Protein AF-0000000077077592 (afdb_homodimer)

pLDDT: mean 77.03, std 21.44, range [25.0, 98.69]

Nearest PDB structures (foldseek):
  6u6y-assembly2_B  TM=9.079E-01  e=9.855E-27  Homo sapiens
  4zwg-assembly3_C  TM=8.420E-01  e=9.615E-28  Homo sapiens
  7a5y-assembly1_A  TM=8.298E-01  e=1.163E-27  Homo sapiens
  8d9j-assembly2_B  TM=8.855E-01  e=1.221E-25  Homo sapiens
  8gb1-assembly1_B  TM=7.678E-01  e=7.772E-27  Homo sapiens

Secondary structure (DSSP, 8-state):
---PPP------------EEEEEETTTEEEEEEHHHHHHHTSHHHHGGGGSBTTTTGGGTSTT---BHHHHHHHHHHHHHHHHHHHHHSPPSSTT-GGGS--HHHHHHHHHHHHHTTTT-BTTBHHHHHHHHHH---HHHHHHHSSHHHHHHHHHHHHIIIIIHHHHHTSTTTSTT-S-HHHHHHHHHHHHHHHHHHHTS-S-HHHHHHHHHHHHHTT-TT-GGGGGSSS-TTTS-SHHHHHHHHHHHHHHT------HHHHHHH-EEEE-TTSSEEEEEEGGGHHHHHHHHHHHHHHIIIIIT-HHHHHHHHHHHHHHHHHTTTEEETTEEGGGGGG-HHHHTT-STTHHHHHHEEEEEETTEEEEEEPPS-STTHHHHHHHHHHHTT-PPEEEEEEEETTTTEEEEEEE--SS---TTEEEE----SS--TTEEEEEEEESSSTT-EEEEEEE--SS---EEEETTEEEEEEE---SSTTS-HHHHSEEE-SS-TT--EEPPTT-/---PPP------------EEEEEETTTEEEEEEHHHHHHHTSHHHHGGGGSBTTTTGGGTSTT---BHHHHHHHHHHHHHHHHHHHHHSPPSSTT-GGGS--HHHHHHHHHHHHHTTTT-BTTBHHHHHHHHHH---HHHHHHHSSHHHHHHHHHHHHIIIIIHHHHHTSTTTSTT-S-HHHHHHHHHHHHHHHHHHHTS-S-HHHHHHHHHHHHGGG-TT-GGGGGSSS-TTTS-SHHHHHHHHHHHHHHT------HHHHHHH-EEEE-TTSSEEEEEEGGGHHHHHHHHHHHHHHIIIIIT-HHHHHHHHHHHHHHHHHTTTEEETTEEGGGGGG-HHHHTT-STTHHHHHHEEEEEETTEEEEEEPPS-STTHHHHHHHHHHHTT-PPEEEEEEEETTTTEEEEEEE---SS-GGGEEEE----SS--TTEEEEEEEESSSTT-EEEEEEE--SS---EEEETTEEEEEEE---SSTTS-HHHHSEEE-SS-TT--EEPPTT-

Solvent-accessible surface area (backbone atoms only — not comparable to full-atom values): 54324 Å² total; per-residue (Å²): 132,83,79,66,78,80,76,74,70,70,75,77,72,72,74,79,78,56,65,43,79,41,42,29,48,87,78,35,79,39,72,42,55,47,64,58,48,65,50,55,38,29,60,69,42,43,44,26,67,47,18,33,65,49,46,54,39,31,80,69,25,54,43,32,54,55,26,43,35,49,48,20,52,48,16,20,48,50,42,48,52,36,52,55,33,46,60,66,48,84,52,94,55,87,78,54,66,73,70,54,75,48,62,46,52,49,48,32,50,30,51,24,29,46,36,39,64,55,29,43,39,35,32,25,66,44,36,38,52,35,33,46,70,66,44,81,48,66,66,59,37,69,60,60,37,45,34,38,50,39,13,40,51,52,49,52,51,44,48,72,68,45,44,53,63,57,36,53,70,38,85,78,43,44,76,76,57,89,44,74,62,60,51,47,52,50,24,37,44,30,40,33,34,29,62,56,48,69,71,45,62,83,51,63,73,62,30,51,55,54,49,47,61,72,37,40,81,76,35,78,62,44,44,39,64,37,33,44,52,23,18,50,87,44,52,69,22,31,45,55,58,38,50,51,47,50,51,21,50,24,40,46,45,79,60,79,44,52,68,66,63,51,31,70,52,32,37,77,41,68,40,95,86,72,42,30,37,71,24,37,41,53,90,51,47,64,47,56,49,33,45,52,47,38,52,51,49,43,42,64,62,51,68,56,23,63,70,36,45,43,51,39,49,42,51,31,51,18,51,53,50,36,34,77,34,33,21,30,73,82,28,39,54,72,53,16,82,81,33,70,75,34,35,66,72,46,25,45,63,54,58,52,61,56,42,33,36,62,43,78,55,94,86,20,42,33,36,38,73,54,75,78,78,60,90,78,33,59,23,27,47,39,56,51,27,53,50,48,62,60,59,54,38,74,70,47,70,42,69,39,82,85,64,46,24,40,33,41,33,32,27,58,57,82,75,76,86,71,83,29,64,48,73,52,77,75,81,60,91,82,57,69,91,49,53,48,53,48,31,41,25,36,61,84,54,60,78,57,62,46,61,34,58,37,46,60,61,97,54,70,46,73,43,79,55,44,101,51,32,40,34,44,45,42,78,48,56,68,71,52,52,93,45,64,36,66,55,68,38,42,23,23,40,90,90,39,70,77,51,60,44,61,61,58,89,92,105,134,81,79,66,79,77,75,73,72,68,74,76,72,73,74,81,80,58,64,43,77,40,43,30,47,86,76,34,78,39,71,41,57,46,65,57,48,66,50,55,39,29,61,68,43,42,44,26,66,47,18,34,63,49,44,54,39,30,82,69,25,54,43,31,53,56,26,43,36,49,47,20,51,48,17,19,48,50,42,49,50,36,53,53,34,46,58,64,49,84,53,94,55,86,78,55,67,75,72,51,74,45,62,48,53,50,48,34,50,32,50,24,28,46,36,40,64,56,28,44,38,34,33,26,67,44,35,40,51,36,32,46,71,65,45,82,49,68,67,60,39,69,59,57,37,47,34,38,51,38,13,39,52,50,48,51,51,43,48,71,69,45,43,54,62,57,36,52,71,37,84,79,44,43,77,76,56,89,46,73,60,60,51,47,52,52,23,37,45,30,39,34,35,28,62,56,47,69,70,44,62,84,53,64,72,62,31,52,54,54,49,48,61,72,38,46,80,77,34,83,60,47,45,37,64,35,34,45,52,23,16,50,85,46,53,68,21,32,46,55,57,38,48,49,46,50,52,21,50,23,40,47,45,78,61,80,43,53,68,67,62,51,29,71,53,30,38,77,39,69,41,94,87,74,44,26,37,71,22,36,41,53,89,51,47,62,47,56,52,31,44,52,47,39,51,51,51,43,44,65,62,50,69,56,23,64,69,35,46,42,52,41,49,42,51,31,51,19,52,52,52,35,34,78,34,34,20,28,72,82,28,40,53,70,53,16,84,80,33,71,76,35,36,66,72,45,26,42,64,53,58,53,61,56,41,31,36,62,43,77,54,94,87,20,42,32,35,37,74,54,73,78,78,63,91,78,36,56,23,28,45,40,55,52,26,53,48,47,64,59,57,54,40,73,68,46,72,44,70,37,83,84,65,43,24,39,33,41,33,32,28,58,60,78,82,82,87,74,83,37,67,50,72,53,81,74,80,62,91,82,57,68,93,47,52,48,57,47,37,43,29,38,64,88,52,60,77,58,63,45,60,34,57,33,48,61,62,94,57,74,48,75,46,80,55,46,102,52,36,41,35,44,49,41,77,49,55,69,70,51,52,92,45,64,37,66,56,70,37,42,22,23,40,90,90,39,70,78,52,60,43,62,62,58,89,92,106

Structure (mmCIF, N/CA/C/O backbone):
data_AF-0000000077077592-model_v1
#
loop_
_entity.id
_entity.type
_entity.pdbx_description
1 polymer 'HD domain-containing protein'
#
loop_
_atom_site.group_PDB
_atom_site.id
_atom_site.type_symbol
_atom_site.label_atom_id
_atom_site.label_alt_id
_atom_site.label_comp_id
_atom_site.label_asym_id
_atom_site.label_entity_id
_atom_site.label_seq_id
_atom_site.pdbx_PDB_ins_code
_atom_site.Cartn_x
_atom_site.Cartn_y
_atom_site.Cartn_z
_atom_site.occupancy
_atom_site.B_iso_or_equiv
_atom_site.auth_seq_id
_atom_site.auth_comp_id
_atom_site.auth_asym_id
_atom_site.auth_atom_id
_atom_site.pdbx_PDB_model_num
ATOM 1 N N . MET A 1 1 ? 28.125 -18.297 -66.812 1 25 1 MET A N 1
ATOM 2 C CA . MET A 1 1 ? 27.375 -17.25 -66.125 1 25 1 MET A CA 1
ATOM 3 C C . MET A 1 1 ? 27.047 -17.672 -64.688 1 25 1 MET A C 1
ATOM 5 O O . MET A 1 1 ? 26.312 -18.641 -64.5 1 25 1 MET A O 1
ATOM 9 N N . ALA A 1 2 ? 27.984 -17.562 -63.781 1 30.05 2 ALA A N 1
ATOM 10 C CA . ALA A 1 2 ? 28.109 -18.016 -62.375 1 30.05 2 ALA A CA 1
ATOM 11 C C . ALA A 1 2 ? 27 -17.422 -61.531 1 30.05 2 ALA A C 1
ATOM 13 O O . ALA A 1 2 ? 26.906 -16.203 -61.375 1 30.05 2 ALA A O 1
ATOM 14 N N . THR A 1 3 ? 25.766 -17.984 -61.656 1 30.66 3 THR A N 1
ATOM 15 C CA . THR A 1 3 ? 24.594 -17.516 -60.938 1 30.66 3 THR A CA 1
ATOM 16 C C . THR A 1 3 ? 24.875 -17.391 -59.438 1 30.66 3 THR A C 1
ATOM 18 O O . THR A 1 3 ? 25.328 -18.344 -58.812 1 30.66 3 THR A O 1
ATOM 21 N N . GLY A 1 4 ? 25.375 -16.281 -59.031 1 34.03 4 GLY A N 1
ATOM 22 C CA . GLY A 1 4 ? 25.797 -15.977 -57.656 1 34.03 4 GLY A CA 1
ATOM 23 C C . GLY A 1 4 ? 24.781 -16.391 -56.625 1 34.03 4 GLY A C 1
ATOM 24 O O . GLY A 1 4 ? 23.625 -16.641 -56.938 1 34.03 4 GLY A O 1
ATOM 25 N N . PRO A 1 5 ? 25.297 -16.859 -55.531 1 35.16 5 PRO A N 1
ATOM 26 C CA . PRO A 1 5 ? 24.453 -17.5 -54.5 1 35.16 5 PRO A CA 1
ATOM 27 C C . PRO A 1 5 ? 23.297 -16.609 -54.062 1 35.16 5 PRO A C 1
ATOM 29 O O . PRO A 1 5 ? 23.391 -15.375 -54.156 1 35.16 5 PRO A O 1
ATOM 32 N N . PRO A 1 6 ? 22.016 -17.078 -54 1 31.19 6 PRO A N 1
ATOM 33 C CA . PRO A 1 6 ? 20.844 -16.281 -53.688 1 31.19 6 PRO A CA 1
ATOM 34 C C . PRO A 1 6 ? 21.031 -15.453 -52.406 1 31.19 6 PRO A C 1
ATOM 36 O O . PRO A 1 6 ? 21.781 -15.852 -51.5 1 31.19 6 PRO A O 1
ATOM 39 N N . VAL A 1 7 ? 20.953 -14.148 -52.469 1 33.53 7 VAL A N 1
ATOM 40 C CA . VAL A 1 7 ? 20.938 -13.164 -51.406 1 33.53 7 VAL A CA 1
ATOM 41 C C . VAL A 1 7 ? 20.016 -13.633 -50.281 1 33.53 7 VAL A C 1
ATOM 43 O O . VAL A 1 7 ? 18.828 -13.875 -50.5 1 33.53 7 VAL A O 1
ATOM 46 N N . ARG A 1 8 ? 20.594 -14.289 -49.375 1 31.58 8 ARG A N 1
ATOM 47 C CA . ARG A 1 8 ? 19.844 -14.703 -48.188 1 31.58 8 ARG A CA 1
ATOM 48 C C . ARG A 1 8 ? 18.906 -13.602 -47.719 1 31.58 8 ARG A C 1
ATOM 50 O O . ARG A 1 8 ? 19.312 -12.453 -47.562 1 31.58 8 ARG A O 1
ATOM 57 N N . SER A 1 9 ? 17.656 -13.672 -48.156 1 30.17 9 SER A N 1
ATOM 58 C CA . SER A 1 9 ? 16.641 -12.727 -47.688 1 30.17 9 SER A CA 1
ATOM 59 C C . SER A 1 9 ? 16.812 -12.375 -46.219 1 30.17 9 SER A C 1
ATOM 61 O O . SER A 1 9 ? 17.203 -13.227 -45.406 1 30.17 9 SER A O 1
ATOM 63 N N . GLU A 1 10 ? 17.156 -11.18 -45.938 1 32.88 10 GLU A N 1
ATOM 64 C CA . GLU A 1 10 ? 17.25 -10.625 -44.594 1 32.88 10 GLU A CA 1
ATOM 65 C C . GLU A 1 10 ? 16.156 -11.195 -43.688 1 32.88 10 GLU A C 1
ATOM 67 O O . GLU A 1 10 ? 15.008 -11.344 -44.125 1 32.88 10 GLU A O 1
ATOM 72 N N . PRO A 1 11 ? 16.469 -12.039 -42.781 1 33.06 11 PRO A N 1
ATOM 73 C CA . PRO A 1 11 ? 15.398 -12.547 -41.938 1 33.06 11 PRO A CA 1
ATOM 74 C C . PRO A 1 11 ? 14.328 -11.492 -41.625 1 33.06 11 PRO A C 1
ATOM 76 O O . PRO A 1 11 ? 14.641 -10.305 -41.531 1 33.06 11 PRO A O 1
ATOM 79 N N . GLU A 1 12 ? 13.227 -11.492 -42.25 1 35.28 12 GLU A N 1
ATOM 80 C CA . GLU A 1 12 ? 12.07 -10.656 -41.938 1 35.28 12 GLU A CA 1
ATOM 81 C C . GLU A 1 12 ? 12.055 -10.297 -40.438 1 35.28 12 GLU A C 1
ATOM 83 O O . GLU A 1 12 ? 12.047 -11.188 -39.594 1 35.28 12 GLU A O 1
ATOM 88 N N . LEU A 1 13 ? 12.68 -9.281 -40.031 1 36.53 13 LEU A N 1
ATOM 89 C CA . LEU A 1 13 ? 12.625 -8.742 -38.688 1 36.53 13 LEU A CA 1
ATOM 90 C C . LEU A 1 13 ? 11.219 -8.883 -38.094 1 36.53 13 LEU A C 1
ATOM 92 O O . LEU A 1 13 ? 10.234 -8.555 -38.75 1 36.53 13 LEU A O 1
ATOM 96 N N . ASP A 1 14 ? 10.914 -9.859 -37.25 1 41.19 14 ASP A N 1
ATOM 97 C CA . ASP A 1 14 ? 9.672 -10.008 -36.5 1 41.19 14 ASP A CA 1
ATOM 98 C C . ASP A 1 14 ? 9.062 -8.641 -36.188 1 41.19 14 ASP A C 1
ATOM 100 O O . ASP A 1 14 ? 9.789 -7.684 -35.906 1 41.19 14 ASP A O 1
ATOM 104 N N . PRO A 1 15 ? 7.906 -8.25 -36.656 1 46.38 15 PRO A N 1
ATOM 105 C CA . PRO A 1 15 ? 7.289 -6.973 -36.312 1 46.38 15 PRO A CA 1
ATOM 106 C C . PRO A 1 15 ? 7.5 -6.594 -34.844 1 46.38 15 PRO A C 1
ATOM 108 O O . PRO A 1 15 ? 7.641 -7.473 -34 1 46.38 15 PRO A O 1
ATOM 111 N N . PRO A 1 16 ? 7.895 -5.402 -34.625 1 47.44 16 PRO A N 1
ATOM 112 C CA . PRO A 1 16 ? 8.258 -4.938 -33.281 1 47.44 16 PRO A CA 1
ATOM 113 C C . PRO A 1 16 ? 7.184 -5.246 -32.25 1 47.44 16 PRO A C 1
ATOM 115 O O . PRO A 1 16 ? 6 -4.988 -32.5 1 47.44 16 PRO A O 1
ATOM 118 N N . VAL A 1 17 ? 7.363 -6.289 -31.469 1 57.09 17 VAL A N 1
ATOM 119 C CA . VAL A 1 17 ? 6.527 -6.602 -30.312 1 57.09 17 VAL A CA 1
ATOM 120 C C . VAL A 1 17 ? 6.258 -5.332 -29.516 1 57.09 17 VAL A C 1
ATOM 122 O O . VAL A 1 17 ? 7.18 -4.57 -29.219 1 57.09 17 VAL A O 1
ATOM 125 N N . GLU A 1 18 ? 5.012 -4.801 -29.578 1 78.88 18 GLU A N 1
ATOM 126 C CA . GLU A 1 18 ? 4.613 -3.627 -28.812 1 78.88 18 GLU A CA 1
ATOM 127 C C . GLU A 1 18 ? 4.605 -3.926 -27.312 1 78.88 18 GLU A C 1
ATOM 129 O O . GLU A 1 18 ? 4.23 -5.023 -26.906 1 78.88 18 GLU A O 1
ATOM 134 N N . PHE A 1 19 ? 5.359 -3.168 -26.562 1 84.5 19 PHE A N 1
ATOM 135 C CA . PHE A 1 19 ? 5.484 -3.346 -25.125 1 84.5 19 PHE A CA 1
ATOM 136 C C . PHE A 1 19 ? 4.746 -2.24 -24.375 1 84.5 19 PHE A C 1
ATOM 138 O O . PHE A 1 19 ? 4.539 -1.15 -24.922 1 84.5 19 PHE A O 1
ATOM 145 N N . GLY A 1 20 ? 4.137 -2.662 -23.281 1 89.81 20 GLY A N 1
ATOM 146 C CA . GLY A 1 20 ? 3.709 -1.705 -22.281 1 89.81 20 GLY A CA 1
ATOM 147 C C . GLY A 1 20 ? 4.684 -1.574 -21.125 1 89.81 20 GLY A C 1
ATOM 148 O O . GLY A 1 20 ? 5.332 -2.551 -20.734 1 89.81 20 GLY A O 1
ATOM 149 N N . THR A 1 21 ? 4.809 -0.329 -20.625 1 92.44 21 THR A N 1
ATOM 150 C CA . THR A 1 21 ? 5.766 -0.075 -19.562 1 92.44 21 THR A CA 1
ATOM 151 C C . THR A 1 21 ? 5.039 0.224 -18.25 1 92.44 21 THR A C 1
ATOM 153 O O . THR A 1 21 ? 4.035 0.937 -18.234 1 92.44 21 THR A O 1
ATOM 156 N N . ILE A 1 22 ? 5.477 -0.383 -17.172 1 94.44 22 ILE A N 1
ATOM 157 C CA . ILE A 1 22 ? 4.953 -0.163 -15.828 1 94.44 22 ILE A CA 1
ATOM 158 C C . ILE A 1 22 ? 6.094 0.218 -14.891 1 94.44 22 ILE A C 1
ATOM 160 O O . ILE A 1 22 ? 7.148 -0.425 -14.883 1 94.44 22 ILE A O 1
ATOM 164 N N . MET A 1 23 ? 5.879 1.279 -14.141 1 94.19 23 MET A N 1
ATOM 165 C CA . MET A 1 23 ? 6.852 1.63 -13.109 1 94.19 23 MET A CA 1
ATOM 166 C C . MET A 1 23 ? 6.598 0.84 -11.828 1 94.19 23 MET A C 1
ATOM 168 O O . MET A 1 23 ? 5.566 1.022 -11.172 1 94.19 23 MET A O 1
ATOM 172 N N . ASP A 1 24 ? 7.508 -0.028 -11.508 1 95.44 24 ASP A N 1
ATOM 173 C CA . ASP A 1 24 ? 7.43 -0.888 -10.336 1 95.44 24 ASP A CA 1
ATOM 174 C C . ASP A 1 24 ? 8.484 -0.497 -9.297 1 95.44 24 ASP A C 1
ATOM 176 O O . ASP A 1 24 ? 9.672 -0.454 -9.602 1 95.44 24 ASP A O 1
ATOM 180 N N . PRO A 1 25 ? 8.031 -0.258 -8.125 1 94.38 25 PRO A N 1
ATOM 181 C CA . PRO A 1 25 ? 8.977 0.232 -7.125 1 94.38 25 PRO A CA 1
ATOM 182 C C . PRO A 1 25 ? 10.023 -0.814 -6.738 1 94.38 25 PRO A C 1
ATOM 184 O O . PRO A 1 25 ? 11.062 -0.474 -6.168 1 94.38 25 PRO A O 1
ATOM 187 N N . VAL A 1 26 ? 9.828 -2.055 -6.973 1 96 26 VAL A N 1
ATOM 188 C CA . VAL A 1 26 ? 10.75 -3.117 -6.594 1 96 26 VAL A CA 1
ATOM 189 C C . VAL A 1 26 ? 11.703 -3.412 -7.754 1 96 26 VAL A C 1
ATOM 191 O O . VAL A 1 26 ? 12.914 -3.547 -7.555 1 96 26 VAL A O 1
ATOM 194 N N . HIS A 1 27 ? 11.164 -3.424 -8.992 1 96.31 27 HIS A N 1
ATOM 195 C CA . HIS A 1 27 ? 11.938 -3.898 -10.125 1 96.31 27 HIS A CA 1
ATOM 196 C C . HIS A 1 27 ? 12.266 -2.758 -11.086 1 96.31 27 HIS A C 1
ATOM 198 O O . HIS A 1 27 ? 12.961 -2.959 -12.086 1 96.31 27 HIS A O 1
ATOM 204 N N . GLY A 1 28 ? 11.781 -1.569 -10.797 1 93.56 28 GLY A N 1
ATOM 205 C CA . GLY A 1 28 ? 12.016 -0.447 -11.688 1 93.56 28 GLY A CA 1
ATOM 206 C C . GLY A 1 28 ? 11.062 -0.412 -12.867 1 93.56 28 GLY A C 1
ATOM 207 O O . GLY A 1 28 ? 9.906 -0.825 -12.75 1 93.56 28 GLY A O 1
ATOM 208 N N . SER A 1 29 ? 11.508 0.135 -13.938 1 92.44 29 SER A N 1
ATOM 209 C CA . SER A 1 29 ? 10.695 0.165 -15.148 1 92.44 29 SER A CA 1
ATOM 210 C C . SER A 1 29 ? 10.602 -1.216 -15.789 1 92.44 29 SER A C 1
ATOM 212 O O . SER A 1 29 ? 11.602 -1.752 -16.266 1 92.44 29 SER A O 1
ATOM 214 N N . ILE A 1 30 ? 9.398 -1.746 -15.805 1 95.25 30 ILE A N 1
ATOM 215 C CA . ILE A 1 30 ? 9.18 -3.082 -16.344 1 95.25 30 ILE A CA 1
ATOM 216 C C . ILE A 1 30 ? 8.484 -2.977 -17.703 1 95.25 30 ILE A C 1
ATOM 218 O O . ILE A 1 30 ? 7.566 -2.168 -17.875 1 95.25 30 ILE A O 1
ATOM 222 N N . GLN A 1 31 ? 8.977 -3.752 -18.594 1 94.12 31 GLN A N 1
ATOM 223 C CA . GLN A 1 31 ? 8.336 -3.861 -19.891 1 94.12 31 GLN A CA 1
ATOM 224 C C . GLN A 1 31 ? 7.699 -5.238 -20.078 1 94.12 31 GLN A C 1
ATOM 226 O O . GLN A 1 31 ? 8.344 -6.262 -19.844 1 94.12 31 GLN A O 1
ATOM 231 N N . LEU A 1 32 ? 6.449 -5.211 -20.406 1 94.5 32 LEU A N 1
ATOM 232 C CA . LEU A 1 32 ? 5.711 -6.438 -20.719 1 94.5 32 LEU A CA 1
ATOM 233 C C . LEU A 1 32 ? 5.129 -6.391 -22.125 1 94.5 32 LEU A C 1
ATOM 235 O O . LEU A 1 32 ? 4.773 -5.316 -22.609 1 94.5 32 LEU A O 1
ATOM 239 N N . ASP A 1 33 ? 5.047 -7.555 -22.719 1 89.88 33 ASP A N 1
ATOM 240 C CA . ASP A 1 33 ? 4.422 -7.633 -24.047 1 89.88 33 ASP A CA 1
ATOM 241 C C . ASP A 1 33 ? 2.961 -7.191 -23.984 1 89.88 33 ASP A C 1
ATOM 243 O O . ASP A 1 33 ? 2.256 -7.488 -23.016 1 89.88 33 ASP A O 1
ATOM 247 N N . LYS A 1 34 ? 2.486 -6.598 -25 1 87.44 34 LYS A N 1
ATOM 248 C CA . LYS A 1 34 ? 1.159 -5.992 -25.031 1 87.44 34 LYS A CA 1
ATOM 249 C C . LYS A 1 34 ? 0.068 -7.043 -24.859 1 87.44 34 LYS A C 1
ATOM 251 O O . LYS A 1 34 ? -1.009 -6.754 -24.344 1 87.44 34 LYS A O 1
ATOM 256 N N . TYR A 1 35 ? 0.37 -8.266 -25.375 1 85.44 35 TYR A N 1
ATOM 257 C CA . TYR A 1 35 ? -0.661 -9.297 -25.266 1 85.44 35 TYR A CA 1
ATOM 258 C C . TYR A 1 35 ? -0.948 -9.625 -23.797 1 85.44 35 TYR A C 1
ATOM 260 O O . TYR A 1 35 ? -2.057 -10.039 -23.453 1 85.44 35 TYR A O 1
ATOM 268 N N . LEU A 1 36 ? 0.008 -9.391 -22.922 1 93.06 36 LEU A N 1
ATOM 269 C CA . LEU A 1 36 ? -0.189 -9.656 -21.5 1 93.06 36 LEU A CA 1
ATOM 270 C C . LEU A 1 36 ? -1.178 -8.664 -20.906 1 93.06 36 LEU A C 1
ATOM 272 O O . LEU A 1 36 ? -1.851 -8.977 -19.906 1 93.06 36 LEU A O 1
ATOM 276 N N . PHE A 1 37 ? -1.336 -7.477 -21.5 1 91.62 37 PHE A N 1
ATOM 277 C CA . PHE A 1 37 ? -2.252 -6.457 -21 1 91.62 37 PHE A CA 1
ATOM 278 C C . PHE A 1 37 ? -3.699 -6.848 -21.266 1 91.62 37 PHE A C 1
ATOM 280 O O . PHE A 1 37 ? -4.621 -6.32 -20.641 1 91.62 37 PHE A O 1
ATOM 287 N N . LYS A 1 38 ? -3.867 -7.812 -22.172 1 88.81 38 LYS A N 1
ATOM 288 C CA . LYS A 1 38 ? -5.211 -8.336 -22.391 1 88.81 38 LYS A CA 1
ATOM 289 C C . LYS A 1 38 ? -5.707 -9.117 -21.188 1 88.81 38 LYS A C 1
ATOM 291 O O . LYS A 1 38 ? -6.918 -9.25 -20.969 1 88.81 38 LYS A O 1
ATOM 296 N N . ILE A 1 39 ? -4.77 -9.586 -20.422 1 92.88 39 ILE A N 1
ATOM 297 C CA . ILE A 1 39 ? -5.113 -10.281 -19.188 1 92.88 39 ILE A CA 1
ATOM 298 C C . ILE A 1 39 ? -5.172 -9.273 -18.031 1 92.88 39 ILE A C 1
ATOM 300 O O . ILE A 1 39 ? -6.129 -9.273 -17.25 1 92.88 39 ILE A O 1
ATOM 304 N N . ILE A 1 40 ? -4.211 -8.359 -17.969 1 94.94 40 ILE A N 1
ATOM 305 C CA . ILE A 1 40 ? -4.066 -7.395 -16.875 1 94.94 40 ILE A CA 1
ATOM 306 C C . ILE A 1 40 ? -5.293 -6.492 -16.812 1 94.94 40 ILE A C 1
ATOM 308 O O . ILE A 1 40 ? -5.742 -6.109 -15.734 1 94.94 40 ILE A O 1
ATOM 312 N N . ASP A 1 41 ? -5.895 -6.238 -17.953 1 90.88 41 ASP A N 1
ATOM 313 C CA . ASP A 1 41 ? -6.984 -5.273 -18.031 1 90.88 41 ASP A CA 1
ATOM 314 C C . ASP A 1 41 ? -8.336 -5.945 -17.797 1 90.88 41 ASP A C 1
ATOM 316 O O . ASP A 1 41 ? -9.375 -5.285 -17.812 1 90.88 41 ASP A O 1
ATOM 320 N N . ARG A 1 42 ? -8.367 -7.211 -17.531 1 91.31 42 ARG A N 1
ATOM 321 C CA . ARG A 1 42 ? -9.609 -7.914 -17.25 1 91.31 42 ARG A CA 1
ATOM 322 C C . ARG A 1 42 ? -10.023 -7.734 -15.797 1 91.31 42 ARG A C 1
ATOM 324 O O . ARG A 1 42 ? -9.172 -7.602 -14.914 1 91.31 42 ARG A O 1
ATOM 331 N N . PRO A 1 43 ? -11.305 -7.781 -15.531 1 89.12 43 PRO A N 1
ATOM 332 C CA . PRO A 1 43 ? -11.797 -7.586 -14.164 1 89.12 43 PRO A CA 1
ATOM 333 C C . PRO A 1 43 ? -11.266 -8.625 -13.188 1 89.12 43 PRO A C 1
ATOM 335 O O . PRO A 1 43 ? -11.039 -8.312 -12.016 1 89.12 43 PRO A O 1
ATOM 338 N N . GLU A 1 44 ? -11.07 -9.906 -13.719 1 92.12 44 GLU A N 1
ATOM 339 C CA . GLU A 1 44 ? -10.555 -10.961 -12.852 1 92.12 44 GLU A CA 1
ATOM 340 C C . GLU A 1 44 ? -9.188 -10.594 -12.281 1 92.12 44 GLU A C 1
ATOM 342 O O . GLU A 1 44 ? -8.922 -10.836 -11.102 1 92.12 44 GLU A O 1
ATOM 347 N N . PHE A 1 45 ? -8.391 -9.984 -13.148 1 95.69 45 PHE A N 1
ATOM 348 C CA . PHE A 1 45 ? -7.051 -9.602 -12.711 1 95.69 45 PHE A CA 1
ATOM 349 C C . PHE A 1 45 ? -7.09 -8.305 -11.914 1 95.69 45 PHE A C 1
ATOM 351 O O . PHE A 1 45 ? -6.402 -8.172 -10.898 1 95.69 45 PHE A O 1
ATOM 358 N N . GLN A 1 46 ? -7.895 -7.27 -12.336 1 95 46 GLN A N 1
ATOM 359 C CA . GLN A 1 46 ? -8 -5.973 -11.68 1 95 46 GLN A CA 1
ATOM 360 C C . GLN A 1 46 ? -8.477 -6.121 -10.234 1 95 46 GLN A C 1
ATOM 362 O O . GLN A 1 46 ? -8.125 -5.312 -9.375 1 95 46 GLN A O 1
ATOM 367 N N . ARG A 1 47 ? -9.18 -7.207 -9.969 1 95.12 47 ARG A N 1
ATOM 368 C CA . ARG A 1 47 ? -9.664 -7.512 -8.625 1 95.12 47 ARG A CA 1
ATOM 369 C C . ARG A 1 47 ? -8.5 -7.633 -7.645 1 95.12 47 ARG A C 1
ATOM 371 O O . ARG A 1 47 ? -8.648 -7.305 -6.465 1 95.12 47 ARG A O 1
ATOM 378 N N . LEU A 1 48 ? -7.359 -8.008 -8.125 1 97.38 48 LEU A N 1
ATOM 379 C CA . LEU A 1 48 ? -6.191 -8.242 -7.285 1 97.38 48 LEU A CA 1
ATOM 380 C C . LEU A 1 48 ? -5.711 -6.941 -6.652 1 97.38 48 LEU A C 1
ATOM 382 O O . LEU A 1 48 ? -4.961 -6.965 -5.672 1 97.38 48 LEU A O 1
ATOM 386 N N . ARG A 1 49 ? -6.16 -5.73 -7.152 1 96.56 49 ARG A N 1
ATOM 387 C CA . ARG A 1 49 ? -5.809 -4.438 -6.574 1 96.56 49 ARG A CA 1
ATOM 388 C C . ARG A 1 49 ? -6.391 -4.289 -5.172 1 96.56 49 ARG A C 1
ATOM 390 O O . ARG A 1 49 ? -5.895 -3.496 -4.367 1 96.56 49 ARG A O 1
ATOM 397 N N . LYS A 1 50 ? -7.398 -5.066 -4.918 1 96.44 50 LYS A N 1
ATOM 398 C CA . LYS A 1 50 ? -8.109 -4.93 -3.65 1 96.44 50 LYS A CA 1
ATOM 399 C C . LYS A 1 50 ? -7.855 -6.129 -2.742 1 96.44 50 LYS A C 1
ATOM 401 O O . LYS A 1 50 ? -8.602 -6.359 -1.786 1 96.44 50 LYS A O 1
ATOM 406 N N . ILE A 1 51 ? -6.891 -6.902 -3.102 1 97.44 51 ILE A N 1
ATOM 407 C CA . ILE A 1 51 ? -6.469 -8.016 -2.262 1 97.44 51 ILE A CA 1
ATOM 408 C C . ILE A 1 51 ? -5.031 -7.801 -1.8 1 97.44 51 ILE A C 1
ATOM 410 O O . ILE A 1 51 ? -4.094 -7.902 -2.596 1 97.44 51 ILE A O 1
ATOM 414 N N . LYS A 1 52 ? -4.926 -7.492 -0.533 1 96.69 52 LYS A N 1
ATOM 415 C CA . LYS A 1 52 ? -3.598 -7.258 0.023 1 96.69 52 LYS A CA 1
ATOM 416 C C . LYS A 1 52 ? -2.799 -8.555 0.103 1 96.69 52 LYS A C 1
ATOM 418 O O . LYS A 1 52 ? -3.348 -9.609 0.433 1 96.69 52 LYS A O 1
ATOM 423 N N . GLN A 1 53 ? -1.509 -8.391 -0.138 1 95.31 53 GLN A N 1
ATOM 424 C CA . GLN A 1 53 ? -0.619 -9.547 -0.088 1 95.31 53 GLN A CA 1
ATOM 425 C C . GLN A 1 53 ? -0.49 -10.078 1.336 1 95.31 53 GLN A C 1
ATOM 427 O O . GLN A 1 53 ? -0.448 -11.297 1.549 1 95.31 53 GLN A O 1
ATOM 432 N N . PHE A 1 54 ? -0.581 -9.172 2.355 1 91 54 PHE A N 1
ATOM 433 C CA . PHE A 1 54 ? -0.256 -9.477 3.744 1 91 54 PHE A CA 1
ATOM 434 C C . PHE A 1 54 ? -1.523 -9.68 4.566 1 91 54 PHE A C 1
ATOM 436 O O . PHE A 1 54 ? -1.461 -9.828 5.789 1 91 54 PHE A O 1
ATOM 443 N N . ALA A 1 55 ? -2.615 -9.734 4.012 1 91.81 55 ALA A N 1
ATOM 444 C CA . ALA A 1 55 ? -3.871 -9.797 4.754 1 91.81 55 ALA A CA 1
ATOM 445 C C . ALA A 1 55 ? -3.898 -8.773 5.883 1 91.81 55 ALA A C 1
ATOM 447 O O . ALA A 1 55 ? -3.932 -7.566 5.633 1 91.81 55 ALA A O 1
ATOM 448 N N . GLY A 1 56 ? -3.695 -9.242 7.199 1 92.12 56 GLY A N 1
ATOM 449 C CA . GLY A 1 56 ? -3.861 -8.344 8.336 1 92.12 56 GLY A CA 1
ATOM 450 C C . GLY A 1 56 ? -2.547 -7.809 8.867 1 92.12 56 GLY A C 1
ATOM 451 O O . GLY A 1 56 ? -2.525 -7.059 9.844 1 92.12 56 GLY A O 1
ATOM 452 N N . VAL A 1 57 ? -1.415 -8.016 8.188 1 92.44 57 VAL A N 1
ATOM 453 C CA . VAL A 1 57 ? -0.085 -7.633 8.648 1 92.44 57 VAL A CA 1
ATOM 454 C C . VAL A 1 57 ? 0 -6.113 8.781 1 92.44 57 VAL A C 1
ATOM 456 O O . VAL A 1 57 ? 0.69 -5.598 9.664 1 92.44 57 VAL A O 1
ATOM 459 N N . TYR A 1 58 ? -0.761 -5.344 7.969 1 93.81 58 TYR A N 1
ATOM 460 C CA . TYR A 1 58 ? -0.665 -3.891 7.918 1 93.81 58 TYR A CA 1
ATOM 461 C C . TYR A 1 58 ? -1.192 -3.266 9.203 1 93.81 58 TYR A C 1
ATOM 463 O O . TYR A 1 58 ? -0.95 -2.086 9.477 1 93.81 58 TYR A O 1
ATOM 471 N N . TYR A 1 59 ? -1.882 -4.02 10.055 1 93.38 59 TYR A N 1
ATOM 472 C CA . TYR A 1 59 ? -2.336 -3.512 11.344 1 93.38 59 TYR A CA 1
ATOM 473 C C . TYR A 1 59 ? -1.17 -3.375 12.32 1 93.38 59 TYR A C 1
ATOM 475 O O . TYR A 1 59 ? -1.267 -2.656 13.32 1 93.38 59 TYR A O 1
ATOM 483 N N . VAL A 1 60 ? -0.093 -4.105 12.07 1 92.44 60 VAL A N 1
ATOM 484 C CA . VAL A 1 60 ? 1.098 -4.066 12.914 1 92.44 60 VAL A CA 1
ATOM 485 C C . VAL A 1 60 ? 2.229 -3.352 12.172 1 92.44 60 VAL A C 1
ATOM 487 O O . VAL A 1 60 ? 2.967 -2.564 12.773 1 92.44 60 VAL A O 1
ATOM 490 N N . TYR A 1 61 ? 2.377 -3.67 10.938 1 95.38 61 TYR A N 1
ATOM 491 C CA . TYR A 1 61 ? 3.318 -3.02 10.031 1 95.38 61 TYR A CA 1
ATOM 492 C C . TYR A 1 61 ? 2.588 -2.146 9.016 1 95.38 61 TYR A C 1
ATOM 494 O O . TYR A 1 61 ? 2.277 -2.594 7.914 1 95.38 61 TYR A O 1
ATOM 502 N N . PRO A 1 62 ? 2.436 -0.912 9.281 1 95 62 PRO A N 1
ATOM 503 C CA . PRO A 1 62 ? 1.541 -0.06 8.492 1 95 62 PRO A CA 1
ATOM 504 C C . PRO A 1 62 ? 1.954 0.032 7.023 1 95 62 PRO A C 1
ATOM 506 O O . PRO A 1 62 ? 1.108 0.258 6.152 1 95 62 PRO A O 1
ATOM 509 N N . GLY A 1 63 ? 3.184 -0.212 6.73 1 94.94 63 GLY A N 1
ATOM 510 C CA . GLY A 1 63 ? 3.656 -0.093 5.359 1 94.94 63 GLY A CA 1
ATOM 511 C C . GLY A 1 63 ? 3.389 -1.332 4.527 1 94.94 63 GLY A C 1
ATOM 512 O O . GLY A 1 63 ? 3.582 -1.321 3.311 1 94.94 63 GLY A O 1
ATOM 513 N N . GLY A 1 64 ? 2.986 -2.426 5.125 1 95.56 64 GLY A N 1
ATOM 514 C CA . GLY A 1 64 ? 2.729 -3.672 4.422 1 95.56 64 GLY A CA 1
ATOM 515 C C . GLY A 1 64 ? 1.387 -3.691 3.715 1 95.56 64 GLY A C 1
ATOM 516 O O . GLY A 1 64 ? 0.554 -4.562 3.977 1 95.56 64 GLY A O 1
ATOM 517 N N . VAL A 1 65 ? 1.155 -2.746 2.738 1 96.31 65 VAL A N 1
ATOM 518 C CA . VAL A 1 65 ? -0.18 -2.555 2.182 1 96.31 65 VAL A CA 1
ATOM 519 C C . VAL A 1 65 ? -0.186 -2.949 0.706 1 96.31 65 VAL A C 1
ATOM 521 O O . VAL A 1 65 ? -1.2 -2.797 0.021 1 96.31 65 VAL A O 1
ATOM 524 N N . HIS A 1 66 ? 0.953 -3.465 0.174 1 96.81 66 HIS A N 1
ATOM 525 C CA . HIS A 1 66 ? 1.005 -3.834 -1.236 1 96.81 66 HIS A CA 1
ATOM 526 C C . HIS A 1 66 ? 0.014 -4.949 -1.551 1 96.81 66 HIS A C 1
ATOM 528 O O . HIS A 1 66 ? -0.413 -5.68 -0.653 1 96.81 66 HIS A O 1
ATOM 534 N N . THR A 1 67 ? -0.359 -5.082 -2.824 1 97.62 67 THR A N 1
ATOM 535 C CA . THR A 1 67 ? -1.442 -5.973 -3.223 1 97.62 67 THR A CA 1
ATOM 536 C C . THR A 1 67 ? -0.922 -7.09 -4.125 1 97.62 67 THR A C 1
ATOM 538 O O . THR A 1 67 ? 0.236 -7.062 -4.543 1 97.62 67 THR A O 1
ATOM 541 N N . ARG A 1 68 ? -1.77 -8.016 -4.371 1 97.75 68 ARG A N 1
ATOM 542 C CA . ARG A 1 68 ? -1.407 -9.141 -5.227 1 97.75 68 ARG A CA 1
ATOM 543 C C . ARG A 1 68 ? -1.352 -8.719 -6.691 1 97.75 68 ARG A C 1
ATOM 545 O O . ARG A 1 68 ? -0.791 -9.43 -7.527 1 97.75 68 ARG A O 1
ATOM 552 N N . PHE A 1 69 ? -1.917 -7.535 -7.031 1 97.94 69 PHE A N 1
ATOM 553 C CA . PHE A 1 69 ? -1.804 -7.008 -8.383 1 97.94 69 PHE A CA 1
ATOM 554 C C . PHE A 1 69 ? -0.35 -6.707 -8.727 1 97.94 69 PHE A C 1
ATOM 556 O O . PHE A 1 69 ? 0.18 -7.23 -9.711 1 97.94 69 PHE A O 1
ATOM 563 N N . GLU A 1 70 ? 0.311 -5.875 -7.891 1 96.75 70 GLU A N 1
ATOM 564 C CA . GLU A 1 70 ? 1.71 -5.527 -8.125 1 96.75 70 GLU A CA 1
ATOM 565 C C . GLU A 1 70 ? 2.602 -6.766 -8.055 1 96.75 70 GLU A C 1
ATOM 567 O O . GLU A 1 70 ? 3.541 -6.898 -8.844 1 96.75 70 GLU A O 1
ATOM 572 N N . HIS A 1 71 ? 2.268 -7.617 -7.141 1 98.12 71 HIS A N 1
ATOM 573 C CA . HIS A 1 71 ? 3.037 -8.844 -6.984 1 98.12 71 HIS A CA 1
ATOM 574 C C . HIS A 1 71 ? 2.996 -9.688 -8.258 1 98.12 71 HIS A C 1
ATOM 576 O O . HIS A 1 71 ? 4.039 -10.109 -8.758 1 98.12 71 HIS A O 1
ATOM 582 N N . SER A 1 72 ? 1.815 -9.891 -8.781 1 98.5 72 SER A N 1
ATOM 583 C CA . SER A 1 72 ? 1.646 -10.727 -9.961 1 98.5 72 SER A CA 1
ATOM 584 C C . SER A 1 72 ? 2.363 -10.133 -11.172 1 98.5 72 SER A C 1
ATOM 586 O O . SER A 1 72 ? 2.967 -10.867 -11.961 1 98.5 72 SER A O 1
ATOM 588 N N . ILE A 1 73 ? 2.332 -8.852 -11.289 1 98.25 73 ILE A N 1
ATOM 589 C CA . ILE A 1 73 ? 3.027 -8.172 -12.375 1 98.25 73 ILE A CA 1
ATOM 590 C C . ILE A 1 73 ? 4.531 -8.383 -12.234 1 98.25 73 ILE A C 1
ATOM 592 O O . ILE A 1 73 ? 5.219 -8.68 -13.219 1 98.25 73 ILE A O 1
ATOM 596 N N . GLY A 1 74 ? 5.004 -8.195 -11.023 1 98.38 74 GLY A N 1
ATOM 597 C CA . GLY A 1 74 ? 6.418 -8.414 -10.773 1 98.38 74 GLY A CA 1
ATOM 598 C C . GLY A 1 74 ? 6.863 -9.828 -11.086 1 98.38 74 GLY A C 1
ATOM 599 O O . GLY A 1 74 ? 7.918 -10.039 -11.695 1 98.38 74 GLY A O 1
ATOM 600 N N . VAL A 1 75 ? 6.062 -10.805 -10.719 1 98.69 75 VAL A N 1
ATOM 601 C CA . VAL A 1 75 ? 6.383 -12.211 -10.969 1 98.69 75 VAL A CA 1
ATOM 602 C C . VAL A 1 75 ? 6.453 -12.453 -12.477 1 98.69 75 VAL A C 1
ATOM 604 O O . VAL A 1 75 ? 7.367 -13.133 -12.953 1 98.69 75 VAL A O 1
ATOM 607 N N . CYS A 1 76 ? 5.512 -11.945 -13.188 1 98.44 76 CYS A N 1
ATOM 608 C CA . CYS A 1 76 ? 5.48 -12.094 -14.641 1 98.44 76 CYS A CA 1
ATOM 609 C C . CYS A 1 76 ? 6.742 -11.523 -15.273 1 98.44 76 CYS A C 1
ATOM 611 O O . CYS A 1 76 ? 7.324 -12.133 -16.172 1 98.44 76 CYS A O 1
ATOM 613 N N . TYR A 1 77 ? 7.133 -10.414 -14.812 1 98.25 77 TYR A N 1
ATOM 614 C CA . TYR A 1 77 ? 8.32 -9.75 -15.336 1 98.25 77 TYR A CA 1
ATOM 615 C C . TYR A 1 77 ? 9.57 -10.594 -15.117 1 98.25 77 TYR A C 1
ATOM 617 O O . TYR A 1 77 ? 10.32 -10.859 -16.047 1 98.25 77 TYR A O 1
ATOM 625 N N . ILE A 1 78 ? 9.773 -11.047 -13.875 1 98.5 78 ILE A N 1
ATOM 626 C CA . ILE A 1 78 ? 10.953 -11.844 -13.539 1 98.5 78 ILE A CA 1
ATOM 627 C C . ILE A 1 78 ? 10.93 -13.156 -14.312 1 98.5 78 ILE A C 1
ATOM 629 O O . ILE A 1 78 ? 11.969 -13.641 -14.766 1 98.5 78 ILE A O 1
ATOM 633 N N . ALA A 1 79 ? 9.758 -13.734 -14.445 1 98.56 79 ALA A N 1
ATOM 634 C CA . ALA A 1 79 ? 9.625 -14.977 -15.203 1 98.56 79 ALA A CA 1
ATOM 635 C C . ALA A 1 79 ? 10.094 -14.789 -16.641 1 98.56 79 ALA A C 1
ATOM 637 O O . ALA A 1 79 ? 10.836 -15.625 -17.172 1 98.56 79 ALA A O 1
ATOM 638 N N . GLY A 1 80 ? 9.664 -13.711 -17.25 1 96.88 80 GLY A N 1
ATOM 639 C CA . GLY A 1 80 ? 10.109 -13.414 -18.609 1 96.88 80 GLY A CA 1
ATOM 640 C C . GLY A 1 80 ? 11.609 -13.25 -18.719 1 96.88 80 GLY A C 1
ATOM 641 O O . GLY A 1 80 ? 12.234 -13.789 -19.641 1 96.88 80 GLY A O 1
ATOM 642 N N . LYS A 1 81 ? 12.172 -12.562 -17.797 1 97 81 LYS A N 1
ATOM 643 C CA . LYS A 1 81 ? 13.617 -12.336 -17.797 1 97 81 LYS A CA 1
ATOM 644 C C . LYS A 1 81 ? 14.375 -13.648 -17.594 1 97 81 LYS A C 1
ATOM 646 O O . LYS A 1 81 ? 15.414 -13.867 -18.219 1 97 81 LYS A O 1
ATOM 651 N N . LEU A 1 82 ? 13.891 -14.477 -16.719 1 97.56 82 LEU A N 1
ATOM 652 C CA . LEU A 1 82 ? 14.523 -15.766 -16.484 1 97.56 82 LEU A CA 1
ATOM 653 C C . LEU A 1 82 ? 14.492 -16.625 -17.734 1 97.56 82 LEU A C 1
ATOM 655 O O . LEU A 1 82 ? 15.508 -17.219 -18.109 1 97.56 82 LEU A O 1
ATOM 659 N N . VAL A 1 83 ? 13.375 -16.688 -18.406 1 96.38 83 VAL A N 1
ATOM 660 C CA . VAL A 1 83 ? 13.227 -17.469 -19.625 1 96.38 83 VAL A CA 1
ATOM 661 C C . VAL A 1 83 ? 14.195 -16.969 -20.688 1 96.38 83 VAL A C 1
ATOM 663 O O . VAL A 1 83 ? 14.875 -17.75 -21.344 1 96.38 83 VAL A O 1
ATOM 666 N N . ASP A 1 84 ? 14.234 -15.648 -20.859 1 94.5 84 ASP A N 1
ATOM 667 C CA . ASP A 1 84 ? 15.156 -15.055 -21.828 1 94.5 84 ASP A CA 1
ATOM 668 C C . ASP A 1 84 ? 16.594 -15.445 -21.531 1 94.5 84 ASP A C 1
ATOM 670 O O . ASP A 1 84 ? 17.344 -15.82 -22.438 1 94.5 84 ASP A O 1
ATOM 674 N N . ALA A 1 85 ? 16.953 -15.391 -20.297 1 94.38 85 ALA A N 1
ATOM 675 C CA . ALA A 1 85 ? 18.312 -15.719 -19.875 1 94.38 85 ALA A CA 1
ATOM 676 C C . ALA A 1 85 ? 18.625 -17.203 -20.109 1 94.38 85 ALA A C 1
ATOM 678 O O . ALA A 1 85 ? 19.703 -17.547 -20.578 1 94.38 85 ALA A O 1
ATOM 679 N N . LEU A 1 86 ? 17.719 -18.062 -19.781 1 93.69 86 LEU A N 1
ATOM 680 C CA . LEU A 1 86 ? 17.891 -19.5 -19.969 1 93.69 86 LEU A CA 1
ATOM 681 C C . LEU A 1 86 ? 18.078 -19.828 -21.453 1 93.69 86 LEU A C 1
ATOM 683 O O . LEU A 1 86 ? 18.844 -20.734 -21.797 1 93.69 86 LEU A O 1
ATOM 687 N N . ASN A 1 87 ? 17.406 -19.125 -22.297 1 91.5 87 ASN A N 1
ATOM 688 C CA . ASN A 1 87 ? 17.5 -19.344 -23.734 1 91.5 87 ASN A CA 1
ATOM 689 C C . ASN A 1 87 ? 18.781 -18.781 -24.312 1 91.5 87 ASN A C 1
ATOM 691 O O . ASN A 1 87 ? 19.203 -19.188 -25.391 1 91.5 87 ASN A O 1
ATOM 695 N N . GLU A 1 88 ? 19.328 -17.859 -23.672 1 87.25 88 GLU A N 1
ATOM 696 C CA . GLU A 1 88 ? 20.562 -17.234 -24.156 1 87.25 88 GLU A CA 1
ATOM 697 C C . GLU A 1 88 ? 21.781 -18.094 -23.812 1 87.25 88 GLU A C 1
ATOM 699 O O . GLU A 1 88 ? 22.828 -17.969 -24.453 1 87.25 88 GLU A O 1
ATOM 704 N N . HIS A 1 89 ? 21.797 -18.859 -22.781 1 78.62 89 HIS A N 1
ATOM 705 C CA . HIS A 1 89 ? 22.938 -19.656 -22.359 1 78.62 89 HIS A CA 1
ATOM 706 C C . HIS A 1 89 ? 23.172 -20.828 -23.312 1 78.62 89 HIS A C 1
ATOM 708 O O . HIS A 1 89 ? 22.219 -21.453 -23.781 1 78.62 89 HIS A O 1
ATOM 714 N N . PRO A 1 90 ? 24.594 -20.812 -23.75 1 62.25 90 PRO A N 1
ATOM 715 C CA . PRO A 1 90 ? 24.953 -21.922 -24.641 1 62.25 90 PRO A CA 1
ATOM 716 C C . PRO A 1 90 ? 24.656 -23.281 -24.031 1 62.25 90 PRO A C 1
ATOM 718 O O . PRO A 1 90 ? 24.828 -23.484 -22.828 1 62.25 90 PRO A O 1
ATOM 721 N N . ARG A 1 91 ? 23.906 -23.984 -24.578 1 58.03 91 ARG A N 1
ATOM 722 C CA . ARG A 1 91 ? 23.578 -25.312 -24.078 1 58.03 91 ARG A CA 1
ATOM 723 C C . ARG A 1 91 ? 24.672 -26.312 -24.422 1 58.03 91 ARG A C 1
ATOM 725 O O . ARG A 1 91 ? 25.453 -26.094 -25.359 1 58.03 91 ARG A O 1
ATOM 732 N N . PRO A 1 92 ? 25 -27.188 -23.453 1 53.81 92 PRO A N 1
ATOM 733 C CA . PRO A 1 92 ? 26.078 -28.125 -23.75 1 53.81 92 PRO A CA 1
ATOM 734 C C . PRO A 1 92 ? 26.047 -28.641 -25.172 1 53.81 92 PRO A C 1
ATOM 736 O O . PRO A 1 92 ? 27.094 -28.859 -25.797 1 53.81 92 PRO A O 1
ATOM 739 N N . THR A 1 93 ? 24.875 -29.156 -25.766 1 49.91 93 THR A N 1
ATOM 740 C CA . THR A 1 93 ? 24.953 -29.641 -27.125 1 49.91 93 THR A CA 1
ATOM 741 C C . THR A 1 93 ? 24.094 -28.781 -28.062 1 49.91 93 THR A C 1
ATOM 743 O O . THR A 1 93 ? 22.938 -28.516 -27.766 1 49.91 93 THR A O 1
ATOM 746 N N . LYS A 1 94 ? 24.766 -27.812 -28.734 1 48.59 94 LYS A N 1
ATOM 747 C CA . LYS A 1 94 ? 24.203 -26.922 -29.734 1 48.59 94 LYS A CA 1
ATOM 748 C C . LYS A 1 94 ? 22.938 -27.516 -30.359 1 48.59 94 LYS A C 1
ATOM 750 O O . LYS A 1 94 ? 22.109 -26.781 -30.891 1 48.59 94 LYS A O 1
ATOM 755 N N . THR A 1 95 ? 22.906 -28.766 -30.5 1 46.66 95 THR A N 1
ATOM 756 C CA . THR A 1 95 ? 21.938 -29.453 -31.344 1 46.66 95 THR A CA 1
ATOM 757 C C . THR A 1 95 ? 20.672 -29.766 -30.578 1 46.66 95 THR A C 1
ATOM 759 O O . THR A 1 95 ? 19.688 -30.234 -31.156 1 46.66 95 THR A O 1
ATOM 762 N N . ASP A 1 96 ? 20.75 -29.594 -29.25 1 55.84 96 ASP A N 1
ATOM 763 C CA . ASP A 1 96 ? 19.578 -30.109 -28.562 1 55.84 96 ASP A CA 1
ATOM 764 C C . ASP A 1 96 ? 18.516 -29.031 -28.406 1 55.84 96 ASP A C 1
ATOM 766 O O . ASP A 1 96 ? 18.453 -28.359 -27.375 1 55.84 96 ASP A O 1
ATOM 770 N N . LYS A 1 97 ? 17.906 -28.719 -29.438 1 57.16 97 LYS A N 1
ATOM 771 C CA . LYS A 1 97 ? 16.812 -27.75 -29.562 1 57.16 97 LYS A CA 1
ATOM 772 C C . LYS A 1 97 ? 15.703 -28.047 -28.562 1 57.16 97 LYS A C 1
ATOM 774 O O . LYS A 1 97 ? 14.867 -27.188 -28.281 1 57.16 97 LYS A O 1
ATOM 779 N N . ARG A 1 98 ? 15.852 -29.25 -27.938 1 56.66 98 ARG A N 1
ATOM 780 C CA . ARG A 1 98 ? 14.773 -29.734 -27.078 1 56.66 98 ARG A CA 1
ATOM 781 C C . ARG A 1 98 ? 14.734 -28.969 -25.766 1 56.66 98 ARG A C 1
ATOM 783 O O . ARG A 1 98 ? 13.703 -28.922 -25.094 1 56.66 98 ARG A O 1
ATOM 790 N N . LEU A 1 99 ? 15.859 -28.219 -25.516 1 65.25 99 LEU A N 1
ATOM 791 C CA . LEU A 1 99 ? 15.906 -27.578 -24.219 1 65.25 99 LEU A CA 1
ATOM 792 C C . LEU A 1 99 ? 15.547 -26.094 -24.328 1 65.25 99 LEU A C 1
ATOM 794 O O . LEU A 1 99 ? 15.43 -25.406 -23.328 1 65.25 99 LEU A O 1
ATOM 798 N N . TRP A 1 100 ? 15.219 -25.719 -25.578 1 80.44 100 TRP A N 1
ATOM 799 C CA . TRP A 1 100 ? 14.812 -24.328 -25.734 1 80.44 100 TRP A CA 1
ATOM 800 C C . TRP A 1 100 ? 13.352 -24.141 -25.328 1 80.44 100 TRP A C 1
ATOM 802 O O . TRP A 1 100 ? 12.508 -24.984 -25.578 1 80.44 100 TRP A O 1
ATOM 812 N N . ILE A 1 101 ? 13.234 -23.078 -24.609 1 90.38 101 ILE A N 1
ATOM 813 C CA . ILE A 1 101 ? 11.867 -22.672 -24.297 1 90.38 101 ILE A CA 1
ATOM 814 C C . ILE A 1 101 ? 11.266 -21.938 -25.484 1 90.38 101 ILE A C 1
ATOM 816 O O . ILE A 1 101 ? 11.758 -20.875 -25.891 1 90.38 101 ILE A O 1
ATOM 820 N N . THR A 1 102 ? 10.281 -22.531 -26.078 1 86.69 102 THR A N 1
ATOM 821 C CA . THR A 1 102 ? 9.641 -21.938 -27.25 1 86.69 102 THR A CA 1
ATOM 822 C C . THR A 1 102 ? 8.898 -20.656 -26.875 1 86.69 102 THR A C 1
ATOM 824 O O . THR A 1 102 ? 8.664 -20.391 -25.703 1 86.69 102 THR A O 1
ATOM 827 N N . LYS A 1 103 ? 8.594 -19.859 -27.875 1 85.12 103 LYS A N 1
ATOM 828 C CA . LYS A 1 103 ? 7.824 -18.641 -27.656 1 85.12 103 LYS A CA 1
ATOM 829 C C . LYS A 1 103 ? 6.484 -18.953 -26.984 1 85.12 103 LYS A C 1
ATOM 831 O O . LYS A 1 103 ? 6.035 -18.203 -26.109 1 85.12 103 LYS A O 1
ATOM 836 N N . GLU A 1 104 ? 5.879 -20.031 -27.391 1 84.56 104 GLU A N 1
ATOM 837 C CA . GLU A 1 104 ? 4.598 -20.453 -26.828 1 84.56 104 GLU A CA 1
ATOM 838 C C . GLU A 1 104 ? 4.742 -20.828 -25.359 1 84.56 104 GLU A C 1
ATOM 840 O O . GLU A 1 104 ? 3.893 -20.469 -24.531 1 84.56 104 GLU A O 1
ATOM 845 N N . GLU A 1 105 ? 5.797 -21.5 -25.125 1 89.75 105 GLU A N 1
ATOM 846 C CA . GLU A 1 105 ? 6.047 -21.891 -23.734 1 89.75 105 GLU A CA 1
ATOM 847 C C . GLU A 1 105 ? 6.309 -20.656 -22.859 1 89.75 105 GLU A C 1
ATOM 849 O O . GLU A 1 105 ? 5.855 -20.594 -21.719 1 89.75 105 GLU A O 1
ATOM 854 N N . LYS A 1 106 ? 7.051 -19.734 -23.422 1 92.5 106 LYS A N 1
ATOM 855 C CA . LYS A 1 106 ? 7.305 -18.484 -22.703 1 92.5 106 LYS A CA 1
ATOM 856 C C . LYS A 1 106 ? 6 -17.766 -22.375 1 92.5 106 LYS A C 1
ATOM 858 O O . LYS A 1 106 ? 5.812 -17.266 -21.266 1 92.5 106 LYS A O 1
ATOM 863 N N . ILE A 1 107 ? 5.145 -17.734 -23.328 1 89.88 107 ILE A N 1
ATOM 864 C CA . ILE A 1 107 ? 3.844 -17.094 -23.141 1 89.88 107 ILE A CA 1
ATOM 865 C C . ILE A 1 107 ? 3.072 -17.812 -22.031 1 89.88 107 ILE A C 1
ATOM 867 O O . ILE A 1 107 ? 2.506 -17.172 -21.156 1 89.88 107 ILE A O 1
ATOM 871 N N . CYS A 1 108 ? 3.102 -19.125 -22.047 1 91.88 108 CYS A N 1
ATOM 872 C CA . CYS A 1 108 ? 2.41 -19.906 -21.031 1 91.88 108 CYS A CA 1
ATOM 873 C C . CYS A 1 108 ? 2.992 -19.641 -19.656 1 91.88 108 CYS A C 1
ATOM 875 O O . CYS A 1 108 ? 2.252 -19.516 -18.672 1 91.88 108 CYS A O 1
ATOM 877 N N . ILE A 1 109 ? 4.289 -19.547 -19.594 1 96.19 109 ILE A N 1
ATOM 878 C CA . ILE A 1 109 ? 4.969 -1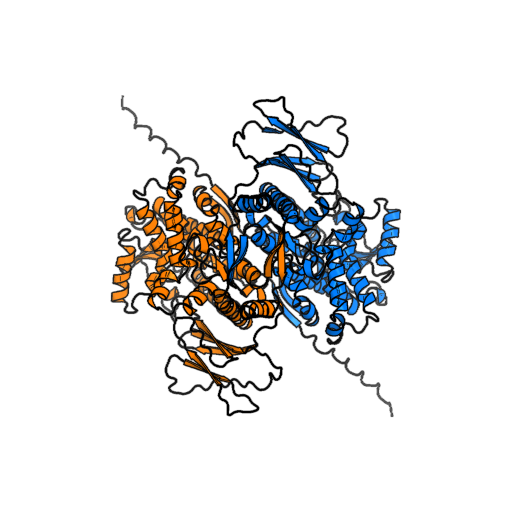9.281 -18.328 1 96.19 109 ILE A CA 1
ATOM 879 C C . ILE A 1 109 ? 4.574 -17.891 -17.797 1 96.19 109 ILE A C 1
ATOM 881 O O . ILE A 1 109 ? 4.266 -17.734 -16.625 1 96.19 109 ILE A O 1
ATOM 885 N N . GLN A 1 110 ? 4.512 -16.922 -18.625 1 95.94 110 GLN A N 1
ATOM 886 C CA . GLN A 1 110 ? 4.172 -15.562 -18.219 1 95.94 110 GLN A CA 1
ATOM 887 C C . GLN A 1 110 ? 2.705 -15.453 -17.828 1 95.94 110 GLN A C 1
ATOM 889 O O . GLN A 1 110 ? 2.361 -14.742 -16.875 1 95.94 110 GLN A O 1
ATOM 894 N N . ILE A 1 111 ? 1.853 -16.172 -18.516 1 94.44 111 ILE A N 1
ATOM 895 C CA . ILE A 1 111 ? 0.445 -16.203 -18.141 1 94.44 111 ILE A CA 1
ATOM 896 C C . ILE A 1 111 ? 0.298 -16.859 -16.766 1 94.44 111 ILE A C 1
ATOM 898 O O . ILE A 1 111 ? -0.424 -16.344 -15.906 1 94.44 111 ILE A O 1
ATOM 902 N N . ALA A 1 112 ? 1.011 -17.938 -16.562 1 97.06 112 ALA A N 1
ATOM 903 C CA . ALA A 1 112 ? 0.983 -18.609 -15.258 1 97.06 112 ALA A CA 1
ATOM 904 C C . ALA A 1 112 ? 1.485 -17.688 -14.156 1 97.06 112 ALA A C 1
ATOM 906 O O . ALA A 1 112 ? 0.899 -17.625 -13.07 1 97.06 112 ALA A O 1
ATOM 907 N N . ALA A 1 113 ? 2.547 -16.984 -14.469 1 98.38 113 ALA A N 1
ATOM 908 C CA . ALA A 1 113 ? 3.129 -16.062 -13.5 1 98.38 113 ALA A CA 1
ATOM 909 C C . ALA A 1 113 ? 2.16 -14.922 -13.18 1 98.38 113 ALA A C 1
ATOM 911 O O . ALA A 1 113 ? 2.021 -14.531 -12.016 1 98.38 113 ALA A O 1
ATOM 912 N N . LEU A 1 114 ? 1.479 -14.422 -14.133 1 97.25 114 LEU A N 1
ATOM 913 C CA . LEU A 1 114 ? 0.531 -13.32 -13.977 1 97.25 114 LEU A CA 1
ATOM 914 C C . LEU A 1 114 ? -0.689 -13.758 -13.18 1 97.25 114 LEU A C 1
ATOM 916 O O . LEU A 1 114 ? -1.217 -12.992 -12.367 1 97.25 114 LEU A O 1
ATOM 920 N N . CYS A 1 115 ? -1.094 -15.023 -13.352 1 97.06 115 CYS A N 1
ATOM 921 C CA . CYS A 1 115 ? -2.426 -15.398 -12.883 1 97.06 115 CYS A CA 1
ATOM 922 C C . CYS A 1 115 ? -2.344 -16.391 -11.734 1 97.06 115 CYS A C 1
ATOM 924 O O . CYS A 1 115 ? -3.369 -16.844 -11.227 1 97.06 115 CYS A O 1
ATOM 926 N N . HIS A 1 116 ? -1.166 -16.766 -11.312 1 97.62 116 HIS A N 1
ATOM 927 C CA . HIS A 1 116 ? -1.027 -17.812 -10.305 1 97.62 116 HIS A CA 1
ATOM 928 C C . HIS A 1 116 ? -1.765 -17.422 -9.023 1 97.62 116 HIS A C 1
ATOM 930 O O . HIS A 1 116 ? -2.188 -18.297 -8.266 1 97.62 116 HIS A O 1
ATOM 936 N N . ASP A 1 117 ? -1.994 -16.125 -8.781 1 96.88 117 ASP A N 1
ATOM 937 C CA . ASP A 1 117 ? -2.586 -15.633 -7.543 1 96.88 117 ASP A CA 1
ATOM 938 C C . ASP A 1 117 ? -4.02 -15.156 -7.766 1 96.88 117 ASP A C 1
ATOM 940 O O . ASP A 1 117 ? -4.66 -14.648 -6.844 1 96.88 117 ASP A O 1
ATOM 944 N N . ILE A 1 118 ? -4.574 -15.273 -8.953 1 96.81 118 ILE A N 1
ATOM 945 C CA . ILE A 1 118 ? -5.875 -14.711 -9.297 1 96.81 118 ILE A CA 1
ATOM 946 C C . ILE A 1 118 ? -6.973 -15.438 -8.531 1 96.81 118 ILE A C 1
ATOM 948 O O . ILE A 1 118 ? -8.086 -14.93 -8.391 1 96.81 118 ILE A O 1
ATOM 952 N N . GLY A 1 119 ? -6.695 -16.625 -7.965 1 95.75 119 GLY A N 1
ATOM 953 C CA . GLY A 1 119 ? -7.664 -17.438 -7.254 1 95.75 119 GLY A CA 1
ATOM 954 C C . GLY A 1 119 ? -7.734 -17.125 -5.773 1 95.75 119 GLY A C 1
ATOM 955 O O . GLY A 1 119 ? -8.508 -17.75 -5.039 1 95.75 119 GLY A O 1
ATOM 956 N N . HIS A 1 120 ? -6.984 -16.156 -5.305 1 95.62 120 HIS A N 1
ATOM 957 C CA . HIS A 1 120 ? -7.086 -15.75 -3.908 1 95.62 120 HIS A CA 1
ATOM 958 C C . HIS A 1 120 ? -8.414 -15.047 -3.635 1 95.62 120 HIS A C 1
ATOM 960 O O . HIS A 1 120 ? -8.867 -14.242 -4.445 1 95.62 120 HIS A O 1
ATOM 966 N N . GLY A 1 121 ? -9.055 -15.414 -2.525 1 94.44 121 GLY A N 1
ATOM 967 C CA . GLY A 1 121 ? -10.227 -14.703 -2.049 1 94.44 121 GLY A CA 1
ATOM 968 C C . GLY A 1 121 ? -9.883 -13.539 -1.133 1 94.44 121 GLY A C 1
ATOM 969 O O . GLY A 1 121 ? -8.766 -13.023 -1.17 1 94.44 121 GLY A O 1
ATOM 970 N N . SER A 1 122 ? -10.898 -13.102 -0.372 1 95.5 122 SER A N 1
ATOM 971 C CA . SER A 1 122 ? -10.703 -11.992 0.556 1 95.5 122 SER A CA 1
ATOM 972 C C . SER A 1 122 ? -9.609 -12.305 1.567 1 95.5 122 SER A C 1
ATOM 974 O O . SER A 1 122 ? -9.562 -13.398 2.131 1 95.5 122 SER A O 1
ATOM 976 N N . PHE A 1 123 ? -8.711 -11.391 1.754 1 95.25 123 PHE A N 1
ATOM 977 C CA . PHE A 1 123 ? -7.621 -11.453 2.721 1 95.25 123 PHE A CA 1
ATOM 978 C C . PHE A 1 123 ? -6.676 -12.609 2.393 1 95.25 123 PHE A C 1
ATOM 980 O O . PHE A 1 123 ? -6.113 -13.234 3.293 1 95.25 123 PHE A O 1
ATOM 987 N N . SER A 1 124 ? -6.578 -12.93 1.12 1 93.31 124 SER A N 1
ATOM 988 C CA . SER A 1 124 ? -5.582 -13.852 0.589 1 93.31 124 SER A CA 1
ATOM 989 C C . SER A 1 124 ? -5.711 -15.234 1.226 1 93.31 124 SER A C 1
ATOM 991 O O . SER A 1 124 ? -6.773 -15.859 1.156 1 93.31 124 SER A O 1
ATOM 993 N N . HIS A 1 125 ? -4.711 -15.695 1.949 1 88 125 HIS A N 1
ATOM 994 C CA . HIS A 1 125 ? -4.676 -17.062 2.459 1 88 125 HIS A CA 1
ATOM 995 C C . HIS A 1 125 ? -5.707 -17.266 3.566 1 88 125 HIS A C 1
ATOM 997 O O . HIS A 1 125 ? -6.148 -18.391 3.809 1 88 125 HIS A O 1
ATOM 1003 N N . LEU A 1 126 ? -6.145 -16.234 4.191 1 88.75 126 LEU A N 1
ATOM 1004 C CA . LEU A 1 126 ? -7.133 -16.375 5.254 1 88.75 126 LEU A CA 1
ATOM 1005 C C . LEU A 1 126 ? -8.438 -16.953 4.711 1 88.75 126 LEU A C 1
ATOM 1007 O O . LEU A 1 126 ? -9.133 -17.688 5.41 1 88.75 126 LEU A O 1
ATOM 1011 N N . TYR A 1 127 ? -8.766 -16.547 3.514 1 92.31 127 TYR A N 1
ATOM 1012 C CA . TYR A 1 127 ? -9.953 -17.109 2.881 1 92.31 127 TYR A CA 1
ATOM 1013 C C . TYR A 1 127 ? -9.82 -18.625 2.711 1 92.31 127 TYR A C 1
ATOM 1015 O O . TYR A 1 127 ? -10.773 -19.359 2.965 1 92.31 127 TYR A O 1
ATOM 1023 N N . ASP A 1 128 ? -8.609 -19.078 2.254 1 86.75 128 ASP A N 1
ATOM 1024 C CA . ASP A 1 128 ? -8.359 -20.5 2.072 1 86.75 128 ASP A CA 1
ATOM 1025 C C . ASP A 1 128 ? -8.516 -21.266 3.389 1 86.75 128 ASP A C 1
ATOM 1027 O O . ASP A 1 128 ? -9.125 -22.328 3.426 1 86.75 128 ASP A O 1
ATOM 1031 N N . PHE A 1 129 ? -8.039 -20.656 4.41 1 83.19 129 PHE A N 1
ATOM 1032 C CA . PHE A 1 129 ? -8.125 -21.281 5.727 1 83.19 129 PHE A CA 1
ATOM 1033 C C . PHE A 1 129 ? -9.57 -21.344 6.207 1 83.19 129 PHE A C 1
ATOM 1035 O O . PHE A 1 129 ? -10 -22.328 6.805 1 83.19 129 PHE A O 1
ATOM 1042 N N . ALA A 1 130 ? -10.289 -20.266 5.953 1 86.5 130 ALA A N 1
ATOM 1043 C CA . ALA A 1 130 ? -11.688 -20.219 6.359 1 86.5 130 ALA A CA 1
ATOM 1044 C C . ALA A 1 130 ? -12.516 -21.266 5.629 1 86.5 130 ALA A C 1
ATOM 1046 O O . ALA A 1 130 ? -13.391 -21.891 6.219 1 86.5 130 ALA A O 1
ATOM 1047 N N . VAL A 1 131 ? -12.234 -21.422 4.328 1 87.19 131 VAL A N 1
ATOM 1048 C CA . VAL A 1 131 ? -12.922 -22.438 3.525 1 87.19 131 VAL A CA 1
ATOM 1049 C C . VAL A 1 131 ? -12.617 -23.828 4.07 1 87.19 131 VAL A C 1
ATOM 1051 O O . VAL A 1 131 ? -13.508 -24.672 4.18 1 87.19 131 VAL A O 1
ATOM 1054 N N . GLU A 1 132 ? -11.398 -24.031 4.379 1 78.5 132 GLU A N 1
ATOM 1055 C CA . GLU A 1 132 ? -10.984 -25.328 4.914 1 78.5 132 GLU A CA 1
ATOM 1056 C C . GLU A 1 132 ? -11.656 -25.609 6.25 1 78.5 132 GLU A C 1
ATOM 1058 O O . GLU A 1 132 ? -11.992 -26.766 6.547 1 78.5 132 GLU A O 1
ATOM 1063 N N . GLU A 1 133 ? -11.781 -24.594 7.066 1 73.81 133 GLU A N 1
ATOM 1064 C CA . GLU A 1 133 ? -12.422 -24.75 8.367 1 73.81 133 GLU A CA 1
ATOM 1065 C C . GLU A 1 133 ? -13.891 -25.141 8.219 1 73.81 133 GLU A C 1
ATOM 1067 O O . GLU A 1 133 ? -14.43 -25.875 9.047 1 73.81 133 GLU A O 1
ATOM 1072 N N . LYS A 1 134 ? -14.484 -24.672 7.238 1 77.31 134 LYS A N 1
ATOM 1073 C CA . LYS A 1 134 ? -15.906 -24.922 7.016 1 77.31 134 LYS A CA 1
ATOM 1074 C C . LYS A 1 134 ? -16.141 -26.266 6.324 1 77.31 134 LYS A C 1
ATOM 1076 O O . LYS A 1 134 ? -17.156 -26.922 6.551 1 77.31 134 LYS A O 1
ATOM 1081 N N . LEU A 1 135 ? -15.242 -26.609 5.5 1 67.44 135 LEU A N 1
ATOM 1082 C CA . LEU A 1 135 ? -15.43 -27.828 4.711 1 67.44 135 LEU A CA 1
ATOM 1083 C C . LEU A 1 135 ? -15.219 -29.078 5.566 1 67.44 135 LEU A C 1
ATOM 1085 O O . LEU A 1 135 ? -14.266 -29.141 6.352 1 67.44 135 LEU A O 1
ATOM 1089 N N . SER A 1 136 ? -16.281 -29.75 5.809 1 57.84 136 SER A N 1
ATOM 1090 C CA . SER A 1 136 ? -16.25 -30.984 6.574 1 57.84 136 SER A CA 1
ATOM 1091 C C . SER A 1 136 ? -15.609 -32.125 5.773 1 57.84 136 SER A C 1
ATOM 1093 O O . SER A 1 136 ? -15.023 -33.031 6.348 1 57.84 136 SER A O 1
ATOM 1095 N N . ASP A 1 137 ? -15.773 -32.062 4.535 1 57.41 137 ASP A N 1
ATOM 1096 C CA . ASP A 1 137 ? -15.336 -33.125 3.656 1 57.41 137 ASP A CA 1
ATOM 1097 C C . ASP A 1 137 ? -13.875 -32.969 3.266 1 57.41 137 ASP A C 1
ATOM 1099 O O . ASP A 1 137 ? -13.5 -31.969 2.635 1 57.41 137 ASP A O 1
ATOM 1103 N N . ASP A 1 138 ? -13.117 -33.812 3.621 1 55.81 138 ASP A N 1
ATOM 1104 C CA . ASP A 1 138 ? -11.672 -33.812 3.414 1 55.81 138 ASP A CA 1
ATOM 1105 C C . ASP A 1 138 ? -11.328 -33.75 1.928 1 55.81 138 ASP A C 1
ATOM 1107 O O . ASP A 1 138 ? -10.352 -33.125 1.537 1 55.81 138 ASP A O 1
ATOM 1111 N N . GLU A 1 139 ? -12.117 -34.406 1.193 1 52.06 139 GLU A N 1
ATOM 1112 C CA . GLU A 1 139 ? -11.852 -34.438 -0.242 1 52.06 139 GLU A CA 1
ATOM 1113 C C . GLU A 1 139 ? -12 -33.062 -0.878 1 52.06 139 GLU A C 1
ATOM 1115 O O . GLU A 1 139 ? -11.18 -32.688 -1.71 1 52.06 139 GLU A O 1
ATOM 1120 N N . LYS A 1 140 ? -13.062 -32.469 -0.555 1 57.62 140 LYS A N 1
ATOM 1121 C CA . LYS A 1 140 ? -13.305 -31.125 -1.112 1 57.62 140 LYS A CA 1
ATOM 1122 C C . LYS A 1 140 ? -12.266 -30.125 -0.622 1 57.62 140 LYS A C 1
ATOM 1124 O O . LYS A 1 140 ? -11.883 -29.203 -1.354 1 57.62 140 LYS A O 1
ATOM 1129 N N . LYS A 1 141 ? -11.82 -30.375 0.541 1 59.81 141 LYS A N 1
ATOM 1130 C CA . LYS A 1 141 ? -10.773 -29.531 1.125 1 59.81 141 LYS A CA 1
ATOM 1131 C C . LYS A 1 141 ? -9.508 -29.562 0.272 1 59.81 141 LYS A C 1
ATOM 1133 O O . LYS A 1 141 ? -8.875 -28.516 0.065 1 59.81 141 LYS A O 1
ATOM 1138 N N . ASN A 1 142 ? -9.234 -30.672 -0.257 1 58.09 142 ASN A N 1
ATOM 1139 C CA . ASN A 1 142 ? -7.969 -30.859 -0.962 1 58.09 142 ASN A CA 1
ATOM 1140 C C . ASN A 1 142 ? -8.047 -30.359 -2.398 1 58.09 142 ASN A C 1
ATOM 1142 O O . ASN A 1 142 ? -7.027 -29.984 -2.982 1 58.09 142 ASN A O 1
ATOM 1146 N N . GLU A 1 143 ? -9.18 -30.375 -2.986 1 58.78 143 GLU A N 1
ATOM 1147 C CA . GLU A 1 143 ? -9.227 -30.109 -4.422 1 58.78 143 GLU A CA 1
ATOM 1148 C C . GLU A 1 143 ? -9.406 -28.625 -4.695 1 58.78 143 GLU A C 1
ATOM 1150 O O . GLU A 1 143 ? -8.781 -28.078 -5.609 1 58.78 143 GLU A O 1
ATOM 1155 N N . LEU A 1 144 ? -10.266 -27.984 -4.02 1 61.38 144 LEU A N 1
ATOM 1156 C CA . LEU A 1 144 ? -10.57 -26.656 -4.516 1 61.38 144 LEU A CA 1
ATOM 1157 C C . LEU A 1 144 ? -10.312 -25.609 -3.439 1 61.38 144 LEU A C 1
ATOM 1159 O O . LEU A 1 144 ? -10.445 -24.406 -3.691 1 61.38 144 LEU A O 1
ATOM 1163 N N . SER A 1 145 ? -9.672 -26 -2.504 1 65.88 145 SER A N 1
ATOM 1164 C CA . SER A 1 145 ? -9.484 -25.031 -1.438 1 65.88 145 SER A CA 1
ATOM 1165 C C . SER A 1 145 ? -8.242 -24.172 -1.679 1 65.88 145 SER A C 1
ATOM 1167 O O . SER A 1 145 ? -8.273 -22.953 -1.509 1 65.88 145 SER A O 1
ATOM 1169 N N . PRO A 1 146 ? -7.344 -24.797 -2.334 1 81.5 146 PRO A N 1
ATOM 1170 C CA . PRO A 1 146 ? -6.16 -23.953 -2.516 1 81.5 146 PRO A CA 1
ATOM 1171 C C . PRO A 1 146 ? -6.316 -22.969 -3.668 1 81.5 146 PRO A C 1
ATOM 1173 O O . PRO A 1 146 ? -6.906 -23.297 -4.699 1 81.5 146 PRO A O 1
ATOM 1176 N N . HIS A 1 147 ? -5.844 -21.719 -3.504 1 90.19 147 HIS A N 1
ATOM 1177 C CA . HIS A 1 147 ? -6.016 -20.641 -4.48 1 90.19 147 HIS A CA 1
ATOM 1178 C C . HIS A 1 147 ? -5.391 -21.016 -5.82 1 90.19 147 HIS A C 1
ATOM 1180 O O . HIS A 1 147 ? -5.832 -20.531 -6.867 1 90.19 147 HIS A O 1
ATOM 1186 N N . GLU A 1 148 ? -4.363 -21.953 -5.828 1 91.44 148 GLU A N 1
ATOM 1187 C CA . GLU A 1 148 ? -3.705 -22.359 -7.07 1 91.44 148 GLU A CA 1
ATOM 1188 C C . GLU A 1 148 ? -4.684 -23.047 -8.016 1 91.44 148 GLU A C 1
ATOM 1190 O O . GLU A 1 148 ? -4.699 -22.766 -9.219 1 91.44 148 GLU A O 1
ATOM 1195 N N . TYR A 1 149 ? -5.492 -23.922 -7.484 1 90.56 149 TYR A N 1
ATOM 1196 C CA . TYR A 1 149 ? -6.473 -24.625 -8.305 1 90.56 149 TYR A CA 1
ATOM 1197 C C . TYR A 1 149 ? -7.582 -23.688 -8.758 1 90.56 149 TYR A C 1
ATOM 1199 O O . TYR A 1 149 ? -8.047 -23.781 -9.898 1 90.56 149 TYR A O 1
ATOM 1207 N N . ARG A 1 150 ? -7.996 -22.812 -7.902 1 92.44 150 ARG A N 1
ATOM 1208 C CA . ARG A 1 150 ? -8.977 -21.812 -8.289 1 92.44 150 ARG A CA 1
ATOM 1209 C C . ARG A 1 150 ? -8.438 -20.906 -9.398 1 92.44 150 ARG A C 1
ATOM 1211 O O . ARG A 1 150 ? -9.164 -20.547 -10.32 1 92.44 150 ARG A O 1
ATOM 1218 N N . SER A 1 151 ? -7.168 -20.531 -9.242 1 94.81 151 SER A N 1
ATOM 1219 C CA . SER A 1 151 ? -6.531 -19.719 -10.273 1 94.81 151 SER A CA 1
ATOM 1220 C C . SER A 1 151 ? -6.594 -20.406 -11.633 1 94.81 151 SER A C 1
ATOM 1222 O O . SER A 1 151 ? -6.93 -19.781 -12.641 1 94.81 151 SER A O 1
ATOM 1224 N N . ALA A 1 152 ? -6.285 -21.719 -11.633 1 91.94 152 ALA A N 1
ATOM 1225 C CA . ALA A 1 152 ? -6.324 -22.484 -12.875 1 91.94 152 ALA A CA 1
ATOM 1226 C C . ALA A 1 152 ? -7.727 -22.484 -13.477 1 91.94 152 ALA A C 1
ATOM 1228 O O . ALA A 1 152 ? -7.891 -22.359 -14.695 1 91.94 152 ALA A O 1
ATOM 1229 N N . GLU A 1 153 ? -8.703 -22.578 -12.656 1 89.88 153 GLU A N 1
ATOM 1230 C CA . GLU A 1 153 ? -10.078 -22.594 -13.141 1 89.88 153 GLU A CA 1
ATOM 1231 C C . GLU A 1 153 ? -10.477 -21.25 -13.727 1 89.88 153 GLU A C 1
ATOM 1233 O O . GLU A 1 153 ? -11.188 -21.172 -14.727 1 89.88 153 GLU A O 1
ATOM 1238 N N . ILE A 1 154 ? -10.086 -20.203 -13.102 1 92.44 154 ILE A N 1
ATOM 1239 C CA . ILE A 1 154 ? -10.391 -18.859 -13.586 1 92.44 154 ILE A CA 1
ATOM 1240 C C . ILE A 1 154 ? -9.727 -18.641 -14.945 1 92.44 154 ILE A C 1
ATOM 1242 O O . ILE A 1 154 ? -10.352 -18.109 -15.859 1 92.44 154 ILE A O 1
ATOM 1246 N N . ILE A 1 155 ? -8.516 -19.078 -15.086 1 91.44 155 ILE A N 1
ATOM 1247 C CA . ILE A 1 155 ? -7.801 -18.922 -16.344 1 91.44 155 ILE A CA 1
ATOM 1248 C C . ILE A 1 155 ? -8.516 -19.719 -17.438 1 91.44 155 ILE A C 1
ATOM 1250 O O . ILE A 1 155 ? -8.633 -19.25 -18.578 1 91.44 155 ILE A O 1
ATOM 1254 N N . LYS A 1 156 ? -8.945 -20.922 -17.094 1 89 156 LYS A N 1
ATOM 1255 C CA . LYS A 1 156 ? -9.688 -21.75 -18.047 1 89 156 LYS A CA 1
ATOM 1256 C C . LYS A 1 156 ? -10.914 -21 -18.562 1 89 156 LYS A C 1
ATOM 1258 O O . LYS A 1 156 ? -11.172 -21 -19.781 1 89 156 LYS A O 1
ATOM 1263 N N . ASN A 1 157 ? -11.555 -20.375 -17.672 1 87.44 157 ASN A N 1
ATOM 1264 C CA . ASN A 1 157 ? -12.734 -19.609 -18.047 1 87.44 157 ASN A CA 1
ATOM 1265 C C . ASN A 1 157 ? -12.375 -18.422 -18.938 1 87.44 157 ASN A C 1
ATOM 1267 O O . ASN A 1 157 ? -13.094 -18.094 -19.891 1 87.44 157 ASN A O 1
ATOM 1271 N N . MET A 1 158 ? -11.32 -17.781 -18.609 1 85.19 158 MET A N 1
ATOM 1272 C CA . MET A 1 158 ? -10.867 -16.656 -19.406 1 85.19 158 MET A CA 1
ATOM 1273 C C . MET A 1 158 ? -10.469 -17.094 -20.812 1 85.19 158 MET A C 1
ATOM 1275 O O . MET A 1 158 ? -10.766 -16.422 -21.797 1 85.19 158 MET A O 1
ATOM 1279 N N . MET A 1 159 ? -9.789 -18.188 -20.859 1 80.56 159 MET A N 1
ATOM 1280 C CA . MET A 1 159 ? -9.328 -18.719 -22.141 1 80.56 159 MET A CA 1
ATOM 1281 C C . MET A 1 159 ? -10.5 -19.172 -23 1 80.56 159 MET A C 1
ATOM 1283 O O . MET A 1 159 ? -10.477 -19.016 -24.234 1 80.56 159 MET A O 1
ATOM 1287 N N . ASN A 1 160 ? -11.523 -19.609 -22.328 1 78.31 160 ASN A N 1
ATOM 1288 C CA . ASN A 1 160 ? -12.734 -20.016 -23.031 1 78.31 160 ASN A CA 1
ATOM 1289 C C . ASN A 1 160 ? -13.539 -18.812 -23.516 1 78.31 160 ASN A C 1
ATOM 1291 O O . ASN A 1 160 ? -14.305 -18.906 -24.484 1 78.31 160 ASN A O 1
ATOM 1295 N N . SER A 1 161 ? -13.406 -17.641 -22.797 1 74.88 161 SER A N 1
ATOM 1296 C CA . SER A 1 161 ? -14.164 -16.422 -23.094 1 74.88 161 SER A CA 1
ATOM 1297 C C . SER A 1 161 ? -13.422 -15.539 -24.078 1 74.88 161 SER A C 1
ATOM 1299 O O . SER A 1 161 ? -13.477 -14.312 -23.984 1 74.88 161 SER A O 1
ATOM 1301 N N . ASN A 1 162 ? -12.594 -15.922 -24.812 1 78.38 162 ASN A N 1
ATOM 1302 C CA . ASN A 1 162 ? -12.062 -15.195 -25.953 1 78.38 162 ASN A CA 1
ATOM 1303 C C . ASN A 1 162 ? -10.617 -14.758 -25.719 1 78.38 162 ASN A C 1
ATOM 1305 O O . ASN A 1 162 ? -10.047 -14.016 -26.516 1 78.38 162 ASN A O 1
ATOM 1309 N N . LEU A 1 163 ? -10.086 -15.125 -24.609 1 79.5 163 LEU A N 1
ATOM 1310 C CA . LEU A 1 163 ? -8.719 -14.688 -24.344 1 79.5 163 LEU A CA 1
ATOM 1311 C C . LEU A 1 163 ? -7.766 -15.195 -25.422 1 79.5 163 LEU A C 1
ATOM 1313 O O . LEU A 1 163 ? -6.941 -14.43 -25.938 1 79.5 163 LEU A O 1
ATOM 1317 N N . ILE A 1 164 ? -7.906 -16.375 -25.797 1 74.94 164 ILE A N 1
ATOM 1318 C CA . ILE A 1 164 ? -7.008 -16.969 -26.781 1 74.94 164 ILE A CA 1
ATOM 1319 C C . ILE A 1 164 ? -7.176 -16.266 -28.125 1 74.94 164 ILE A C 1
ATOM 1321 O O . ILE A 1 164 ? -6.191 -16 -28.828 1 74.94 164 ILE A O 1
ATOM 1325 N N . LYS A 1 165 ? -8.422 -15.945 -28.391 1 75.81 165 LYS A N 1
ATOM 1326 C CA . LYS A 1 165 ? -8.688 -15.211 -29.625 1 75.81 165 LYS A CA 1
ATOM 1327 C C . LYS A 1 165 ? -8 -13.852 -29.609 1 75.81 165 LYS A C 1
ATOM 1329 O O . LYS A 1 165 ? -7.449 -13.414 -30.625 1 75.81 165 LYS A O 1
ATOM 1334 N N . GLU A 1 166 ? -8.062 -13.289 -28.516 1 79.19 166 GLU A N 1
ATOM 1335 C CA . GLU A 1 166 ? -7.43 -11.977 -28.375 1 79.19 166 GLU A CA 1
ATOM 1336 C C . GLU A 1 166 ? -5.91 -12.086 -28.438 1 79.19 166 GLU A C 1
ATOM 1338 O O . GLU A 1 166 ? -5.25 -11.227 -29.047 1 79.19 166 GLU A O 1
ATOM 1343 N N . LEU A 1 167 ? -5.363 -13.117 -27.875 1 77.06 167 LEU A N 1
ATOM 1344 C CA . LEU A 1 167 ? -3.918 -13.305 -27.859 1 77.06 167 LEU A CA 1
ATOM 1345 C C . LEU A 1 167 ? -3.398 -13.641 -29.266 1 77.06 167 LEU A C 1
ATOM 1347 O O . LEU A 1 167 ? -2.295 -13.234 -29.625 1 77.06 167 LEU A O 1
ATOM 1351 N N . ARG A 1 168 ? -4.16 -14.281 -30.062 1 75.62 168 ARG A N 1
ATOM 1352 C CA . ARG A 1 168 ? -3.779 -14.688 -31.422 1 75.62 168 ARG A CA 1
ATOM 1353 C C . ARG A 1 168 ? -3.646 -13.477 -32.344 1 75.62 168 ARG A C 1
ATOM 1355 O O . ARG A 1 168 ? -2.98 -13.547 -33.375 1 75.62 168 ARG A O 1
ATOM 1362 N N . LYS A 1 169 ? -4.324 -12.422 -31.891 1 74.06 169 LYS A N 1
ATOM 1363 C CA . LYS A 1 169 ? -4.25 -11.203 -32.688 1 74.06 169 LYS A CA 1
ATOM 1364 C C . LYS A 1 169 ? -2.844 -10.617 -32.656 1 74.06 169 LYS A C 1
ATOM 1366 O O . LYS A 1 169 ? -2.484 -9.805 -33.531 1 74.06 169 LYS A O 1
ATOM 1371 N N . PHE A 1 170 ? -2.219 -11.062 -31.688 1 72.5 170 PHE A N 1
ATOM 1372 C CA . PHE A 1 170 ? -0.865 -10.539 -31.562 1 72.5 170 PHE A CA 1
ATOM 1373 C C . PHE A 1 170 ? 0.137 -11.453 -32.25 1 72.5 170 PHE A C 1
ATOM 1375 O O . PHE A 1 170 ? 0.109 -12.664 -32.062 1 72.5 170 PHE A O 1
ATOM 1382 N N . LYS A 1 171 ? 0.838 -11.008 -33.219 1 57.81 171 LYS A N 1
ATOM 1383 C CA . LYS A 1 171 ? 1.809 -11.789 -34 1 57.81 171 LYS A CA 1
ATOM 1384 C C . LYS A 1 171 ? 2.846 -12.43 -33.062 1 57.81 171 LYS A C 1
ATOM 1386 O O . LYS A 1 171 ? 3.41 -11.766 -32.219 1 57.81 171 LYS A O 1
ATOM 1391 N N . GLY A 1 172 ? 3.1 -13.711 -33.344 1 56.22 172 GLY A N 1
ATOM 1392 C CA . GLY A 1 172 ? 4.152 -14.398 -32.625 1 56.22 172 GLY A CA 1
ATOM 1393 C C . GLY A 1 172 ? 3.699 -14.93 -31.266 1 56.22 172 GLY A C 1
ATOM 1394 O O . GLY A 1 172 ? 4.43 -15.664 -30.594 1 56.22 172 GLY A O 1
ATOM 1395 N N . SER A 1 173 ? 2.539 -14.492 -30.906 1 56.69 173 SER A N 1
ATOM 1396 C CA . SER A 1 173 ? 2.176 -14.906 -29.547 1 56.69 173 SER A CA 1
ATOM 1397 C C . SER A 1 173 ? 1.724 -16.359 -29.531 1 56.69 173 SER A C 1
ATOM 1399 O O . SER A 1 173 ? 2.17 -17.141 -28.672 1 56.69 173 SER A O 1
ATOM 1401 N N . VAL A 1 174 ? 0.705 -16.797 -30.234 1 57 174 VAL A N 1
ATOM 1402 C CA . VAL A 1 174 ? 0.094 -18.109 -30 1 57 174 VAL A CA 1
ATOM 1403 C C . VAL A 1 174 ? 0.104 -18.922 -31.297 1 57 174 VAL A C 1
ATOM 1405 O O . VAL A 1 174 ? -0.663 -19.875 -31.453 1 57 174 VAL A O 1
ATOM 1408 N N . GLU A 1 175 ? 1 -18.719 -32.188 1 53.53 175 GLU A N 1
ATOM 1409 C CA . GLU A 1 175 ? 0.885 -19.438 -33.438 1 53.53 175 GLU A CA 1
ATOM 1410 C C . GLU A 1 175 ? 1.104 -20.938 -33.25 1 53.53 175 GLU A C 1
ATOM 1412 O O . GLU A 1 175 ? 0.519 -21.75 -33.969 1 53.53 175 GLU A O 1
ATOM 1417 N N . ALA A 1 176 ? 1.954 -21.25 -32.312 1 49.94 176 ALA A N 1
ATOM 1418 C CA . ALA A 1 176 ? 2.389 -22.641 -32.312 1 49.94 176 ALA A CA 1
ATOM 1419 C C . ALA A 1 176 ? 1.417 -23.531 -31.531 1 49.94 176 ALA A C 1
ATOM 1421 O O . ALA A 1 176 ? 1.576 -24.75 -31.5 1 49.94 176 ALA A O 1
ATOM 1422 N N . PHE A 1 177 ? 0.705 -22.938 -30.656 1 54.28 177 PHE A N 1
ATOM 1423 C CA . PHE A 1 177 ? -0.126 -23.891 -29.953 1 54.28 177 PHE A CA 1
ATOM 1424 C C . PHE A 1 177 ? -1.318 -24.328 -30.797 1 54.28 177 PHE A C 1
ATOM 1426 O O . PHE A 1 177 ? -2.023 -23.469 -31.344 1 54.28 177 PHE A O 1
ATOM 1433 N N . THR A 1 178 ? -1.31 -25.578 -31.109 1 55.38 178 THR A N 1
ATOM 1434 C CA . THR A 1 178 ? -2.273 -26.234 -31.984 1 55.38 178 THR A CA 1
ATOM 1435 C C . THR A 1 178 ? -3.678 -26.172 -31.391 1 55.38 178 THR A C 1
ATOM 1437 O O . THR A 1 178 ? -4.668 -26.156 -32.125 1 55.38 178 THR A O 1
ATOM 1440 N N . SER A 1 179 ? -3.74 -26.25 -30.031 1 67 179 SER A N 1
ATOM 1441 C CA . SER A 1 179 ? -5.066 -26.234 -29.422 1 67 179 SER A CA 1
ATOM 1442 C C . SER A 1 179 ? -5.074 -25.422 -28.141 1 67 179 SER A C 1
ATOM 1444 O O . SER A 1 179 ? -4.051 -25.312 -27.453 1 67 179 SER A O 1
ATOM 1446 N N . ASP A 1 180 ? -6.156 -24.781 -27.859 1 74 180 ASP A N 1
ATOM 1447 C CA . ASP A 1 180 ? -6.422 -24.016 -26.656 1 74 180 ASP A CA 1
ATOM 1448 C C . ASP A 1 180 ? -6.266 -24.891 -25.406 1 74 180 ASP A C 1
ATOM 1450 O O . ASP A 1 180 ? -5.793 -24.422 -24.375 1 74 180 ASP A O 1
ATOM 1454 N N . GLU A 1 181 ? -6.449 -26.094 -25.609 1 80.25 181 GLU A N 1
ATOM 1455 C CA . GLU A 1 181 ? -6.426 -27.016 -24.484 1 80.25 181 GLU A CA 1
ATOM 1456 C C . GLU A 1 181 ? -4.992 -27.297 -24.031 1 80.25 181 GLU A C 1
ATOM 1458 O O . GLU A 1 181 ? -4.734 -27.438 -22.828 1 80.25 181 GLU A O 1
ATOM 1463 N N . GLU A 1 182 ? -4.172 -27.422 -24.969 1 79.44 182 GLU A N 1
ATOM 1464 C CA . GLU A 1 182 ? -2.777 -27.672 -24.625 1 79.44 182 GLU A CA 1
ATOM 1465 C C . GLU A 1 182 ? -2.172 -26.5 -23.875 1 79.44 182 GLU A C 1
ATOM 1467 O O . GLU A 1 182 ? -1.409 -26.688 -22.922 1 79.44 182 GLU A O 1
ATOM 1472 N N . TYR A 1 183 ? -2.549 -25.328 -24.25 1 79 183 TYR A N 1
ATOM 1473 C CA . TYR A 1 183 ? -2.111 -24.109 -23.562 1 79 183 TYR A CA 1
ATOM 1474 C C . TYR A 1 183 ? -2.566 -24.125 -22.109 1 79 183 TYR A C 1
ATOM 1476 O O . TYR A 1 183 ? -1.766 -23.891 -21.203 1 79 183 TYR A O 1
ATOM 1484 N N . PHE A 1 184 ? -3.723 -24.469 -22.062 1 87.56 184 PHE A N 1
ATOM 1485 C CA . PHE A 1 184 ? -4.305 -24.438 -20.719 1 87.56 184 PHE A CA 1
ATOM 1486 C C . PHE A 1 184 ? -3.662 -25.484 -19.828 1 87.56 184 PHE A C 1
ATOM 1488 O O . PHE A 1 184 ? -3.385 -25.219 -18.656 1 87.56 184 PHE A O 1
ATOM 1495 N N . LYS A 1 185 ? -3.457 -26.641 -20.375 1 90.06 185 LYS A N 1
ATOM 1496 C CA . LYS A 1 185 ? -2.867 -27.719 -19.594 1 90.06 185 LYS A CA 1
ATOM 1497 C C . LYS A 1 185 ? -1.483 -27.328 -19.078 1 90.06 185 LYS A C 1
ATOM 1499 O O . LYS A 1 185 ? -1.141 -27.625 -17.938 1 90.06 185 LYS A O 1
ATOM 1504 N N . LEU A 1 186 ? -0.729 -26.719 -19.922 1 91.31 186 LEU A N 1
ATOM 1505 C CA . LEU A 1 186 ? 0.612 -26.312 -19.516 1 91.31 186 LEU A CA 1
ATOM 1506 C C . LEU A 1 186 ? 0.554 -25.219 -18.453 1 91.31 186 LEU A C 1
ATOM 1508 O O . LEU A 1 186 ? 1.233 -25.312 -17.438 1 91.31 186 LEU A O 1
ATOM 1512 N N . VAL A 1 187 ? -0.267 -24.203 -18.672 1 93.44 187 VAL A N 1
ATOM 1513 C CA . VAL A 1 187 ? -0.406 -23.094 -17.719 1 93.44 187 VAL A CA 1
ATOM 1514 C C . VAL A 1 187 ? -0.867 -23.625 -16.359 1 93.44 187 VAL A C 1
ATOM 1516 O O . VAL A 1 187 ? -0.295 -23.281 -15.328 1 93.44 187 VAL A O 1
ATOM 1519 N N . LYS A 1 188 ? -1.861 -24.516 -16.406 1 94.25 188 LYS A N 1
ATOM 1520 C CA . LYS A 1 188 ? -2.389 -25.109 -15.188 1 94.25 188 LYS A CA 1
ATOM 1521 C C . LYS A 1 188 ? -1.305 -25.875 -14.438 1 94.25 188 LYS A C 1
ATOM 1523 O O . LYS A 1 188 ? -1.168 -25.734 -13.219 1 94.25 188 LYS A O 1
ATOM 1528 N N . ARG A 1 189 ? -0.537 -26.641 -15.133 1 94.56 189 ARG A N 1
ATOM 1529 C CA . ARG A 1 189 ? 0.507 -27.438 -14.508 1 94.56 189 ARG A CA 1
ATOM 1530 C C . ARG A 1 189 ? 1.569 -26.562 -13.867 1 94.56 189 ARG A C 1
ATOM 1532 O O . ARG A 1 189 ? 2.031 -26.828 -12.758 1 94.56 189 ARG A O 1
ATOM 1539 N N . ILE A 1 190 ? 1.943 -25.516 -14.539 1 96.12 190 ILE A N 1
ATOM 1540 C CA . ILE A 1 190 ? 2.957 -24.594 -14.023 1 96.12 190 ILE A CA 1
ATOM 1541 C C . ILE A 1 190 ? 2.482 -24 -12.703 1 96.12 190 ILE A C 1
ATOM 1543 O O . ILE A 1 190 ? 3.264 -23.859 -11.758 1 96.12 190 ILE A O 1
ATOM 1547 N N . ILE A 1 191 ? 1.195 -23.672 -12.562 1 96.19 191 ILE A N 1
ATOM 1548 C CA . ILE A 1 191 ? 0.639 -22.984 -11.398 1 96.19 191 ILE A CA 1
ATOM 1549 C C . ILE A 1 191 ? 0.484 -23.984 -10.242 1 96.19 191 ILE A C 1
ATOM 1551 O O . ILE A 1 191 ? 0.76 -23.641 -9.086 1 96.19 191 ILE A O 1
ATOM 1555 N N . THR A 1 192 ? 0.116 -25.25 -10.555 1 94.06 192 THR A N 1
ATOM 1556 C CA . THR A 1 192 ? -0.31 -26.172 -9.516 1 94.06 192 THR A CA 1
ATOM 1557 C C . THR A 1 192 ? 0.826 -27.125 -9.133 1 94.06 192 THR A C 1
ATOM 1559 O O . THR A 1 192 ? 0.707 -27.891 -8.18 1 94.06 192 THR A O 1
ATOM 1562 N N . PHE A 1 193 ? 1.942 -27.031 -9.836 1 93.81 193 PHE A N 1
ATOM 1563 C CA . PHE A 1 193 ? 2.979 -28.047 -9.727 1 93.81 193 PHE A CA 1
ATOM 1564 C C . PHE A 1 193 ? 3.461 -28.188 -8.289 1 93.81 193 PHE A C 1
ATOM 1566 O O . PHE A 1 193 ? 3.576 -29.297 -7.77 1 93.81 193 PHE A O 1
ATOM 1573 N N . ASP A 1 194 ? 3.77 -27.094 -7.637 1 90.62 194 ASP A N 1
ATOM 1574 C CA . ASP A 1 194 ? 4.266 -27.125 -6.266 1 90.62 194 ASP A CA 1
ATOM 1575 C C . ASP A 1 194 ? 3.262 -27.812 -5.34 1 90.62 194 ASP A C 1
ATOM 1577 O O . ASP A 1 194 ? 3.641 -28.656 -4.523 1 90.62 194 ASP A O 1
ATOM 1581 N N . LYS A 1 195 ? 2.023 -27.469 -5.504 1 88.38 195 LYS A N 1
ATOM 1582 C CA . LYS A 1 195 ? 0.979 -28.062 -4.676 1 88.38 195 LYS A CA 1
ATOM 1583 C C . LYS A 1 195 ? 0.816 -29.547 -4.98 1 88.38 195 LYS A C 1
ATOM 1585 O O . LYS A 1 195 ? 0.616 -30.359 -4.07 1 88.38 195 LYS A O 1
ATOM 1590 N N . ASP A 1 196 ? 0.885 -29.906 -6.211 1 89.81 196 ASP A N 1
ATOM 1591 C CA . ASP A 1 196 ? 0.769 -31.297 -6.621 1 89.81 196 ASP A CA 1
ATOM 1592 C C . ASP A 1 196 ? 1.932 -32.125 -6.082 1 89.81 196 ASP A C 1
ATOM 1594 O O . ASP A 1 196 ? 1.747 -33.281 -5.688 1 89.81 196 ASP A O 1
ATOM 1598 N N . CYS A 1 197 ? 3.074 -31.562 -6.094 1 88.88 197 CYS A N 1
ATOM 1599 C CA . CYS A 1 197 ? 4.25 -32.25 -5.582 1 88.88 197 CYS A CA 1
ATOM 1600 C C . CYS A 1 197 ? 4.129 -32.5 -4.086 1 88.88 197 CYS A C 1
ATOM 1602 O O . CYS A 1 197 ? 4.586 -33.531 -3.58 1 88.88 197 CYS A O 1
ATOM 1604 N N . LYS A 1 198 ? 3.553 -31.562 -3.41 1 83.06 198 LYS A N 1
ATOM 1605 C CA . LYS A 1 198 ? 3.418 -31.672 -1.96 1 83.06 198 LYS A CA 1
ATOM 1606 C C . LYS A 1 198 ? 2.463 -32.781 -1.577 1 83.06 198 LYS A C 1
ATOM 1608 O O . LYS A 1 198 ? 2.535 -33.312 -0.467 1 83.06 198 LYS A O 1
ATOM 1613 N N . LYS A 1 199 ? 1.634 -33.188 -2.486 1 82.31 199 LYS A N 1
ATOM 1614 C CA . LYS A 1 199 ? 0.666 -34.25 -2.234 1 82.31 199 LYS A CA 1
ATOM 1615 C C . LYS A 1 199 ? 1.27 -35.625 -2.525 1 82.31 199 LYS A C 1
ATOM 1617 O O . LYS A 1 199 ? 0.66 -36.656 -2.225 1 82.31 199 LYS A O 1
ATOM 1622 N N . LEU A 1 200 ? 2.424 -35.625 -3.062 1 87 200 LEU A N 1
ATOM 1623 C CA . LEU A 1 200 ? 3.037 -36.875 -3.473 1 87 200 LEU A CA 1
ATOM 1624 C C . LEU A 1 200 ? 3.611 -37.625 -2.27 1 87 200 LEU A C 1
ATOM 1626 O O . LEU A 1 200 ? 3.891 -37.031 -1.234 1 87 200 LEU A O 1
ATOM 1630 N N . PRO A 1 201 ? 3.789 -38.844 -2.416 1 81 201 PRO A N 1
ATOM 1631 C CA . PRO A 1 201 ? 4.344 -39.656 -1.322 1 81 201 PRO A CA 1
ATOM 1632 C C . PRO A 1 201 ? 5.754 -39.219 -0.932 1 81 201 PRO A C 1
ATOM 1634 O O . PRO A 1 201 ? 6.488 -38.688 -1.758 1 81 201 PRO A O 1
ATOM 1637 N N . LYS A 1 202 ? 6.086 -39.594 0.289 1 78.06 202 LYS A N 1
ATOM 1638 C CA . LYS A 1 202 ? 7.391 -39.219 0.825 1 78.06 202 LYS A CA 1
ATOM 1639 C C . LYS A 1 202 ? 8.484 -40.156 0.312 1 78.06 202 LYS A C 1
ATOM 1641 O O . LYS A 1 202 ? 9.648 -39.75 0.199 1 78.06 202 LYS A O 1
ATOM 1646 N N . ALA A 1 203 ? 8.102 -41.312 -0.083 1 78.62 203 ALA A N 1
ATOM 1647 C CA . ALA A 1 203 ? 9.094 -42.25 -0.609 1 78.62 203 ALA A CA 1
ATOM 1648 C C . ALA A 1 203 ? 9.734 -41.719 -1.882 1 78.62 203 ALA A C 1
ATOM 1650 O O . ALA A 1 203 ? 9.047 -41.438 -2.865 1 78.62 203 ALA A O 1
ATOM 1651 N N . ILE A 1 204 ? 11.008 -41.688 -1.919 1 80.44 204 ILE A N 1
ATOM 1652 C CA . ILE A 1 204 ? 11.781 -41 -2.945 1 80.44 204 ILE A CA 1
ATOM 1653 C C . ILE A 1 204 ? 11.516 -41.625 -4.309 1 80.44 204 ILE A C 1
ATOM 1655 O O . ILE A 1 204 ? 11.266 -40.938 -5.289 1 80.44 204 ILE A O 1
ATOM 1659 N N . SER A 1 205 ? 11.641 -42.969 -4.383 1 84.12 205 SER A N 1
ATOM 1660 C CA . SER A 1 205 ? 11.484 -43.656 -5.664 1 84.12 205 SER A CA 1
ATOM 1661 C C . SER A 1 205 ? 10.094 -43.438 -6.246 1 84.12 205 SER A C 1
ATOM 1663 O O . SER A 1 205 ? 9.953 -43.125 -7.43 1 84.12 205 SER A O 1
ATOM 1665 N N . LYS A 1 206 ? 9.078 -43.562 -5.445 1 89.25 206 LYS A N 1
ATOM 1666 C CA . LYS A 1 206 ? 7.703 -43.375 -5.902 1 89.25 206 LYS A CA 1
ATOM 1667 C C . LYS A 1 206 ? 7.434 -41.938 -6.266 1 89.25 206 LYS A C 1
ATOM 1669 O O . LYS A 1 206 ? 6.711 -41.656 -7.223 1 89.25 206 LYS A O 1
ATOM 1674 N N . ARG A 1 207 ? 7.973 -41.094 -5.543 1 89.81 207 ARG A N 1
ATOM 1675 C CA . ARG A 1 207 ? 7.82 -39.656 -5.797 1 89.81 207 ARG A CA 1
ATOM 1676 C C . ARG A 1 207 ? 8.391 -39.281 -7.156 1 89.81 207 ARG A C 1
ATOM 1678 O O . ARG A 1 207 ? 7.758 -38.562 -7.918 1 89.81 207 ARG A O 1
ATOM 1685 N N . LYS A 1 208 ? 9.531 -39.812 -7.477 1 88.19 208 LYS A N 1
ATOM 1686 C CA . LYS A 1 208 ? 10.18 -39.531 -8.75 1 88.19 208 LYS A CA 1
ATOM 1687 C C . LYS A 1 208 ? 9.32 -40 -9.922 1 88.19 208 LYS A C 1
ATOM 1689 O O . LYS A 1 208 ? 9.195 -39.312 -10.93 1 88.19 208 LYS A O 1
ATOM 1694 N N . GLU A 1 209 ? 8.805 -41.156 -9.75 1 90.31 209 GLU A N 1
ATOM 1695 C CA . GLU A 1 209 ? 7.961 -41.719 -10.797 1 90.31 209 GLU A CA 1
ATOM 1696 C C . GLU A 1 209 ? 6.703 -40.875 -11.008 1 90.31 209 GLU A C 1
ATOM 1698 O O . GLU A 1 209 ? 6.293 -40.625 -12.148 1 90.31 209 GLU A O 1
ATOM 1703 N N . GLU A 1 210 ? 6.113 -40.469 -9.922 1 91.94 210 GLU A N 1
ATOM 1704 C CA . GLU A 1 210 ? 4.898 -39.656 -10.008 1 91.94 210 GLU A CA 1
ATOM 1705 C C . GLU A 1 210 ? 5.184 -38.281 -10.617 1 91.94 210 GLU A C 1
ATOM 1707 O O . GLU A 1 210 ? 4.375 -37.781 -11.391 1 91.94 210 GLU A O 1
ATOM 1712 N N . ILE A 1 211 ? 6.293 -37.719 -10.289 1 91.56 211 ILE A N 1
ATOM 1713 C CA . ILE A 1 211 ? 6.668 -36.406 -10.852 1 91.56 211 ILE A CA 1
ATOM 1714 C C . ILE A 1 211 ? 6.895 -36.562 -12.352 1 91.56 211 ILE A C 1
ATOM 1716 O O . ILE A 1 211 ? 6.496 -35.688 -13.133 1 91.56 211 ILE A O 1
ATOM 1720 N N . ARG A 1 212 ? 7.512 -37.656 -12.727 1 90.31 212 ARG A N 1
ATOM 1721 C CA . ARG A 1 212 ? 7.754 -37.906 -14.148 1 90.31 212 ARG A CA 1
ATOM 1722 C C . ARG A 1 212 ? 6.445 -37.938 -14.93 1 90.31 212 ARG A C 1
ATOM 1724 O O . ARG A 1 212 ? 6.363 -37.406 -16.031 1 90.31 212 ARG A O 1
ATOM 1731 N N . LYS A 1 213 ? 5.461 -38.438 -14.289 1 88.69 213 LYS A N 1
ATOM 1732 C CA . LYS A 1 213 ? 4.148 -38.5 -14.93 1 88.69 213 LYS A CA 1
ATOM 1733 C C . LYS A 1 213 ? 3.557 -37.094 -15.094 1 88.69 213 LYS A C 1
ATOM 1735 O O . LYS A 1 213 ? 2.879 -36.812 -16.078 1 88.69 213 LYS A O 1
ATOM 1740 N N . LEU A 1 214 ? 3.818 -36.25 -14.148 1 88.25 214 LEU A N 1
ATOM 1741 C CA . LEU A 1 214 ? 3.275 -34.906 -14.156 1 88.25 214 LEU A CA 1
ATOM 1742 C C . LEU A 1 214 ? 3.961 -34.031 -15.211 1 88.25 214 LEU A C 1
ATOM 1744 O O . LEU A 1 214 ? 3.348 -33.125 -15.773 1 88.25 214 LEU A O 1
ATOM 1748 N N . VAL A 1 215 ? 5.215 -34.312 -15.516 1 87 215 VAL A N 1
ATOM 1749 C CA . VAL A 1 215 ? 6.008 -33.438 -16.359 1 87 215 VAL A CA 1
ATOM 1750 C C . VAL A 1 215 ? 6.078 -33.969 -17.781 1 87 215 VAL A C 1
ATOM 1752 O O . VAL A 1 215 ? 6.105 -33.219 -18.75 1 87 215 VAL A O 1
ATOM 1755 N N . ASP A 1 216 ? 6.035 -35.281 -18.016 1 79.06 216 ASP A N 1
ATOM 1756 C CA . ASP A 1 216 ? 6.309 -35.938 -19.281 1 79.06 216 ASP A CA 1
ATOM 1757 C C . ASP A 1 216 ? 5.191 -35.656 -20.297 1 79.06 216 ASP A C 1
ATOM 1759 O O . ASP A 1 216 ? 5.395 -35.781 -21.5 1 79.06 216 ASP A O 1
ATOM 1763 N N . VAL A 1 217 ? 4.094 -35.219 -19.766 1 76.31 217 VAL A N 1
ATOM 1764 C CA . VAL A 1 217 ? 2.969 -34.938 -20.641 1 76.31 217 VAL A CA 1
ATOM 1765 C C . VAL A 1 217 ? 3.322 -33.781 -21.578 1 76.31 217 VAL A C 1
ATOM 1767 O O . VAL A 1 217 ? 2.779 -33.688 -22.688 1 76.31 217 VAL A O 1
ATOM 1770 N N . PHE A 1 218 ? 4.359 -33.062 -21.203 1 76.94 218 PHE A N 1
ATOM 1771 C CA . PHE A 1 218 ? 4.707 -31.875 -21.984 1 76.94 218 PHE A CA 1
ATOM 1772 C C . PHE A 1 218 ? 6.051 -32.062 -22.672 1 76.94 218 PHE A C 1
ATOM 1774 O O . PHE A 1 218 ? 6.543 -31.156 -23.344 1 76.94 218 PHE A O 1
ATOM 1781 N N . GLY A 1 219 ? 6.582 -33.188 -22.531 1 74.5 219 GLY A N 1
ATOM 1782 C CA . GLY A 1 219 ? 7.871 -33.5 -23.109 1 74.5 219 GLY A CA 1
ATOM 1783 C C . GLY A 1 219 ? 8.891 -33.969 -22.094 1 74.5 219 GLY A C 1
ATOM 1784 O O . GLY A 1 219 ? 9.023 -33.375 -21.031 1 74.5 219 GLY A O 1
ATOM 1785 N N . GLU A 1 220 ? 9.539 -35.031 -22.344 1 67.69 220 GLU A N 1
ATOM 1786 C CA . GLU A 1 220 ? 10.414 -35.75 -21.422 1 67.69 220 GLU A CA 1
ATOM 1787 C C . GLU A 1 220 ? 11.523 -34.812 -20.906 1 67.69 220 GLU A C 1
ATOM 1789 O O . GLU A 1 220 ? 11.938 -34.938 -19.75 1 67.69 220 GLU A O 1
ATOM 1794 N N . GLU A 1 221 ? 11.82 -33.844 -21.625 1 80.44 221 GLU A N 1
ATOM 1795 C CA . GLU A 1 221 ? 12.992 -33.062 -21.25 1 80.44 221 GLU A CA 1
ATOM 1796 C C . GLU A 1 221 ? 12.602 -31.609 -20.922 1 80.44 221 GLU A C 1
ATOM 1798 O O . GLU A 1 221 ? 13.414 -30.703 -21.047 1 80.44 221 GLU A O 1
ATOM 1803 N N . LYS A 1 222 ? 11.43 -31.516 -20.344 1 88.75 222 LYS A N 1
ATOM 1804 C CA . LYS A 1 222 ? 11.031 -30.125 -20.109 1 88.75 222 LYS A CA 1
ATOM 1805 C C . LYS A 1 222 ? 10.641 -29.906 -18.656 1 88.75 222 LYS A C 1
ATOM 1807 O O . LYS A 1 222 ? 9.805 -29.047 -18.359 1 88.75 222 LYS A O 1
ATOM 1812 N N . SER A 1 223 ? 11.211 -30.703 -17.766 1 92.12 223 SER A N 1
ATOM 1813 C CA . SER A 1 223 ? 10.867 -30.625 -16.359 1 92.12 223 SER A CA 1
ATOM 1814 C C . SER A 1 223 ? 11.227 -29.266 -15.781 1 92.12 223 SER A C 1
ATOM 1816 O O . SER A 1 223 ? 10.57 -28.781 -14.852 1 92.12 223 SER A O 1
ATOM 1818 N N . TYR A 1 224 ? 12.227 -28.547 -16.359 1 93.25 224 TYR A N 1
ATOM 1819 C CA . TYR A 1 224 ? 12.711 -27.266 -15.852 1 93.25 224 TYR A CA 1
ATOM 1820 C C . TYR A 1 224 ? 11.641 -26.188 -15.984 1 93.25 224 TYR A C 1
ATOM 1822 O O . TYR A 1 224 ? 11.68 -25.172 -15.281 1 93.25 224 TYR A O 1
ATOM 1830 N N . LEU A 1 225 ? 10.648 -26.391 -16.859 1 95 225 LEU A N 1
ATOM 1831 C CA . LEU A 1 225 ? 9.586 -25.406 -17.047 1 95 225 LEU A CA 1
ATOM 1832 C C . LEU A 1 225 ? 8.781 -25.219 -15.773 1 95 225 LEU A C 1
ATOM 1834 O O . LEU A 1 225 ? 8.305 -24.125 -15.492 1 95 225 LEU A O 1
ATOM 1838 N N . PHE A 1 226 ? 8.695 -26.281 -14.984 1 96 226 PHE A N 1
ATOM 1839 C CA . PHE A 1 226 ? 7.828 -26.297 -13.812 1 96 226 PHE A CA 1
ATOM 1840 C C . PHE A 1 226 ? 8.578 -25.797 -12.578 1 96 226 PHE A C 1
ATOM 1842 O O . PHE A 1 226 ? 8.023 -25.797 -11.477 1 96 226 PHE A O 1
ATOM 1849 N N . GLU A 1 227 ? 9.789 -25.344 -12.789 1 96.19 227 GLU A N 1
ATOM 1850 C CA . GLU A 1 227 ? 10.586 -24.766 -11.703 1 96.19 227 GLU A CA 1
ATOM 1851 C C . GLU A 1 227 ? 10.555 -23.25 -11.734 1 96.19 227 GLU A C 1
ATOM 1853 O O . GLU A 1 227 ? 11.039 -22.594 -10.805 1 96.19 227 GLU A O 1
ATOM 1858 N N . ILE A 1 228 ? 9.93 -22.688 -12.711 1 98 228 ILE A N 1
ATOM 1859 C CA . ILE A 1 228 ? 10.086 -21.266 -12.961 1 98 228 ILE A CA 1
ATOM 1860 C C . ILE A 1 228 ? 9.125 -20.484 -12.078 1 98 228 ILE A C 1
ATOM 1862 O O . ILE A 1 228 ? 9.539 -19.578 -11.336 1 98 228 ILE A O 1
ATOM 1866 N N . VAL A 1 229 ? 7.828 -20.844 -11.984 1 98.38 229 VAL A N 1
ATOM 1867 C CA . VAL A 1 229 ? 6.824 -20.047 -11.289 1 98.38 229 VAL A CA 1
ATOM 1868 C C . VAL A 1 229 ? 6.523 -20.672 -9.93 1 98.38 229 VAL A C 1
ATOM 1870 O O . VAL A 1 229 ? 6.473 -19.969 -8.914 1 98.38 229 VAL A O 1
ATOM 1873 N N . ALA A 1 230 ? 6.289 -21.953 -9.891 1 96.44 230 ALA A N 1
ATOM 1874 C CA . ALA A 1 230 ? 5.992 -22.703 -8.68 1 96.44 230 ALA A CA 1
ATOM 1875 C C . ALA A 1 230 ? 6.832 -23.984 -8.609 1 96.44 230 ALA A C 1
ATOM 1877 O O . ALA A 1 230 ? 6.363 -25.062 -8.977 1 96.44 230 ALA A O 1
ATOM 1878 N N . ASN A 1 231 ? 7.98 -23.844 -8.055 1 95.44 231 ASN A N 1
ATOM 1879 C CA . ASN A 1 231 ? 8.961 -24.922 -8.062 1 95.44 231 ASN A CA 1
ATOM 1880 C C . ASN A 1 231 ? 8.672 -25.953 -6.98 1 95.44 231 ASN A C 1
ATOM 1882 O O . ASN A 1 231 ? 8.914 -25.703 -5.797 1 95.44 231 ASN A O 1
ATOM 1886 N N . GLY A 1 232 ? 8.219 -27.109 -7.441 1 90.56 232 GLY A N 1
ATOM 1887 C CA . GLY A 1 232 ? 7.891 -28.188 -6.512 1 90.56 232 GLY A CA 1
ATOM 1888 C C . GLY A 1 232 ? 9.094 -29.016 -6.102 1 90.56 232 GLY A C 1
ATOM 1889 O O . GLY A 1 232 ? 8.992 -29.859 -5.215 1 90.56 232 GLY A O 1
ATOM 1890 N N . PHE A 1 233 ? 10.273 -28.75 -6.719 1 89.31 233 PHE A N 1
ATOM 1891 C CA . PHE A 1 233 ? 11.484 -29.516 -6.422 1 89.31 233 PHE A CA 1
ATOM 1892 C C . PHE A 1 233 ? 12.242 -28.875 -5.262 1 89.31 233 PHE A C 1
ATOM 1894 O O . PHE A 1 233 ? 12.625 -29.562 -4.312 1 89.31 233 PHE A O 1
ATOM 1901 N N . THR A 1 234 ? 12.484 -27.516 -5.312 1 89.25 234 THR A N 1
ATOM 1902 C CA . THR A 1 234 ? 13.367 -26.875 -4.348 1 89.25 234 THR A CA 1
ATOM 1903 C C . THR A 1 234 ? 12.672 -25.672 -3.703 1 89.25 234 THR A C 1
ATOM 1905 O O . THR A 1 234 ? 13.133 -25.156 -2.68 1 89.25 234 THR A O 1
ATOM 1908 N N . GLY A 1 235 ? 11.633 -25.172 -4.316 1 90.56 235 GLY A N 1
ATOM 1909 C CA . GLY A 1 235 ? 10.977 -23.969 -3.814 1 90.56 235 GLY A CA 1
ATOM 1910 C C . GLY A 1 235 ? 11.617 -22.688 -4.297 1 90.56 235 GLY A C 1
ATOM 1911 O O . GLY A 1 235 ? 11.148 -21.594 -3.977 1 90.56 235 GLY A O 1
ATOM 1912 N N . ILE A 1 236 ? 12.695 -22.75 -5.094 1 94.19 236 ILE A N 1
ATOM 1913 C CA . ILE A 1 236 ? 13.344 -21.578 -5.652 1 94.19 236 ILE A CA 1
ATOM 1914 C C . ILE A 1 236 ? 12.672 -21.188 -6.965 1 94.19 236 ILE A C 1
ATOM 1916 O O . ILE A 1 236 ? 12.914 -21.812 -8 1 94.19 236 ILE A O 1
ATOM 1920 N N . ASP A 1 237 ? 11.883 -20.234 -6.895 1 96.88 237 ASP A N 1
ATOM 1921 C CA . ASP A 1 237 ? 11.117 -19.828 -8.07 1 96.88 237 ASP A CA 1
ATOM 1922 C C . ASP A 1 237 ? 10.875 -18.312 -8.07 1 96.88 237 ASP A C 1
ATOM 1924 O O . ASP A 1 237 ? 11.211 -17.625 -7.102 1 96.88 237 ASP A O 1
ATOM 1928 N N . VAL A 1 238 ? 10.336 -17.781 -9.141 1 98.44 238 VAL A N 1
ATOM 1929 C CA . VAL A 1 238 ? 10.234 -16.344 -9.336 1 98.44 238 VAL A CA 1
ATOM 1930 C C . VAL A 1 238 ? 9.133 -15.773 -8.438 1 98.44 238 VAL A C 1
ATOM 1932 O O . VAL A 1 238 ? 9.164 -14.594 -8.094 1 98.44 238 VAL A O 1
ATOM 1935 N N . ASP A 1 239 ? 8.117 -16.578 -8.062 1 97.75 239 ASP A N 1
ATOM 1936 C CA . ASP A 1 239 ? 7.109 -16.141 -7.102 1 97.75 239 ASP A CA 1
ATOM 1937 C C . ASP A 1 239 ? 7.754 -15.695 -5.789 1 97.75 239 ASP A C 1
ATOM 1939 O O . ASP A 1 239 ? 7.555 -14.562 -5.344 1 97.75 239 ASP A O 1
ATOM 1943 N N . LYS A 1 240 ? 8.586 -16.531 -5.289 1 96.44 240 LYS A N 1
ATOM 1944 C CA . LYS A 1 240 ? 9.242 -16.25 -4.02 1 96.44 240 LYS A CA 1
ATOM 1945 C C . LYS A 1 240 ? 10.258 -15.125 -4.16 1 96.44 240 LYS A C 1
ATOM 1947 O O . LYS A 1 240 ? 10.43 -14.32 -3.24 1 96.44 240 LYS A O 1
ATOM 1952 N N . MET A 1 241 ? 10.906 -15.086 -5.285 1 97.62 241 MET A N 1
ATOM 1953 C CA . MET A 1 241 ? 11.867 -14.016 -5.508 1 97.62 241 MET A CA 1
ATOM 1954 C C . MET A 1 241 ? 11.188 -12.648 -5.438 1 97.62 241 MET A C 1
ATOM 1956 O O . MET A 1 241 ? 11.727 -11.719 -4.844 1 97.62 241 MET A O 1
ATOM 1960 N N . ASP A 1 242 ? 10.016 -12.602 -5.945 1 98.06 242 ASP A N 1
ATOM 1961 C CA . ASP A 1 242 ? 9.32 -11.32 -5.965 1 98.06 242 ASP A CA 1
ATOM 1962 C C . ASP A 1 242 ? 8.727 -11 -4.598 1 98.06 242 ASP A C 1
ATOM 1964 O O . ASP A 1 242 ? 8.93 -9.906 -4.066 1 98.06 242 ASP A O 1
ATOM 1968 N N . TYR A 1 243 ? 7.906 -11.906 -3.99 1 96 243 TYR A N 1
ATOM 1969 C CA . TYR A 1 243 ? 7.148 -11.492 -2.816 1 96 243 TYR A CA 1
ATOM 1970 C C . TYR A 1 243 ? 8.062 -11.305 -1.613 1 96 243 TYR A C 1
ATOM 1972 O O . TYR A 1 243 ? 7.77 -10.5 -0.72 1 96 243 TYR A O 1
ATOM 1980 N N . PHE A 1 244 ? 9.234 -12.016 -1.625 1 96.5 244 PHE A N 1
ATOM 1981 C CA . PHE A 1 244 ? 10.172 -11.711 -0.547 1 96.5 244 PHE A CA 1
ATOM 1982 C C . PHE A 1 244 ? 10.703 -10.289 -0.668 1 96.5 244 PHE A C 1
ATOM 1984 O O . PHE A 1 244 ? 10.828 -9.586 0.333 1 96.5 244 PHE A O 1
ATOM 1991 N N . ALA A 1 245 ? 11.047 -9.906 -1.872 1 97.31 245 ALA A N 1
ATOM 1992 C CA . ALA A 1 245 ? 11.539 -8.555 -2.098 1 97.31 245 ALA A CA 1
ATOM 1993 C C . ALA A 1 245 ? 10.469 -7.516 -1.77 1 97.31 245 ALA A C 1
ATOM 1995 O O . ALA A 1 245 ? 10.75 -6.52 -1.101 1 97.31 245 ALA A O 1
ATOM 1996 N N . ARG A 1 246 ? 9.258 -7.777 -2.209 1 97.19 246 ARG A N 1
ATOM 1997 C CA . ARG A 1 246 ? 8.156 -6.84 -2.02 1 97.19 246 ARG A CA 1
ATOM 1998 C C . ARG A 1 246 ? 7.734 -6.781 -0.556 1 97.19 246 ARG A C 1
ATOM 2000 O O . ARG A 1 246 ? 7.477 -5.703 -0.022 1 97.19 246 ARG A O 1
ATOM 2007 N N . ASP A 1 247 ? 7.605 -7.938 0.067 1 96.81 247 ASP A N 1
ATOM 2008 C CA . ASP A 1 247 ? 7.246 -7.992 1.481 1 96.81 247 ASP A CA 1
ATOM 2009 C C . ASP A 1 247 ? 8.289 -7.277 2.34 1 96.81 247 ASP A C 1
ATOM 2011 O O . ASP A 1 247 ? 7.938 -6.477 3.211 1 96.81 247 ASP A O 1
ATOM 2015 N N . ALA A 1 248 ? 9.562 -7.605 2.09 1 97.06 248 ALA A N 1
ATOM 2016 C CA . ALA A 1 248 ? 10.633 -6.969 2.846 1 97.06 248 ALA A CA 1
ATOM 2017 C C . ALA A 1 248 ? 10.594 -5.449 2.686 1 97.06 248 ALA A C 1
ATOM 2019 O O . ALA A 1 248 ? 10.703 -4.711 3.668 1 97.06 248 ALA A O 1
ATOM 2020 N N . ARG A 1 249 ? 10.406 -5.031 1.52 1 95.75 249 ARG A N 1
ATOM 2021 C CA . ARG A 1 249 ? 10.32 -3.6 1.242 1 95.75 249 ARG A CA 1
ATOM 2022 C C . ARG A 1 249 ? 9.133 -2.975 1.97 1 95.75 249 ARG A C 1
ATOM 2024 O O . ARG A 1 249 ? 9.242 -1.878 2.523 1 95.75 249 ARG A O 1
ATOM 2031 N N . GLY A 1 250 ? 8.023 -3.598 1.953 1 95.19 250 GLY A N 1
ATOM 2032 C CA . GLY A 1 250 ? 6.809 -3.076 2.553 1 95.19 250 GLY A CA 1
ATOM 2033 C C . GLY A 1 250 ? 6.91 -2.9 4.055 1 95.19 250 GLY A C 1
ATOM 2034 O O . GLY A 1 250 ? 6.285 -2.006 4.625 1 95.19 250 GLY A O 1
ATOM 2035 N N . VAL A 1 251 ? 7.703 -3.719 4.707 1 95.25 251 VAL A N 1
ATOM 2036 C CA . VAL A 1 251 ? 7.754 -3.67 6.164 1 95.25 251 VAL A CA 1
ATOM 2037 C C . VAL A 1 251 ? 9.086 -3.074 6.613 1 95.25 251 VAL A C 1
ATOM 2039 O O . VAL A 1 251 ? 9.375 -3.01 7.812 1 95.25 251 VAL A O 1
ATOM 2042 N N . GLY A 1 252 ? 9.938 -2.705 5.734 1 93.25 252 GLY A N 1
ATOM 2043 C CA . GLY A 1 252 ? 11.188 -2.029 6.055 1 93.25 252 GLY A CA 1
ATOM 2044 C C . GLY A 1 252 ? 12.289 -2.982 6.465 1 93.25 252 GLY A C 1
ATOM 2045 O O . GLY A 1 252 ? 13.094 -2.668 7.348 1 93.25 252 GLY A O 1
ATOM 2046 N N . LEU A 1 253 ? 12.32 -4.18 5.957 1 94.31 253 LEU A N 1
ATOM 2047 C CA . LEU A 1 253 ? 13.375 -5.156 6.195 1 94.31 253 LEU A CA 1
ATOM 2048 C C . LEU A 1 253 ? 14.305 -5.258 4.992 1 94.31 253 LEU A C 1
ATOM 2050 O O . LEU A 1 253 ? 13.914 -4.926 3.871 1 94.31 253 LEU A O 1
ATOM 2054 N N . PRO A 1 254 ? 15.445 -5.656 5.234 1 93.31 254 PRO A N 1
ATOM 2055 C CA . PRO A 1 254 ? 16.375 -5.789 4.117 1 93.31 254 PRO A CA 1
ATOM 2056 C C . PRO A 1 254 ? 16.125 -7.035 3.275 1 93.31 254 PRO A C 1
ATOM 2058 O O . PRO A 1 254 ? 15.57 -8.016 3.777 1 93.31 254 PRO A O 1
ATOM 2061 N N . ASN A 1 255 ? 16.375 -6.961 2.035 1 94.88 255 ASN A N 1
ATOM 2062 C CA . ASN A 1 255 ? 16.422 -8.055 1.073 1 94.88 255 ASN A CA 1
ATOM 2063 C C . ASN A 1 255 ? 17.719 -8.031 0.264 1 94.88 255 ASN A C 1
ATOM 2065 O O . ASN A 1 255 ? 17.891 -7.18 -0.604 1 94.88 255 ASN A O 1
ATOM 2069 N N . ASN A 1 256 ? 18.547 -8.992 0.57 1 94.25 256 ASN A N 1
ATOM 2070 C CA . ASN A 1 256 ? 19.859 -8.969 -0.055 1 94.25 256 ASN A CA 1
ATOM 2071 C C . ASN A 1 256 ? 19.938 -9.922 -1.242 1 94.25 256 ASN A C 1
ATOM 2073 O O . ASN A 1 256 ? 20.969 -10 -1.919 1 94.25 256 ASN A O 1
ATOM 2077 N N . PHE A 1 257 ? 18.938 -10.688 -1.487 1 96.69 257 PHE A N 1
ATOM 2078 C CA . PHE A 1 257 ? 18.922 -11.578 -2.645 1 96.69 257 PHE A CA 1
ATOM 2079 C C . PHE A 1 257 ? 18.781 -10.781 -3.938 1 96.69 257 PHE A C 1
ATOM 2081 O O . PHE A 1 257 ? 17.938 -9.898 -4.051 1 96.69 257 PHE A O 1
ATOM 2088 N N . ASP A 1 258 ? 19.594 -11.055 -4.887 1 96.25 258 ASP A N 1
ATOM 2089 C CA . ASP A 1 258 ? 19.562 -10.414 -6.195 1 96.25 258 ASP A CA 1
ATOM 2090 C C . ASP A 1 258 ? 19.094 -11.391 -7.273 1 96.25 258 ASP A C 1
ATOM 2092 O O . ASP A 1 258 ? 19.891 -12.156 -7.82 1 96.25 258 ASP A O 1
ATOM 2096 N N . TRP A 1 259 ? 17.844 -11.258 -7.691 1 95.69 259 TRP A N 1
ATOM 2097 C CA . TRP A 1 259 ? 17.297 -12.188 -8.672 1 95.69 259 TRP A CA 1
ATOM 2098 C C . TRP A 1 259 ? 17.906 -11.961 -10.047 1 95.69 259 TRP A C 1
ATOM 2100 O O . TRP A 1 259 ? 17.922 -12.867 -10.883 1 95.69 259 TRP A O 1
ATOM 2110 N N . ARG A 1 260 ? 18.469 -10.812 -10.391 1 94.81 260 ARG A N 1
ATOM 2111 C CA . ARG A 1 260 ? 19.109 -10.555 -11.672 1 94.81 260 ARG A CA 1
ATOM 2112 C C . ARG A 1 260 ? 20.375 -11.391 -11.836 1 94.81 260 ARG A C 1
ATOM 2114 O O . ARG A 1 260 ? 20.625 -11.969 -12.898 1 94.81 260 ARG A O 1
ATOM 2121 N N . TRP A 1 261 ? 21.078 -11.367 -10.727 1 94.69 261 TRP A N 1
ATOM 2122 C CA . TRP A 1 261 ? 22.281 -12.18 -10.727 1 94.69 261 TRP A CA 1
ATOM 2123 C C . TRP A 1 261 ? 21.953 -13.656 -10.898 1 94.69 261 TRP A C 1
ATOM 2125 O O . TRP A 1 261 ? 22.625 -14.367 -11.656 1 94.69 261 TRP A O 1
ATOM 2135 N N . TYR A 1 262 ? 20.984 -14.156 -10.227 1 95.81 262 TYR A N 1
ATOM 2136 C CA . TYR A 1 262 ? 20.516 -15.531 -10.344 1 95.81 262 TYR A CA 1
ATOM 2137 C C . TYR A 1 262 ? 20.156 -15.859 -11.789 1 95.81 262 TYR A C 1
ATOM 2139 O O . TYR A 1 262 ? 20.562 -16.891 -12.32 1 95.81 262 TYR A O 1
ATOM 2147 N N . THR A 1 263 ? 19.438 -14.969 -12.445 1 94.56 263 THR A N 1
ATOM 2148 C CA . THR A 1 263 ? 18.938 -15.203 -13.797 1 94.56 263 THR A CA 1
ATOM 2149 C C . THR A 1 263 ? 20.078 -15.219 -14.805 1 94.56 263 THR A C 1
ATOM 2151 O O . THR A 1 263 ? 20.047 -15.961 -15.789 1 94.56 263 THR A O 1
ATOM 2154 N N . GLN A 1 264 ? 21.062 -14.5 -14.547 1 92.06 264 GLN A N 1
ATOM 2155 C CA . GLN A 1 264 ? 22.172 -14.383 -15.484 1 92.06 264 GLN A CA 1
ATOM 2156 C C . GLN A 1 264 ? 23.016 -15.656 -15.508 1 92.06 264 GLN A C 1
ATOM 2158 O O . GLN A 1 264 ? 23.641 -15.977 -16.516 1 92.06 264 GLN A O 1
ATOM 2163 N N . THR A 1 265 ? 23.047 -16.344 -14.445 1 91.56 265 THR A N 1
ATOM 2164 C CA . THR A 1 265 ? 23.969 -17.469 -14.352 1 91.56 265 THR A CA 1
ATOM 2165 C C . THR A 1 265 ? 23.203 -18.797 -14.383 1 91.56 265 THR A C 1
ATOM 2167 O O . THR A 1 265 ? 23.812 -19.859 -14.484 1 91.56 265 THR A O 1
ATOM 2170 N N . ALA A 1 266 ? 21.906 -18.766 -14.336 1 93.44 266 ALA A N 1
ATOM 2171 C CA . ALA A 1 266 ? 21.078 -19.969 -14.336 1 93.44 266 ALA A CA 1
ATOM 2172 C C . ALA A 1 266 ? 21.219 -20.734 -15.656 1 93.44 266 ALA A C 1
ATOM 2174 O O . ALA A 1 266 ? 21.266 -20.125 -16.719 1 93.44 266 ALA A O 1
ATOM 2175 N N . LYS A 1 267 ? 21.328 -22.109 -15.555 1 91.94 267 LYS A N 1
ATOM 2176 C CA . LYS A 1 267 ? 21.422 -22.984 -16.719 1 91.94 267 LYS A CA 1
ATOM 2177 C C . LYS A 1 267 ? 20.531 -24.219 -16.578 1 91.94 267 LYS A C 1
ATOM 2179 O O . LYS A 1 267 ? 20.281 -24.672 -15.453 1 91.94 267 LYS A O 1
ATOM 2184 N N . ILE A 1 268 ? 20.094 -24.688 -17.719 1 92.88 268 ILE A N 1
ATOM 2185 C CA . ILE A 1 268 ? 19.344 -25.953 -17.719 1 92.88 268 ILE A CA 1
ATOM 2186 C C . ILE A 1 268 ? 20.312 -27.109 -17.938 1 92.88 268 ILE A C 1
ATOM 2188 O O . ILE A 1 268 ? 21.047 -27.141 -18.922 1 92.88 268 ILE A O 1
ATOM 2192 N N . LEU A 1 269 ? 20.297 -28.016 -17.031 1 91.44 269 LEU A N 1
ATOM 2193 C CA . LEU A 1 269 ? 21.172 -29.172 -17.156 1 91.44 269 LEU A CA 1
ATOM 2194 C C . LEU A 1 269 ? 20.406 -30.453 -16.859 1 91.44 269 LEU A C 1
ATOM 2196 O O . LEU A 1 269 ? 19.438 -30.453 -16.094 1 91.44 269 LEU A O 1
ATOM 2200 N N . GLU A 1 270 ? 20.859 -31.484 -17.484 1 90.88 270 GLU A N 1
ATOM 2201 C CA . GLU A 1 270 ? 20.375 -32.812 -17.094 1 90.88 270 GLU A CA 1
ATOM 2202 C C . GLU A 1 270 ? 21.047 -33.281 -15.812 1 90.88 270 GLU A C 1
ATOM 2204 O O . GLU A 1 270 ? 22.281 -33.25 -15.703 1 90.88 270 GLU A O 1
ATOM 2209 N N . CYS A 1 271 ? 20.234 -33.688 -14.906 1 91.75 271 CYS A N 1
ATOM 2210 C CA . CYS A 1 271 ? 20.781 -34.031 -13.602 1 91.75 271 CYS A CA 1
ATOM 2211 C C . CYS A 1 271 ? 20.625 -35.531 -13.305 1 91.75 271 CYS A C 1
ATOM 2213 O O . CYS A 1 271 ? 20.031 -36.25 -14.094 1 91.75 271 CYS A O 1
ATOM 2215 N N . ASP A 1 272 ? 21.203 -35.969 -12.18 1 89.69 272 ASP A N 1
ATOM 2216 C CA . ASP A 1 272 ? 21.328 -37.406 -11.883 1 89.69 272 ASP A CA 1
ATOM 2217 C C . ASP A 1 272 ? 19.969 -38 -11.477 1 89.69 272 ASP A C 1
ATOM 2219 O O . ASP A 1 272 ? 19.797 -39.219 -11.477 1 89.69 272 ASP A O 1
ATOM 2223 N N . ASP A 1 273 ? 19.031 -37.188 -11.203 1 88.5 273 ASP A N 1
ATOM 2224 C CA . ASP A 1 273 ? 17.719 -37.688 -10.859 1 88.5 273 ASP A CA 1
ATOM 2225 C C . ASP A 1 273 ? 16.891 -37.969 -12.109 1 88.5 273 ASP A C 1
ATOM 2227 O O . ASP A 1 273 ? 15.758 -38.438 -12.016 1 88.5 273 ASP A O 1
ATOM 2231 N N . GLY A 1 274 ? 17.438 -37.625 -13.25 1 87.5 274 GLY A N 1
ATOM 2232 C CA . GLY A 1 274 ? 16.781 -37.969 -14.516 1 87.5 274 GLY A CA 1
ATOM 2233 C C . GLY A 1 274 ? 15.977 -36.812 -15.078 1 87.5 274 GLY A C 1
ATOM 2234 O O . GLY A 1 274 ? 15.414 -36.906 -16.172 1 87.5 274 GLY A O 1
ATOM 2235 N N . PHE A 1 275 ? 15.945 -35.75 -14.359 1 91.25 275 PHE A N 1
ATOM 2236 C CA . PHE A 1 275 ? 15.219 -34.562 -14.82 1 91.25 275 PHE A CA 1
ATOM 2237 C C . PHE A 1 275 ? 16.188 -33.469 -15.297 1 91.25 275 PHE A C 1
ATOM 2239 O O . PHE A 1 275 ? 17.391 -33.562 -15.023 1 91.25 275 PHE A O 1
ATOM 2246 N N . HIS A 1 276 ? 15.68 -32.594 -16.094 1 91.94 276 HIS A N 1
ATOM 2247 C CA . HIS A 1 276 ? 16.391 -31.344 -16.375 1 91.94 276 HIS A CA 1
ATOM 2248 C C . HIS A 1 276 ? 15.992 -30.266 -15.367 1 91.94 276 HIS A C 1
ATOM 2250 O O . HIS A 1 276 ? 14.805 -30.047 -15.117 1 91.94 276 HIS A O 1
ATOM 2256 N N . HIS A 1 277 ? 17 -29.688 -14.766 1 93.94 277 HIS A N 1
ATOM 2257 C CA . HIS A 1 277 ? 16.75 -28.672 -13.75 1 93.94 277 HIS A CA 1
ATOM 2258 C C . HIS A 1 277 ? 17.422 -27.344 -14.125 1 93.94 277 HIS A C 1
ATOM 2260 O O . HIS A 1 277 ? 18.359 -27.328 -14.93 1 93.94 277 HIS A O 1
ATOM 2266 N N . ILE A 1 278 ? 16.844 -26.281 -13.609 1 95.12 278 ILE A N 1
ATOM 2267 C CA . ILE A 1 278 ? 17.562 -25 -13.594 1 95.12 278 ILE A CA 1
ATOM 2268 C C . ILE A 1 278 ? 18.641 -25.031 -12.523 1 95.12 278 ILE A C 1
ATOM 2270 O O . ILE A 1 278 ? 18.344 -25.172 -11.336 1 95.12 278 ILE A O 1
ATOM 2274 N N . CYS A 1 279 ? 19.859 -24.938 -12.898 1 95.19 279 CYS A N 1
ATOM 2275 C CA . CYS A 1 279 ? 21.016 -25.031 -12.008 1 95.19 279 CYS A CA 1
ATOM 2276 C C . CYS A 1 279 ? 21.703 -23.672 -11.859 1 95.19 279 CYS A C 1
ATOM 2278 O O . CYS A 1 279 ? 21.578 -22.812 -12.734 1 95.19 279 CYS A O 1
ATOM 2280 N N . SER A 1 280 ? 22.328 -23.484 -10.711 1 94.62 280 SER A N 1
ATOM 2281 C CA . SER A 1 280 ? 23.047 -22.25 -10.445 1 94.62 280 SER A CA 1
ATOM 2282 C C . SER A 1 280 ? 24.547 -22.484 -10.406 1 94.62 280 SER A C 1
ATOM 2284 O O . SER A 1 280 ? 25 -23.625 -10.219 1 94.62 280 SER A O 1
ATOM 2286 N N . ARG A 1 281 ? 25.25 -21.453 -10.648 1 93.31 281 ARG A N 1
ATOM 2287 C CA . ARG A 1 281 ? 26.703 -21.531 -10.5 1 93.31 281 ARG A CA 1
ATOM 2288 C C . ARG A 1 281 ? 27.094 -21.688 -9.039 1 93.31 281 ARG A C 1
ATOM 2290 O O . ARG A 1 281 ? 26.531 -21.031 -8.164 1 93.31 281 ARG A O 1
ATOM 2297 N N . GLU A 1 282 ? 28.062 -22.531 -8.836 1 92.56 282 GLU A N 1
ATOM 2298 C CA . GLU A 1 282 ? 28.5 -22.828 -7.469 1 92.56 282 GLU A CA 1
ATOM 2299 C C . GLU A 1 282 ? 28.938 -21.547 -6.754 1 92.56 282 GLU A C 1
ATOM 2301 O O . GLU A 1 282 ? 28.641 -21.359 -5.57 1 92.56 282 GLU A O 1
ATOM 2306 N N . LYS A 1 283 ? 29.562 -20.672 -7.375 1 91.44 283 LYS A N 1
ATOM 2307 C CA . LYS A 1 283 ? 30.094 -19.438 -6.793 1 91.44 283 LYS A CA 1
ATOM 2308 C C . LYS A 1 283 ? 28.953 -18.516 -6.344 1 91.44 283 LYS A C 1
ATOM 2310 O O . LYS A 1 283 ? 29.172 -17.594 -5.559 1 91.44 283 LYS A O 1
ATOM 2315 N N . ASP A 1 284 ? 27.781 -18.75 -6.883 1 91.69 284 ASP A N 1
ATOM 2316 C CA . ASP A 1 284 ? 26.656 -17.875 -6.594 1 91.69 284 ASP A CA 1
ATOM 2317 C C . ASP A 1 284 ? 25.75 -18.469 -5.508 1 91.69 284 ASP A C 1
ATOM 2319 O O . ASP A 1 284 ? 24.625 -18 -5.297 1 91.69 284 ASP A O 1
ATOM 2323 N N . ALA A 1 285 ? 26.234 -19.469 -4.84 1 92.12 285 ALA A N 1
ATOM 2324 C CA . ALA A 1 285 ? 25.469 -20.141 -3.789 1 92.12 285 ALA A CA 1
ATOM 2325 C C . ALA A 1 285 ? 25.078 -19.156 -2.686 1 92.12 285 ALA A C 1
ATOM 2327 O O . ALA A 1 285 ? 24 -19.266 -2.1 1 92.12 285 ALA A O 1
ATOM 2328 N N . LEU A 1 286 ? 25.953 -18.234 -2.408 1 91.94 286 LEU A N 1
ATOM 2329 C CA . LEU A 1 286 ? 25.703 -17.266 -1.355 1 91.94 286 LEU A CA 1
ATOM 2330 C C . LEU A 1 286 ? 24.453 -16.453 -1.667 1 91.94 286 LEU A C 1
ATOM 2332 O O . LEU A 1 286 ? 23.688 -16.094 -0.762 1 91.94 286 LEU A O 1
ATOM 2336 N N . ASN A 1 287 ? 24.266 -16.094 -2.855 1 95.19 287 ASN A N 1
ATOM 2337 C CA . ASN A 1 287 ? 23.078 -15.359 -3.271 1 95.19 287 ASN A CA 1
ATOM 2338 C C . ASN A 1 287 ? 21.812 -16.141 -2.971 1 95.19 287 ASN A C 1
ATOM 2340 O O . ASN A 1 287 ? 20.812 -15.555 -2.529 1 95.19 287 ASN A O 1
ATOM 2344 N N . LEU A 1 288 ? 21.828 -17.406 -3.197 1 93.75 288 LEU A N 1
ATOM 2345 C CA . LEU A 1 288 ? 20.672 -18.234 -2.904 1 93.75 288 LEU A CA 1
ATOM 2346 C C . LEU A 1 288 ? 20.453 -18.344 -1.399 1 93.75 288 LEU A C 1
ATOM 2348 O O . LEU A 1 288 ? 19.297 -18.359 -0.94 1 93.75 288 LEU A O 1
ATOM 2352 N N . TYR A 1 289 ? 21.547 -18.422 -0.662 1 91.56 289 TYR A N 1
ATOM 2353 C CA . TYR A 1 289 ? 21.406 -18.406 0.791 1 91.56 289 TYR A CA 1
ATOM 2354 C C . TYR A 1 289 ? 20.719 -17.141 1.273 1 91.56 289 TYR A C 1
ATOM 2356 O O . TYR A 1 289 ? 19.953 -17.172 2.238 1 91.56 289 TYR A O 1
ATOM 2364 N N . GLU A 1 290 ? 20.984 -16.047 0.624 1 94.12 290 GLU A N 1
ATOM 2365 C CA . GLU A 1 290 ? 20.344 -14.781 0.986 1 94.12 290 GLU A CA 1
ATOM 2366 C C . GLU A 1 290 ? 18.844 -14.844 0.776 1 94.12 290 GLU A C 1
ATOM 2368 O O . GLU A 1 290 ? 18.078 -14.227 1.521 1 94.12 290 GLU A O 1
ATOM 2373 N N . LEU A 1 291 ? 18.438 -15.539 -0.26 1 94.25 291 LEU A N 1
ATOM 2374 C CA . LEU A 1 291 ? 17 -15.734 -0.482 1 94.25 291 LEU A CA 1
ATOM 2375 C C . LEU A 1 291 ? 16.359 -16.406 0.722 1 94.25 291 LEU A C 1
ATOM 2377 O O . LEU A 1 291 ? 15.32 -15.953 1.211 1 94.25 291 LEU A O 1
ATOM 2381 N N . PHE A 1 292 ? 16.938 -17.391 1.169 1 88.62 292 PHE A N 1
ATOM 2382 C CA . PHE A 1 292 ? 16.391 -18.156 2.283 1 88.62 292 PHE A CA 1
ATOM 2383 C C . PHE A 1 292 ? 16.547 -17.391 3.592 1 88.62 292 PHE A C 1
ATOM 2385 O O . PHE A 1 292 ? 15.695 -17.5 4.484 1 88.62 292 PHE A O 1
ATOM 2392 N N . HIS A 1 293 ? 17.578 -16.656 3.664 1 89.38 293 HIS A N 1
ATOM 2393 C CA . HIS A 1 293 ? 17.734 -15.781 4.824 1 89.38 293 HIS A CA 1
ATOM 2394 C C . HIS A 1 293 ? 16.594 -14.766 4.906 1 89.38 293 HIS A C 1
ATOM 2396 O O . HIS A 1 293 ? 16.047 -14.539 5.98 1 89.38 293 HIS A O 1
ATOM 2402 N N . THR A 1 294 ? 16.312 -14.164 3.795 1 93.88 294 THR A N 1
ATOM 2403 C CA . THR A 1 294 ? 15.195 -13.219 3.746 1 93.88 294 THR A CA 1
ATOM 2404 C C . THR A 1 294 ? 13.891 -13.898 4.137 1 93.88 294 THR A C 1
ATOM 2406 O O . THR A 1 294 ? 13.086 -13.328 4.875 1 93.88 294 THR A O 1
ATOM 2409 N N . ARG A 1 295 ? 13.688 -15.055 3.627 1 90.19 295 ARG A N 1
ATOM 2410 C CA . ARG A 1 295 ? 12.508 -15.828 3.992 1 90.19 295 ARG A CA 1
ATOM 2411 C C . ARG A 1 295 ? 12.422 -16.016 5.504 1 90.19 295 ARG A C 1
ATOM 2413 O O . ARG A 1 295 ? 11.375 -15.805 6.109 1 90.19 295 ARG A O 1
ATOM 2420 N N . ASN A 1 296 ? 13.492 -16.422 6.07 1 84 296 ASN A N 1
ATOM 2421 C CA . ASN A 1 296 ? 13.539 -16.688 7.504 1 84 296 ASN A CA 1
ATOM 2422 C C . ASN A 1 296 ? 13.289 -15.406 8.305 1 84 296 ASN A C 1
ATOM 2424 O O . ASN A 1 296 ? 12.586 -15.438 9.32 1 84 296 ASN A O 1
ATOM 2428 N N . LEU A 1 297 ? 13.875 -14.383 7.836 1 88.38 297 LEU A N 1
ATOM 2429 C CA . LEU A 1 297 ? 13.703 -13.094 8.5 1 88.38 297 LEU A CA 1
ATOM 2430 C C . LEU A 1 297 ? 12.242 -12.664 8.477 1 88.38 297 LEU A C 1
ATOM 2432 O O . LEU A 1 297 ? 11.688 -12.258 9.5 1 88.38 297 LEU A O 1
ATOM 2436 N N . LEU A 1 298 ? 11.617 -12.75 7.375 1 91.5 298 LEU A N 1
ATOM 2437 C CA . LEU A 1 298 ? 10.219 -12.375 7.223 1 91.5 298 LEU A CA 1
ATOM 2438 C C . LEU A 1 298 ? 9.32 -13.273 8.07 1 91.5 298 LEU A C 1
ATOM 2440 O O . LEU A 1 298 ? 8.391 -12.789 8.727 1 91.5 298 LEU A O 1
ATOM 2444 N N . HIS A 1 299 ? 9.578 -14.5 8.094 1 83.56 299 HIS A N 1
ATOM 2445 C CA . HIS A 1 299 ? 8.766 -15.438 8.859 1 83.56 299 HIS A CA 1
ATOM 2446 C C . HIS A 1 299 ? 8.867 -15.172 10.352 1 83.56 299 HIS A C 1
ATOM 2448 O O . HIS A 1 299 ? 7.844 -15.102 11.047 1 83.56 299 HIS A O 1
ATOM 2454 N N . ARG A 1 300 ? 10.031 -14.906 10.82 1 77.62 300 ARG A N 1
ATOM 2455 C CA . ARG A 1 300 ? 10.266 -14.758 12.25 1 77.62 300 ARG A CA 1
ATOM 2456 C C . ARG A 1 300 ? 9.805 -13.391 12.742 1 77.62 300 ARG A C 1
ATOM 2458 O O . ARG A 1 300 ? 9.305 -13.266 13.867 1 77.62 300 ARG A O 1
ATOM 2465 N N . THR A 1 301 ? 9.945 -12.453 11.914 1 85.75 301 THR A N 1
ATOM 2466 C CA . THR A 1 301 ? 9.742 -11.086 12.383 1 85.75 301 THR A CA 1
ATOM 2467 C C . THR A 1 301 ? 8.344 -10.602 12.023 1 85.75 301 THR A C 1
ATOM 2469 O O . THR A 1 301 ? 7.746 -9.812 12.766 1 85.75 301 THR A O 1
ATOM 2472 N N . VAL A 1 302 ? 7.82 -11.086 10.906 1 91 302 VAL A N 1
ATOM 2473 C CA . VAL A 1 302 ? 6.609 -10.453 10.398 1 91 302 VAL A CA 1
ATOM 2474 C C . VAL A 1 302 ? 5.457 -11.453 10.406 1 91 302 VAL A C 1
ATOM 2476 O O . VAL A 1 302 ? 4.477 -11.273 11.133 1 91 302 VAL A O 1
ATOM 2479 N N . TYR A 1 303 ? 5.645 -12.523 9.672 1 84.31 303 TYR A N 1
ATOM 2480 C CA . TYR A 1 303 ? 4.535 -13.445 9.445 1 84.31 303 TYR A CA 1
ATOM 2481 C C . TYR A 1 303 ? 4.062 -14.062 10.758 1 84.31 303 TYR A C 1
ATOM 2483 O O . TYR A 1 303 ? 2.863 -14.266 10.953 1 84.31 303 TYR A O 1
ATOM 2491 N N . TRP A 1 304 ? 5.016 -14.219 11.711 1 75.44 304 TRP A N 1
ATOM 2492 C CA . TRP A 1 304 ? 4.676 -14.906 12.953 1 75.44 304 TRP A CA 1
ATOM 2493 C C . TRP A 1 304 ? 4.699 -13.945 14.133 1 75.44 304 TRP A C 1
ATOM 2495 O O . TRP A 1 304 ? 4.734 -14.375 15.289 1 75.44 304 TRP A O 1
ATOM 2505 N N . HIS A 1 305 ? 4.836 -12.742 13.797 1 82.94 305 HIS A N 1
ATOM 2506 C CA . HIS A 1 305 ? 4.699 -11.781 14.883 1 82.94 305 HIS A CA 1
ATOM 2507 C C . HIS A 1 305 ? 3.441 -12.039 15.703 1 82.94 305 HIS A C 1
ATOM 2509 O O . HIS A 1 305 ? 2.369 -12.273 15.141 1 82.94 305 HIS A O 1
ATOM 2515 N N . LYS A 1 306 ? 3.529 -12.055 16.953 1 77.88 306 LYS A N 1
ATOM 2516 C CA . LYS A 1 306 ? 2.457 -12.453 17.844 1 77.88 306 LYS A CA 1
ATOM 2517 C C . LYS A 1 306 ? 1.182 -11.664 17.578 1 77.88 306 LYS A C 1
ATOM 2519 O O . LYS A 1 306 ? 0.092 -12.234 17.516 1 77.88 306 LYS A O 1
ATOM 2524 N N . THR A 1 307 ? 1.291 -10.344 17.5 1 84.94 307 THR A N 1
ATOM 2525 C CA . THR A 1 307 ? 0.122 -9.492 17.297 1 84.94 307 THR A CA 1
ATOM 2526 C C . THR A 1 307 ? -0.499 -9.742 15.93 1 84.94 307 THR A C 1
ATOM 2528 O O . THR A 1 307 ? -1.722 -9.703 15.781 1 84.94 307 THR A O 1
ATOM 2531 N N . VAL A 1 308 ? 0.304 -10.031 14.922 1 87.69 308 VAL A N 1
ATOM 2532 C CA . VAL A 1 308 ? -0.18 -10.352 13.578 1 87.69 308 VAL A CA 1
ATOM 2533 C C . VAL A 1 308 ? -0.982 -11.648 13.617 1 87.69 308 VAL A C 1
ATOM 2535 O O . VAL A 1 308 ? -2.068 -11.727 13.039 1 87.69 308 VAL A O 1
ATOM 2538 N N . ALA A 1 309 ? -0.424 -12.602 14.281 1 81.75 309 ALA A N 1
ATOM 2539 C CA . ALA A 1 309 ? -1.09 -13.898 14.383 1 81.75 309 ALA A CA 1
ATOM 2540 C C . ALA A 1 309 ? -2.469 -13.758 15.023 1 81.75 309 ALA A C 1
ATOM 2542 O O . ALA A 1 309 ? -3.439 -14.359 14.555 1 81.75 309 ALA A O 1
ATOM 2543 N N . VAL A 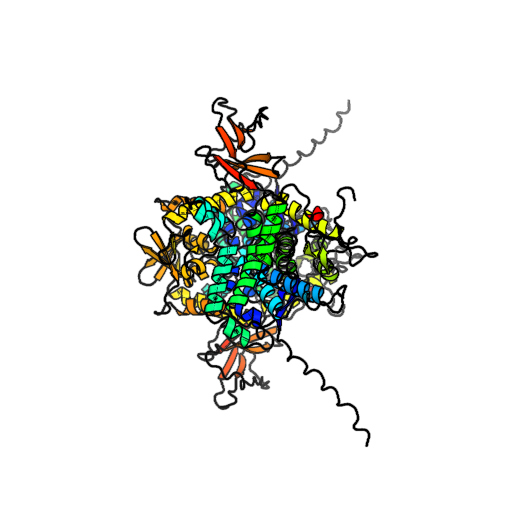1 310 ? -2.561 -12.938 16.031 1 82.56 310 VAL A N 1
ATOM 2544 C CA . VAL A 1 310 ? -3.818 -12.734 16.734 1 82.56 310 VAL A CA 1
ATOM 2545 C C . VAL A 1 310 ? -4.82 -12.039 15.82 1 82.56 310 VAL A C 1
ATOM 2547 O O . VAL A 1 310 ? -5.977 -12.453 15.719 1 82.56 310 VAL A O 1
ATOM 2550 N N . ILE A 1 311 ? -4.41 -10.992 15.195 1 89.31 311 ILE A N 1
ATOM 2551 C CA . ILE A 1 311 ? -5.285 -10.219 14.32 1 89.31 311 ILE A CA 1
ATOM 2552 C C . ILE A 1 311 ? -5.797 -11.109 13.188 1 89.31 311 ILE A C 1
ATOM 2554 O O . ILE A 1 311 ? -6.988 -11.109 12.883 1 89.31 311 ILE A O 1
ATOM 2558 N N . GLN A 1 312 ? -4.922 -11.891 12.625 1 88.19 312 GLN A N 1
ATOM 2559 C CA . GLN A 1 312 ? -5.312 -12.742 11.508 1 88.19 312 GLN A CA 1
ATOM 2560 C C . GLN A 1 312 ? -6.266 -13.844 11.961 1 88.19 312 GLN A C 1
ATOM 2562 O O . GLN A 1 312 ? -7.164 -14.234 11.211 1 88.19 312 GLN A O 1
ATOM 2567 N N . GLU A 1 313 ? -6.02 -14.328 13.141 1 84.19 313 GLU A N 1
ATOM 2568 C CA . GLU A 1 313 ? -6.969 -15.297 13.688 1 84.19 313 GLU A CA 1
ATOM 2569 C C . GLU A 1 313 ? -8.352 -14.672 13.875 1 84.19 313 GLU A C 1
ATOM 2571 O O . GLU A 1 313 ? -9.367 -15.297 13.562 1 84.19 313 GLU A O 1
ATOM 2576 N N . MET A 1 314 ? -8.383 -13.508 14.461 1 87 314 MET A N 1
ATOM 2577 C CA . MET A 1 314 ? -9.641 -12.797 14.641 1 87 314 MET A CA 1
ATOM 2578 C C . MET A 1 314 ? -10.32 -12.547 13.297 1 87 314 MET A C 1
ATOM 2580 O O . MET A 1 314 ? -11.539 -12.68 13.172 1 87 314 MET A O 1
ATOM 2584 N N . MET A 1 315 ? -9.555 -12.195 12.258 1 92 315 MET A N 1
ATOM 2585 C CA . MET A 1 315 ? -10.086 -11.977 10.922 1 92 315 MET A CA 1
ATOM 2586 C C . MET A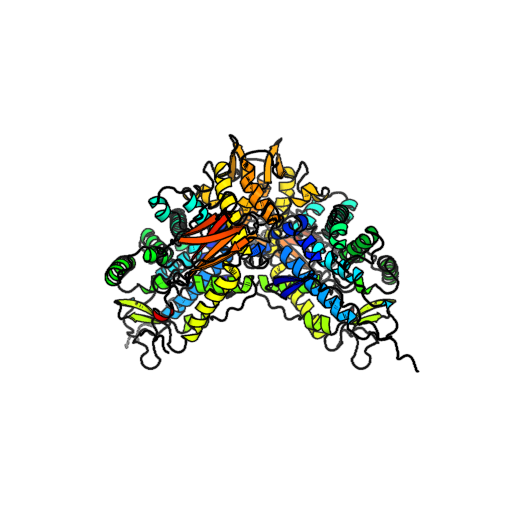 1 315 ? -10.648 -13.273 10.336 1 92 315 MET A C 1
ATOM 2588 O O . MET A 1 315 ? -11.695 -13.266 9.688 1 92 315 MET A O 1
ATOM 2592 N N . LEU A 1 316 ? -9.883 -14.336 10.539 1 88.38 316 LEU A N 1
ATOM 2593 C CA . LEU A 1 316 ? -10.336 -15.641 10.078 1 88.38 316 LEU A CA 1
ATOM 2594 C C . LEU A 1 316 ? -11.688 -16 10.695 1 88.38 316 LEU A C 1
ATOM 2596 O O . LEU A 1 316 ? -12.602 -16.422 9.984 1 88.38 316 LEU A O 1
ATOM 2600 N N . LEU A 1 317 ? -11.82 -15.805 11.984 1 85.62 317 LEU A N 1
ATOM 2601 C CA . LEU A 1 317 ? -13.07 -16.109 12.68 1 85.62 317 LEU A CA 1
ATOM 2602 C C . LEU A 1 317 ? -14.188 -15.195 12.195 1 85.62 317 LEU A C 1
ATOM 2604 O O . LEU A 1 317 ? -15.344 -15.617 12.109 1 85.62 317 LEU A O 1
ATOM 2608 N N . ALA A 1 318 ? -13.844 -13.945 11.898 1 91.06 318 ALA A N 1
ATOM 2609 C CA . ALA A 1 318 ? -14.828 -13.023 11.359 1 91.06 318 ALA A CA 1
ATOM 2610 C C . ALA A 1 318 ? -15.398 -13.531 10.031 1 91.06 318 ALA A C 1
ATOM 2612 O O . ALA A 1 318 ? -16.609 -13.461 9.797 1 91.06 318 ALA A O 1
ATOM 2613 N N . LEU A 1 319 ? -14.547 -14.078 9.172 1 92.31 319 LEU A N 1
ATOM 2614 C CA . LEU A 1 319 ? -14.984 -14.609 7.887 1 92.31 319 LEU A CA 1
ATOM 2615 C C . LEU A 1 319 ? -15.898 -15.82 8.078 1 92.31 319 LEU A C 1
ATOM 2617 O O . LEU A 1 319 ? -16.922 -15.938 7.406 1 92.31 319 LEU A O 1
ATOM 2621 N N . VAL A 1 320 ? -15.5 -16.672 8.992 1 89.31 320 VAL A N 1
ATOM 2622 C CA . VAL A 1 320 ? -16.281 -17.859 9.258 1 89.31 320 VAL A CA 1
ATOM 2623 C C . VAL A 1 320 ? -17.672 -17.469 9.773 1 89.31 320 VAL A C 1
ATOM 2625 O O . VAL A 1 320 ? -18.688 -18 9.32 1 89.31 320 VAL A O 1
ATOM 2628 N N . GLU A 1 321 ? -17.703 -16.531 10.719 1 89.25 321 GLU A N 1
ATOM 2629 C CA . GLU A 1 321 ? -18.969 -16.062 11.273 1 89.25 321 GLU A CA 1
ATOM 2630 C C . GLU A 1 321 ? -19.797 -15.344 10.219 1 89.25 321 GLU A C 1
ATOM 2632 O O . GLU A 1 321 ? -21.031 -15.477 10.195 1 89.25 321 GLU A O 1
ATOM 2637 N N . ALA A 1 322 ? -19.156 -14.609 9.328 1 91.69 322 ALA A N 1
ATOM 2638 C CA . ALA A 1 322 ? -19.859 -13.852 8.297 1 91.69 322 ALA A CA 1
ATOM 2639 C C . ALA A 1 322 ? -20.516 -14.789 7.281 1 91.69 322 ALA A C 1
ATOM 2641 O O . ALA A 1 322 ? -21.516 -14.43 6.66 1 91.69 322 ALA A O 1
ATOM 2642 N N . ASN A 1 323 ? -19.906 -15.977 7.102 1 92.12 323 ASN A N 1
ATOM 2643 C CA . ASN A 1 323 ? -20.438 -16.969 6.164 1 92.12 323 ASN A CA 1
ATOM 2644 C C . ASN A 1 323 ? -21.891 -17.312 6.48 1 92.12 323 ASN A C 1
ATOM 2646 O O . ASN A 1 323 ? -22.641 -17.734 5.598 1 92.12 323 ASN A O 1
ATOM 2650 N N . LYS A 1 324 ? -22.328 -17.094 7.719 1 88.62 324 LYS A N 1
ATOM 2651 C CA . LYS A 1 324 ? -23.656 -17.469 8.172 1 88.62 324 LYS A CA 1
ATOM 2652 C C . LYS A 1 324 ? -24.703 -16.5 7.629 1 88.62 324 LYS A C 1
ATOM 2654 O O . LYS A 1 324 ? -25.891 -16.844 7.52 1 88.62 324 LYS A O 1
ATOM 2659 N N . TYR A 1 325 ? -24.312 -15.273 7.238 1 88.38 325 TYR A N 1
ATOM 2660 C CA . TYR A 1 325 ? -25.359 -14.305 6.918 1 88.38 325 TYR A CA 1
ATOM 2661 C C . TYR A 1 325 ? -24.984 -13.492 5.68 1 88.38 325 TYR A C 1
ATOM 2663 O O . TYR A 1 325 ? -25.797 -12.703 5.191 1 88.38 325 TYR A O 1
ATOM 2671 N N . ILE A 1 326 ? -23.797 -13.586 5.156 1 91.12 326 ILE A N 1
ATOM 2672 C CA . ILE A 1 326 ? -23.422 -12.867 3.943 1 91.12 326 ILE A CA 1
ATOM 2673 C C . ILE A 1 326 ? -23.438 -13.82 2.75 1 91.12 326 ILE A C 1
ATOM 2675 O O . ILE A 1 326 ? -22.844 -14.906 2.805 1 91.12 326 ILE A O 1
ATOM 2679 N N . GLN A 1 327 ? -24.062 -13.414 1.792 1 92.62 327 GLN A N 1
ATOM 2680 C CA . GLN A 1 327 ? -24.109 -14.156 0.538 1 92.62 327 GLN A CA 1
ATOM 2681 C C . GLN A 1 327 ? -23.734 -13.266 -0.644 1 92.62 327 GLN A C 1
ATOM 2683 O O . GLN A 1 327 ? -23.984 -12.062 -0.626 1 92.62 327 GLN A O 1
ATOM 2688 N N . VAL A 1 328 ? -23.062 -13.859 -1.578 1 93.38 328 VAL A N 1
ATOM 2689 C CA . VAL A 1 328 ? -22.719 -13.188 -2.826 1 93.38 328 VAL A CA 1
ATOM 2690 C C . VAL A 1 328 ? -23.438 -13.867 -3.992 1 93.38 328 VAL A C 1
ATOM 2692 O O . VAL A 1 328 ? -23.172 -15.031 -4.297 1 93.38 328 VAL A O 1
ATOM 2695 N N . ASN A 1 329 ? -24.266 -13.203 -4.668 1 91.94 329 ASN A N 1
ATOM 2696 C CA . ASN A 1 329 ? -25.109 -13.766 -5.723 1 91.94 329 ASN A CA 1
ATOM 2697 C C . ASN A 1 329 ? -25.844 -15.016 -5.246 1 91.94 329 ASN A C 1
ATOM 2699 O O . ASN A 1 329 ? -25.875 -16.031 -5.957 1 91.94 329 ASN A O 1
ATOM 2703 N N . GLY A 1 330 ? -26.234 -14.961 -4.047 1 89.94 330 GLY A N 1
ATOM 2704 C CA . GLY A 1 330 ? -27.047 -16.047 -3.498 1 89.94 330 GLY A CA 1
ATOM 2705 C C . GLY A 1 330 ? -26.203 -17.156 -2.902 1 89.94 330 GLY A C 1
ATOM 2706 O O . GLY A 1 330 ? -26.75 -18.125 -2.354 1 89.94 330 GLY A O 1
ATOM 2707 N N . ARG A 1 331 ? -24.922 -17.047 -2.902 1 92.56 331 ARG A N 1
ATOM 2708 C CA . ARG A 1 331 ? -24.031 -18.078 -2.375 1 92.56 331 ARG A CA 1
ATOM 2709 C C . ARG A 1 331 ? -23.344 -17.609 -1.097 1 92.56 331 ARG A C 1
ATOM 2711 O O . ARG A 1 331 ? -22.844 -16.484 -1.031 1 92.56 331 ARG A O 1
ATOM 2718 N N . PRO A 1 332 ? -23.281 -18.578 -0.175 1 93.12 332 PRO A N 1
ATOM 2719 C CA . PRO A 1 332 ? -22.562 -18.188 1.037 1 93.12 332 PRO A CA 1
ATOM 2720 C C . PRO A 1 332 ? -21.109 -17.781 0.755 1 93.12 332 PRO A C 1
ATOM 2722 O O . PRO A 1 332 ? -20.469 -18.344 -0.14 1 93.12 332 PRO A O 1
ATOM 2725 N N . LEU A 1 333 ? -20.656 -16.891 1.571 1 93.31 333 LEU A N 1
ATOM 2726 C CA . LEU A 1 333 ? -19.359 -16.25 1.406 1 93.31 333 LEU A CA 1
ATOM 2727 C C . LEU A 1 333 ? -18.266 -17.297 1.162 1 93.31 333 LEU A C 1
ATOM 2729 O O . LEU A 1 333 ? -17.469 -17.141 0.24 1 93.31 333 LEU A O 1
ATOM 2733 N N . LEU A 1 334 ? -18.188 -18.391 1.914 1 92 334 LEU A N 1
ATOM 2734 C CA . LEU A 1 334 ? -17.109 -19.359 1.875 1 92 334 LEU A CA 1
ATOM 2735 C C . LEU A 1 334 ? -17.391 -20.469 0.861 1 92 334 LEU A C 1
ATOM 2737 O O . LEU A 1 334 ? -16.641 -21.438 0.757 1 92 334 LEU A O 1
ATOM 2741 N N . GLU A 1 335 ? -18.438 -20.281 0.046 1 91.38 335 GLU A N 1
ATOM 2742 C CA . GLU A 1 335 ? -18.75 -21.203 -1.047 1 91.38 335 GLU A CA 1
ATOM 2743 C C . GLU A 1 335 ? -18.688 -20.484 -2.395 1 91.38 335 GLU A C 1
ATOM 2745 O O . GLU A 1 335 ? -18.906 -21.109 -3.439 1 91.38 335 GLU A O 1
ATOM 2750 N N . CYS A 1 336 ? -18.344 -19.25 -2.336 1 91.88 336 CYS A N 1
ATOM 2751 C CA . CYS A 1 336 ? -18.328 -18.438 -3.545 1 91.88 336 CYS A CA 1
ATOM 2752 C C . CYS A 1 336 ? -17.281 -18.953 -4.535 1 91.88 336 CYS A C 1
ATOM 2754 O O . CYS A 1 336 ? -17.391 -18.688 -5.734 1 91.88 336 CYS A O 1
ATOM 2756 N N . TRP A 1 337 ? -16.281 -19.641 -4.07 1 87.12 337 TRP A N 1
ATOM 2757 C CA . TRP A 1 337 ? -15.211 -20.125 -4.941 1 87.12 337 TRP A CA 1
ATOM 2758 C C . TRP A 1 337 ? -15.766 -21.125 -5.957 1 87.12 337 TRP A C 1
ATOM 2760 O O . TRP A 1 337 ? -15.133 -21.375 -6.984 1 87.12 337 TRP A O 1
ATOM 2770 N N . GLU A 1 338 ? -16.922 -21.609 -5.777 1 84.69 338 GLU A N 1
ATOM 2771 C CA . GLU A 1 338 ? -17.547 -22.594 -6.664 1 84.69 338 GLU A CA 1
ATOM 2772 C C . GLU A 1 338 ? -18.172 -21.922 -7.887 1 84.69 338 GLU A C 1
ATOM 2774 O O . GLU A 1 338 ? -18.531 -22.594 -8.852 1 84.69 338 GLU A O 1
ATOM 2779 N N . ASP A 1 339 ? -18.297 -20.656 -7.75 1 88.75 339 ASP A N 1
ATOM 2780 C CA . ASP A 1 339 ? -18.953 -19.891 -8.805 1 88.75 339 ASP A CA 1
ATOM 2781 C C . ASP A 1 339 ? -18.109 -18.703 -9.227 1 88.75 339 ASP A C 1
ATOM 2783 O O . ASP A 1 339 ? -17.812 -17.812 -8.414 1 88.75 339 ASP A O 1
ATOM 2787 N N . LYS A 1 340 ? -17.891 -18.656 -10.492 1 86.25 340 LYS A N 1
ATOM 2788 C CA . LYS A 1 340 ? -17 -17.641 -11.031 1 86.25 340 LYS A CA 1
ATOM 2789 C C . LYS A 1 340 ? -17.547 -16.234 -10.781 1 86.25 340 LYS A C 1
ATOM 2791 O O . LYS A 1 340 ? -16.812 -15.336 -10.375 1 86.25 340 LYS A O 1
ATOM 2796 N N . GLU A 1 341 ? -18.797 -16.031 -10.984 1 88.38 341 GLU A N 1
ATOM 2797 C CA . GLU A 1 341 ? -19.406 -14.719 -10.867 1 88.38 341 GLU A CA 1
ATOM 2798 C C . GLU A 1 341 ? -19.375 -14.227 -9.422 1 88.38 341 GLU A C 1
ATOM 2800 O O . GLU A 1 341 ? -19.094 -13.055 -9.164 1 88.38 341 GLU A O 1
ATOM 2805 N N . SER A 1 342 ? -19.672 -15.164 -8.523 1 92.75 342 SER A N 1
ATOM 2806 C CA . SER A 1 342 ? -19.656 -14.805 -7.109 1 92.75 342 SER A CA 1
ATOM 2807 C C . SER A 1 342 ? -18.234 -14.547 -6.629 1 92.75 342 SER A C 1
ATOM 2809 O O . SER A 1 342 ? -17.984 -13.609 -5.863 1 92.75 342 SER A O 1
ATOM 2811 N N . PHE A 1 343 ? -17.312 -15.336 -7.117 1 92.69 343 PHE A N 1
ATOM 2812 C CA . PHE A 1 343 ? -15.922 -15.25 -6.656 1 92.69 343 PHE A CA 1
ATOM 2813 C C . PHE A 1 343 ? -15.281 -13.945 -7.117 1 92.69 343 PHE A C 1
ATOM 2815 O O . PHE A 1 343 ? -14.453 -13.367 -6.41 1 92.69 343 PHE A O 1
ATOM 2822 N N . GLN A 1 344 ? -15.68 -13.43 -8.219 1 90.06 344 GLN A N 1
ATOM 2823 C CA . GLN A 1 344 ? -15.117 -12.211 -8.797 1 90.06 344 GLN A CA 1
ATOM 2824 C C . GLN A 1 344 ? -15.453 -11 -7.941 1 90.06 344 GLN A C 1
ATOM 2826 O O . GLN A 1 344 ? -14.797 -9.961 -8.047 1 90.06 344 GLN A O 1
ATOM 2831 N N . LEU A 1 345 ? -16.406 -11.148 -7.055 1 91.88 345 LEU A N 1
ATOM 2832 C CA . LEU A 1 345 ? -16.828 -10.023 -6.227 1 91.88 345 LEU A CA 1
ATOM 2833 C C . LEU A 1 345 ? -16.141 -10.062 -4.863 1 91.88 345 LEU A C 1
ATOM 2835 O O . LEU A 1 345 ? -16.312 -9.148 -4.051 1 91.88 345 LEU A O 1
ATOM 2839 N N . LEU A 1 346 ? -15.305 -11.117 -4.715 1 93.88 346 LEU A N 1
ATOM 2840 C CA . LEU A 1 346 ? -14.664 -11.273 -3.414 1 93.88 346 LEU A CA 1
ATOM 2841 C C . LEU A 1 346 ? -13.312 -10.555 -3.381 1 93.88 346 LEU A C 1
ATOM 2843 O O . LEU A 1 346 ? -12.414 -10.883 -4.156 1 93.88 346 LEU A O 1
ATOM 2847 N N . ASP A 1 347 ? -13.195 -9.602 -2.576 1 95.69 347 ASP A N 1
ATOM 2848 C CA . ASP A 1 347 ? -11.953 -8.914 -2.246 1 95.69 347 ASP A CA 1
ATOM 2849 C C . ASP A 1 347 ? -11.969 -8.406 -0.806 1 95.69 347 ASP A C 1
ATOM 2851 O O . ASP A 1 347 ? -12.859 -8.766 -0.027 1 95.69 347 ASP A O 1
ATOM 2855 N N . ASP A 1 348 ? -11.031 -7.66 -0.384 1 96.56 348 ASP A N 1
ATOM 2856 C CA . ASP A 1 348 ? -10.859 -7.301 1.021 1 96.56 348 ASP A CA 1
ATOM 2857 C C . ASP A 1 348 ? -11.953 -6.332 1.476 1 96.56 348 ASP A C 1
ATOM 2859 O O . ASP A 1 348 ? -12.125 -6.105 2.676 1 96.56 348 ASP A O 1
ATOM 2863 N N . THR A 1 349 ? -12.711 -5.801 0.541 1 94.31 349 THR A N 1
ATOM 2864 C CA . THR A 1 349 ? -13.758 -4.855 0.904 1 94.31 349 THR A CA 1
ATOM 2865 C C . THR A 1 349 ? -14.914 -5.566 1.611 1 94.31 349 THR A C 1
ATOM 2867 O O . THR A 1 349 ? -15.797 -4.918 2.166 1 94.31 349 THR A O 1
ATOM 2870 N N . ILE A 1 350 ? -14.883 -6.914 1.636 1 93.69 350 ILE A N 1
ATOM 2871 C CA . ILE A 1 350 ? -15.875 -7.691 2.363 1 93.69 350 ILE A CA 1
ATOM 2872 C C . ILE A 1 350 ? -15.922 -7.242 3.82 1 93.69 350 ILE A C 1
ATOM 2874 O O . ILE A 1 350 ? -16.969 -7.273 4.457 1 93.69 350 ILE A O 1
ATOM 2878 N N . GLU A 1 351 ? -14.797 -6.824 4.344 1 93.88 351 GLU A N 1
ATOM 2879 C CA . GLU A 1 351 ? -14.727 -6.285 5.699 1 93.88 351 GLU A CA 1
ATOM 2880 C C . GLU A 1 351 ? -15.766 -5.184 5.906 1 93.88 351 GLU A C 1
ATOM 2882 O O . GLU A 1 351 ? -16.469 -5.168 6.922 1 93.88 351 GLU A O 1
ATOM 2887 N N . ASP A 1 352 ? -15.852 -4.301 4.961 1 92.5 352 ASP A N 1
ATOM 2888 C CA . ASP A 1 352 ? -16.734 -3.143 5.102 1 92.5 352 ASP A CA 1
ATOM 2889 C C . ASP A 1 352 ? -18.188 -3.541 4.949 1 92.5 352 ASP A C 1
ATOM 2891 O O . ASP A 1 352 ? -19.078 -2.943 5.57 1 92.5 352 ASP A O 1
ATOM 2895 N N . PHE A 1 353 ? -18.453 -4.566 4.195 1 90.5 353 PHE A N 1
ATOM 2896 C CA . PHE A 1 353 ? -19.812 -5.07 4.07 1 90.5 353 PHE A CA 1
ATOM 2897 C C . PHE A 1 353 ? -20.25 -5.801 5.336 1 90.5 353 PHE A C 1
ATOM 2899 O O . PHE A 1 353 ? -21.438 -5.898 5.633 1 90.5 353 PHE A O 1
ATOM 2906 N N . ILE A 1 354 ? -19.281 -6.305 6.023 1 89.75 354 ILE A N 1
ATOM 2907 C CA . ILE A 1 354 ? -19.547 -6.957 7.297 1 89.75 354 ILE A CA 1
ATOM 2908 C C . ILE A 1 354 ? -19.781 -5.902 8.375 1 89.75 354 ILE A C 1
ATOM 2910 O O . ILE A 1 354 ? -20.688 -6.039 9.195 1 89.75 354 ILE A O 1
ATOM 2914 N N . VAL A 1 355 ? -19.031 -4.844 8.328 1 89.38 355 VAL A N 1
ATOM 2915 C CA . VAL A 1 355 ? -19.031 -3.861 9.406 1 89.38 355 VAL A CA 1
ATOM 2916 C C . VAL A 1 355 ? -20.141 -2.84 9.18 1 89.38 355 VAL A C 1
ATOM 2918 O O . VAL A 1 355 ? -20.766 -2.373 10.133 1 89.38 355 VAL A O 1
ATOM 2921 N N . LYS A 1 356 ? -20.391 -2.504 7.895 1 86.06 356 LYS A N 1
ATOM 2922 C CA . LYS A 1 356 ? -21.375 -1.479 7.559 1 86.06 356 LYS A CA 1
ATOM 2923 C C . LYS A 1 356 ? -22.672 -2.107 7.043 1 86.06 356 LYS A C 1
ATOM 2925 O O . LYS A 1 356 ? -22.641 -3.184 6.441 1 86.06 356 LYS A O 1
ATOM 2930 N N . LYS A 1 357 ? -23.734 -1.498 7.336 1 79.19 357 LYS A N 1
ATOM 2931 C CA . LYS A 1 357 ? -25.031 -1.938 6.82 1 79.19 357 LYS A CA 1
ATOM 2932 C C . LYS A 1 357 ? -25.5 -1.04 5.684 1 79.19 357 LYS A C 1
ATOM 2934 O O . LYS A 1 357 ? -25.25 0.166 5.691 1 79.19 357 LYS A O 1
ATOM 2939 N N . THR A 1 358 ? -26.031 -1.662 4.734 1 81.75 358 THR A N 1
ATOM 2940 C CA . THR A 1 358 ? -26.641 -0.91 3.639 1 81.75 358 THR A CA 1
ATOM 2941 C C . THR A 1 358 ? -28.125 -1.224 3.514 1 81.75 358 THR A C 1
ATOM 2943 O O . THR A 1 358 ? -28.531 -2.371 3.686 1 81.75 358 THR A O 1
ATOM 2946 N N . GLU A 1 359 ? -28.875 -0.182 3.428 1 81.06 359 GLU A N 1
ATOM 2947 C CA . GLU A 1 359 ? -30.312 -0.31 3.223 1 81.06 359 GLU A CA 1
ATOM 2948 C C . GLU A 1 359 ? -30.797 0.571 2.07 1 81.06 359 GLU A C 1
ATOM 2950 O O . GLU A 1 359 ? -30.219 1.63 1.813 1 81.06 359 GLU A O 1
ATOM 2955 N N . ASN A 1 360 ? -31.672 0.026 1.348 1 80 360 ASN A N 1
ATOM 2956 C CA . ASN A 1 360 ? -32.312 0.846 0.318 1 80 360 ASN A CA 1
ATOM 2957 C C . ASN A 1 360 ? -33.562 1.527 0.839 1 80 360 ASN A C 1
ATOM 2959 O O . ASN A 1 360 ? -34.5 0.857 1.281 1 80 360 ASN A O 1
ATOM 2963 N N . ARG A 1 361 ? -33.5 2.811 0.891 1 78.56 361 ARG A N 1
ATOM 2964 C CA . ARG A 1 361 ? -34.656 3.605 1.316 1 78.56 361 ARG A CA 1
ATOM 2965 C C . ARG A 1 361 ? -35 4.652 0.27 1 78.56 361 ARG A C 1
ATOM 2967 O O . ARG A 1 361 ? -34.25 5.594 0.041 1 78.56 361 ARG A O 1
ATOM 2974 N N . ASP A 1 362 ? -36.156 4.555 -0.349 1 78.56 362 ASP A N 1
ATOM 2975 C CA . ASP A 1 362 ? -36.656 5.516 -1.313 1 78.56 362 ASP A CA 1
ATOM 2976 C C . ASP A 1 362 ? -35.719 5.691 -2.488 1 78.56 362 ASP A C 1
ATOM 2978 O O . ASP A 1 362 ? -35.406 6.82 -2.883 1 78.56 362 ASP A O 1
ATOM 2982 N N . GLY A 1 363 ? -35.156 4.562 -2.93 1 74.75 363 GLY A N 1
ATOM 2983 C CA . GLY A 1 363 ? -34.312 4.602 -4.105 1 74.75 363 GLY A CA 1
ATOM 2984 C C . GLY A 1 363 ? -32.875 5.055 -3.801 1 74.75 363 GLY A C 1
ATOM 2985 O O . GLY A 1 363 ? -32.062 5.207 -4.711 1 74.75 363 GLY A O 1
ATOM 2986 N N . LYS A 1 364 ? -32.656 5.215 -2.471 1 84 364 LYS A N 1
ATOM 2987 C CA . LYS A 1 364 ? -31.328 5.648 -2.066 1 84 364 LYS A CA 1
ATOM 2988 C C . LYS A 1 364 ? -30.641 4.586 -1.212 1 84 364 LYS A C 1
ATOM 2990 O O . LYS A 1 364 ? -31.297 3.9 -0.419 1 84 364 LYS A O 1
ATOM 2995 N N . ILE A 1 365 ? -29.406 4.465 -1.459 1 84.75 365 ILE A N 1
ATOM 2996 C CA . ILE A 1 365 ? -28.594 3.541 -0.661 1 84.75 365 ILE A CA 1
ATOM 2997 C C . ILE A 1 365 ? -28.156 4.223 0.633 1 84.75 365 ILE A C 1
ATOM 2999 O O . ILE A 1 365 ? -27.484 5.254 0.601 1 84.75 365 ILE A O 1
ATOM 3003 N N . GLN A 1 366 ? -28.594 3.693 1.693 1 85.94 366 GLN A N 1
ATOM 3004 C CA . GLN A 1 366 ? -28.219 4.199 3.01 1 85.94 366 GLN A CA 1
ATOM 3005 C C . GLN A 1 366 ? -27.109 3.355 3.631 1 85.94 366 GLN A C 1
ATOM 3007 O O . GLN A 1 366 ? -27.266 2.146 3.818 1 85.94 366 GLN A O 1
ATOM 3012 N N . ILE A 1 367 ? -26.016 3.971 3.879 1 86.81 367 ILE A N 1
ATOM 3013 C CA . ILE A 1 367 ? -24.906 3.303 4.551 1 86.81 367 ILE A CA 1
ATOM 3014 C C . ILE A 1 367 ? -24.875 3.715 6.02 1 86.81 367 ILE A C 1
ATOM 3016 O O . ILE A 1 367 ? -25.031 4.895 6.344 1 86.81 367 ILE A O 1
ATOM 3020 N N . ALA A 1 368 ? -24.828 2.867 6.926 1 83.75 368 ALA A N 1
ATOM 3021 C CA . ALA A 1 368 ? -24.734 3.109 8.359 1 83.75 368 ALA A CA 1
ATOM 3022 C C . ALA A 1 368 ? -23.906 2.023 9.047 1 83.75 368 ALA A C 1
ATOM 3024 O O . ALA A 1 368 ? -23.562 1.019 8.422 1 83.75 368 ALA A O 1
ATOM 3025 N N . MET A 1 369 ? -23.5 2.383 10.227 1 78.44 369 MET A N 1
ATOM 3026 C CA . MET A 1 369 ? -22.828 1.341 11 1 78.44 369 MET A CA 1
ATOM 3027 C C . MET A 1 369 ? -23.828 0.288 11.469 1 78.44 369 MET A C 1
ATOM 3029 O O . MET A 1 369 ? -24.953 0.618 11.852 1 78.44 369 MET A O 1
ATOM 3033 N N . HIS A 1 370 ? -23.516 -0.974 11.375 1 64.69 370 HIS A N 1
ATOM 3034 C CA . HIS A 1 370 ? -24.375 -2.033 11.867 1 64.69 370 HIS A CA 1
ATOM 3035 C C . HIS A 1 370 ? -24.609 -1.908 13.367 1 64.69 370 HIS A C 1
ATOM 3037 O O . HIS A 1 370 ? -23.672 -1.609 14.117 1 64.69 370 HIS A O 1
ATOM 3043 N N . ALA A 1 371 ? -25.953 -1.905 13.758 1 57.59 371 ALA A N 1
ATOM 3044 C CA . ALA A 1 371 ? -26.266 -1.94 15.18 1 57.59 371 ALA A CA 1
ATOM 3045 C C . ALA A 1 371 ? -25.812 -3.254 15.812 1 57.59 371 ALA A C 1
ATOM 3047 O O . ALA A 1 371 ? -25.703 -4.273 15.133 1 57.59 371 ALA A O 1
ATOM 3048 N N . VAL A 1 372 ? -25.219 -3.279 17.062 1 52.53 372 VAL A N 1
ATOM 3049 C CA . VAL A 1 372 ? -24.766 -4.434 17.844 1 52.53 372 VAL A CA 1
ATOM 3050 C C . VAL A 1 372 ? -25.938 -5.379 18.094 1 52.53 372 VAL A C 1
ATOM 3052 O O . VAL A 1 372 ? -25.844 -6.277 18.938 1 52.53 372 VAL A O 1
ATOM 3055 N N . ASP A 1 373 ? -27.031 -5.293 17.547 1 52.53 373 ASP A N 1
ATOM 3056 C CA . ASP A 1 373 ? -28.125 -5.992 18.219 1 52.53 373 ASP A CA 1
ATOM 3057 C C . ASP A 1 373 ? -27.984 -7.504 18.062 1 52.53 373 ASP A C 1
ATOM 3059 O O . ASP A 1 373 ? -28.328 -8.266 18.969 1 52.53 373 ASP A O 1
ATOM 3063 N N . GLY A 1 374 ? -28.094 -8.219 16.75 1 49.06 374 GLY A N 1
ATOM 3064 C CA . GLY A 1 374 ? -28.453 -9.617 16.547 1 49.06 374 GLY A CA 1
ATOM 3065 C C . GLY A 1 374 ? -27.25 -10.5 16.266 1 49.06 374 GLY A C 1
ATOM 3066 O O . GLY A 1 374 ? -26.109 -10.07 16.422 1 49.06 374 GLY A O 1
ATOM 3067 N N . ALA A 1 375 ? -27.516 -11.852 15.805 1 47.91 375 ALA A N 1
ATOM 3068 C CA . ALA A 1 375 ? -26.656 -12.961 15.406 1 47.91 375 ALA A CA 1
ATOM 3069 C C . ALA A 1 375 ? -25.5 -12.477 14.547 1 47.91 375 ALA A C 1
ATOM 3071 O O . ALA A 1 375 ? -24.406 -13.055 14.594 1 47.91 375 ALA A O 1
ATOM 3072 N N . ASN A 1 376 ? -25.625 -11.531 13.594 1 54.69 376 ASN A N 1
ATOM 3073 C CA . ASN A 1 376 ? -24.703 -10.969 12.617 1 54.69 376 ASN A CA 1
ATOM 3074 C C . ASN A 1 376 ? -23.562 -10.211 13.297 1 54.69 376 ASN A C 1
ATOM 3076 O O . ASN A 1 376 ? -22.609 -9.773 12.633 1 54.69 376 ASN A O 1
ATOM 3080 N N . ASP A 1 377 ? -23.391 -10.32 14.648 1 68.56 377 ASP A N 1
ATOM 3081 C CA . ASP A 1 377 ? -22.703 -9.367 15.516 1 68.56 377 ASP A CA 1
ATOM 3082 C C . ASP A 1 377 ? -21.297 -9.836 15.836 1 68.56 377 ASP A C 1
ATOM 3084 O O . ASP A 1 377 ? -20.391 -9.016 16.016 1 68.56 377 ASP A O 1
ATOM 3088 N N . THR A 1 378 ? -21.219 -11.148 15.484 1 81.62 378 THR A N 1
ATOM 3089 C CA . THR A 1 378 ? -19.922 -11.617 15.984 1 81.62 378 THR A CA 1
ATOM 3090 C C . THR A 1 378 ? -18.812 -11.25 15.016 1 81.62 378 THR A C 1
ATOM 3092 O O . THR A 1 378 ? -17.734 -10.797 15.43 1 81.62 378 THR A O 1
ATOM 3095 N N . ALA A 1 379 ? -19.125 -11.43 13.641 1 89 379 ALA A N 1
ATOM 3096 C CA . ALA A 1 379 ? -18.125 -11.086 12.633 1 89 379 ALA A CA 1
ATOM 3097 C C . ALA A 1 379 ? -17.766 -9.602 12.695 1 89 379 ALA A C 1
ATOM 3099 O O . ALA A 1 379 ? -16.594 -9.242 12.68 1 89 379 ALA A O 1
ATOM 3100 N N . ARG A 1 380 ? -18.75 -8.836 12.836 1 89.81 380 ARG A N 1
ATOM 3101 C CA . ARG A 1 380 ? -18.578 -7.391 12.945 1 89.81 380 ARG A CA 1
ATOM 3102 C C . ARG A 1 380 ? -17.75 -7.035 14.188 1 89.81 380 ARG A C 1
ATOM 3104 O O . ARG A 1 380 ? -16.875 -6.18 14.125 1 89.81 380 ARG A O 1
ATOM 3111 N N . ASP A 1 381 ? -18.062 -7.719 15.242 1 88.12 381 ASP A N 1
ATOM 3112 C CA . ASP A 1 381 ? -17.375 -7.441 16.5 1 88.12 381 ASP A CA 1
ATOM 3113 C C . ASP A 1 381 ? -15.883 -7.699 16.391 1 88.12 381 ASP A C 1
ATOM 3115 O O . ASP A 1 381 ? -15.078 -6.941 16.938 1 88.12 381 ASP A O 1
ATOM 3119 N N . TYR A 1 382 ? -15.531 -8.766 15.688 1 89.06 382 TYR A N 1
ATOM 3120 C CA . TYR A 1 382 ? -14.117 -9.062 15.5 1 89.06 382 TYR A CA 1
ATOM 3121 C C . TYR A 1 382 ? -13.414 -7.926 14.773 1 89.06 382 TYR A C 1
ATOM 3123 O O . TYR A 1 382 ? -12.359 -7.457 15.211 1 89.06 382 TYR A O 1
ATOM 3131 N N . PHE A 1 383 ? -13.992 -7.387 13.703 1 91.25 383 PHE A N 1
ATOM 3132 C CA . PHE A 1 383 ? -13.352 -6.34 12.906 1 91.25 383 PHE A CA 1
ATOM 3133 C C . PHE A 1 383 ? -13.344 -5.016 13.664 1 91.25 383 PHE A C 1
ATOM 3135 O O . PHE A 1 383 ? -12.375 -4.258 13.586 1 91.25 383 PHE A O 1
ATOM 3142 N N . LEU A 1 384 ? -14.383 -4.746 14.422 1 89.25 384 LEU A N 1
ATOM 3143 C CA . LEU A 1 384 ? -14.422 -3.521 15.211 1 89.25 384 LEU A CA 1
ATOM 3144 C C . LEU A 1 384 ? -13.375 -3.551 16.312 1 89.25 384 LEU A C 1
ATOM 3146 O O . LEU A 1 384 ? -12.727 -2.539 16.594 1 89.25 384 LEU A O 1
ATOM 3150 N N . LYS A 1 385 ? -13.25 -4.719 16.922 1 87.56 385 LYS A N 1
ATOM 3151 C CA . LYS A 1 385 ? -12.227 -4.867 17.953 1 87.56 385 LYS A CA 1
ATOM 3152 C C . LYS A 1 385 ? -10.828 -4.648 17.391 1 87.56 385 LYS A C 1
ATOM 3154 O O . LYS A 1 385 ? -9.984 -4.004 18.016 1 87.56 385 LYS A O 1
ATOM 3159 N N . ILE A 1 386 ? -10.594 -5.176 16.219 1 90.06 386 ILE A N 1
ATOM 3160 C CA . ILE A 1 386 ? -9.305 -4.98 15.57 1 90.06 386 ILE A CA 1
ATOM 3161 C C . ILE A 1 386 ? -9.086 -3.492 15.305 1 90.06 386 ILE A C 1
ATOM 3163 O O . ILE A 1 386 ? -8.016 -2.957 15.602 1 90.06 386 ILE A O 1
ATOM 3167 N N . LYS A 1 387 ? -10.07 -2.775 14.836 1 87.94 387 LYS A N 1
ATOM 3168 C CA . LYS A 1 387 ? -9.984 -1.362 14.477 1 87.94 387 LYS A CA 1
ATOM 3169 C C . LYS A 1 387 ? -9.766 -0.496 15.711 1 87.94 387 LYS A C 1
ATOM 3171 O O . LYS A 1 387 ? -9.125 0.554 15.633 1 87.94 387 LYS A O 1
ATOM 3176 N N . GLU A 1 388 ? -10.242 -0.986 16.797 1 86.62 388 GLU A N 1
ATOM 3177 C CA . GLU A 1 388 ? -10.109 -0.229 18.031 1 86.62 388 GLU A CA 1
ATOM 3178 C C . GLU A 1 388 ? -8.922 -0.717 18.859 1 86.62 388 GLU A C 1
ATOM 3180 O O . GLU A 1 388 ? -8.742 -0.312 20 1 86.62 388 GLU A O 1
ATOM 3185 N N . ARG A 1 389 ? -8.258 -1.631 18.312 1 87.19 389 ARG A N 1
ATOM 3186 C CA . ARG A 1 389 ? -7.055 -2.189 18.922 1 87.19 389 ARG A CA 1
ATOM 3187 C C . ARG A 1 389 ? -7.383 -2.916 20.219 1 87.19 389 ARG A C 1
ATOM 3189 O O . ARG A 1 389 ? -6.605 -2.875 21.172 1 87.19 389 ARG A O 1
ATOM 3196 N N . LYS A 1 390 ? -8.57 -3.402 20.281 1 84.12 390 LYS A N 1
ATOM 3197 C CA . LYS A 1 390 ? -8.961 -4.309 21.344 1 84.12 390 LYS A CA 1
ATOM 3198 C C . LYS A 1 390 ? -8.75 -5.766 20.938 1 84.12 390 LYS A C 1
ATOM 3200 O O . LYS A 1 390 ? -9.711 -6.543 20.906 1 84.12 390 LYS A O 1
ATOM 3205 N N . ILE A 1 391 ? -7.504 -6.062 20.75 1 83.31 391 ILE A N 1
ATOM 3206 C CA . ILE A 1 391 ? -7.141 -7.367 20.203 1 83.31 391 ILE A CA 1
ATOM 3207 C C . ILE A 1 391 ? -6.906 -8.359 21.344 1 83.31 391 ILE A C 1
ATOM 3209 O O . ILE A 1 391 ? -6.621 -7.957 22.484 1 83.31 391 ILE A O 1
ATOM 3213 N N . TRP A 1 392 ? -7.027 -9.602 20.953 1 77.44 392 TRP A N 1
ATOM 3214 C CA . TRP A 1 392 ? -6.789 -10.656 21.938 1 77.44 392 TRP A CA 1
ATOM 3215 C C . TRP A 1 392 ? -5.352 -10.617 22.438 1 77.44 392 TRP A C 1
ATOM 3217 O O . TRP A 1 392 ? -4.461 -10.102 21.766 1 77.44 392 TRP A O 1
ATOM 3227 N N . LYS A 1 393 ? -5.172 -11.031 23.625 1 73.25 393 LYS A N 1
ATOM 3228 C CA . LYS A 1 393 ? -3.842 -11.031 24.219 1 73.25 393 LYS A CA 1
ATOM 3229 C C . LYS A 1 393 ? -3.074 -12.297 23.859 1 73.25 393 LYS A C 1
ATOM 3231 O O . LYS A 1 393 ? -3.641 -13.398 23.859 1 73.25 393 LYS A O 1
ATOM 3236 N N . PHE A 1 394 ? -1.866 -12.039 23.5 1 70.69 394 PHE A N 1
ATOM 3237 C CA . PHE A 1 394 ? -0.962 -13.156 23.25 1 70.69 394 PHE A CA 1
ATOM 3238 C C . PHE A 1 394 ? -0.562 -13.828 24.562 1 70.69 394 PHE A C 1
ATOM 3240 O O . PHE A 1 394 ? -0.115 -13.164 25.5 1 70.69 394 PHE A O 1
ATOM 3247 N N . VAL A 1 395 ? -0.709 -15.031 24.625 1 66.25 395 VAL A N 1
ATOM 3248 C CA . VAL A 1 395 ? -0.458 -15.742 25.875 1 66.25 395 VAL A CA 1
ATOM 3249 C C . VAL A 1 395 ? 0.9 -16.438 25.812 1 66.25 395 VAL A C 1
ATOM 3251 O O . VAL A 1 395 ? 1.637 -16.469 26.812 1 66.25 395 VAL A O 1
ATOM 3254 N N . GLY A 1 396 ? 1.232 -17.016 24.719 1 63.25 396 GLY A N 1
ATOM 3255 C CA . GLY A 1 396 ? 2.508 -17.703 24.609 1 63.25 396 GLY A CA 1
ATOM 3256 C C . GLY A 1 396 ? 2.717 -18.359 23.25 1 63.25 396 GLY A C 1
ATOM 3257 O O . GLY A 1 396 ? 1.808 -18.391 22.422 1 63.25 396 GLY A O 1
ATOM 3258 N N . ARG A 1 397 ? 3.984 -18.562 23.016 1 63.91 397 ARG A N 1
ATOM 3259 C CA . ARG A 1 397 ? 4.34 -19.266 21.781 1 63.91 397 ARG A CA 1
ATOM 3260 C C . ARG A 1 397 ? 5.203 -20.484 22.078 1 63.91 397 ARG A C 1
ATOM 3262 O O . ARG A 1 397 ? 5.926 -20.516 23.078 1 63.91 397 ARG A O 1
ATOM 3269 N N . GLN A 1 398 ? 4.91 -21.469 21.453 1 57.75 398 GLN A N 1
ATOM 3270 C CA . GLN A 1 398 ? 5.746 -22.656 21.562 1 57.75 398 GLN A CA 1
ATOM 3271 C C . GLN A 1 398 ? 6.258 -23.094 20.188 1 57.75 398 GLN A C 1
ATOM 3273 O O . GLN A 1 398 ? 5.512 -23.078 19.219 1 57.75 398 GLN A O 1
ATOM 3278 N N . GLN A 1 399 ? 7.527 -23.125 20.156 1 57.69 399 GLN A N 1
ATOM 3279 C CA . GLN A 1 399 ? 8.148 -23.609 18.922 1 57.69 399 GLN A CA 1
ATOM 3280 C C . GLN A 1 399 ? 8.461 -25.109 19.031 1 57.69 399 GLN A C 1
ATOM 3282 O O . GLN A 1 399 ? 8.969 -25.578 20.047 1 57.69 399 GLN A O 1
ATOM 3287 N N . ASN A 1 400 ? 7.773 -25.875 18.172 1 51.28 400 ASN A N 1
ATOM 3288 C CA . ASN A 1 400 ? 8.164 -27.281 18.094 1 51.28 400 ASN A CA 1
ATOM 3289 C C . ASN A 1 400 ? 9.492 -27.453 17.359 1 51.28 400 ASN A C 1
ATOM 3291 O O . ASN A 1 400 ? 9.594 -27.125 16.172 1 51.28 400 ASN A O 1
ATOM 3295 N N . PRO A 1 401 ? 10.57 -27.688 18.156 1 49.59 401 PRO A N 1
ATOM 3296 C CA . PRO A 1 401 ? 11.891 -27.797 17.531 1 49.59 401 PRO A CA 1
ATOM 3297 C C . PRO A 1 401 ? 11.914 -28.781 16.359 1 49.59 401 PRO A C 1
ATOM 3299 O O . PRO A 1 401 ? 12.727 -28.641 15.445 1 49.59 401 PRO A O 1
ATOM 3302 N N . LYS A 1 402 ? 11.086 -29.734 16.531 1 47.09 402 LYS A N 1
ATOM 3303 C CA . LYS A 1 402 ? 11.18 -30.812 15.531 1 47.09 402 LYS A CA 1
ATOM 3304 C C . LYS A 1 402 ? 10.492 -30.406 14.234 1 47.09 402 LYS A C 1
ATOM 3306 O O . LYS A 1 402 ? 10.906 -30.828 13.148 1 47.09 402 LYS A O 1
ATOM 3311 N N . GLU A 1 403 ? 9.367 -29.719 14.492 1 46.72 403 GLU A N 1
ATOM 3312 C CA . GLU A 1 403 ? 8.594 -29.469 13.273 1 46.72 403 GLU A CA 1
ATOM 3313 C C . GLU A 1 403 ? 8.594 -28 12.906 1 46.72 403 GLU A C 1
ATOM 3315 O O . GLU A 1 403 ? 8.148 -27.609 11.82 1 46.72 403 GLU A O 1
ATOM 3320 N N . GLU A 1 404 ? 9.555 -27.328 13.391 1 45.94 404 GLU A N 1
ATOM 3321 C CA . GLU A 1 404 ? 9.703 -25.906 13.125 1 45.94 404 GLU A CA 1
ATOM 3322 C C . GLU A 1 404 ? 8.359 -25.188 13.18 1 45.94 404 GLU A C 1
ATOM 3324 O O . GLU A 1 404 ? 8.078 -24.312 12.359 1 45.94 404 GLU A O 1
ATOM 3329 N N . ASP A 1 405 ? 7.438 -25.828 13.969 1 49.59 405 ASP A N 1
ATOM 3330 C CA . ASP A 1 405 ? 6.113 -25.219 14.109 1 49.59 405 ASP A CA 1
ATOM 3331 C C . ASP A 1 405 ? 6.047 -24.312 15.328 1 49.59 405 ASP A C 1
ATOM 3333 O O . ASP A 1 405 ? 6.711 -24.562 16.344 1 49.59 405 ASP A O 1
ATOM 3337 N N . ILE A 1 406 ? 5.621 -23.109 15.125 1 51 406 ILE A N 1
ATOM 3338 C CA . ILE A 1 406 ? 5.395 -22.203 16.25 1 51 406 ILE A CA 1
ATOM 3339 C C . ILE A 1 406 ? 3.898 -22.109 16.547 1 51 406 ILE A C 1
ATOM 3341 O O . ILE A 1 406 ? 3.094 -21.938 15.617 1 51 406 ILE A O 1
ATOM 3345 N N . ALA A 1 407 ? 3.531 -22.656 17.703 1 52.16 407 ALA A N 1
ATOM 3346 C CA . ALA A 1 407 ? 2.156 -22.469 18.156 1 52.16 407 ALA A CA 1
ATOM 3347 C C . ALA A 1 407 ? 2.037 -21.203 19 1 52.16 407 ALA A C 1
ATOM 3349 O O . ALA A 1 407 ? 2.893 -20.922 19.844 1 52.16 407 ALA A O 1
ATOM 3350 N N . ILE A 1 408 ? 1.196 -20.219 18.516 1 54.44 408 ILE A N 1
ATOM 3351 C CA . ILE A 1 408 ? 0.909 -19 19.281 1 54.44 408 ILE A CA 1
ATOM 3352 C C . ILE A 1 408 ? -0.456 -19.125 19.953 1 54.44 408 ILE A C 1
ATOM 3354 O O . ILE A 1 408 ? -1.433 -19.547 19.312 1 54.44 408 ILE A O 1
ATOM 3358 N N . CYS A 1 409 ? -0.469 -19.109 21.281 1 50.44 409 CYS A N 1
ATOM 3359 C CA . CYS A 1 409 ? -1.714 -19.109 22.047 1 50.44 409 CYS A CA 1
ATOM 3360 C C . CYS A 1 409 ? -2.197 -17.703 22.312 1 50.44 409 CYS A C 1
ATOM 3362 O O . CYS A 1 409 ? -1.406 -16.828 22.672 1 50.44 409 CYS A O 1
ATOM 3364 N N . VAL A 1 410 ? -3.367 -17.5 21.812 1 56.38 410 VAL A N 1
ATOM 3365 C CA . VAL A 1 410 ? -3.941 -16.172 22.016 1 56.38 410 VAL A CA 1
ATOM 3366 C C . VAL A 1 410 ? -5.191 -16.281 22.875 1 56.38 410 VAL A C 1
ATOM 3368 O O . VAL A 1 410 ? -5.898 -17.281 22.844 1 56.38 410 VAL A O 1
ATOM 3371 N N . ALA A 1 411 ? -5.324 -15.398 24.047 1 49.72 411 ALA A N 1
ATOM 3372 C CA . ALA A 1 411 ? -6.492 -15.367 24.922 1 49.72 411 ALA A CA 1
ATOM 3373 C C . ALA A 1 411 ? -7.332 -14.117 24.672 1 49.72 411 ALA A C 1
ATOM 3375 O O . ALA A 1 411 ? -6.793 -13.039 24.406 1 49.72 411 ALA A O 1
ATOM 3376 N N . ASP A 1 412 ? -8.555 -14.203 24.25 1 50.62 412 ASP A N 1
ATOM 3377 C CA . ASP A 1 412 ? -9.516 -13.102 24.281 1 50.62 412 ASP A CA 1
ATOM 3378 C C . ASP A 1 412 ? -9.602 -12.484 25.672 1 50.62 412 ASP A C 1
ATOM 3380 O O . ASP A 1 412 ? -10.008 -13.148 26.625 1 50.62 412 ASP A O 1
ATOM 3384 N N . GLN A 1 413 ? -8.57 -11.641 26.188 1 42.97 413 GLN A N 1
ATOM 3385 C CA . GLN A 1 413 ? -8.68 -11.148 27.562 1 42.97 413 GLN A CA 1
ATOM 3386 C C . GLN A 1 413 ? -9.898 -10.242 27.719 1 42.97 413 GLN A C 1
ATOM 3388 O O . GLN A 1 413 ? -9.891 -9.094 27.281 1 42.97 413 GLN A O 1
ATOM 3393 N N . GLN A 1 414 ? -11.07 -10.633 27.516 1 40.25 414 GLN A N 1
ATOM 3394 C CA . GLN A 1 414 ? -11.859 -9.602 28.188 1 40.25 414 GLN A CA 1
ATOM 3395 C C . GLN A 1 414 ? -11.078 -8.969 29.328 1 40.25 414 GLN A C 1
ATOM 3397 O O . GLN A 1 414 ? -11.078 -7.746 29.484 1 40.25 414 GLN A O 1
ATOM 3402 N N . ASN A 1 415 ? -11.188 -9.547 30.703 1 35.06 415 ASN A N 1
ATOM 3403 C CA . ASN A 1 415 ? -10.789 -9.094 32.031 1 35.06 415 ASN A CA 1
ATOM 3404 C C . ASN A 1 415 ? -9.281 -9.227 32.219 1 35.06 415 ASN A C 1
ATOM 3406 O O . ASN A 1 415 ? -8.711 -10.297 32 1 35.06 415 ASN A O 1
ATOM 3410 N N . PRO A 1 416 ? -8.438 -8.086 32.438 1 35.75 416 PRO A N 1
ATOM 3411 C CA . PRO A 1 416 ? -7.051 -7.762 32.781 1 35.75 416 PRO A CA 1
ATOM 3412 C C . PRO A 1 416 ? -6.383 -8.844 33.625 1 35.75 416 PRO A C 1
ATOM 3414 O O . PRO A 1 416 ? -5.227 -8.695 34.031 1 35.75 416 PRO A O 1
ATOM 3417 N N . LYS A 1 417 ? -6.93 -9.648 34.531 1 34.28 417 LYS A N 1
ATOM 3418 C CA . LYS A 1 417 ? -6 -10.094 35.562 1 34.28 417 LYS A CA 1
ATOM 3419 C C . LYS A 1 417 ? -4.883 -10.945 34.969 1 34.28 417 LYS A C 1
ATOM 3421 O O . LYS A 1 417 ? -5.07 -12.141 34.719 1 34.28 417 LYS A O 1
ATOM 3426 N N . GLU A 1 418 ? -4.074 -10.555 34.062 1 36.94 418 GLU A N 1
ATOM 3427 C CA . GLU A 1 418 ? -2.891 -10.852 33.281 1 36.94 418 GLU A CA 1
ATOM 3428 C C . GLU A 1 418 ? -1.869 -11.656 34.062 1 36.94 418 GLU A C 1
ATOM 3430 O O . GLU A 1 418 ? -0.888 -12.148 33.5 1 36.94 418 GLU A O 1
ATOM 3435 N N . LYS A 1 419 ? -1.605 -11.406 35.344 1 35.5 419 LYS A N 1
ATOM 3436 C CA . LYS A 1 419 ? -0.467 -11.82 36.156 1 35.5 419 LYS A CA 1
ATOM 3437 C C . LYS A 1 419 ? -0.28 -13.336 36.125 1 35.5 419 LYS A C 1
ATOM 3439 O O . LYS A 1 419 ? 0.806 -13.836 36.406 1 35.5 419 LYS A O 1
ATOM 3444 N N . ASP A 1 420 ? -1.308 -14.125 36.156 1 32.75 420 ASP A N 1
ATOM 3445 C CA . ASP A 1 420 ? -1.089 -15.453 36.719 1 32.75 420 ASP A CA 1
ATOM 3446 C C . ASP A 1 420 ? -0.983 -16.516 35.625 1 32.75 420 ASP A C 1
ATOM 3448 O O . ASP A 1 420 ? -1.394 -17.656 35.812 1 32.75 420 ASP A O 1
ATOM 3452 N N . ILE A 1 421 ? -0.882 -16.109 34.344 1 36.91 421 ILE A N 1
ATOM 3453 C CA . ILE A 1 421 ? -0.832 -17.25 33.438 1 36.91 421 ILE A CA 1
ATOM 3454 C C . ILE A 1 421 ? 0.606 -17.75 33.312 1 36.91 421 ILE A C 1
ATOM 3456 O O . ILE A 1 421 ? 1.508 -16.984 32.969 1 36.91 421 ILE A O 1
ATOM 3460 N N . ALA A 1 422 ? 1.027 -18.703 34.156 1 36.31 422 ALA A N 1
ATOM 3461 C CA . ALA A 1 422 ? 2.318 -19.359 34 1 36.31 422 ALA A CA 1
ATOM 3462 C C . ALA A 1 422 ? 2.266 -20.422 32.906 1 36.31 422 ALA A C 1
ATOM 3464 O O . ALA A 1 422 ? 1.325 -21.203 32.844 1 36.31 422 ALA A O 1
ATOM 3465 N N . ILE A 1 423 ? 2.869 -20.172 31.844 1 36.88 423 ILE A N 1
ATOM 3466 C CA . ILE A 1 423 ? 2.996 -21.109 30.734 1 36.88 423 ILE A CA 1
ATOM 3467 C C . ILE A 1 423 ? 4.047 -22.156 31.062 1 36.88 423 ILE A C 1
ATOM 3469 O O . ILE A 1 423 ? 5.203 -21.828 31.344 1 36.88 423 ILE A O 1
ATOM 3473 N N . HIS A 1 424 ? 3.607 -23.312 31.703 1 34.94 424 HIS A N 1
ATOM 3474 C CA . HIS A 1 424 ? 4.594 -24.359 31.891 1 34.94 424 HIS A CA 1
ATOM 3475 C C . HIS A 1 424 ? 4.641 -25.297 30.688 1 34.94 424 HIS A C 1
ATOM 3477 O O . HIS A 1 424 ? 3.602 -25.781 30.234 1 34.94 424 HIS A O 1
ATOM 3483 N N . VAL A 1 425 ? 5.684 -25.219 30.047 1 34.22 425 VAL A N 1
ATOM 3484 C CA . VAL A 1 425 ? 6.016 -26.141 28.953 1 34.22 425 VAL A CA 1
ATOM 3485 C C . VAL A 1 425 ? 6.449 -27.484 29.531 1 34.22 425 VAL A C 1
ATOM 3487 O O . VAL A 1 425 ? 7.391 -27.562 30.328 1 34.22 425 VAL A O 1
ATOM 3490 N N . THR A 1 426 ? 5.582 -28.422 30 1 33 426 THR A N 1
ATOM 3491 C CA . THR A 1 426 ? 6.09 -29.688 30.5 1 33 426 THR A CA 1
ATOM 3492 C C . THR A 1 426 ? 6.473 -30.609 29.344 1 33 426 THR A C 1
ATOM 3494 O O . THR A 1 426 ? 5.723 -30.734 28.359 1 33 426 THR A O 1
ATOM 3497 N N . ASP A 1 427 ? 7.758 -30.781 29.141 1 33.41 427 ASP A N 1
ATOM 3498 C CA . ASP A 1 427 ? 8.352 -31.859 28.359 1 33.41 427 ASP A CA 1
ATOM 3499 C C . ASP A 1 427 ? 7.844 -33.219 28.828 1 33.41 427 ASP A C 1
ATOM 3501 O O . ASP A 1 427 ? 8.312 -33.75 29.828 1 33.41 427 ASP A O 1
ATOM 3505 N N . GLN A 1 428 ? 6.547 -33.594 28.938 1 33.16 428 GLN A N 1
ATOM 3506 C CA . GLN A 1 428 ? 6.438 -35 29.344 1 33.16 428 GLN A CA 1
ATOM 3507 C C . GLN A 1 428 ? 7.227 -35.906 28.406 1 33.16 428 GLN A C 1
ATOM 3509 O O . GLN A 1 428 ? 7.438 -35.562 27.234 1 33.16 428 GLN A O 1
ATOM 3514 N N . GLN A 1 429 ? 7.93 -37 29.062 1 33.16 429 GLN A N 1
ATOM 3515 C CA . GLN A 1 429 ? 8.805 -38 28.469 1 33.16 429 GLN A CA 1
ATOM 3516 C C . GLN A 1 429 ? 8.305 -38.406 27.094 1 33.16 429 GLN A C 1
ATOM 3518 O O . GLN A 1 429 ? 9.102 -38.625 26.172 1 33.16 429 GLN A O 1
ATOM 3523 N N . ASN A 1 430 ? 7.207 -39.344 27.078 1 29.59 430 ASN A N 1
ATOM 3524 C CA . ASN A 1 430 ? 6.637 -40 25.891 1 29.59 430 ASN A CA 1
ATOM 3525 C C . ASN A 1 430 ? 5.562 -39.125 25.25 1 29.59 430 ASN A C 1
ATOM 3527 O O . ASN A 1 430 ? 4.367 -39.375 25.406 1 29.59 430 ASN A O 1
ATOM 3531 N N . PRO A 1 431 ? 5.734 -37.812 25.156 1 33.78 431 PRO A N 1
ATOM 3532 C CA . PRO A 1 431 ? 4.672 -37.031 24.516 1 33.78 431 PRO A CA 1
ATOM 3533 C C . PRO A 1 431 ? 4.262 -37.594 23.156 1 33.78 431 PRO A C 1
ATOM 3535 O O . PRO A 1 431 ? 5.121 -37.969 22.359 1 33.78 431 PRO A O 1
ATOM 3538 N N . LYS A 1 432 ? 3.27 -38.375 23.062 1 34.91 432 LYS A N 1
ATOM 3539 C CA . LYS A 1 432 ? 2.908 -38.688 21.688 1 34.91 432 LYS A CA 1
ATOM 3540 C C . LYS A 1 432 ? 3.023 -37.438 20.797 1 34.91 432 LYS A C 1
ATOM 3542 O O . LYS A 1 432 ? 2.824 -36.312 21.266 1 34.91 432 LYS A O 1
ATOM 3547 N N . GLU A 1 433 ? 3.637 -37.562 19.516 1 35 433 GLU A N 1
ATOM 3548 C CA . GLU A 1 433 ? 4.379 -36.688 18.609 1 35 433 GLU A CA 1
ATOM 3549 C C . GLU A 1 433 ? 3.76 -35.312 18.531 1 35 433 GLU A C 1
ATOM 3551 O O . GLU A 1 433 ? 4.477 -34.281 18.469 1 35 433 GLU A O 1
ATOM 3556 N N . GLU A 1 434 ? 2.424 -35.156 18.188 1 37.5 434 GLU A N 1
ATOM 3557 C CA . GLU A 1 434 ? 1.719 -34.125 17.406 1 37.5 434 GLU A CA 1
ATOM 3558 C C . GLU A 1 434 ? 1.287 -32.969 18.297 1 37.5 434 GLU A C 1
ATOM 3560 O O . GLU A 1 434 ? 0.924 -31.906 17.797 1 37.5 434 GLU A O 1
ATOM 3565 N N . ASP A 1 435 ? 0.979 -33.125 19.609 1 38.41 435 ASP A N 1
ATOM 3566 C CA . ASP A 1 435 ? 0.135 -32.156 20.328 1 38.41 435 ASP A CA 1
ATOM 3567 C C . ASP A 1 435 ? 0.975 -31.234 21.188 1 38.41 435 ASP A C 1
ATOM 3569 O O . ASP A 1 435 ? 1.879 -31.688 21.906 1 38.41 435 ASP A O 1
ATOM 3573 N N . ILE A 1 436 ? 1.349 -30.047 20.75 1 40.62 436 ILE A N 1
ATOM 3574 C CA . ILE A 1 436 ? 1.934 -29.016 21.609 1 40.62 436 ILE A CA 1
ATOM 3575 C C . ILE A 1 436 ? 0.887 -28.516 22.609 1 40.62 436 ILE A C 1
ATOM 3577 O O . ILE A 1 436 ? -0.192 -28.078 22.203 1 40.62 436 ILE A O 1
ATOM 3581 N N . ALA A 1 437 ? 0.858 -29.078 23.891 1 40.56 437 ALA A N 1
ATOM 3582 C CA . ALA A 1 437 ? -0.092 -28.703 24.938 1 40.56 437 ALA A CA 1
ATOM 3583 C C . ALA A 1 437 ? 0.382 -27.469 25.703 1 40.56 437 ALA A C 1
ATOM 3585 O O . ALA A 1 437 ? 1.564 -27.344 26.031 1 40.56 437 ALA A O 1
ATOM 3586 N N . ILE A 1 438 ? -0.118 -26.297 25.422 1 43.44 438 ILE A N 1
ATOM 3587 C CA . ILE A 1 438 ? 0.165 -25.094 26.219 1 43.44 438 ILE A CA 1
ATOM 3588 C C . ILE A 1 438 ? -0.676 -25.109 27.484 1 43.44 438 ILE A C 1
ATOM 3590 O O . ILE A 1 438 ? -1.902 -25.234 27.438 1 43.44 438 ILE A O 1
ATOM 3594 N N . ARG A 1 439 ? -0.012 -25.422 28.672 1 43.28 439 ARG A N 1
ATOM 3595 C CA . ARG A 1 439 ? -0.645 -25.391 30 1 43.28 439 ARG A CA 1
ATOM 3596 C C . ARG A 1 439 ? -0.679 -23.969 30.547 1 43.28 439 ARG A C 1
ATOM 3598 O O . ARG A 1 439 ? 0.327 -23.266 30.516 1 43.28 439 ARG A O 1
ATOM 3605 N N . VAL A 1 440 ? -1.826 -23.391 30.453 1 42.28 440 VAL A N 1
ATOM 3606 C CA . VAL A 1 440 ? -2.023 -22.078 31.047 1 42.28 440 VAL A CA 1
ATOM 3607 C C . VAL A 1 440 ? -2.537 -22.234 32.469 1 42.28 440 VAL A C 1
ATOM 3609 O O . VAL A 1 440 ? -3.514 -22.938 32.719 1 42.28 440 VAL A O 1
ATOM 3612 N N . THR A 1 441 ? -1.649 -22.062 33.5 1 42.38 441 THR A N 1
ATOM 3613 C CA . THR A 1 441 ? -2.043 -22.172 34.906 1 42.38 441 THR A CA 1
ATOM 3614 C C . THR A 1 441 ? -2.412 -20.797 35.469 1 42.38 441 THR A C 1
ATOM 3616 O O . THR A 1 441 ? -1.773 -19.797 35.156 1 42.38 441 THR A O 1
ATOM 3619 N N . ASP A 1 442 ? -3.719 -20.734 35.812 1 41.78 442 ASP A N 1
ATOM 3620 C CA . ASP A 1 442 ? -4.125 -19.578 36.594 1 41.78 442 ASP A CA 1
ATOM 3621 C C . ASP A 1 442 ? -3.377 -19.516 37.938 1 41.78 442 ASP A C 1
ATOM 3623 O O . ASP A 1 442 ? -3.406 -20.484 38.688 1 41.78 442 ASP A O 1
ATOM 3627 N N . GLN A 1 443 ? -2.475 -18.656 37.969 1 41.69 443 GLN A N 1
ATOM 3628 C CA . GLN A 1 443 ? -1.702 -18.578 39.219 1 41.69 443 GLN A CA 1
ATOM 3629 C C . GLN A 1 443 ? -2.617 -18.516 40.438 1 41.69 443 GLN A C 1
ATOM 3631 O O . GLN A 1 443 ? -2.25 -18.984 41.5 1 41.69 443 GLN A O 1
ATOM 3636 N N . GLN A 1 444 ? -3.744 -17.953 40.312 1 43.34 444 GLN A N 1
ATOM 3637 C CA . GLN A 1 444 ? -4.582 -17.844 41.5 1 43.34 444 GLN A CA 1
ATOM 3638 C C . GLN A 1 444 ? -5.34 -19.156 41.75 1 43.34 444 GLN A C 1
ATOM 3640 O O . GLN A 1 444 ? -5.711 -19.453 42.875 1 43.34 444 GLN A O 1
ATOM 3645 N N . ASN A 1 445 ? -5.863 -19.891 40.781 1 37.38 445 ASN A N 1
ATOM 3646 C CA . ASN A 1 445 ? -6.453 -21.203 40.938 1 37.38 445 ASN A CA 1
ATOM 3647 C C . ASN A 1 445 ? -5.73 -22.25 40.094 1 37.38 445 ASN A C 1
ATOM 3649 O O . ASN A 1 445 ? -6.137 -22.531 38.969 1 37.38 445 ASN A O 1
ATOM 3653 N N . PRO A 1 446 ? -4.66 -22.719 40.5 1 41 446 PRO A N 1
ATOM 3654 C CA . PRO A 1 446 ? -3.74 -23.641 39.844 1 41 446 PRO A CA 1
ATOM 3655 C C . PRO A 1 446 ? -4.441 -24.875 39.281 1 41 446 PRO A C 1
ATOM 3657 O O . PRO A 1 446 ? -3.85 -25.625 38.5 1 41 446 PRO A O 1
ATOM 3660 N N . LYS A 1 447 ? -5.586 -25.219 39.875 1 42.69 447 LYS A N 1
ATOM 3661 C CA . LYS A 1 447 ? -6.16 -26.516 39.531 1 42.69 447 LYS A CA 1
ATOM 3662 C C . LYS A 1 447 ? -6.703 -26.516 38.125 1 42.69 447 LYS A C 1
ATOM 3664 O O . LYS A 1 447 ? -7.047 -27.578 37.562 1 42.69 447 LYS A O 1
ATOM 3669 N N . GLU A 1 448 ? -7.23 -25.469 37.688 1 35.53 448 GLU A N 1
ATOM 3670 C CA . GLU A 1 448 ? -7.867 -25.547 36.375 1 35.53 448 GLU A CA 1
ATOM 3671 C C . GLU A 1 448 ? -6.844 -25.375 35.25 1 35.53 448 GLU A C 1
ATOM 3673 O O . GLU A 1 448 ? -6.266 -24.297 35.094 1 35.53 448 GLU A O 1
ATOM 3678 N N . GLU A 1 449 ? -6.227 -26.5 35 1 34.69 449 GLU A N 1
ATOM 3679 C CA . GLU A 1 449 ? -5.234 -26.734 33.969 1 34.69 449 GLU A CA 1
ATOM 3680 C C . GLU A 1 449 ? -5.855 -26.594 32.562 1 34.69 449 GLU A C 1
ATOM 3682 O O . GLU A 1 449 ? -6.875 -27.234 32.281 1 34.69 449 GLU A O 1
ATOM 3687 N N . ILE A 1 450 ? -5.969 -25.438 32.062 1 34.75 450 ILE A N 1
ATOM 3688 C CA . ILE A 1 450 ? -6.461 -25.469 30.688 1 34.75 450 ILE A CA 1
ATOM 3689 C C . ILE A 1 450 ? -5.312 -25.812 29.734 1 34.75 450 ILE A C 1
ATOM 3691 O O . ILE A 1 450 ? -4.273 -25.141 29.75 1 34.75 450 ILE A O 1
ATOM 3695 N N . ILE A 1 451 ? -5.293 -27.078 29.359 1 32.91 451 ILE A N 1
ATOM 3696 C CA . ILE A 1 451 ? -4.348 -27.641 28.391 1 32.91 451 ILE A CA 1
ATOM 3697 C C . ILE A 1 451 ? -4.746 -27.234 26.984 1 32.91 451 ILE A C 1
ATOM 3699 O O . ILE A 1 451 ? -5.867 -27.5 26.547 1 32.91 451 ILE A O 1
ATOM 3703 N N . ALA A 1 452 ? -4.281 -26.109 26.547 1 35.81 452 ALA A N 1
ATOM 3704 C CA . ALA A 1 452 ? -4.5 -25.922 25.109 1 35.81 452 ALA A CA 1
ATOM 3705 C C . ALA A 1 452 ? -3.463 -26.688 24.297 1 35.81 452 ALA A C 1
ATOM 3707 O O . ALA A 1 452 ? -2.266 -26.625 24.594 1 35.81 452 ALA A O 1
ATOM 3708 N N . ILE A 1 453 ? -3.947 -27.875 23.719 1 32.34 453 ILE A N 1
ATOM 3709 C CA . ILE A 1 453 ? -3.125 -28.734 22.891 1 32.34 453 ILE A CA 1
ATOM 3710 C C . ILE A 1 453 ? -3.08 -28.203 21.469 1 32.34 453 ILE A C 1
ATOM 3712 O O . ILE A 1 453 ? -4.121 -27.969 20.844 1 32.34 453 ILE A O 1
ATOM 3716 N N . CYS A 1 454 ? -2.02 -27.5 21.125 1 33.62 454 CYS A N 1
ATOM 3717 C CA . CYS A 1 454 ? -1.823 -27.141 19.719 1 33.62 454 CYS A CA 1
ATOM 3718 C C . CYS A 1 454 ? -1.273 -28.328 18.922 1 33.62 454 CYS A C 1
ATOM 3720 O O . CYS A 1 454 ? -0.255 -28.906 19.297 1 33.62 454 CYS A O 1
ATOM 3722 N N . VAL A 1 455 ? -2.188 -29.078 18.328 1 30.11 455 VAL A N 1
ATOM 3723 C CA . VAL A 1 455 ? -1.811 -30.234 17.531 1 30.11 455 VAL A CA 1
ATOM 3724 C C . VAL A 1 455 ? -1.138 -29.781 16.234 1 30.11 455 VAL A C 1
ATOM 3726 O O . VAL A 1 455 ? -1.579 -28.828 15.602 1 30.11 455 VAL A O 1
ATOM 3729 N N . ALA A 1 456 ? 0.065 -30.234 16.016 1 30.17 456 ALA A N 1
ATOM 3730 C CA . ALA A 1 456 ? 1.04 -29.969 14.961 1 30.17 456 ALA A CA 1
ATOM 3731 C C . ALA A 1 456 ? 0.444 -30.234 13.578 1 30.17 456 ALA A C 1
ATOM 3733 O O . ALA A 1 456 ? 1.139 -30.125 12.562 1 30.17 456 ALA A O 1
ATOM 3734 N N . GLU A 1 457 ? -0.64 -30.875 13.281 1 28.67 457 GLU A N 1
ATOM 3735 C CA . GLU A 1 457 ? -0.656 -31.297 11.883 1 28.67 457 GLU A CA 1
ATOM 3736 C C . GLU A 1 457 ? -0.604 -30.094 10.945 1 28.67 457 GLU A C 1
ATOM 3738 O O . GLU A 1 457 ? -0.96 -28.984 11.336 1 28.67 457 GLU A O 1
ATOM 3743 N N . ASN A 1 458 ? -0.217 -30.359 9.578 1 33.22 458 ASN A N 1
ATOM 3744 C CA . ASN A 1 458 ? -0.139 -29.547 8.367 1 33.22 458 ASN A CA 1
ATOM 3745 C C . ASN A 1 458 ? -1.162 -28.422 8.383 1 33.22 458 ASN A C 1
ATOM 3747 O O . ASN A 1 458 ? -1.181 -27.578 7.477 1 33.22 458 ASN A O 1
ATOM 3751 N N . GLU A 1 459 ? -2.371 -28.703 8.68 1 33.47 459 GLU A N 1
ATOM 3752 C CA . GLU A 1 459 ? -3.605 -27.938 8.57 1 33.47 459 GLU A CA 1
ATOM 3753 C C . GLU A 1 459 ? -3.805 -27.016 9.773 1 33.47 459 GLU A C 1
ATOM 3755 O O . GLU A 1 459 ? -3.541 -27.422 10.914 1 33.47 459 GLU A O 1
ATOM 3760 N N . ILE A 1 460 ? -3.582 -25.656 9.516 1 35.62 460 ILE A N 1
ATOM 3761 C CA . ILE A 1 460 ? -4.027 -24.688 10.508 1 35.62 460 ILE A CA 1
ATOM 3762 C C . ILE A 1 460 ? -5.16 -25.281 11.336 1 35.62 460 ILE A C 1
ATOM 3764 O O . ILE A 1 460 ? -6.242 -25.562 10.82 1 35.62 460 ILE A O 1
ATOM 3768 N N . SER A 1 461 ? -4.805 -26.219 12.195 1 38.44 461 SER A N 1
ATOM 3769 C CA . SER A 1 461 ? -5.879 -26.719 13.047 1 38.44 461 SER A CA 1
ATOM 3770 C C . SER A 1 461 ? -6.211 -25.719 14.156 1 38.44 461 SER A C 1
ATOM 3772 O O . SER A 1 461 ? -5.32 -25.281 14.883 1 38.44 461 SER A O 1
ATOM 3774 N N . ARG A 1 462 ? -7.152 -24.938 13.906 1 43.91 462 ARG A N 1
ATOM 3775 C CA . ARG A 1 462 ? -7.742 -24 14.859 1 43.91 462 ARG A CA 1
ATOM 3776 C C . ARG A 1 462 ? -8.602 -24.734 15.883 1 43.91 462 ARG A C 1
ATOM 3778 O O . ARG A 1 462 ? -9.547 -25.438 15.516 1 43.91 462 ARG A O 1
ATOM 3785 N N . LYS A 1 463 ? -7.949 -25.234 17.031 1 42.66 463 LYS A N 1
ATOM 3786 C CA . LYS A 1 463 ? -8.812 -25.891 18 1 42.66 463 LYS A CA 1
ATOM 3787 C C . LYS A 1 463 ? -9.195 -24.953 19.125 1 42.66 463 LYS A C 1
ATOM 3789 O O . LYS A 1 463 ? -8.375 -24.156 19.578 1 42.66 463 LYS A O 1
ATOM 3794 N N . LYS A 1 464 ? -10.477 -24.797 19.203 1 44.47 464 LYS A N 1
ATOM 3795 C CA . LYS A 1 464 ? -11.016 -24.109 20.375 1 44.47 464 LYS A CA 1
ATOM 3796 C C . LYS A 1 464 ? -10.648 -24.844 21.656 1 44.47 464 LYS A C 1
ATOM 3798 O O . LYS A 1 464 ? -10.875 -26.047 21.781 1 44.47 464 LYS A O 1
ATOM 3803 N N . ILE A 1 465 ? -9.703 -24.469 22.438 1 43.84 465 ILE A N 1
ATOM 3804 C CA . ILE A 1 465 ? -9.305 -25.141 23.656 1 43.84 465 ILE A CA 1
ATOM 3805 C C . ILE A 1 465 ? -10.32 -24.828 24.766 1 43.84 465 ILE A C 1
ATOM 3807 O O . ILE A 1 465 ? -10.812 -25.75 25.438 1 43.84 465 ILE A O 1
ATOM 3811 N N . LYS A 1 466 ? -10.305 -23.625 25.266 1 43.28 466 LYS A N 1
ATOM 3812 C CA . LYS A 1 466 ? -11.352 -23.141 26.156 1 43.28 466 LYS A CA 1
ATOM 3813 C C . LYS A 1 466 ? -12.086 -21.953 25.547 1 43.28 466 LYS A C 1
ATOM 3815 O O . LYS A 1 466 ? -11.609 -21.359 24.562 1 43.28 466 LYS A O 1
ATOM 3820 N N . ASP A 1 467 ? -13.25 -21.797 26.062 1 47.62 467 ASP A N 1
ATOM 3821 C CA . ASP A 1 467 ? -14.18 -20.812 25.5 1 47.62 467 ASP A CA 1
ATOM 3822 C C . ASP A 1 467 ? -13.453 -19.516 25.156 1 47.62 467 ASP A C 1
ATOM 3824 O O . ASP A 1 467 ? -13.828 -18.828 24.203 1 47.62 467 ASP A O 1
ATOM 3828 N N . ASN A 1 468 ? -12.195 -19.312 25.938 1 56.59 468 ASN A N 1
ATOM 3829 C CA . ASN A 1 468 ? -11.586 -18 25.719 1 56.59 468 ASN A CA 1
ATOM 3830 C C . ASN A 1 468 ? -10.172 -18.125 25.156 1 56.59 468 ASN A C 1
ATOM 3832 O O . ASN A 1 468 ? -9.438 -17.141 25.094 1 56.59 468 ASN A O 1
ATOM 3836 N N . LEU A 1 469 ? -9.75 -19.406 24.938 1 59.34 469 LEU A N 1
ATOM 3837 C CA . LEU A 1 469 ? -8.391 -19.578 24.422 1 59.34 469 LEU A CA 1
ATOM 3838 C C . LEU A 1 469 ? -8.398 -20.25 23.062 1 59.34 469 LEU A C 1
ATOM 3840 O O . LEU A 1 469 ? -9.18 -21.188 22.828 1 59.34 469 LEU A O 1
ATOM 3844 N N . LYS A 1 470 ? -7.672 -19.656 22.203 1 64.69 470 LYS A N 1
ATOM 3845 C CA . LYS A 1 470 ? -7.531 -20.25 20.875 1 64.69 470 LYS A CA 1
ATOM 3846 C C . LYS A 1 470 ? -6.062 -20.469 20.531 1 64.69 470 LYS A C 1
ATOM 3848 O O . LYS A 1 470 ? -5.215 -19.625 20.828 1 64.69 470 LYS A O 1
ATOM 3853 N N . SER A 1 471 ? -5.734 -21.688 20.109 1 61.62 471 SER A N 1
ATOM 3854 C CA . SER A 1 471 ? -4.391 -21.984 19.641 1 61.62 471 SER A CA 1
ATOM 3855 C C . SER A 1 471 ? -4.297 -21.859 18.125 1 61.62 471 SER A C 1
ATOM 3857 O O . SER A 1 471 ? -5.188 -22.312 17.391 1 61.62 471 SER A O 1
ATOM 3859 N N . ILE A 1 472 ? -3.316 -21.031 17.734 1 62.44 472 ILE A N 1
ATOM 3860 C CA . ILE A 1 472 ? -3.055 -20.828 16.312 1 62.44 472 ILE A CA 1
ATOM 3861 C C . ILE A 1 472 ? -1.77 -21.547 15.914 1 62.44 472 ILE A C 1
ATOM 3863 O O . ILE A 1 472 ? -0.712 -21.312 16.5 1 62.44 472 ILE A O 1
ATOM 3867 N N . LYS A 1 473 ? -1.896 -22.531 15.016 1 55 473 LYS A N 1
ATOM 3868 C CA . LYS A 1 473 ? -0.717 -23.266 14.562 1 55 473 LYS A CA 1
ATOM 3869 C C . LYS A 1 473 ? -0.255 -22.781 13.195 1 55 473 LYS A C 1
ATOM 3871 O O . LYS A 1 473 ? -1.073 -22.562 12.297 1 55 473 LYS A O 1
ATOM 3876 N N . THR A 1 474 ? 0.895 -22.281 13.281 1 53.19 474 THR A N 1
ATOM 3877 C CA . THR A 1 474 ? 1.446 -21.891 11.984 1 53.19 474 THR A CA 1
ATOM 3878 C C . THR A 1 474 ? 2.705 -22.688 11.672 1 53.19 474 THR A C 1
ATOM 3880 O O . THR A 1 474 ? 3.453 -23.062 12.578 1 53.19 474 THR A O 1
ATOM 3883 N N . LYS A 1 475 ? 2.76 -23.375 10.5 1 47.78 475 LYS A N 1
ATOM 3884 C CA . LYS A 1 475 ? 3.947 -24.109 10.055 1 47.78 475 LYS A CA 1
ATOM 3885 C C . LYS A 1 475 ? 4.996 -23.156 9.492 1 47.78 475 LYS A C 1
ATOM 3887 O O . LYS A 1 475 ? 4.664 -22.188 8.805 1 47.78 475 LYS A O 1
ATOM 3892 N N . PHE A 1 476 ? 6.156 -23.219 10.141 1 45.16 476 PHE A N 1
ATOM 3893 C CA . PHE A 1 476 ? 7.312 -22.484 9.633 1 45.16 476 PHE A CA 1
ATOM 3894 C C . PHE A 1 476 ? 7.984 -23.266 8.508 1 45.16 476 PHE A C 1
ATOM 3896 O O . PHE A 1 476 ? 8.711 -24.234 8.766 1 45.16 476 PHE A O 1
ATOM 3903 N N . ASN A 1 477 ? 7.355 -23.641 7.551 1 43.28 477 ASN A N 1
ATOM 3904 C CA . ASN A 1 477 ? 8.07 -24.438 6.562 1 43.28 477 ASN A CA 1
ATOM 3905 C C . ASN A 1 477 ? 9.039 -23.578 5.75 1 43.28 477 ASN A C 1
ATOM 3907 O O . ASN A 1 477 ? 8.648 -22.562 5.184 1 43.28 477 ASN A O 1
ATOM 3911 N N . TYR A 1 478 ? 10.336 -23.719 6.117 1 42.94 478 TYR A N 1
ATOM 3912 C CA . TYR A 1 478 ? 11.32 -23.109 5.23 1 42.94 478 TYR A CA 1
ATOM 3913 C C . TYR A 1 478 ? 11.188 -23.656 3.811 1 42.94 478 TYR A C 1
ATOM 3915 O O . TYR A 1 478 ? 12.18 -23.766 3.088 1 42.94 478 TYR A O 1
ATOM 3923 N N . GLY A 1 479 ? 10.094 -23.891 3.322 1 43.5 479 GLY A N 1
ATOM 3924 C CA . GLY A 1 479 ? 9.852 -24.469 2.004 1 43.5 479 GLY A CA 1
ATOM 3925 C C . GLY A 1 479 ? 9.867 -25.984 1.993 1 43.5 479 GLY A C 1
ATOM 3926 O O . GLY A 1 479 ? 8.953 -26.609 1.458 1 43.5 479 GLY A O 1
ATOM 3927 N N . MET A 1 480 ? 11.055 -26.562 2.129 1 46.09 480 MET A N 1
ATOM 3928 C CA . MET A 1 480 ? 11.188 -28.016 2.068 1 46.09 480 MET A CA 1
ATOM 3929 C C . MET A 1 480 ? 11.25 -28.609 3.469 1 46.09 480 MET A C 1
ATOM 3931 O O . MET A 1 480 ? 12.055 -29.516 3.727 1 46.09 480 MET A O 1
ATOM 3935 N N . GLY A 1 481 ? 10.375 -28.141 4.32 1 48.25 481 GLY A N 1
ATOM 3936 C CA . GLY A 1 481 ? 10.359 -28.734 5.648 1 48.25 481 GLY A CA 1
ATOM 3937 C C . GLY A 1 481 ? 11.602 -28.422 6.461 1 48.25 481 GLY A C 1
ATOM 3938 O O . GLY A 1 481 ? 11.961 -27.25 6.613 1 48.25 481 GLY A O 1
ATOM 3939 N N . GLU A 1 482 ? 12.273 -29.469 7.059 1 49.5 482 GLU A N 1
ATOM 3940 C CA . GLU A 1 482 ? 13.453 -29.453 7.914 1 49.5 482 GLU A CA 1
ATOM 3941 C C . GLU A 1 482 ? 14.734 -29.297 7.086 1 49.5 482 GLU A C 1
ATOM 3943 O O . GLU A 1 482 ? 15.797 -29 7.629 1 49.5 482 GLU A O 1
ATOM 3948 N N . ASP A 1 483 ? 14.547 -29.438 5.812 1 57.25 483 ASP A N 1
ATOM 3949 C CA . ASP A 1 483 ? 15.766 -29.547 5.016 1 57.25 483 ASP A CA 1
ATOM 3950 C C . ASP A 1 483 ? 16.156 -28.203 4.402 1 57.25 483 ASP A C 1
ATOM 3952 O O . ASP A 1 483 ? 15.281 -27.359 4.156 1 57.25 483 ASP A O 1
ATOM 3956 N N . ASP A 1 484 ? 17.438 -27.922 4.457 1 64.62 484 ASP A N 1
ATOM 3957 C CA . ASP A 1 484 ? 18 -26.781 3.732 1 64.62 484 ASP A CA 1
ATOM 3958 C C . ASP A 1 484 ? 17.703 -26.891 2.238 1 64.62 484 ASP A C 1
ATOM 3960 O O . AS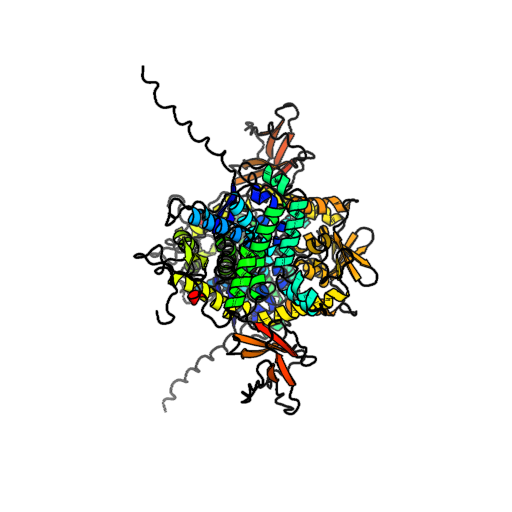P A 1 484 ? 18.188 -27.797 1.562 1 64.62 484 ASP A O 1
ATOM 3964 N N . PRO A 1 485 ? 16.859 -26.078 1.769 1 71.44 485 PRO A N 1
ATOM 3965 C CA . PRO A 1 485 ? 16.5 -26.172 0.353 1 71.44 485 PRO A CA 1
ATOM 3966 C C . PRO A 1 485 ? 17.719 -26.094 -0.572 1 71.44 485 PRO A C 1
ATOM 3968 O O . PRO A 1 485 ? 17.672 -26.625 -1.691 1 71.44 485 PRO A O 1
ATOM 3971 N N . ILE A 1 486 ? 18.734 -25.484 -0.136 1 81.5 486 ILE A N 1
ATOM 3972 C CA . ILE A 1 486 ? 19.922 -25.312 -0.981 1 81.5 486 ILE A CA 1
ATOM 3973 C C . ILE A 1 486 ? 20.578 -26.672 -1.221 1 81.5 486 ILE A C 1
ATOM 3975 O O . ILE A 1 486 ? 21.219 -26.875 -2.256 1 81.5 486 ILE A O 1
ATOM 3979 N N . GLN A 1 487 ? 20.312 -27.578 -0.33 1 81.25 487 GLN A N 1
ATOM 3980 C CA . GLN A 1 487 ? 20.922 -28.906 -0.465 1 81.25 487 GLN A CA 1
ATOM 3981 C C . GLN A 1 487 ? 20.281 -29.688 -1.612 1 81.25 487 GLN A C 1
ATOM 3983 O O . GLN A 1 487 ? 20.875 -30.625 -2.137 1 81.25 487 GLN A O 1
ATOM 3988 N N . PHE A 1 488 ? 19.141 -29.266 -1.985 1 85.25 488 PHE A N 1
ATOM 3989 C CA . PHE A 1 488 ? 18.422 -29.984 -3.043 1 85.25 488 PHE A CA 1
ATOM 3990 C C . PHE A 1 488 ? 18.594 -29.266 -4.379 1 85.25 488 PHE A C 1
ATOM 3992 O O . PHE A 1 488 ? 18.203 -29.797 -5.422 1 85.25 488 PHE A O 1
ATOM 3999 N N . HIS A 1 489 ? 19.141 -28.125 -4.289 1 92.69 489 HIS A N 1
ATOM 4000 C CA . HIS A 1 489 ? 19.359 -27.359 -5.512 1 92.69 489 HIS A CA 1
ATOM 4001 C C . HIS A 1 489 ? 20.641 -27.828 -6.223 1 92.69 489 HIS A C 1
ATOM 4003 O O . HIS A 1 489 ? 21.625 -28.156 -5.574 1 92.69 489 HIS A O 1
ATOM 4009 N N . TYR A 1 490 ? 20.625 -27.922 -7.594 1 94.5 490 TYR A N 1
ATOM 4010 C CA . TYR A 1 490 ? 21.781 -28.328 -8.375 1 94.5 490 TYR A CA 1
ATOM 4011 C C . TYR A 1 490 ? 22.641 -27.109 -8.734 1 94.5 490 TYR A C 1
ATOM 4013 O O . TYR A 1 490 ? 22.109 -26.047 -9.078 1 94.5 490 TYR A O 1
ATOM 4021 N N . PHE A 1 491 ? 23.922 -27.391 -8.617 1 95.06 491 PHE A N 1
ATOM 4022 C CA . PHE A 1 491 ? 24.922 -26.375 -8.977 1 95.06 491 PHE A CA 1
ATOM 4023 C C . PHE A 1 491 ? 25.844 -26.875 -10.078 1 95.06 491 PHE A C 1
ATOM 4025 O O . PHE A 1 491 ? 25.844 -28.078 -10.383 1 95.06 491 PHE A O 1
ATOM 4032 N N . TYR A 1 492 ? 26.484 -25.953 -10.742 1 92.62 492 TYR A N 1
ATOM 4033 C CA . TYR A 1 492 ? 27.547 -26.312 -11.68 1 92.62 492 TYR A CA 1
ATOM 4034 C C . TYR A 1 492 ? 28.797 -25.469 -11.422 1 92.62 492 TYR A C 1
ATOM 4036 O O . TYR A 1 492 ? 28.703 -24.359 -10.875 1 92.62 492 TYR A O 1
ATOM 4044 N N . GLY A 1 493 ? 29.938 -26.031 -11.766 1 91.06 493 GLY A N 1
ATOM 4045 C CA . GLY A 1 493 ? 31.203 -25.344 -11.555 1 91.06 493 GLY A CA 1
ATOM 4046 C C . GLY A 1 493 ? 31.766 -24.719 -12.82 1 91.06 493 GLY A C 1
ATOM 4047 O O . GLY A 1 493 ? 31.328 -25.047 -13.922 1 91.06 493 GLY A O 1
ATOM 4048 N N . LYS A 1 494 ? 32.688 -23.844 -12.539 1 86.94 494 LYS A N 1
ATOM 4049 C CA . LYS A 1 494 ? 33.344 -23.203 -13.664 1 86.94 494 LYS A CA 1
ATOM 4050 C C . LYS A 1 494 ? 34.125 -24.219 -14.492 1 86.94 494 LYS A C 1
ATOM 4052 O O . LYS A 1 494 ? 34.156 -24.125 -15.719 1 86.94 494 LYS A O 1
ATOM 4057 N N . MET A 1 495 ? 34.688 -25.188 -13.867 1 86.75 495 MET A N 1
ATOM 4058 C CA . MET A 1 495 ? 35.531 -26.188 -14.523 1 86.75 495 MET A CA 1
ATOM 4059 C C . MET A 1 495 ? 34.688 -27.234 -15.227 1 86.75 495 MET A C 1
ATOM 4061 O O . MET A 1 495 ? 35.094 -27.781 -16.25 1 86.75 495 MET A O 1
ATOM 4065 N N . TYR A 1 496 ? 33.562 -27.5 -14.672 1 84.94 496 TYR A N 1
ATOM 4066 C CA . TYR A 1 496 ? 32.656 -28.484 -15.242 1 84.94 496 TYR A CA 1
ATOM 4067 C C . TYR A 1 496 ? 31.25 -27.891 -15.414 1 84.94 496 TYR A C 1
ATOM 4069 O O . TYR A 1 496 ? 30.312 -28.297 -14.711 1 84.94 496 TYR A O 1
ATOM 4077 N N . PRO A 1 497 ? 31.125 -27.094 -16.391 1 85.25 497 PRO A N 1
ATOM 4078 C CA . PRO A 1 497 ? 29.891 -26.328 -16.531 1 85.25 497 PRO A CA 1
ATOM 4079 C C . PRO A 1 497 ? 28.703 -27.188 -16.953 1 85.25 497 PRO A C 1
ATOM 4081 O O . PRO A 1 497 ? 27.547 -26.734 -16.906 1 85.25 497 PRO A O 1
ATOM 4084 N N . THR A 1 498 ? 28.922 -28.469 -17.344 1 86.81 498 THR A N 1
ATOM 4085 C CA . THR A 1 498 ? 27.828 -29.312 -17.797 1 86.81 498 THR A CA 1
ATOM 4086 C C . THR A 1 498 ? 27.562 -30.453 -16.797 1 86.81 498 THR A C 1
ATOM 4088 O O . THR A 1 498 ? 26.75 -31.328 -17.062 1 86.81 498 THR A O 1
ATOM 4091 N N . HIS A 1 499 ? 28.297 -30.422 -15.711 1 89.25 499 HIS A N 1
ATOM 4092 C CA . HIS A 1 499 ? 28.141 -31.469 -14.719 1 89.25 499 HIS A CA 1
ATOM 4093 C C . HIS A 1 499 ? 27.484 -30.922 -13.445 1 89.25 499 HIS A C 1
ATOM 4095 O O . HIS A 1 499 ? 28.172 -30.359 -12.586 1 89.25 499 HIS A O 1
ATOM 4101 N N . PRO A 1 500 ? 26.219 -31.125 -13.305 1 93.69 500 PRO A N 1
ATOM 4102 C CA . PRO A 1 500 ? 25.531 -30.641 -12.109 1 93.69 500 PRO A CA 1
ATOM 4103 C C . PRO A 1 500 ? 25.859 -31.453 -10.859 1 93.69 500 PRO A C 1
ATOM 4105 O O . PRO A 1 500 ? 26.109 -32.656 -10.953 1 93.69 500 PRO A O 1
ATOM 4108 N N . PHE A 1 501 ? 25.906 -30.875 -9.711 1 92.25 501 PHE A N 1
ATOM 4109 C CA . PHE A 1 501 ? 26.141 -31.516 -8.422 1 92.25 501 PHE A CA 1
ATOM 4110 C C . PHE A 1 501 ? 25.438 -30.766 -7.297 1 92.25 501 PHE A C 1
ATOM 4112 O O . PHE A 1 501 ? 24.938 -29.672 -7.504 1 92.25 501 PHE A O 1
ATOM 4119 N N . HIS A 1 502 ? 25.297 -31.375 -6.145 1 91.94 502 HIS A N 1
ATOM 4120 C CA . HIS A 1 502 ? 24.781 -30.734 -4.938 1 91.94 502 HIS A CA 1
ATOM 4121 C C . HIS A 1 502 ? 25.922 -30.219 -4.062 1 91.94 502 HIS A C 1
ATOM 4123 O O . HIS A 1 502 ? 27.016 -30.781 -4.074 1 91.94 502 HIS A O 1
ATOM 4129 N N . LEU A 1 503 ? 25.609 -29.156 -3.42 1 86.12 503 LEU A N 1
ATOM 4130 C CA . LEU A 1 503 ? 26.609 -28.641 -2.486 1 86.12 503 LEU A CA 1
ATOM 4131 C C . LEU A 1 503 ? 26.625 -29.469 -1.206 1 86.12 503 LEU A C 1
ATOM 4133 O O . LEU A 1 503 ? 25.578 -29.922 -0.741 1 86.12 503 LEU A O 1
ATOM 4137 N N . ASP A 1 504 ? 27.75 -29.797 -0.666 1 74.06 504 ASP A N 1
ATOM 4138 C CA . ASP A 1 504 ? 27.875 -30.516 0.598 1 74.06 504 ASP A CA 1
ATOM 4139 C C . ASP A 1 504 ? 27.562 -29.609 1.783 1 74.06 504 ASP A C 1
ATOM 4141 O O . ASP A 1 504 ? 27.828 -28.406 1.734 1 74.06 504 ASP A O 1
ATOM 4145 N N . LYS A 1 505 ? 26.719 -30.031 2.74 1 62.53 505 LYS A N 1
ATOM 4146 C CA . LYS A 1 505 ? 26.328 -29.281 3.936 1 62.53 505 LYS A CA 1
ATOM 4147 C C . LYS A 1 505 ? 27.531 -28.609 4.574 1 62.53 505 LYS A C 1
ATOM 4149 O O . LYS A 1 505 ? 27.422 -27.516 5.137 1 62.53 505 LYS A O 1
ATOM 4154 N N . ASP A 1 506 ? 28.672 -29.297 4.582 1 52.59 506 ASP A N 1
ATOM 4155 C CA . ASP A 1 506 ? 29.859 -28.828 5.285 1 52.59 506 ASP A CA 1
ATOM 4156 C C . ASP A 1 506 ? 30.594 -27.75 4.469 1 52.59 506 ASP A C 1
ATOM 4158 O O . ASP A 1 506 ? 31.562 -27.156 4.949 1 52.59 506 ASP A O 1
ATOM 4162 N N . GLU A 1 507 ? 30.156 -27.344 3.32 1 46.66 507 GLU A N 1
ATOM 4163 C CA . GLU A 1 507 ? 30.828 -26.344 2.498 1 46.66 507 GLU A CA 1
ATOM 4164 C C . GLU A 1 507 ? 30.078 -25.016 2.518 1 46.66 507 GLU A C 1
ATOM 4166 O O . GLU A 1 507 ? 28.844 -25 2.525 1 46.66 507 GLU A O 1
ATOM 4171 N N . MET B 1 1 ? 32.406 23.781 62.094 1 26.91 1 MET B N 1
ATOM 4172 C CA . MET B 1 1 ? 31.891 22.578 61.438 1 26.91 1 MET B CA 1
ATOM 4173 C C . MET B 1 1 ? 31.078 22.953 60.219 1 26.91 1 MET B C 1
ATOM 4175 O O . MET B 1 1 ? 29.984 23.516 60.312 1 26.91 1 MET B O 1
ATOM 4179 N N . ALA B 1 2 ? 31.703 23.328 59.125 1 35.97 2 ALA B N 1
ATOM 4180 C CA . ALA B 1 2 ? 31.203 23.969 57.938 1 35.97 2 ALA B CA 1
ATOM 4181 C C . ALA B 1 2 ? 30.281 23.016 57.156 1 35.97 2 ALA B C 1
ATOM 4183 O O . ALA B 1 2 ? 30.656 21.875 56.875 1 35.97 2 ALA B O 1
ATOM 4184 N N . THR B 1 3 ? 28.953 23.078 57.469 1 33.41 3 THR B N 1
ATOM 4185 C CA . THR B 1 3 ? 27.859 22.281 56.938 1 33.41 3 THR B CA 1
ATOM 4186 C C . THR B 1 3 ? 27.953 22.203 55.406 1 33.41 3 THR B C 1
ATOM 4188 O O . THR B 1 3 ? 28.062 23.219 54.75 1 33.41 3 THR B O 1
ATOM 4191 N N . GLY B 1 4 ? 28.516 21.172 54.906 1 33.47 4 GLY B N 1
ATOM 4192 C CA . GLY B 1 4 ? 28.797 20.906 53.5 1 33.47 4 GLY B CA 1
ATOM 4193 C C . GLY B 1 4 ? 27.625 21.156 52.594 1 33.47 4 GLY B C 1
ATOM 4194 O O . GLY B 1 4 ? 26.484 21.25 53.031 1 33.47 4 GLY B O 1
ATOM 4195 N N . PRO B 1 5 ? 27.906 21.719 51.406 1 34 5 PRO B N 1
ATOM 4196 C CA . PRO B 1 5 ? 26.828 22.188 50.531 1 34 5 PRO B CA 1
ATOM 4197 C C . PRO B 1 5 ? 25.766 21.125 50.25 1 34 5 PRO B C 1
ATOM 4199 O O . PRO B 1 5 ? 26.062 19.922 50.344 1 34 5 PRO B O 1
ATOM 4202 N N . PRO B 1 6 ? 24.469 21.391 50.469 1 31.81 6 PRO B N 1
ATOM 4203 C CA . PRO B 1 6 ? 23.438 20.375 50.281 1 31.81 6 PRO B CA 1
ATOM 4204 C C . PRO B 1 6 ? 23.562 19.594 48.969 1 31.81 6 PRO B C 1
ATOM 4206 O O . PRO B 1 6 ? 24.062 20.141 48 1 31.81 6 PRO B O 1
ATOM 4209 N N . VAL B 1 7 ? 23.703 18.312 49.031 1 34.16 7 VAL B N 1
ATOM 4210 C CA . VAL B 1 7 ? 23.719 17.344 47.969 1 34.16 7 VAL B CA 1
ATOM 4211 C C . VAL B 1 7 ? 22.594 17.641 46.969 1 34.16 7 VAL B C 1
ATOM 4213 O O . VAL B 1 7 ? 21.422 17.656 47.375 1 34.16 7 VAL B O 1
ATOM 4216 N N . ARG B 1 8 ? 22.938 18.422 46.031 1 31.34 8 ARG B N 1
ATOM 4217 C CA . ARG B 1 8 ? 21.969 18.672 44.969 1 31.34 8 ARG B CA 1
ATOM 4218 C C . ARG B 1 8 ? 21.188 17.406 44.625 1 31.34 8 ARG B C 1
ATOM 4220 O O . ARG B 1 8 ? 21.781 16.344 44.406 1 31.34 8 ARG B O 1
ATOM 4227 N N . SER B 1 9 ? 20.016 17.234 45.219 1 30.67 9 SER B N 1
ATOM 4228 C CA . SER B 1 9 ? 19.156 16.109 44.906 1 30.67 9 SER B CA 1
ATOM 4229 C C . SER B 1 9 ? 19.203 15.781 43.406 1 30.67 9 SER B C 1
ATOM 4231 O O . SER B 1 9 ? 19.312 16.688 42.562 1 30.67 9 SER B O 1
ATOM 4233 N N . GLU B 1 10 ? 19.75 14.688 43.062 1 33.06 10 GLU B N 1
ATOM 4234 C CA . GLU B 1 10 ? 19.766 14.156 41.719 1 33.06 10 GLU B CA 1
ATOM 4235 C C . GLU B 1 10 ? 18.484 14.508 40.969 1 33.06 10 GLU B C 1
ATOM 4237 O O . GLU B 1 10 ? 17.391 14.422 41.531 1 33.06 10 GLU B O 1
ATOM 4242 N N . PRO B 1 11 ? 18.5 15.406 40.094 1 33.09 11 PRO B N 1
ATOM 4243 C CA . PRO B 1 11 ? 17.25 15.68 39.375 1 33.09 11 PRO B CA 1
ATOM 4244 C C . PRO B 1 11 ? 16.391 14.43 39.188 1 33.09 11 PRO B C 1
ATOM 4246 O O . PRO B 1 11 ? 16.906 13.328 39.031 1 33.09 11 PRO B O 1
ATOM 4249 N N . GLU B 1 12 ? 15.367 14.227 39.938 1 35.03 12 GLU B N 1
ATOM 4250 C CA . GLU B 1 12 ? 14.383 13.172 39.75 1 35.03 12 GLU B CA 1
ATOM 4251 C C . GLU B 1 12 ? 14.258 12.797 38.281 1 35.03 12 GLU B C 1
ATOM 4253 O O . GLU B 1 12 ? 13.953 13.648 37.438 1 35.03 12 GLU B O 1
ATOM 4258 N N . LEU B 1 13 ? 15.031 11.938 37.781 1 36.31 13 LEU B N 1
ATOM 4259 C CA . LEU B 1 13 ? 14.93 11.391 36.438 1 36.31 13 LEU B CA 1
ATOM 4260 C C . LEU B 1 13 ? 13.469 11.227 36.031 1 36.31 13 LEU B C 1
ATOM 4262 O O . LEU B 1 13 ? 12.656 10.703 36.812 1 36.31 13 LEU B O 1
ATOM 4266 N N . ASP B 1 14 ? 12.883 12.086 35.219 1 41.44 14 ASP B N 1
ATOM 4267 C CA . ASP B 1 14 ? 11.555 11.953 34.625 1 41.44 14 ASP B CA 1
ATOM 4268 C C . ASP B 1 14 ? 11.219 10.484 34.375 1 41.44 14 ASP B C 1
ATOM 4270 O O . ASP B 1 14 ? 12.094 9.695 34 1 41.44 14 ASP B O 1
ATOM 4274 N N . PRO B 1 15 ? 10.242 9.867 35 1 46.28 15 PRO B N 1
ATOM 4275 C CA . PRO B 1 15 ? 9.875 8.477 34.719 1 46.28 15 PRO B CA 1
ATOM 4276 C C . PRO B 1 15 ? 9.984 8.125 33.219 1 46.28 15 PRO B C 1
ATOM 4278 O O . PRO B 1 15 ? 9.828 8.992 32.375 1 46.28 15 PRO B O 1
ATOM 4281 N N . PRO B 1 16 ? 10.594 7.047 32.938 1 47.47 16 PRO B N 1
ATOM 4282 C CA . PRO B 1 16 ? 10.883 6.645 31.578 1 47.47 16 PRO B CA 1
ATOM 4283 C C . PRO B 1 16 ? 9.648 6.703 30.672 1 47.47 16 PRO B C 1
ATOM 4285 O O . PRO B 1 16 ? 8.586 6.203 31.047 1 47.47 16 PRO B O 1
ATOM 4288 N N . VAL B 1 17 ? 9.516 7.746 29.891 1 56.88 17 VAL B N 1
ATOM 4289 C CA . VAL B 1 17 ? 8.492 7.859 28.859 1 56.88 17 VAL B CA 1
ATOM 4290 C C . VAL B 1 17 ? 8.406 6.551 28.078 1 56.88 17 VAL B C 1
ATOM 4292 O O . VAL B 1 17 ? 9.422 6 27.656 1 56.88 17 VAL B O 1
ATOM 4295 N N . GLU B 1 18 ? 7.324 5.762 28.281 1 78.62 18 GLU B N 1
ATOM 4296 C CA . GLU B 1 18 ? 7.09 4.523 27.547 1 78.62 18 GLU B CA 1
ATOM 4297 C C . GLU B 1 18 ? 6.844 4.797 26.078 1 78.62 18 GLU B C 1
ATOM 4299 O O . GLU B 1 18 ? 6.199 5.781 25.719 1 78.62 18 GLU B O 1
ATOM 4304 N N . PHE B 1 19 ? 7.656 4.211 25.219 1 84.5 19 PHE B N 1
ATOM 4305 C CA . PHE B 1 19 ? 7.566 4.391 23.781 1 84.5 19 PHE B CA 1
ATOM 4306 C C . PHE B 1 19 ? 6.996 3.146 23.109 1 84.5 19 PHE B C 1
ATOM 4308 O O . PHE B 1 19 ? 7.09 2.045 23.656 1 84.5 19 PHE B O 1
ATOM 4315 N N . GLY B 1 20 ? 6.184 3.416 22.094 1 89.94 20 GLY B N 1
ATOM 4316 C CA . GLY B 1 20 ? 5.852 2.377 21.141 1 89.94 20 GLY B CA 1
ATOM 4317 C C . GLY B 1 20 ? 6.691 2.439 19.875 1 89.94 20 GLY B C 1
ATOM 4318 O O . GLY B 1 20 ? 7.078 3.523 19.438 1 89.94 20 GLY B O 1
ATOM 4319 N N . THR B 1 21 ? 7.008 1.234 19.359 1 92.56 21 THR B N 1
ATOM 4320 C CA . THR B 1 21 ? 7.859 1.174 18.172 1 92.56 21 THR B CA 1
ATOM 4321 C C . THR B 1 21 ? 7.062 0.715 16.953 1 92.56 21 THR B C 1
ATOM 4323 O O . THR B 1 21 ? 6.234 -0.193 17.047 1 92.56 21 THR B O 1
ATOM 4326 N N . ILE B 1 22 ? 7.238 1.384 15.852 1 94.56 22 ILE B N 1
ATOM 4327 C CA . ILE B 1 22 ? 6.617 1.045 14.57 1 94.56 22 ILE B CA 1
ATOM 4328 C C . ILE B 1 22 ? 7.695 0.898 13.5 1 94.56 22 ILE B C 1
ATOM 4330 O O . ILE B 1 22 ? 8.578 1.75 13.375 1 94.56 22 ILE B O 1
ATOM 4334 N N . MET B 1 23 ? 7.613 -0.181 12.766 1 94.31 23 MET B N 1
ATOM 4335 C CA . MET B 1 23 ? 8.516 -0.336 11.625 1 94.31 23 MET B CA 1
ATOM 4336 C C . MET B 1 23 ? 7.953 0.365 10.398 1 94.31 23 MET B C 1
ATOM 4338 O O . MET B 1 23 ? 6.918 -0.037 9.867 1 94.31 23 MET B O 1
ATOM 4342 N N . ASP B 1 24 ? 8.625 1.392 9.977 1 95.56 24 ASP B N 1
ATOM 4343 C CA . ASP B 1 24 ? 8.234 2.201 8.828 1 95.56 24 ASP B CA 1
ATOM 4344 C C . ASP B 1 24 ? 9.211 2.025 7.672 1 95.56 24 ASP B C 1
ATOM 4346 O O . ASP B 1 24 ? 10.414 2.24 7.832 1 95.56 24 ASP B O 1
ATOM 4350 N N . PRO B 1 25 ? 8.688 1.689 6.555 1 94.5 25 PRO B N 1
ATOM 4351 C CA . PRO B 1 25 ? 9.594 1.399 5.441 1 94.5 25 PRO B CA 1
ATOM 4352 C C . PRO B 1 25 ? 10.336 2.637 4.949 1 94.5 25 PRO B C 1
ATOM 4354 O O . PRO B 1 25 ? 11.352 2.518 4.262 1 94.5 25 PRO B O 1
ATOM 4357 N N . VAL B 1 26 ? 9.914 3.812 5.219 1 96.06 26 VAL B N 1
ATOM 4358 C CA . VAL B 1 26 ? 10.547 5.043 4.75 1 96.06 26 VAL B CA 1
ATOM 4359 C C . VAL B 1 26 ? 11.547 5.539 5.793 1 96.06 26 VAL B C 1
ATOM 4361 O O . VAL B 1 26 ? 12.664 5.926 5.449 1 96.06 26 VAL B O 1
ATOM 4364 N N . HIS B 1 27 ? 11.164 5.445 7.094 1 96.31 27 HIS B N 1
ATOM 4365 C CA . HIS B 1 27 ? 11.961 6.09 8.133 1 96.31 27 HIS B CA 1
ATOM 4366 C C . HIS B 1 27 ? 12.625 5.055 9.039 1 96.31 27 HIS B C 1
ATOM 4368 O O . HIS B 1 27 ? 13.375 5.406 9.945 1 96.31 27 HIS B O 1
ATOM 4374 N N . GLY B 1 28 ? 12.367 3.793 8.789 1 93.62 28 GLY B N 1
ATOM 4375 C CA . GLY B 1 28 ? 12.93 2.756 9.641 1 93.62 28 GLY B CA 1
ATOM 4376 C C . GLY B 1 28 ? 12.141 2.539 10.922 1 93.62 28 GLY B C 1
ATOM 4377 O O . GLY B 1 28 ? 10.922 2.697 10.938 1 93.62 28 GLY B O 1
ATOM 4378 N N . SER B 1 29 ? 12.812 2.113 11.93 1 92.56 29 SER B N 1
ATOM 4379 C CA . SER B 1 29 ? 12.164 1.927 13.227 1 92.56 29 SER B CA 1
ATOM 4380 C C . SER B 1 29 ? 11.859 3.266 13.891 1 92.56 29 SER B C 1
ATOM 4382 O O . SER B 1 29 ? 12.773 4 14.266 1 92.56 29 SER B O 1
ATOM 4384 N N . ILE B 1 30 ? 10.586 3.531 14.031 1 95.25 30 ILE B N 1
ATOM 4385 C CA . ILE B 1 30 ? 10.141 4.793 14.609 1 95.25 30 ILE B CA 1
ATOM 4386 C C . ILE B 1 30 ? 9.656 4.562 16.047 1 95.25 30 ILE B C 1
ATOM 4388 O O . ILE B 1 30 ? 8.961 3.58 16.312 1 95.25 30 ILE B O 1
ATOM 4392 N N . GLN B 1 31 ? 10.094 5.434 16.875 1 94.12 31 GLN B N 1
ATOM 4393 C CA . GLN B 1 31 ? 9.602 5.422 18.25 1 94.12 31 GLN B CA 1
ATOM 4394 C C . GLN B 1 31 ? 8.719 6.637 18.531 1 94.12 31 GLN B C 1
ATOM 4396 O O . GLN B 1 31 ? 9.102 7.77 18.234 1 94.12 31 GLN B O 1
ATOM 4401 N N . LEU B 1 32 ? 7.551 6.352 19 1 94.5 32 LEU B N 1
ATOM 4402 C CA . LEU B 1 32 ? 6.617 7.398 19.391 1 94.5 32 LEU B CA 1
ATOM 4403 C C . LEU B 1 32 ? 6.227 7.25 20.859 1 94.5 32 LEU B C 1
ATOM 4405 O O . LEU B 1 32 ? 6.172 6.133 21.391 1 94.5 32 LEU B O 1
ATOM 4409 N N . ASP B 1 33 ? 5.98 8.383 21.484 1 89.75 33 ASP B N 1
ATOM 4410 C CA . ASP B 1 33 ? 5.512 8.344 22.875 1 89.75 33 ASP B CA 1
ATOM 4411 C C . ASP B 1 33 ? 4.18 7.605 22.984 1 89.75 33 ASP B C 1
ATOM 4413 O O . ASP B 1 33 ? 3.318 7.738 22.109 1 89.75 33 ASP B O 1
ATOM 4417 N N . LYS B 1 34 ? 3.963 6.949 24.047 1 87.69 34 LYS B N 1
ATOM 4418 C CA . LYS B 1 34 ? 2.807 6.078 24.234 1 87.69 34 LYS B CA 1
ATOM 4419 C C . LYS B 1 34 ? 1.507 6.879 24.203 1 87.69 34 LYS B C 1
ATOM 4421 O O . LYS B 1 34 ? 0.463 6.359 23.797 1 87.69 34 LYS B O 1
ATOM 4426 N N . TYR B 1 35 ? 1.594 8.148 24.688 1 85.38 35 TYR B N 1
ATOM 4427 C CA . TYR B 1 35 ? 0.366 8.93 24.703 1 85.38 35 TYR B CA 1
ATOM 4428 C C . TYR B 1 35 ? -0.155 9.172 23.297 1 85.38 35 TYR B C 1
ATOM 4430 O O . TYR B 1 35 ? -1.359 9.344 23.078 1 85.38 35 TYR B O 1
ATOM 4438 N N . LEU B 1 36 ? 0.716 9.133 22.312 1 93.06 36 LEU B N 1
ATOM 4439 C CA . LEU B 1 36 ? 0.303 9.328 20.922 1 93.06 36 LEU B CA 1
ATOM 4440 C C . LEU B 1 36 ? -0.521 8.148 20.422 1 93.06 36 LEU B C 1
ATOM 4442 O O . LEU B 1 36 ? -1.355 8.297 19.531 1 93.06 36 LEU B O 1
ATOM 4446 N N . PHE B 1 37 ? -0.354 6.957 21.031 1 91.62 37 PHE B N 1
ATOM 4447 C CA . PHE B 1 37 ? -1.089 5.762 20.625 1 91.62 37 PHE B CA 1
ATOM 4448 C C . PHE B 1 37 ? -2.545 5.848 21.062 1 91.62 37 PHE B C 1
ATOM 4450 O O . PHE B 1 37 ? -3.402 5.133 20.547 1 91.62 37 PHE B O 1
ATOM 4457 N N . LYS B 1 38 ? -2.797 6.773 21.984 1 88.88 38 LYS B N 1
ATOM 4458 C CA . LYS B 1 38 ? -4.184 7.012 22.375 1 88.88 38 LYS B CA 1
ATOM 4459 C C . LYS B 1 38 ? -4.969 7.656 21.234 1 88.88 38 LYS B C 1
ATOM 4461 O O . LYS B 1 38 ? -6.191 7.527 21.172 1 88.88 38 LYS B O 1
ATOM 4466 N N . ILE B 1 39 ? -4.254 8.305 20.391 1 92.88 39 ILE B N 1
ATOM 4467 C CA . ILE B 1 39 ? -4.871 8.891 19.203 1 92.88 39 ILE B CA 1
ATOM 4468 C C . ILE B 1 39 ? -4.855 7.883 18.062 1 92.88 39 ILE B C 1
ATOM 4470 O O . ILE B 1 39 ? -5.875 7.676 17.391 1 92.88 39 ILE B O 1
ATOM 4474 N N . ILE B 1 40 ? -3.744 7.184 17.859 1 95 40 ILE B N 1
ATOM 4475 C CA . ILE B 1 40 ? -3.529 6.258 16.75 1 95 40 ILE B CA 1
ATOM 4476 C C . ILE B 1 40 ? -4.539 5.117 16.828 1 95 40 ILE B C 1
ATOM 4478 O O . ILE B 1 40 ? -5.02 4.633 15.805 1 95 40 ILE B O 1
ATOM 4482 N N . ASP B 1 41 ? -4.938 4.758 18.016 1 90.94 41 ASP B N 1
ATOM 4483 C CA . ASP B 1 41 ? -5.785 3.584 18.219 1 90.94 41 ASP B CA 1
ATOM 4484 C C . ASP B 1 41 ? -7.266 3.959 18.156 1 90.94 41 ASP B C 1
ATOM 4486 O O . ASP B 1 41 ? -8.133 3.094 18.266 1 90.94 41 ASP B O 1
ATOM 4490 N N . ARG B 1 42 ? -7.578 5.184 17.906 1 91.31 42 ARG B N 1
ATOM 4491 C CA . ARG B 1 42 ? -8.969 5.609 17.781 1 91.31 42 ARG B CA 1
ATOM 4492 C C . ARG B 1 42 ? -9.5 5.336 16.375 1 91.31 42 ARG B C 1
ATOM 4494 O O . ARG B 1 42 ? -8.742 5.367 15.398 1 91.31 42 ARG B O 1
ATOM 4501 N N . PRO B 1 43 ? -10.789 5.113 16.266 1 89.25 43 PRO B N 1
ATOM 4502 C CA . PRO B 1 43 ? -11.391 4.805 14.969 1 89.25 43 PRO B CA 1
ATOM 4503 C C . PRO B 1 43 ? -11.195 5.922 13.945 1 89.25 43 PRO B C 1
ATOM 4505 O O . PRO B 1 43 ? -11.047 5.652 12.75 1 89.25 43 PRO B O 1
ATOM 4508 N N . GLU B 1 44 ? -11.195 7.211 14.469 1 92.25 44 GLU B N 1
ATOM 4509 C CA . GLU B 1 44 ? -11.016 8.336 13.562 1 92.25 44 GLU B CA 1
ATOM 4510 C C . GLU B 1 44 ? -9.68 8.25 12.836 1 92.25 44 GLU B C 1
ATOM 4512 O O . GLU B 1 44 ? -9.602 8.523 11.633 1 92.25 44 GLU B O 1
ATOM 4517 N N . PHE B 1 45 ? -8.641 7.824 13.609 1 95.88 45 PHE B N 1
ATOM 4518 C CA . PHE B 1 45 ? -7.316 7.727 13.016 1 95.88 45 PHE B CA 1
ATOM 4519 C C . PHE B 1 45 ? -7.176 6.441 12.211 1 95.88 45 PHE B C 1
ATOM 4521 O O . PHE B 1 45 ? -6.594 6.441 11.125 1 95.88 45 PHE B O 1
ATOM 4528 N N . GLN B 1 46 ? -7.742 5.289 12.688 1 95.06 46 GLN B N 1
ATOM 4529 C CA . GLN B 1 46 ? -7.652 3.99 12.023 1 95.06 46 GLN B CA 1
ATOM 4530 C C . GLN B 1 46 ? -8.312 4.023 10.656 1 95.06 46 GLN B C 1
ATOM 4532 O O . GLN B 1 46 ? -7.914 3.289 9.75 1 95.06 46 GLN B O 1
ATOM 4537 N N . ARG B 1 47 ? -9.258 4.934 10.492 1 95.12 47 ARG B N 1
ATOM 4538 C CA . ARG B 1 47 ? -9.953 5.117 9.219 1 95.12 47 ARG B CA 1
ATOM 4539 C C . ARG B 1 47 ? -8.969 5.465 8.109 1 95.12 47 ARG B C 1
ATOM 4541 O O . ARG B 1 47 ? -9.172 5.094 6.949 1 95.12 47 ARG B O 1
ATOM 4548 N N . LEU B 1 48 ? -7.875 6.074 8.453 1 97.44 48 LEU B N 1
ATOM 4549 C CA . LEU B 1 48 ? -6.887 6.535 7.48 1 97.44 48 LEU B CA 1
ATOM 4550 C C . LEU B 1 48 ? -6.223 5.355 6.777 1 97.44 48 LEU B C 1
ATOM 4552 O O . LEU B 1 48 ? -5.613 5.52 5.719 1 97.44 48 LEU B O 1
ATOM 4556 N N . ARG B 1 49 ? -6.352 4.086 7.32 1 96.56 49 ARG B N 1
ATOM 4557 C CA . ARG B 1 49 ? -5.805 2.889 6.691 1 96.56 49 ARG B CA 1
ATOM 4558 C C . ARG B 1 49 ? -6.504 2.6 5.367 1 96.56 49 ARG B C 1
ATOM 4560 O O . ARG B 1 49 ? -5.949 1.917 4.504 1 96.56 49 ARG B O 1
ATOM 4567 N N . LYS B 1 50 ? -7.668 3.148 5.234 1 96.38 50 LYS B N 1
ATOM 4568 C CA . LYS B 1 50 ? -8.477 2.848 4.059 1 96.38 50 LYS B CA 1
ATOM 4569 C C . LYS B 1 50 ? -8.586 4.062 3.141 1 96.38 50 LYS B C 1
ATOM 4571 O O . LYS B 1 50 ? -9.469 4.121 2.283 1 96.38 50 LYS B O 1
ATOM 4576 N N . ILE B 1 51 ? -7.777 5.027 3.396 1 97.44 51 ILE B N 1
ATOM 4577 C CA . ILE B 1 51 ? -7.703 6.195 2.527 1 97.44 51 ILE B CA 1
ATOM 4578 C C . ILE B 1 51 ? -6.312 6.281 1.897 1 97.44 51 ILE B C 1
ATOM 4580 O O . ILE B 1 51 ? -5.332 6.586 2.58 1 97.44 51 ILE B O 1
ATOM 4584 N N . LYS B 1 52 ? -6.289 5.98 0.622 1 96.75 52 LYS B N 1
ATOM 4585 C CA . LYS B 1 52 ? -5.016 6.023 -0.091 1 96.75 52 LYS B CA 1
ATOM 4586 C C . LYS B 1 52 ? -4.52 7.457 -0.246 1 96.75 52 LYS B C 1
ATOM 4588 O O . LYS B 1 52 ? -5.312 8.367 -0.491 1 96.75 52 LYS B O 1
ATOM 4593 N N . GLN B 1 53 ? -3.211 7.578 -0.169 1 95.31 53 GLN B N 1
ATOM 4594 C CA . GLN B 1 53 ? -2.598 8.891 -0.304 1 95.31 53 GLN B CA 1
ATOM 4595 C C . GLN B 1 53 ? -2.744 9.43 -1.726 1 95.31 53 GLN B C 1
ATOM 4597 O O . GLN B 1 53 ? -2.984 10.617 -1.926 1 95.31 53 GLN B O 1
ATOM 4602 N N . PHE B 1 54 ? -2.754 8.492 -2.74 1 90.88 54 PHE B N 1
ATOM 4603 C CA . PHE B 1 54 ? -2.668 8.844 -4.152 1 90.88 54 PHE B CA 1
ATOM 4604 C C . PHE B 1 54 ? -4.039 8.773 -4.812 1 90.88 54 PHE B C 1
ATOM 4606 O O . PHE B 1 54 ? -4.156 8.922 -6.031 1 90.88 54 PHE B O 1
ATOM 4613 N N . ALA B 1 55 ? -5.043 8.602 -4.137 1 91.62 55 ALA B N 1
ATOM 4614 C CA . ALA B 1 55 ? -6.363 8.391 -4.723 1 91.62 55 ALA B CA 1
ATOM 4615 C C . ALA B 1 55 ? -6.309 7.375 -5.855 1 91.62 55 ALA B C 1
ATOM 4617 O O . ALA B 1 55 ? -6.055 6.191 -5.621 1 91.62 55 ALA B O 1
ATOM 4618 N N . GLY B 1 56 ? -6.367 7.863 -7.18 1 92 56 GLY B N 1
ATOM 4619 C CA . GLY B 1 56 ? -6.473 6.945 -8.305 1 92 56 GLY B CA 1
ATOM 4620 C C . GLY B 1 56 ? -5.145 6.68 -8.984 1 92 56 GLY B C 1
ATOM 4621 O O . GLY B 1 56 ? -5.082 5.938 -9.969 1 92 56 GLY B O 1
ATOM 4622 N N . VAL B 1 57 ? -4.012 7.133 -8.445 1 92.44 57 VAL B N 1
ATOM 4623 C CA . VAL B 1 57 ? -2.691 7.027 -9.062 1 92.44 57 VAL B CA 1
ATOM 4624 C C . VAL B 1 57 ? -2.307 5.559 -9.219 1 92.44 57 VAL B C 1
ATOM 4626 O O . VAL B 1 57 ? -1.63 5.184 -10.172 1 92.44 57 VAL B O 1
ATOM 4629 N N . TYR B 1 58 ? -2.793 4.656 -8.336 1 93.88 58 TYR B N 1
ATOM 4630 C CA . TYR B 1 58 ? -2.391 3.254 -8.312 1 93.88 58 TYR B CA 1
ATOM 4631 C C . TYR B 1 58 ? -2.918 2.516 -9.531 1 93.88 58 TYR B C 1
ATOM 4633 O O . TYR B 1 58 ? -2.467 1.409 -9.844 1 93.88 58 TYR B O 1
ATOM 4641 N N . TYR B 1 59 ? -3.838 3.102 -10.289 1 93.38 59 TYR B N 1
ATOM 4642 C CA . TYR B 1 59 ? -4.32 2.49 -11.523 1 93.38 59 TYR B CA 1
ATOM 4643 C C . TYR B 1 59 ? -3.27 2.586 -12.625 1 93.38 59 TYR B C 1
ATOM 4645 O O . TYR B 1 59 ? -3.328 1.85 -13.617 1 93.38 59 TYR B O 1
ATOM 4653 N N . VAL B 1 60 ? -2.352 3.539 -12.492 1 92.56 60 VAL B N 1
ATOM 4654 C CA . VAL B 1 60 ? -1.286 3.734 -13.469 1 92.56 60 VAL B CA 1
ATOM 4655 C C . VAL B 1 60 ? 0.047 3.281 -12.883 1 92.56 60 VAL B C 1
ATOM 4657 O O . VAL B 1 60 ? 0.858 2.66 -13.57 1 92.56 60 VAL B O 1
ATOM 4660 N N . TYR B 1 61 ? 0.265 3.623 -11.664 1 95.38 61 TYR B N 1
ATOM 4661 C CA . TYR B 1 61 ? 1.42 3.191 -10.891 1 95.38 61 TYR B CA 1
ATOM 4662 C C . TYR B 1 61 ? 1.01 2.197 -9.805 1 95.38 61 TYR B C 1
ATOM 4664 O O . TYR B 1 61 ? 0.725 2.588 -8.672 1 95.38 61 TYR B O 1
ATOM 4672 N N . PRO B 1 62 ? 1.095 0.959 -10.055 1 95 62 PRO B N 1
ATOM 4673 C CA . PRO B 1 62 ? 0.495 -0.051 -9.18 1 95 62 PRO B CA 1
ATOM 4674 C C . PRO B 1 62 ? 1.087 -0.039 -7.77 1 95 62 PRO B C 1
ATOM 4676 O O . PRO B 1 62 ? 0.416 -0.428 -6.809 1 95 62 PRO B O 1
ATOM 4679 N N . GLY B 1 63 ? 2.262 0.463 -7.621 1 94.94 63 GLY B N 1
ATOM 4680 C CA . GLY B 1 63 ? 2.906 0.461 -6.316 1 94.94 63 GLY B CA 1
ATOM 4681 C C . GLY B 1 63 ? 2.488 1.629 -5.441 1 94.94 63 GLY B C 1
ATOM 4682 O O . GLY B 1 63 ? 2.822 1.675 -4.258 1 94.94 63 GLY B O 1
ATOM 4683 N N . GLY B 1 64 ? 1.805 2.611 -5.98 1 95.56 64 GLY B N 1
ATOM 4684 C CA . GLY B 1 64 ? 1.376 3.785 -5.234 1 95.56 64 GLY B CA 1
ATOM 4685 C C . GLY B 1 64 ? 0.149 3.531 -4.379 1 95.56 64 GLY B C 1
ATOM 4686 O O . GLY B 1 64 ? -0.872 4.203 -4.531 1 95.56 64 GLY B O 1
ATOM 4687 N N . VAL B 1 65 ? 0.228 2.564 -3.393 1 96.31 65 VAL B N 1
ATOM 4688 C CA . VAL B 1 65 ? -0.964 2.105 -2.688 1 96.31 65 VAL B CA 1
ATOM 4689 C C . VAL B 1 65 ? -0.88 2.502 -1.216 1 96.31 65 VAL B C 1
ATOM 4691 O O . VAL B 1 65 ? -1.754 2.146 -0.42 1 96.31 65 VAL B O 1
ATOM 4694 N N . HIS B 1 66 ? 0.177 3.252 -0.812 1 96.81 66 HIS B N 1
ATOM 4695 C CA . HIS B 1 66 ? 0.311 3.639 0.588 1 96.81 66 HIS B CA 1
ATOM 4696 C C . HIS B 1 66 ? -0.847 4.527 1.027 1 96.81 66 HIS B C 1
ATOM 4698 O O . HIS B 1 66 ? -1.511 5.148 0.193 1 96.81 66 HIS B O 1
ATOM 4704 N N . THR B 1 67 ? -1.098 4.594 2.332 1 97.62 67 THR B N 1
ATOM 4705 C CA . THR B 1 67 ? -2.289 5.25 2.861 1 97.62 67 THR B CA 1
ATOM 4706 C C . THR B 1 67 ? -1.908 6.461 3.711 1 97.62 67 THR B C 1
ATOM 4708 O O . THR B 1 67 ? -0.729 6.68 3.992 1 97.62 67 THR B O 1
ATOM 4711 N N . ARG B 1 68 ? -2.904 7.191 4.07 1 97.75 68 ARG B N 1
ATOM 4712 C CA . ARG B 1 68 ? -2.684 8.375 4.895 1 97.75 68 ARG B CA 1
ATOM 4713 C C . ARG B 1 68 ? -2.369 7.992 6.336 1 97.75 68 ARG B C 1
ATOM 4715 O O . ARG B 1 68 ? -1.878 8.82 7.109 1 97.75 68 ARG B O 1
ATOM 4722 N N . PHE B 1 69 ? -2.604 6.719 6.727 1 98 69 PHE B N 1
ATOM 4723 C CA . PHE B 1 69 ? -2.227 6.242 8.055 1 98 69 PHE B CA 1
ATOM 4724 C C . PHE B 1 69 ? -0.711 6.262 8.227 1 98 69 PHE B C 1
ATOM 4726 O O . PHE B 1 69 ? -0.193 6.895 9.141 1 98 69 PHE B O 1
ATOM 4733 N N . GLU B 1 70 ? -0.003 5.578 7.293 1 96.75 70 GLU B N 1
ATOM 4734 C CA . GLU B 1 70 ? 1.455 5.535 7.359 1 96.75 70 GLU B CA 1
ATOM 4735 C C . GLU B 1 70 ? 2.055 6.93 7.203 1 96.75 70 GLU B C 1
ATOM 4737 O O . GLU B 1 70 ? 3.031 7.27 7.875 1 96.75 70 GLU B O 1
ATOM 4742 N N . HIS B 1 71 ? 1.443 7.684 6.348 1 98.19 71 HIS B N 1
ATOM 4743 C CA . HIS B 1 71 ? 1.911 9.047 6.117 1 98.19 71 HIS B CA 1
ATOM 4744 C C . HIS B 1 71 ? 1.847 9.875 7.395 1 98.19 71 HIS B C 1
ATOM 4746 O O . HIS B 1 71 ? 2.83 10.508 7.777 1 98.19 71 HIS B O 1
ATOM 4752 N N . SER B 1 72 ? 0.716 9.828 8.062 1 98.56 72 SER B N 1
ATOM 4753 C CA . SER B 1 72 ? 0.514 10.625 9.266 1 98.56 72 SER B CA 1
ATOM 4754 C C . SER B 1 72 ? 1.477 10.203 10.375 1 98.56 72 SER B C 1
ATOM 4756 O O . SER B 1 72 ? 2.002 11.055 11.094 1 98.56 72 SER B O 1
ATOM 4758 N N . ILE B 1 73 ? 1.732 8.953 10.477 1 98.25 73 ILE B N 1
ATOM 4759 C CA . ILE B 1 73 ? 2.678 8.445 11.461 1 98.25 73 ILE B CA 1
ATOM 4760 C C . ILE B 1 73 ? 4.078 8.969 11.148 1 98.25 73 ILE B C 1
ATOM 4762 O O . ILE B 1 73 ? 4.797 9.414 12.047 1 98.25 73 ILE B O 1
ATOM 4766 N N . GLY B 1 74 ? 4.43 8.867 9.883 1 98.38 74 GLY B N 1
ATOM 4767 C CA . GLY B 1 74 ? 5.73 9.375 9.477 1 98.38 74 GLY B CA 1
ATOM 4768 C C . GLY B 1 74 ? 5.906 10.859 9.75 1 98.38 74 GLY B C 1
ATOM 4769 O O . GLY B 1 74 ? 6.957 11.281 10.234 1 98.38 74 GLY B O 1
ATOM 4770 N N . VAL B 1 75 ? 4.879 11.633 9.5 1 98.69 75 VAL B N 1
ATOM 4771 C CA . VAL B 1 75 ? 4.926 13.078 9.734 1 98.69 75 VAL B CA 1
ATOM 4772 C C . VAL B 1 75 ? 5.121 13.352 11.219 1 98.69 75 VAL B C 1
ATOM 4774 O O . VAL B 1 75 ? 5.922 14.203 11.602 1 98.69 75 VAL B O 1
ATOM 4777 N N . CYS B 1 76 ? 4.402 12.672 12.031 1 98.5 76 CYS B N 1
ATOM 4778 C CA . CYS B 1 76 ? 4.512 12.82 13.477 1 98.5 76 CYS B CA 1
ATOM 4779 C C . CYS B 1 76 ? 5.93 12.531 13.945 1 98.5 76 CYS B C 1
ATOM 4781 O O . CYS B 1 76 ? 6.477 13.25 14.781 1 98.5 76 CYS B O 1
ATOM 4783 N N . TYR B 1 77 ? 6.465 11.523 13.43 1 98.25 77 TYR B N 1
ATOM 4784 C CA . TYR B 1 77 ? 7.816 11.117 13.797 1 98.25 77 TYR B CA 1
ATOM 4785 C C . TYR B 1 77 ? 8.828 12.203 13.445 1 98.25 77 TYR B C 1
ATOM 4787 O O . TYR B 1 77 ? 9.617 12.625 14.297 1 98.25 77 TYR B O 1
ATOM 4795 N N . ILE B 1 78 ? 8.797 12.688 12.203 1 98.5 78 ILE B N 1
ATOM 4796 C CA . ILE B 1 78 ? 9.742 13.703 11.742 1 98.5 78 ILE B CA 1
ATOM 4797 C C . ILE B 1 78 ? 9.539 14.992 12.531 1 98.5 78 ILE B C 1
ATOM 4799 O O . ILE B 1 78 ? 10.508 15.68 12.875 1 98.5 78 ILE B O 1
ATOM 4803 N N . ALA B 1 79 ? 8.297 15.312 12.805 1 98.5 79 ALA B N 1
ATOM 4804 C CA . ALA B 1 79 ? 8 16.5 13.594 1 98.5 79 ALA B CA 1
ATOM 4805 C C . ALA B 1 79 ? 8.664 16.438 14.969 1 98.5 79 ALA B C 1
ATOM 4807 O O . ALA B 1 79 ? 9.273 17.406 15.414 1 98.5 79 ALA B O 1
ATOM 4808 N N . GLY B 1 80 ? 8.539 15.297 15.602 1 96.81 80 GLY B N 1
ATOM 4809 C CA . GLY B 1 80 ? 9.195 15.109 16.891 1 96.81 80 GLY B CA 1
ATOM 4810 C C . GLY B 1 80 ? 10.703 15.266 16.828 1 96.81 80 GLY B C 1
ATOM 4811 O O . GLY B 1 80 ? 11.305 15.93 17.672 1 96.81 80 GLY B O 1
ATOM 4812 N N . LYS B 1 81 ? 11.273 14.703 15.828 1 96.94 81 LYS B N 1
ATOM 4813 C CA . LYS B 1 81 ? 12.727 14.789 15.656 1 96.94 81 LYS B CA 1
ATOM 4814 C C . LYS B 1 81 ? 13.164 16.219 15.383 1 96.94 81 LYS B C 1
ATOM 4816 O O . LYS B 1 81 ? 14.203 16.656 15.891 1 96.94 81 LYS B O 1
ATOM 4821 N N . LEU B 1 82 ? 12.414 16.922 14.578 1 97.5 82 LEU B N 1
ATOM 4822 C CA . LEU B 1 82 ? 12.734 18.312 14.289 1 97.5 82 LEU B CA 1
ATOM 4823 C C . LEU B 1 82 ? 12.672 19.172 15.547 1 97.5 82 LEU B C 1
ATOM 4825 O O . LEU B 1 82 ? 13.57 19.953 15.812 1 97.5 82 LEU B O 1
ATOM 4829 N N . VAL B 1 83 ? 11.656 19 16.344 1 96.31 83 VAL B N 1
ATOM 4830 C CA . VAL B 1 83 ? 11.492 19.75 17.594 1 96.31 83 VAL B CA 1
ATOM 4831 C C . VAL B 1 83 ? 12.664 19.469 18.516 1 96.31 83 VAL B C 1
ATOM 4833 O O . VAL B 1 83 ? 13.234 20.391 19.109 1 96.31 83 VAL B O 1
ATOM 4836 N N . ASP B 1 84 ? 12.992 18.188 18.672 1 94.44 84 ASP B N 1
ATOM 4837 C CA . ASP B 1 84 ? 14.125 17.812 19.516 1 94.44 84 ASP B CA 1
ATOM 4838 C C . ASP B 1 84 ? 15.406 18.484 19.047 1 94.44 84 ASP B C 1
ATOM 4840 O O . ASP B 1 84 ? 16.156 19.031 19.859 1 94.44 84 ASP B O 1
ATOM 4844 N N . ALA B 1 85 ? 15.625 18.5 17.781 1 94.38 85 ALA B N 1
ATOM 4845 C CA . ALA B 1 85 ? 16.828 19.094 17.219 1 94.38 85 ALA B CA 1
ATOM 4846 C C . ALA B 1 85 ? 16.844 20.609 17.438 1 94.38 85 ALA B C 1
ATOM 4848 O O . ALA B 1 85 ? 17.875 21.188 17.766 1 94.38 85 ALA B O 1
ATOM 4849 N N . LEU B 1 86 ? 15.75 21.266 17.219 1 93.69 86 LEU B N 1
ATOM 4850 C CA . LEU B 1 86 ? 15.641 22.703 17.406 1 93.69 86 LEU B CA 1
ATOM 4851 C C . LEU B 1 86 ? 15.93 23.078 18.859 1 93.69 86 LEU B C 1
ATOM 4853 O O . LEU B 1 86 ? 16.516 24.125 19.125 1 93.69 86 LEU B O 1
ATOM 4857 N N . ASN B 1 87 ? 15.531 22.266 19.766 1 91.38 87 ASN B N 1
ATOM 4858 C CA . ASN B 1 87 ? 15.734 22.516 21.188 1 91.38 87 ASN B CA 1
ATOM 4859 C C . ASN B 1 87 ? 17.172 22.234 21.594 1 91.38 87 ASN B C 1
ATOM 4861 O O . ASN B 1 87 ? 17.641 22.719 22.641 1 91.38 87 ASN B O 1
ATOM 4865 N N . GLU B 1 88 ? 17.812 21.438 20.891 1 87.06 88 GLU B N 1
ATOM 4866 C CA . GLU B 1 88 ? 19.203 21.094 21.219 1 87.06 88 GLU B CA 1
ATOM 4867 C C . GLU B 1 88 ? 20.172 22.188 20.734 1 87.06 88 GLU B C 1
ATOM 4869 O O . GLU B 1 88 ? 21.281 22.297 21.25 1 87.06 88 GLU B O 1
ATOM 4874 N N . HIS B 1 89 ? 19.891 22.922 19.734 1 78.5 89 HIS B N 1
ATOM 4875 C CA . HIS B 1 89 ? 20.797 23.938 19.203 1 78.5 89 HIS B CA 1
ATOM 4876 C C . HIS B 1 89 ? 20.875 25.141 20.125 1 78.5 89 HIS B C 1
ATOM 4878 O O . HIS B 1 89 ? 19.875 25.562 20.703 1 78.5 89 HIS B O 1
ATOM 4884 N N . PRO B 1 90 ? 22.328 25.422 20.406 1 61.91 90 PRO B N 1
ATOM 4885 C CA . PRO B 1 90 ? 22.547 26.594 21.281 1 61.91 90 PRO B CA 1
ATOM 4886 C C . PRO B 1 90 ? 21.891 27.859 20.734 1 61.91 90 PRO B C 1
ATOM 4888 O O . PRO B 1 90 ? 21.906 28.078 19.516 1 61.91 90 PRO B O 1
ATOM 4891 N N . ARG B 1 91 ? 21.062 28.391 21.344 1 57.69 91 ARG B N 1
ATOM 4892 C CA . ARG B 1 91 ? 20.406 29.625 20.906 1 57.69 91 ARG B CA 1
ATOM 4893 C C . ARG B 1 91 ? 21.328 30.828 21.125 1 57.69 91 ARG B C 1
ATOM 4895 O O . ARG B 1 91 ? 22.234 30.781 21.953 1 57.69 91 ARG B O 1
ATOM 4902 N N . PRO B 1 92 ? 21.375 31.734 20.125 1 53.47 92 PRO B N 1
ATOM 4903 C CA . PRO B 1 92 ? 22.281 32.875 20.297 1 53.47 92 PRO B CA 1
ATOM 4904 C C . PRO B 1 92 ? 22.312 33.375 21.734 1 53.47 92 PRO B C 1
ATOM 4906 O O . PRO B 1 92 ? 23.344 33.812 22.219 1 53.47 92 PRO B O 1
ATOM 4909 N N . THR B 1 93 ? 21.141 33.656 22.453 1 49.38 93 THR B N 1
ATOM 4910 C CA . THR B 1 93 ? 21.266 34.156 23.812 1 49.38 93 THR B CA 1
ATOM 4911 C C . THR B 1 93 ? 20.75 33.156 24.828 1 49.38 93 THR B C 1
ATOM 4913 O O . THR B 1 93 ? 19.641 32.656 24.688 1 49.38 93 THR B O 1
ATOM 4916 N N . LYS B 1 94 ? 21.656 32.344 25.359 1 48.56 94 LYS B N 1
ATOM 4917 C CA . LYS B 1 94 ? 21.422 31.375 26.422 1 48.56 94 LYS B CA 1
ATOM 4918 C C . LYS B 1 94 ? 20.156 31.688 27.203 1 48.56 94 LYS B C 1
ATOM 4920 O O . LYS B 1 94 ? 19.578 30.812 27.844 1 48.56 94 LYS B O 1
ATOM 4925 N N . THR B 1 95 ? 19.891 32.906 27.359 1 46.28 95 THR B N 1
ATOM 4926 C CA . THR B 1 95 ? 18.922 33.406 28.328 1 46.28 95 THR B CA 1
ATOM 4927 C C . THR B 1 95 ? 17.516 33.406 27.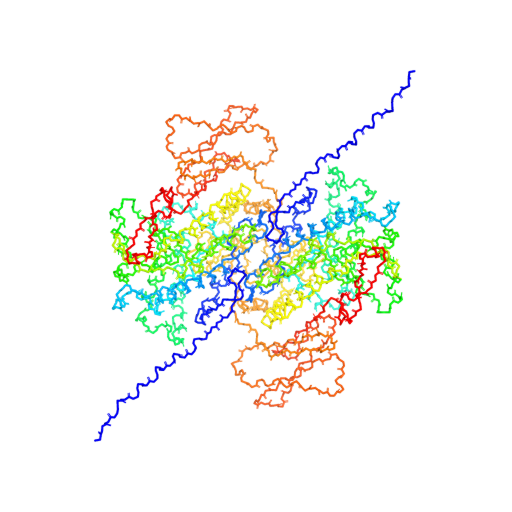734 1 46.28 95 THR B C 1
ATOM 4929 O O . THR B 1 95 ? 16.531 33.688 28.438 1 46.28 95 THR B O 1
ATOM 4932 N N . ASP B 1 96 ? 17.453 33.25 26.391 1 55.66 96 ASP B N 1
ATOM 4933 C CA . ASP B 1 96 ? 16.109 33.5 25.875 1 55.66 96 ASP B CA 1
ATOM 4934 C C . ASP B 1 96 ? 15.289 32.219 25.812 1 55.66 96 ASP B C 1
ATOM 4936 O O . ASP B 1 96 ? 15.25 31.547 24.797 1 55.66 96 ASP B O 1
ATOM 4940 N N . LYS B 1 97 ? 14.906 31.781 26.906 1 56.94 97 LYS B N 1
ATOM 4941 C CA . LYS B 1 97 ? 14.07 30.609 27.156 1 56.94 97 LYS B CA 1
ATOM 4942 C C . LYS B 1 97 ? 12.797 30.656 26.312 1 56.94 97 LYS B C 1
ATOM 4944 O O . LYS B 1 97 ? 12.141 29.641 26.109 1 56.94 97 LYS B O 1
ATOM 4949 N N . ARG B 1 98 ? 12.609 31.875 25.672 1 56.38 98 ARG B N 1
ATOM 4950 C CA . ARG B 1 98 ? 11.352 32.125 24.969 1 56.38 98 ARG B CA 1
ATOM 4951 C C . ARG B 1 98 ? 11.312 31.344 23.656 1 56.38 98 ARG B C 1
ATOM 4953 O O . ARG B 1 98 ? 10.234 31.078 23.125 1 56.38 98 ARG B O 1
ATOM 4960 N N . LEU B 1 99 ? 12.539 30.859 23.266 1 65.06 99 LEU B N 1
ATOM 4961 C CA . LEU B 1 99 ? 12.555 30.219 21.953 1 65.06 99 LEU B CA 1
ATOM 4962 C C . LEU B 1 99 ? 12.516 28.703 22.094 1 65.06 99 LEU B C 1
ATOM 4964 O O . LEU B 1 99 ? 12.406 27.984 21.094 1 65.06 99 LEU B O 1
ATOM 4968 N N . TRP B 1 100 ? 12.445 28.266 23.359 1 80.25 100 TRP B N 1
ATOM 4969 C CA . TRP B 1 100 ? 12.352 26.828 23.547 1 80.25 100 TRP B CA 1
ATOM 4970 C C . TRP B 1 100 ? 10.922 26.344 23.312 1 80.25 100 TRP B C 1
ATOM 4972 O O . TRP B 1 100 ? 9.961 27.016 23.688 1 80.25 100 TRP B O 1
ATOM 4982 N N . ILE B 1 101 ? 10.938 25.266 22.609 1 90.25 101 ILE B N 1
ATOM 4983 C CA . ILE B 1 101 ? 9.656 24.594 22.453 1 90.25 101 ILE B CA 1
ATOM 4984 C C . ILE B 1 101 ? 9.359 23.766 23.703 1 90.25 101 ILE B C 1
ATOM 4986 O O . ILE B 1 101 ? 10.109 22.844 24.031 1 90.25 101 ILE B O 1
ATOM 4990 N N . THR B 1 102 ? 8.344 24.156 24.391 1 86.62 102 THR B N 1
ATOM 4991 C CA . THR B 1 102 ? 7.988 23.453 25.625 1 86.62 102 THR B CA 1
ATOM 4992 C C . THR B 1 102 ? 7.488 22.047 25.328 1 86.62 102 THR B C 1
ATOM 4994 O O . THR B 1 102 ? 7.176 21.719 24.188 1 86.62 102 THR B O 1
ATOM 4997 N N . LYS B 1 103 ? 7.461 21.219 26.344 1 85.12 103 LYS B N 1
ATOM 4998 C CA . LYS B 1 103 ? 6.945 19.875 26.203 1 85.12 103 LYS B CA 1
ATOM 4999 C C . LYS B 1 103 ? 5.504 19.875 25.703 1 85.12 103 LYS B C 1
ATOM 5001 O O . LYS B 1 103 ? 5.121 19.047 24.875 1 85.12 103 LYS B O 1
ATOM 5006 N N . GLU B 1 104 ? 4.73 20.828 26.188 1 84.5 104 GLU B N 1
ATOM 5007 C CA . GLU B 1 104 ? 3.336 20.953 25.781 1 84.5 104 GLU B CA 1
ATOM 5008 C C . GLU B 1 104 ? 3.225 21.344 24.312 1 84.5 104 GLU B C 1
ATOM 5010 O O . GLU B 1 104 ? 2.373 20.812 23.594 1 84.5 104 GLU B O 1
ATOM 5015 N N . GLU B 1 105 ? 4.086 22.219 23.953 1 89.75 105 GLU B N 1
ATOM 5016 C CA . GLU B 1 105 ? 4.086 22.625 22.562 1 89.75 105 GLU B CA 1
ATOM 5017 C C . GLU B 1 105 ? 4.492 21.469 21.641 1 89.75 105 GLU B C 1
ATOM 5019 O O . GLU B 1 105 ? 3.926 21.297 20.562 1 89.75 105 GLU B O 1
ATOM 5024 N N . LYS B 1 106 ? 5.465 20.719 22.109 1 92.5 106 LYS B N 1
ATOM 5025 C CA . LYS B 1 106 ? 5.883 19.547 21.344 1 92.5 106 LYS B CA 1
ATOM 5026 C C . LYS B 1 106 ? 4.734 18.562 21.172 1 92.5 106 LYS B C 1
ATOM 5028 O O . LYS B 1 106 ? 4.523 18.031 20.078 1 92.5 106 LYS B O 1
ATOM 5033 N N . ILE B 1 107 ? 4.023 18.375 22.219 1 89.94 107 ILE B N 1
ATOM 5034 C CA . ILE B 1 107 ? 2.873 17.469 22.188 1 89.94 107 ILE B CA 1
ATOM 5035 C C . ILE B 1 107 ? 1.845 18 21.188 1 89.94 107 ILE B C 1
ATOM 5037 O O . ILE B 1 107 ? 1.322 17.234 20.359 1 89.94 107 ILE B O 1
ATOM 5041 N N . CYS B 1 108 ? 1.601 19.281 21.203 1 91.94 108 CYS B N 1
ATOM 5042 C CA . CYS B 1 108 ? 0.646 19.891 20.297 1 91.94 108 CYS B CA 1
ATOM 5043 C C . CYS B 1 108 ? 1.104 19.734 18.844 1 91.94 108 CYS B C 1
ATOM 5045 O O . CYS B 1 108 ? 0.296 19.453 17.953 1 91.94 108 CYS B O 1
ATOM 5047 N N . ILE B 1 109 ? 2.375 19.906 18.625 1 96.25 109 ILE B N 1
ATOM 5048 C CA . ILE B 1 109 ? 2.939 19.781 17.297 1 96.25 109 ILE B CA 1
ATOM 5049 C C . ILE B 1 109 ? 2.781 18.328 16.812 1 96.25 109 ILE B C 1
ATOM 5051 O O . ILE B 1 109 ? 2.375 18.094 15.664 1 96.25 109 ILE B O 1
ATOM 5055 N N . GLN B 1 110 ? 3.025 17.375 17.609 1 95.94 110 GLN B N 1
ATOM 5056 C CA . GLN B 1 110 ? 2.932 15.977 17.25 1 95.94 110 GLN B CA 1
ATOM 5057 C C . GLN B 1 110 ? 1.479 15.562 17.016 1 95.94 110 GLN B C 1
ATOM 5059 O O . GLN B 1 110 ? 1.188 14.781 16.109 1 95.94 110 GLN B O 1
ATOM 5064 N N . ILE B 1 111 ? 0.579 16.109 17.812 1 94.5 111 ILE B N 1
ATOM 5065 C CA . ILE B 1 111 ? -0.839 15.844 17.609 1 94.5 111 ILE B CA 1
ATOM 5066 C C . ILE B 1 111 ? -1.275 16.422 16.266 1 94.5 111 ILE B C 1
ATOM 5068 O O . ILE B 1 111 ? -1.971 15.758 15.484 1 94.5 111 ILE B O 1
ATOM 5072 N N . ALA B 1 112 ? -0.833 17.625 15.984 1 97.12 112 ALA B N 1
ATOM 5073 C CA . ALA B 1 112 ? -1.15 18.266 14.711 1 97.12 112 ALA B CA 1
ATOM 5074 C C . ALA B 1 112 ? -0.599 17.438 13.547 1 97.12 112 ALA B C 1
ATOM 5076 O O . ALA B 1 112 ? -1.281 17.25 12.531 1 97.12 112 ALA B O 1
ATOM 5077 N N . ALA B 1 113 ? 0.612 16.984 13.719 1 98.38 113 ALA B N 1
ATOM 5078 C CA . ALA B 1 113 ? 1.258 16.188 12.68 1 98.38 113 ALA B CA 1
ATOM 5079 C C . ALA B 1 113 ? 0.517 14.867 12.461 1 98.38 113 ALA B C 1
ATOM 5081 O O . ALA B 1 113 ? 0.319 14.445 11.32 1 98.38 113 ALA B O 1
ATOM 5082 N N . LEU B 1 114 ? 0.073 14.25 13.477 1 97.25 114 LEU B N 1
ATOM 5083 C CA . LEU B 1 114 ? -0.633 12.977 13.422 1 97.25 114 LEU B CA 1
ATOM 5084 C C . LEU B 1 114 ? -2.004 13.141 12.773 1 97.25 114 LEU B C 1
ATOM 5086 O O . LEU B 1 114 ? -2.449 12.266 12.023 1 97.25 114 LEU B O 1
ATOM 5090 N N . CYS B 1 115 ? -2.648 14.289 13.008 1 97.12 115 CYS B N 1
ATOM 5091 C CA . CYS B 1 115 ? -4.074 14.375 12.711 1 97.12 115 CYS B CA 1
ATOM 5092 C C . CYS B 1 115 ? -4.336 15.352 11.57 1 97.12 115 CYS B C 1
ATOM 5094 O O . CYS B 1 115 ? -5.484 15.578 11.188 1 97.12 115 CYS B O 1
ATOM 5096 N N . HIS B 1 116 ? -3.311 15.945 11.016 1 97.62 116 HIS B N 1
ATOM 5097 C CA . HIS B 1 116 ? -3.51 16.984 10.008 1 97.62 116 HIS B CA 1
ATOM 5098 C C . HIS B 1 116 ? -4.301 16.453 8.82 1 97.62 116 HIS B C 1
ATOM 5100 O O . HIS B 1 116 ? -4.984 17.203 8.133 1 97.62 116 HIS B O 1
ATOM 5106 N N . ASP B 1 117 ? -4.281 15.109 8.586 1 96.94 117 ASP B N 1
ATOM 5107 C CA . ASP B 1 117 ? -4.902 14.508 7.414 1 96.94 117 ASP B CA 1
ATOM 5108 C C . ASP B 1 117 ? -6.164 13.742 7.797 1 96.94 117 ASP B C 1
ATOM 5110 O O . ASP B 1 117 ? -6.793 13.102 6.949 1 96.94 117 ASP B O 1
ATOM 5114 N N . ILE B 1 118 ? -6.598 13.758 9.047 1 96.88 118 ILE B N 1
ATOM 5115 C CA . ILE B 1 118 ? -7.703 12.945 9.531 1 96.88 118 ILE B CA 1
ATOM 5116 C C . ILE B 1 118 ? -9.016 13.422 8.906 1 96.88 118 ILE B C 1
ATOM 5118 O O . ILE B 1 118 ? -10.008 12.688 8.891 1 96.88 118 ILE B O 1
ATOM 5122 N N . GLY B 1 119 ? -9.047 14.617 8.328 1 95.75 119 GLY B N 1
ATOM 5123 C CA . GLY B 1 119 ? -10.242 15.203 7.746 1 95.75 119 GLY B CA 1
ATOM 5124 C C . GLY B 1 119 ? -10.422 14.875 6.277 1 95.75 119 GLY B C 1
ATOM 5125 O O . GLY B 1 119 ? -11.383 15.312 5.648 1 95.75 119 GLY B O 1
ATOM 5126 N N . HIS B 1 120 ? -9.555 14.078 5.703 1 95.62 120 HIS B N 1
ATOM 5127 C CA . HIS B 1 120 ? -9.727 13.641 4.32 1 95.62 120 HIS B CA 1
ATOM 5128 C C . HIS B 1 120 ? -10.898 12.672 4.195 1 95.62 120 HIS B C 1
ATOM 5130 O O . HIS B 1 120 ? -11.086 11.797 5.043 1 95.62 120 HIS B O 1
ATOM 5136 N N . GLY B 1 121 ? -11.719 12.898 3.172 1 94.44 121 GLY B N 1
ATOM 5137 C CA . GLY B 1 121 ? -12.758 11.945 2.826 1 94.44 121 GLY B CA 1
ATOM 5138 C C . GLY B 1 121 ? -12.297 10.867 1.865 1 94.44 121 GLY B C 1
ATOM 5139 O O . GLY B 1 121 ? -11.094 10.586 1.772 1 94.44 121 GLY B O 1
ATOM 5140 N N . SER B 1 122 ? -13.281 10.211 1.224 1 95.5 122 SER B N 1
ATOM 5141 C CA . SER B 1 122 ? -12.969 9.156 0.264 1 95.5 122 SER B CA 1
ATOM 5142 C C . SER B 1 122 ? -12.086 9.672 -0.865 1 95.5 122 SER B C 1
ATOM 5144 O O . SER B 1 122 ? -12.344 10.75 -1.413 1 95.5 122 SER B O 1
ATOM 5146 N N . PHE B 1 123 ? -11.047 8.969 -1.169 1 95.19 123 PHE B N 1
ATOM 5147 C CA . PHE B 1 123 ? -10.117 9.258 -2.258 1 95.19 123 PHE B CA 1
ATOM 5148 C C . PHE B 1 123 ? -9.406 10.578 -2.027 1 95.19 123 PHE B C 1
ATOM 5150 O O . PHE B 1 123 ? -9.102 11.305 -2.98 1 95.19 123 PHE B O 1
ATOM 5157 N N . SER B 1 124 ? -9.219 10.938 -0.777 1 93.19 124 SER B N 1
ATOM 5158 C CA . SER B 1 124 ? -8.383 12.055 -0.356 1 93.19 124 SER B CA 1
ATOM 5159 C C . SER B 1 124 ? -8.875 13.367 -0.956 1 93.19 124 SER B C 1
ATOM 5161 O O . SER B 1 124 ? -10.023 13.758 -0.757 1 93.19 124 SER B O 1
ATOM 5163 N N . HIS B 1 125 ? -8.094 14.016 -1.78 1 87.81 125 HIS B N 1
ATOM 5164 C CA . HIS B 1 125 ? -8.406 15.352 -2.273 1 87.81 125 HIS B CA 1
ATOM 5165 C C . HIS B 1 125 ? -9.578 15.32 -3.25 1 87.81 125 HIS B C 1
ATOM 5167 O O . HIS B 1 125 ? -10.273 16.328 -3.422 1 87.81 125 HIS B O 1
ATOM 5173 N N . LEU B 1 126 ? -9.852 14.219 -3.838 1 88.56 126 LEU B N 1
ATOM 5174 C CA . LEU B 1 126 ? -10.969 14.133 -4.773 1 88.56 126 LEU B CA 1
ATOM 5175 C C . LEU B 1 126 ? -12.289 14.422 -4.074 1 88.56 126 LEU B C 1
ATOM 5177 O O . LEU B 1 126 ? -13.203 15 -4.676 1 88.56 126 LEU B O 1
ATOM 5181 N N . TYR B 1 127 ? -12.375 13.977 -2.842 1 92.12 127 TYR B N 1
ATOM 5182 C CA . TYR B 1 127 ? -13.57 14.281 -2.066 1 92.12 127 TYR B CA 1
ATOM 5183 C C . TYR B 1 127 ? -13.742 15.789 -1.89 1 92.12 127 TYR B C 1
ATOM 5185 O O . TYR B 1 127 ? -14.852 16.312 -2.021 1 92.12 127 TYR B O 1
ATOM 5193 N N . ASP B 1 128 ? -12.617 16.5 -1.576 1 86.69 128 ASP B N 1
ATOM 5194 C CA . ASP B 1 128 ? -12.656 17.953 -1.401 1 86.69 128 ASP B CA 1
ATOM 5195 C C . ASP B 1 128 ? -13.117 18.641 -2.68 1 86.69 128 ASP B C 1
ATOM 5197 O O . ASP B 1 128 ? -13.938 19.562 -2.629 1 86.69 128 ASP B O 1
ATOM 5201 N N . PHE B 1 129 ? -12.656 18.141 -3.758 1 82.88 129 PHE B N 1
ATOM 5202 C CA . PHE B 1 129 ? -13.031 18.719 -5.043 1 82.88 129 PHE B CA 1
ATOM 5203 C C . PHE B 1 129 ? -14.5 18.469 -5.352 1 82.88 129 PHE B C 1
ATOM 5205 O O . PHE B 1 129 ? -15.188 19.328 -5.883 1 82.88 129 PHE B O 1
ATOM 5212 N N . ALA B 1 130 ? -14.93 17.266 -5.047 1 86.31 130 ALA B N 1
ATOM 5213 C CA . ALA B 1 130 ? -16.328 16.906 -5.289 1 86.31 130 ALA B CA 1
ATOM 5214 C C . ALA B 1 130 ? -17.266 17.766 -4.453 1 86.31 130 ALA B C 1
ATOM 5216 O O . ALA B 1 130 ? -18.328 18.188 -4.93 1 86.31 130 ALA B O 1
ATOM 5217 N N . VAL B 1 131 ? -16.875 18 -3.191 1 87.06 131 VAL B N 1
ATOM 5218 C CA . VAL B 1 131 ? -17.656 18.844 -2.299 1 87.06 131 VAL B CA 1
ATOM 5219 C C . VAL B 1 131 ? -17.719 20.266 -2.855 1 87.06 131 VAL B C 1
ATOM 5221 O O . VAL B 1 131 ? -18.781 20.891 -2.852 1 87.06 131 VAL B O 1
ATOM 5224 N N . GLU B 1 132 ? -16.625 20.719 -3.303 1 78.06 132 GLU B N 1
ATOM 5225 C CA . GLU B 1 132 ? -16.562 22.062 -3.863 1 78.06 132 GLU B CA 1
ATOM 5226 C C . GLU B 1 132 ? -17.438 22.188 -5.105 1 78.06 132 GLU B C 1
ATOM 5228 O O . GLU B 1 132 ? -18.031 23.234 -5.348 1 78.06 132 GLU B O 1
ATOM 5233 N N . GLU B 1 133 ? -17.438 21.172 -5.914 1 73.31 133 GLU B N 1
ATOM 5234 C CA . GLU B 1 133 ? -18.234 21.172 -7.133 1 73.31 133 GLU B CA 1
ATOM 5235 C C . GLU B 1 133 ? -19.719 21.25 -6.809 1 73.31 133 GLU B C 1
ATOM 5237 O O . GLU B 1 133 ? -20.5 21.844 -7.562 1 73.31 133 GLU B O 1
ATOM 5242 N N . LYS B 1 134 ? -20.109 20.672 -5.773 1 76.88 134 LYS B N 1
ATOM 5243 C CA . LYS B 1 134 ? -21.516 20.609 -5.387 1 76.88 134 LYS B CA 1
ATOM 5244 C C . LYS B 1 134 ? -21.938 21.875 -4.645 1 76.88 134 LYS B C 1
ATOM 5246 O O . LYS B 1 134 ? -23.094 22.297 -4.723 1 76.88 134 LYS B O 1
ATOM 5251 N N . LEU B 1 135 ? -21.047 22.406 -3.91 1 66.88 135 LEU B N 1
ATOM 5252 C CA . LEU B 1 135 ? -21.391 23.562 -3.082 1 66.88 135 LEU B CA 1
ATOM 5253 C C . LEU B 1 135 ? -21.562 24.812 -3.934 1 66.88 135 LEU B C 1
ATOM 5255 O O . LEU B 1 135 ? -20.734 25.078 -4.816 1 66.88 135 LEU B O 1
ATOM 5259 N N . SER B 1 136 ? -22.766 25.234 -4.031 1 57.19 136 SER B N 1
ATOM 5260 C CA . SER B 1 136 ? -23.109 26.453 -4.758 1 57.19 136 SER B CA 1
ATOM 5261 C C . SER B 1 136 ? -22.641 27.688 -4.016 1 57.19 136 SER B C 1
ATOM 5263 O O . SER B 1 136 ? -22.344 28.719 -4.629 1 57.19 136 SER B O 1
ATOM 5265 N N . ASP B 1 137 ? -22.625 27.609 -2.762 1 56.62 137 ASP B N 1
ATOM 5266 C CA . ASP B 1 137 ? -22.328 28.766 -1.91 1 56.62 137 ASP B CA 1
ATOM 5267 C C . ASP B 1 137 ? -20.828 28.906 -1.686 1 56.62 137 ASP B C 1
ATOM 5269 O O . ASP B 1 137 ? -20.188 28.016 -1.114 1 56.62 137 ASP B O 1
ATOM 5273 N N . ASP B 1 138 ? -20.328 29.906 -2.115 1 55.06 138 ASP B N 1
ATOM 5274 C CA . ASP B 1 138 ? -18.906 30.219 -2.078 1 55.06 138 ASP B CA 1
ATOM 5275 C C . ASP B 1 138 ? -18.391 30.234 -0.642 1 55.06 138 ASP B C 1
ATOM 5277 O O . ASP B 1 138 ? -17.25 29.828 -0.381 1 55.06 138 ASP B O 1
ATOM 5281 N N . GLU B 1 139 ? -19.203 30.703 0.203 1 51.47 139 GLU B N 1
ATOM 5282 C CA . GLU B 1 139 ? -18.781 30.812 1.596 1 51.47 139 GLU B CA 1
ATOM 5283 C C . GLU B 1 139 ? -18.547 29.438 2.217 1 51.47 139 GLU B C 1
ATOM 5285 O O . GLU B 1 139 ? -17.562 29.234 2.938 1 51.47 139 GLU B O 1
ATOM 5290 N N . LYS B 1 140 ? -19.469 28.594 2.014 1 57.22 140 LYS B N 1
ATOM 5291 C CA . LYS B 1 140 ? -19.359 27.25 2.566 1 57.22 140 LYS B CA 1
ATOM 5292 C C . LYS B 1 140 ? -18.188 26.5 1.936 1 57.22 140 LYS B C 1
ATOM 5294 O O . LYS B 1 140 ? -17.531 25.688 2.6 1 57.22 140 LYS B O 1
ATOM 5299 N N . LYS B 1 141 ? -17.938 26.828 0.741 1 59.19 141 LYS B N 1
ATOM 5300 C CA . LYS B 1 141 ? -16.812 26.234 0.017 1 59.19 141 LYS B CA 1
ATOM 5301 C C . LYS B 1 141 ? -15.492 26.547 0.707 1 59.19 141 LYS B C 1
ATOM 5303 O O . LYS B 1 141 ? -14.625 25.688 0.825 1 59.19 141 LYS B O 1
ATOM 5308 N N . ASN B 1 142 ? -15.406 27.703 1.202 1 57.75 142 ASN B N 1
ATOM 5309 C CA . ASN B 1 142 ? -14.141 28.172 1.752 1 57.75 142 ASN B CA 1
ATOM 5310 C C . ASN B 1 142 ? -13.93 27.672 3.18 1 57.75 142 ASN B C 1
ATOM 5312 O O . ASN B 1 142 ? -12.789 27.547 3.633 1 57.75 142 ASN B O 1
ATOM 5316 N N . GLU B 1 143 ? -14.969 27.469 3.904 1 58.66 143 GLU B N 1
ATOM 5317 C CA . GLU B 1 143 ? -14.789 27.219 5.328 1 58.66 143 GLU B CA 1
ATOM 5318 C C . GLU B 1 143 ? -14.617 25.719 5.605 1 58.66 143 GLU B C 1
ATOM 5320 O O . GLU B 1 143 ? -13.797 25.328 6.438 1 58.66 143 GLU B O 1
ATOM 5325 N N . LEU B 1 144 ? -15.383 24.922 4.996 1 61.34 144 LEU B N 1
ATOM 5326 C CA . LEU B 1 144 ? -15.336 23.562 5.512 1 61.34 144 LEU B CA 1
ATOM 5327 C C . LEU B 1 144 ? -15.008 22.578 4.398 1 61.34 144 LEU B C 1
ATOM 5329 O O . LEU B 1 144 ? -14.852 21.375 4.648 1 61.34 144 LEU B O 1
ATOM 5333 N N . SER B 1 145 ? -14.57 23.094 3.408 1 65.88 145 SER B N 1
ATOM 5334 C CA . SER B 1 145 ? -14.312 22.172 2.312 1 65.88 145 SER B CA 1
ATOM 5335 C C . SER B 1 145 ? -12.891 21.609 2.387 1 65.88 145 SER B C 1
ATOM 5337 O O . SER B 1 145 ? -12.688 20.406 2.205 1 65.88 145 SER B O 1
ATOM 5339 N N . PRO B 1 146 ? -12.062 22.406 2.93 1 81.31 146 PRO B N 1
ATOM 5340 C CA . PRO B 1 146 ? -10.719 21.828 2.951 1 81.31 146 PRO B CA 1
ATOM 5341 C C . PRO B 1 146 ? -10.516 20.844 4.102 1 81.31 146 PRO B C 1
ATOM 5343 O O . PRO B 1 146 ? -11.031 21.062 5.203 1 81.31 146 PRO B O 1
ATOM 5346 N N . HIS B 1 147 ? -9.812 19.719 3.867 1 90.12 147 HIS B N 1
ATOM 5347 C CA . HIS B 1 147 ? -9.633 18.656 4.84 1 90.12 147 HIS B CA 1
ATOM 5348 C C . HIS B 1 147 ? -8.953 19.156 6.105 1 90.12 147 HIS B C 1
ATOM 5350 O O . HIS B 1 147 ? -9.148 18.609 7.191 1 90.12 147 HIS B O 1
ATOM 5356 N N . GLU B 1 148 ? -8.148 20.297 6.008 1 91.38 148 GLU B N 1
ATOM 5357 C CA . GLU B 1 148 ? -7.453 20.844 7.168 1 91.38 148 GLU B CA 1
ATOM 5358 C C . GLU B 1 148 ? -8.438 21.312 8.234 1 91.38 148 GLU B C 1
ATOM 5360 O O . GLU B 1 148 ? -8.25 21.047 9.422 1 91.38 148 GLU B O 1
ATOM 5365 N N . TYR B 1 149 ? -9.461 22 7.805 1 90.62 149 TYR B N 1
ATOM 5366 C CA . TYR B 1 149 ? -10.469 22.5 8.742 1 90.62 149 TYR B CA 1
ATOM 5367 C C . TYR B 1 149 ? -11.289 21.344 9.312 1 90.62 149 TYR B C 1
ATOM 5369 O O . TYR B 1 149 ? -11.633 21.359 10.5 1 90.62 149 TYR B O 1
ATOM 5377 N N . ARG B 1 150 ? -11.609 20.406 8.5 1 92.44 150 ARG B N 1
ATOM 5378 C CA . ARG B 1 150 ? -12.312 19.219 8.992 1 92.44 150 ARG B CA 1
ATOM 5379 C C . ARG B 1 150 ? -11.469 18.469 10.016 1 92.44 150 ARG B C 1
ATOM 5381 O O . ARG B 1 150 ? -11.992 17.969 11.008 1 92.44 150 ARG B O 1
ATOM 5388 N N . SER B 1 151 ? -10.172 18.344 9.695 1 94.81 151 SER B N 1
ATOM 5389 C CA . SER B 1 151 ? -9.266 17.703 10.641 1 94.81 151 SER B CA 1
ATOM 5390 C C . SER B 1 151 ? -9.312 18.375 12.008 1 94.81 151 SER B C 1
ATOM 5392 O O . SER B 1 151 ? -9.391 17.703 13.039 1 94.81 151 SER B O 1
ATOM 5394 N N . ALA B 1 152 ? -9.273 19.734 11.992 1 92.06 152 ALA B N 1
ATOM 5395 C CA . ALA B 1 152 ? -9.328 20.484 13.242 1 92.06 152 ALA B CA 1
ATOM 5396 C C . ALA B 1 152 ? -10.625 20.203 14 1 92.06 152 ALA B C 1
ATOM 5398 O O . ALA B 1 152 ? -10.609 20.047 15.227 1 92.06 152 ALA B O 1
ATOM 5399 N N . GLU B 1 153 ? -11.695 20.078 13.305 1 89.88 153 GLU B N 1
ATOM 5400 C CA . GLU B 1 153 ? -12.977 19.812 13.945 1 89.88 153 GLU B CA 1
ATOM 5401 C C . GLU B 1 153 ? -13.016 18.406 14.547 1 89.88 153 GLU B C 1
ATOM 5403 O O . GLU B 1 153 ? -13.578 18.203 15.625 1 89.88 153 GLU B O 1
ATOM 5408 N N . ILE B 1 154 ? -12.484 17.484 13.867 1 92.44 154 ILE B N 1
ATOM 5409 C CA . ILE B 1 154 ? -12.445 16.109 14.367 1 92.44 154 ILE B CA 1
ATOM 5410 C C . ILE B 1 154 ? -11.602 16.047 15.633 1 92.44 154 ILE B C 1
ATOM 5412 O O . ILE B 1 154 ? -11.984 15.398 16.609 1 92.44 154 ILE B O 1
ATOM 5416 N N . ILE B 1 155 ? -10.5 16.703 15.633 1 91.5 155 ILE B N 1
ATOM 5417 C CA . ILE B 1 155 ? -9.625 16.734 16.797 1 91.5 155 ILE B CA 1
ATOM 5418 C C . ILE B 1 155 ? -10.359 17.375 17.984 1 91.5 155 ILE B C 1
ATOM 5420 O O . ILE B 1 155 ? -10.242 16.906 19.109 1 91.5 155 ILE B O 1
ATOM 5424 N N . LYS B 1 156 ? -11.062 18.469 17.703 1 89 156 LYS B N 1
ATOM 5425 C CA . LYS B 1 156 ? -11.836 19.125 18.75 1 89 156 LYS B CA 1
ATOM 5426 C C . LYS B 1 156 ? -12.82 18.156 19.406 1 89 156 LYS B C 1
ATOM 5428 O O . LYS B 1 156 ? -12.93 18.109 20.641 1 89 156 LYS B O 1
ATOM 5433 N N . ASN B 1 157 ? -13.414 17.391 18.578 1 87.56 157 ASN B N 1
ATOM 5434 C CA . ASN B 1 157 ? -14.359 16.406 19.078 1 87.56 157 ASN B CA 1
ATOM 5435 C C . ASN B 1 157 ? -13.656 15.32 19.906 1 87.56 157 ASN B C 1
ATOM 5437 O O . ASN B 1 157 ? -14.18 14.867 20.922 1 87.56 157 ASN B O 1
ATOM 5441 N N . MET B 1 158 ? -12.539 14.922 19.453 1 85.31 158 MET B N 1
ATOM 5442 C CA . MET B 1 158 ? -11.773 13.914 20.188 1 85.31 158 MET B CA 1
ATOM 5443 C C . MET B 1 158 ? -11.312 14.453 21.531 1 85.31 158 MET B C 1
ATOM 5445 O O . MET B 1 158 ? -11.344 13.734 22.531 1 85.31 158 MET B O 1
ATOM 5449 N N . MET B 1 159 ? -10.852 15.656 21.516 1 80.44 159 MET B N 1
ATOM 5450 C CA . MET B 1 159 ? -10.367 16.281 22.734 1 80.44 159 MET B CA 1
ATOM 5451 C C . MET B 1 159 ? -11.5 16.484 23.734 1 80.44 159 MET B C 1
ATOM 5453 O O . MET B 1 159 ? -11.297 16.344 24.953 1 80.44 159 MET B O 1
ATOM 5457 N N . ASN B 1 160 ? -12.68 16.703 23.203 1 78.31 160 ASN B N 1
ATOM 5458 C CA . ASN B 1 160 ? -13.859 16.859 24.047 1 78.31 160 ASN B CA 1
ATOM 5459 C C . ASN B 1 160 ? -14.336 15.516 24.594 1 78.31 160 ASN B C 1
ATOM 5461 O O . ASN B 1 160 ? -14.984 15.461 25.641 1 78.31 160 ASN B O 1
ATOM 5465 N N . SER B 1 161 ? -14.047 14.383 23.859 1 74.88 161 SER B N 1
ATOM 5466 C CA . SER B 1 161 ? -14.492 13.047 24.219 1 74.88 161 SER B CA 1
ATOM 5467 C C . SER B 1 161 ? -13.469 12.336 25.109 1 74.88 161 SER B C 1
ATOM 5469 O O . SER B 1 161 ? -13.266 11.125 24.984 1 74.88 161 SER B O 1
ATOM 5471 N N . ASN B 1 162 ? -12.656 12.906 25.734 1 78.38 162 ASN B N 1
ATOM 5472 C CA . ASN B 1 162 ? -11.852 12.312 26.797 1 78.38 162 ASN B CA 1
ATOM 5473 C C . ASN B 1 162 ? -10.383 12.195 26.391 1 78.38 162 ASN B C 1
ATOM 5475 O O . ASN B 1 162 ? -9.586 11.602 27.125 1 78.38 162 ASN B O 1
ATOM 5479 N N . LEU B 1 163 ? -10.07 12.648 25.234 1 79.62 163 LEU B N 1
ATOM 5480 C CA . LEU B 1 163 ? -8.688 12.508 24.812 1 79.62 163 LEU B CA 1
ATOM 5481 C C . LEU B 1 163 ? -7.738 13.211 25.766 1 79.62 163 LEU B C 1
ATOM 5483 O O . LEU B 1 163 ? -6.723 12.648 26.172 1 79.62 163 LEU B O 1
ATOM 5487 N N . ILE B 1 164 ? -8.094 14.352 26.188 1 74.94 164 ILE B N 1
ATOM 5488 C CA . ILE B 1 164 ? -7.23 15.133 27.062 1 74.94 164 ILE B CA 1
ATOM 5489 C C . ILE B 1 164 ? -7.086 14.414 28.406 1 74.94 164 ILE B C 1
ATOM 5491 O O . ILE B 1 164 ? -5.996 14.375 28.984 1 74.94 164 ILE B O 1
ATOM 5495 N N . LYS B 1 165 ? -8.195 13.836 28.812 1 75.94 165 LYS B N 1
ATOM 5496 C CA . LYS B 1 165 ? -8.156 13.078 30.062 1 75.94 165 LYS B CA 1
ATOM 5497 C C . LYS B 1 165 ? -7.207 11.891 29.953 1 75.94 165 LYS B C 1
ATOM 5499 O O . LYS B 1 165 ? -6.461 11.594 30.891 1 75.94 165 LYS B O 1
ATOM 5504 N N . GLU B 1 166 ? -7.266 11.328 28.844 1 79.31 166 GLU B N 1
ATOM 5505 C CA . GLU B 1 166 ? -6.398 10.18 28.609 1 79.31 166 GLU B CA 1
ATOM 5506 C C . GLU B 1 166 ? -4.934 10.609 28.516 1 79.31 166 GLU B C 1
ATOM 5508 O O . GLU B 1 166 ? -4.047 9.922 29.016 1 79.31 166 GLU B O 1
ATOM 5513 N N . LEU B 1 167 ? -4.684 11.719 27.906 1 77.06 167 LEU B N 1
ATOM 5514 C CA . LEU B 1 167 ? -3.32 12.211 27.719 1 77.06 167 LEU B CA 1
ATOM 5515 C C . LEU B 1 167 ? -2.723 12.664 29.047 1 77.06 167 LEU B C 1
ATOM 5517 O O . LEU B 1 167 ? -1.521 12.508 29.281 1 77.06 167 LEU B O 1
ATOM 5521 N N . ARG B 1 168 ? -3.514 13.133 29.953 1 75.69 168 ARG B N 1
ATOM 5522 C CA . ARG B 1 168 ? -3.07 13.625 31.25 1 75.69 168 ARG B CA 1
ATOM 5523 C C . ARG B 1 168 ? -2.576 12.484 32.125 1 75.69 168 ARG B C 1
ATOM 5525 O O . ARG B 1 168 ? -1.826 12.703 33.094 1 75.69 168 ARG B O 1
ATOM 5532 N N . LYS B 1 169 ? -3.055 11.305 31.75 1 73.81 169 LYS B N 1
ATOM 5533 C CA . LYS B 1 169 ? -2.627 10.141 32.531 1 73.81 169 LYS B CA 1
ATOM 5534 C C . LYS B 1 169 ? -1.141 9.859 32.312 1 73.81 169 LYS B C 1
ATOM 5536 O O . LYS B 1 169 ? -0.522 9.156 33.125 1 73.81 169 LYS B O 1
ATOM 5541 N N . PHE B 1 170 ? -0.73 10.43 31.297 1 71.81 170 PHE B N 1
ATOM 5542 C CA . PHE B 1 170 ? 0.679 10.195 31.016 1 71.81 170 PHE B CA 1
ATOM 5543 C C . PHE B 1 170 ? 1.546 11.305 31.594 1 71.81 170 PHE B C 1
ATOM 5545 O O . PHE B 1 170 ? 1.237 12.484 31.438 1 71.81 170 PHE B O 1
ATOM 5552 N N . LYS B 1 171 ? 2.445 11.016 32.438 1 57.28 171 LYS B N 1
ATOM 5553 C CA . LYS B 1 171 ? 3.324 11.984 33.094 1 57.28 171 LYS B CA 1
ATOM 5554 C C . LYS B 1 171 ? 4.07 12.828 32.062 1 57.28 171 LYS B C 1
ATOM 5556 O O . LYS B 1 171 ? 4.633 12.297 31.109 1 57.28 171 LYS B O 1
ATOM 5561 N N . GLY B 1 172 ? 4.094 14.141 32.312 1 55.28 172 GLY B N 1
ATOM 5562 C CA . GLY B 1 172 ? 4.871 15.039 31.469 1 55.28 172 GLY B CA 1
ATOM 5563 C C . GLY B 1 172 ? 4.145 15.438 30.203 1 55.28 172 GLY B C 1
ATOM 5564 O O . GLY B 1 172 ? 4.613 16.312 29.469 1 55.28 172 GLY B O 1
ATOM 5565 N N . SER B 1 173 ? 3.061 14.742 29.984 1 56.34 173 SER B N 1
ATOM 5566 C CA . SER B 1 173 ? 2.434 15.062 28.703 1 56.34 173 SER B CA 1
ATOM 5567 C C . SER B 1 173 ? 1.688 16.391 28.766 1 56.34 173 SER B C 1
ATOM 5569 O O . SER B 1 173 ? 1.847 17.234 27.875 1 56.34 173 SER B O 1
ATOM 5571 N N . VAL B 1 174 ? 0.693 16.609 29.594 1 56.62 174 VAL B N 1
ATOM 5572 C CA . VAL B 1 174 ? -0.208 17.75 29.469 1 56.62 174 VAL B CA 1
ATOM 5573 C C . VAL B 1 174 ? -0.211 18.562 30.766 1 56.62 174 VAL B C 1
ATOM 5575 O O . VAL B 1 174 ? -1.124 19.344 31.016 1 56.62 174 VAL B O 1
ATOM 5578 N N . GLU B 1 175 ? 0.776 18.531 31.531 1 53.25 175 GLU B N 1
ATOM 5579 C CA . GLU B 1 175 ? 0.659 19.219 32.812 1 53.25 175 GLU B CA 1
ATOM 5580 C C . GLU B 1 175 ? 0.552 20.734 32.625 1 53.25 175 GLU B C 1
ATOM 5582 O O . GLU B 1 175 ? -0.104 21.406 33.406 1 53.25 175 GLU B O 1
ATOM 5587 N N . ALA B 1 176 ? 1.225 21.188 31.578 1 49.59 176 ALA B N 1
ATOM 5588 C CA . ALA B 1 176 ? 1.359 22.641 31.562 1 49.59 176 ALA B CA 1
ATOM 5589 C C . ALA B 1 176 ? 0.142 23.297 30.922 1 49.59 176 ALA B C 1
ATOM 5591 O O . ALA B 1 176 ? 0.042 24.531 30.875 1 49.59 176 ALA B O 1
ATOM 5592 N N . PHE B 1 177 ? -0.526 22.562 30.125 1 54 177 PHE B N 1
ATOM 5593 C CA . PHE B 1 177 ? -1.612 23.328 29.531 1 54 177 PHE B CA 1
ATOM 5594 C C . PHE B 1 177 ? -2.758 23.5 30.516 1 54 177 PHE B C 1
ATOM 5596 O O . PHE B 1 177 ? -3.215 22.547 31.141 1 54 177 PHE B O 1
ATOM 5603 N N . THR B 1 178 ? -2.955 24.734 30.844 1 55.44 178 THR B N 1
ATOM 5604 C CA . THR B 1 178 ? -3.92 25.188 31.844 1 55.44 178 THR B CA 1
ATOM 5605 C C . THR B 1 178 ? -5.344 24.859 31.406 1 55.44 178 THR B C 1
ATOM 5607 O O . THR B 1 178 ? -6.223 24.656 32.25 1 55.44 178 THR B O 1
ATOM 5610 N N . SER B 1 179 ? -5.582 24.891 30.047 1 66.56 179 SER B N 1
ATOM 5611 C CA . SER B 1 179 ? -6.941 24.609 29.594 1 66.56 179 SER B CA 1
ATOM 5612 C C . SER B 1 179 ? -6.934 23.797 28.312 1 66.56 179 SER B C 1
ATOM 5614 O O . SER B 1 179 ? -5.996 23.891 27.516 1 66.56 179 SER B O 1
ATOM 5616 N N . ASP B 1 180 ? -7.902 22.953 28.156 1 73.94 180 ASP B N 1
ATOM 5617 C CA . ASP B 1 180 ? -8.148 22.125 26.969 1 73.94 180 ASP B CA 1
ATOM 5618 C C . ASP B 1 180 ? -8.32 23 25.734 1 73.94 180 ASP B C 1
ATOM 5620 O O . ASP B 1 180 ? -7.891 22.641 24.641 1 73.94 180 ASP B O 1
ATOM 5624 N N . GLU B 1 181 ? -8.711 24.141 25.969 1 80.44 181 GLU B N 1
ATOM 5625 C CA . GLU B 1 181 ? -9.016 25.031 24.859 1 80.44 181 GLU B CA 1
ATOM 5626 C C . GLU B 1 181 ? -7.738 25.594 24.25 1 80.44 181 GLU B C 1
ATOM 5628 O O . GLU B 1 181 ? -7.656 25.781 23.031 1 80.44 181 GLU B O 1
ATOM 5633 N N . GLU B 1 182 ? -6.852 25.906 25.078 1 79.56 182 GLU B N 1
ATOM 5634 C CA . GLU B 1 182 ? -5.59 26.438 24.578 1 79.56 182 GLU B CA 1
ATOM 5635 C C . GLU B 1 182 ? -4.848 25.391 23.75 1 79.56 182 GLU B C 1
ATOM 5637 O O . GLU B 1 182 ? -4.254 25.719 22.719 1 79.56 182 GLU B O 1
ATOM 5642 N N . TYR B 1 183 ? -4.93 24.188 24.141 1 79.06 183 TYR B N 1
ATOM 5643 C CA . TYR B 1 183 ? -4.332 23.078 23.391 1 79.06 183 TYR B CA 1
ATOM 5644 C C . TYR B 1 183 ? -4.945 22.969 22 1 79.06 183 TYR B C 1
ATOM 5646 O O . TYR B 1 183 ? -4.227 22.891 21 1 79.06 183 TYR B O 1
ATOM 5654 N N . PHE B 1 184 ? -6.145 23.078 22.094 1 87.56 184 PHE B N 1
ATOM 5655 C CA . PHE B 1 184 ? -6.859 22.906 20.828 1 87.56 184 PHE B CA 1
ATOM 5656 C C . PHE B 1 184 ? -6.559 24.062 19.875 1 87.56 184 PHE B C 1
ATOM 5658 O O . PHE B 1 184 ? -6.371 23.844 18.672 1 87.56 184 PHE B O 1
ATOM 5665 N N . LYS B 1 185 ? -6.551 25.25 20.422 1 90.06 185 LYS B N 1
ATOM 5666 C CA . LYS B 1 185 ? -6.293 26.422 19.594 1 90.06 185 LYS B CA 1
ATOM 5667 C C . LYS B 1 185 ? -4.93 26.328 18.906 1 90.06 185 LYS B C 1
ATOM 5669 O O . LYS B 1 185 ? -4.793 26.672 17.734 1 90.06 185 LYS B O 1
ATOM 5674 N N . LEU B 1 186 ? -3.967 25.891 19.641 1 91.31 186 LEU B N 1
ATOM 5675 C CA . LEU B 1 186 ? -2.625 25.766 19.078 1 91.31 186 LEU B CA 1
ATOM 5676 C C . LEU B 1 186 ? -2.576 24.672 18.016 1 91.31 186 LEU B C 1
ATOM 5678 O O . LEU B 1 186 ? -2.055 24.875 16.922 1 91.31 186 LEU B O 1
ATOM 5682 N N . VAL B 1 187 ? -3.135 23.5 18.312 1 93.5 187 VAL B N 1
ATOM 5683 C CA . VAL B 1 187 ? -3.148 22.375 17.375 1 93.5 187 VAL B CA 1
ATOM 5684 C C . VAL B 1 187 ? -3.867 22.797 16.094 1 93.5 187 VAL B C 1
ATOM 5686 O O . VAL B 1 187 ? -3.361 22.562 14.992 1 93.5 187 VAL B O 1
ATOM 5689 N N . LYS B 1 188 ? -5.008 23.453 16.266 1 94.31 188 LYS B N 1
ATOM 5690 C CA . LYS B 1 188 ? -5.789 23.906 15.109 1 94.31 188 LYS B CA 1
ATOM 5691 C C . LYS B 1 188 ? -4.98 24.875 14.25 1 94.31 188 LYS B C 1
ATOM 5693 O O . LYS B 1 188 ? -4.961 24.75 13.023 1 94.31 188 LYS B O 1
ATOM 5698 N N . ARG B 1 189 ? -4.312 25.797 14.867 1 94.56 189 ARG B N 1
ATOM 5699 C CA . ARG B 1 189 ? -3.537 26.781 14.133 1 94.56 189 ARG B CA 1
ATOM 5700 C C . ARG B 1 189 ? -2.396 26.141 13.367 1 94.56 189 ARG B C 1
ATOM 5702 O O . ARG B 1 189 ? -2.137 26.484 12.211 1 94.56 189 ARG B O 1
ATOM 5709 N N . ILE B 1 190 ? -1.737 25.203 13.969 1 96.19 190 ILE B N 1
ATOM 5710 C CA . ILE B 1 190 ? -0.624 24.516 13.32 1 96.19 190 ILE B CA 1
ATOM 5711 C C . ILE B 1 190 ? -1.113 23.797 12.055 1 96.19 190 ILE B C 1
ATOM 5713 O O . ILE B 1 190 ? -0.438 23.828 11.023 1 96.19 190 ILE B O 1
ATOM 5717 N N . ILE B 1 191 ? -2.318 23.219 12.07 1 96.19 191 ILE B N 1
ATOM 5718 C CA . ILE B 1 191 ? -2.855 22.422 10.969 1 96.19 191 ILE B CA 1
ATOM 5719 C C . ILE B 1 191 ? -3.346 23.359 9.852 1 96.19 191 ILE B C 1
ATOM 5721 O O . ILE B 1 191 ? -3.143 23.078 8.672 1 96.19 191 ILE B O 1
ATOM 5725 N N . THR B 1 192 ? -3.932 24.516 10.219 1 94.12 192 THR B N 1
ATOM 5726 C CA . THR B 1 192 ? -4.66 25.328 9.25 1 94.12 192 THR B CA 1
ATOM 5727 C C . THR B 1 192 ? -3.803 26.484 8.75 1 94.12 192 THR B C 1
ATOM 5729 O O . THR B 1 192 ? -4.191 27.203 7.828 1 94.12 192 THR B O 1
ATOM 5732 N N . PHE B 1 193 ? -2.617 26.641 9.312 1 93.81 193 PHE B N 1
ATOM 5733 C CA . PHE B 1 193 ? -1.837 27.844 9.102 1 93.81 193 PHE B CA 1
ATOM 5734 C C . PHE B 1 193 ? -1.565 28.062 7.617 1 93.81 193 PHE B C 1
ATOM 5736 O O . PHE B 1 193 ? -1.743 29.172 7.102 1 93.81 193 PHE B O 1
ATOM 5743 N N . ASP B 1 194 ? -1.119 27.047 6.922 1 90.81 194 ASP B N 1
ATOM 5744 C CA . ASP B 1 194 ? -0.808 27.172 5.504 1 90.81 194 ASP B CA 1
ATOM 5745 C C . ASP B 1 194 ? -2.033 27.625 4.711 1 90.81 194 ASP B C 1
ATOM 5747 O O . ASP B 1 194 ? -1.936 28.516 3.863 1 90.81 194 ASP B O 1
ATOM 5751 N N . LYS B 1 195 ? -3.139 27.016 5.012 1 88.5 195 LYS B N 1
ATOM 5752 C CA . LYS B 1 195 ? -4.375 27.375 4.32 1 88.5 195 LYS B CA 1
ATOM 5753 C C . LYS B 1 195 ? -4.809 28.797 4.66 1 88.5 195 LYS B C 1
ATOM 5755 O O . LYS B 1 195 ? -5.277 29.531 3.793 1 88.5 195 LYS B O 1
ATOM 5760 N N . ASP B 1 196 ? -4.672 29.172 5.871 1 89.94 196 ASP B N 1
ATOM 5761 C CA . ASP B 1 196 ? -5.027 30.516 6.312 1 89.94 196 ASP B CA 1
ATOM 5762 C C . ASP B 1 196 ? -4.137 31.562 5.656 1 89.94 196 ASP B C 1
ATOM 5764 O O . ASP B 1 196 ? -4.602 32.656 5.301 1 89.94 196 ASP B O 1
ATOM 5768 N N . CYS B 1 197 ? -2.91 31.25 5.527 1 88.94 197 CYS B N 1
ATOM 5769 C CA . CYS B 1 197 ? -1.977 32.188 4.891 1 88.94 197 CYS B CA 1
ATOM 5770 C C . CYS B 1 197 ? -2.32 32.375 3.42 1 88.94 197 CYS B C 1
ATOM 5772 O O . CYS B 1 197 ? -2.148 33.469 2.881 1 88.94 197 CYS B O 1
ATOM 5774 N N . LYS B 1 198 ? -2.771 31.328 2.795 1 83.06 198 LYS B N 1
ATOM 5775 C CA . LYS B 1 198 ? -3.094 31.391 1.373 1 83.06 198 LYS B CA 1
ATOM 5776 C C . LYS B 1 198 ? -4.301 32.281 1.121 1 83.06 198 LYS B C 1
ATOM 5778 O O . LYS B 1 198 ? -4.473 32.812 0.019 1 83.06 198 LYS B O 1
ATOM 5783 N N . LYS B 1 199 ? -5.07 32.5 2.137 1 82.44 199 LYS B N 1
ATOM 5784 C CA . LYS B 1 199 ? -6.262 33.344 2.018 1 82.44 199 LYS B CA 1
ATOM 5785 C C . LYS B 1 199 ? -5.93 34.812 2.256 1 82.44 199 LYS B C 1
ATOM 5787 O O . LYS B 1 199 ? -6.773 35.688 2.049 1 82.44 199 LYS B O 1
ATOM 5792 N N . LEU B 1 200 ? -4.746 35.062 2.656 1 87.12 200 LEU B N 1
ATOM 5793 C CA . LEU B 1 200 ? -4.363 36.438 3.01 1 87.12 200 LEU B CA 1
ATOM 5794 C C . LEU B 1 200 ? -4.102 37.25 1.762 1 87.12 200 LEU B C 1
ATOM 5796 O O . LEU B 1 200 ? -3.826 36.719 0.691 1 87.12 200 LEU B O 1
ATOM 5800 N N . PRO B 1 201 ? -4.164 38.5 1.902 1 80.75 201 PRO B N 1
ATOM 5801 C CA . PRO B 1 201 ? -3.924 39.406 0.765 1 80.75 201 PRO B CA 1
ATOM 5802 C C . PRO B 1 201 ? -2.51 39.281 0.205 1 80.75 201 PRO B C 1
ATOM 5804 O O . PRO B 1 201 ? -1.586 38.875 0.93 1 80.75 201 PRO B O 1
ATOM 5807 N N . LYS B 1 202 ? -2.414 39.688 -1.027 1 77.56 202 LYS B N 1
ATOM 5808 C CA . LYS B 1 202 ? -1.132 39.594 -1.718 1 77.56 202 LYS B CA 1
ATOM 5809 C C . LYS B 1 202 ? -0.203 40.719 -1.321 1 77.56 202 LYS B C 1
ATOM 5811 O O . LYS B 1 202 ? 1.021 40.562 -1.35 1 77.56 202 LYS B O 1
ATOM 5816 N N . ALA B 1 203 ? -0.767 41.812 -0.865 1 78.19 203 ALA B N 1
ATOM 5817 C CA . ALA B 1 203 ? 0.056 42.938 -0.442 1 78.19 203 ALA B CA 1
ATOM 5818 C C . ALA B 1 203 ? 0.943 42.562 0.74 1 78.19 203 ALA B C 1
ATOM 5820 O O . ALA B 1 203 ? 0.446 42.125 1.791 1 78.19 203 ALA B O 1
ATOM 5821 N N . ILE B 1 204 ? 2.193 42.781 0.628 1 80.12 204 ILE B N 1
ATOM 5822 C CA . ILE B 1 204 ? 3.209 42.25 1.546 1 80.12 204 ILE B CA 1
ATOM 5823 C C . ILE B 1 204 ? 2.982 42.844 2.939 1 80.12 204 ILE B C 1
ATOM 5825 O O . ILE B 1 204 ? 2.994 42.125 3.934 1 80.12 204 ILE B O 1
ATOM 5829 N N . SER B 1 205 ? 2.824 44.188 3.012 1 84 205 SER B N 1
ATOM 5830 C CA . SER B 1 205 ? 2.686 44.844 4.312 1 84 205 SER B CA 1
ATOM 5831 C C . SER B 1 205 ? 1.449 44.344 5.051 1 84 205 SER B C 1
ATOM 5833 O O . SER B 1 205 ? 1.518 44 6.234 1 84 205 SER B O 1
ATOM 5835 N N . LYS B 1 206 ? 0.343 44.25 4.379 1 89.12 206 LYS B N 1
ATOM 5836 C CA . LYS B 1 206 ? -0.898 43.781 4.988 1 89.12 206 LYS B CA 1
ATOM 5837 C C . LYS B 1 206 ? -0.809 42.312 5.359 1 89.12 206 LYS B C 1
ATOM 5839 O O . LYS B 1 206 ? -1.339 41.875 6.387 1 89.12 206 LYS B O 1
ATOM 5844 N N . ARG B 1 207 ? -0.201 41.594 4.566 1 89.69 207 ARG B N 1
ATOM 5845 C CA . ARG B 1 207 ? -0.02 40.188 4.809 1 89.69 207 ARG B CA 1
ATOM 5846 C C . ARG B 1 207 ? 0.773 39.938 6.086 1 89.69 207 ARG B C 1
ATOM 5848 O O . ARG B 1 207 ? 0.398 39.094 6.906 1 89.69 207 ARG B O 1
ATOM 5855 N N . LYS B 1 208 ? 1.809 40.688 6.273 1 88.25 208 LYS B N 1
ATOM 5856 C CA . LYS B 1 208 ? 2.646 40.562 7.465 1 88.25 208 LYS B CA 1
ATOM 5857 C C . LYS B 1 208 ? 1.851 40.844 8.734 1 88.25 208 LYS B C 1
ATOM 5859 O O . LYS B 1 208 ? 1.993 40.156 9.734 1 88.25 208 LYS B O 1
ATOM 5864 N N . GLU B 1 209 ? 1.091 41.875 8.641 1 90.25 209 GLU B N 1
ATOM 5865 C CA . GLU B 1 209 ? 0.278 42.25 9.789 1 90.25 209 GLU B CA 1
ATOM 5866 C C . GLU B 1 209 ? -0.746 41.156 10.133 1 90.25 209 GLU B C 1
ATOM 5868 O O . GLU B 1 209 ? -0.968 40.875 11.305 1 90.25 209 GLU B O 1
ATOM 5873 N N . GLU B 1 210 ? -1.359 40.625 9.117 1 91.88 210 GLU B N 1
ATOM 5874 C CA . GLU B 1 210 ? -2.363 39.594 9.328 1 91.88 210 GLU B CA 1
ATOM 5875 C C . GLU B 1 210 ? -1.73 38.312 9.883 1 91.88 210 GLU B C 1
ATOM 5877 O O . GLU B 1 210 ? -2.318 37.656 10.727 1 91.88 210 GLU B O 1
ATOM 5882 N N . ILE B 1 211 ? -0.575 37.969 9.422 1 91.62 211 ILE B N 1
ATOM 5883 C CA . ILE B 1 211 ? 0.126 36.812 9.922 1 91.62 211 ILE B CA 1
ATOM 5884 C C . ILE B 1 211 ? 0.488 37 11.391 1 91.62 211 ILE B C 1
ATOM 5886 O O . ILE B 1 211 ? 0.371 36.062 12.195 1 91.62 211 ILE B O 1
ATOM 5890 N N . ARG B 1 212 ? 0.913 38.188 11.711 1 90.25 212 ARG B N 1
ATOM 5891 C CA . ARG B 1 212 ? 1.26 38.5 13.094 1 90.25 212 ARG B CA 1
ATOM 5892 C C . ARG B 1 212 ? 0.069 38.25 14.023 1 90.25 212 ARG B C 1
ATOM 5894 O O . ARG B 1 212 ? 0.226 37.719 15.125 1 90.25 212 ARG B O 1
ATOM 5901 N N . LYS B 1 213 ? -1.073 38.562 13.5 1 88.62 213 LYS B N 1
ATOM 5902 C CA . LYS B 1 213 ? -2.287 38.344 14.289 1 88.62 213 LYS B CA 1
ATOM 5903 C C . LYS B 1 213 ? -2.555 36.875 14.492 1 88.62 213 LYS B C 1
ATOM 5905 O O . LYS B 1 213 ? -3.047 36.469 15.547 1 88.62 213 LYS B O 1
ATOM 5910 N N . LEU B 1 214 ? -2.227 36.094 13.523 1 88.25 214 LEU B N 1
ATOM 5911 C CA . LEU B 1 214 ? -2.471 34.656 13.57 1 88.25 214 LEU B CA 1
ATOM 5912 C C . LEU B 1 214 ? -1.507 33.969 14.531 1 88.25 214 LEU B C 1
ATOM 5914 O O . LEU B 1 214 ? -1.85 32.938 15.141 1 88.25 214 LEU B O 1
ATOM 5918 N N . VAL B 1 215 ? -0.309 34.5 14.711 1 86.88 215 VAL B N 1
ATOM 5919 C CA . VAL B 1 215 ? 0.744 33.781 15.438 1 86.88 215 VAL B CA 1
ATOM 5920 C C . VAL B 1 215 ? 0.86 34.344 16.844 1 86.88 215 VAL B C 1
ATOM 5922 O O . VAL B 1 215 ? 1.167 33.625 17.797 1 86.88 215 VAL B O 1
ATOM 5925 N N . ASP B 1 216 ? 0.574 35.625 17.125 1 78.69 216 ASP B N 1
ATOM 5926 C CA . ASP B 1 216 ? 0.857 36.312 18.359 1 78.69 216 ASP B CA 1
ATOM 5927 C C . ASP B 1 216 ? -0.062 35.844 19.484 1 78.69 216 ASP B C 1
ATOM 5929 O O . ASP B 1 216 ? 0.239 36.031 20.672 1 78.69 216 ASP B O 1
ATOM 5933 N N . VAL B 1 217 ? -1.095 35.156 19.109 1 75.56 217 VAL B N 1
ATOM 5934 C CA . VAL B 1 217 ? -2.025 34.656 20.109 1 75.56 217 VAL B CA 1
ATOM 5935 C C . VAL B 1 217 ? -1.334 33.625 20.984 1 75.56 217 VAL B C 1
ATOM 5937 O O . VAL B 1 217 ? -1.718 33.406 22.141 1 75.56 217 VAL B O 1
ATOM 5940 N N . PHE B 1 218 ? -0.235 33.094 20.516 1 76.25 218 PHE B N 1
ATOM 5941 C CA . PHE B 1 218 ? 0.445 32.031 21.234 1 76.25 218 PHE B CA 1
ATOM 5942 C C . PHE B 1 218 ? 1.783 32.5 21.781 1 76.25 218 PHE B C 1
ATOM 5944 O O . PHE B 1 218 ? 2.535 31.734 22.375 1 76.25 218 PHE B O 1
ATOM 5951 N N . GLY B 1 219 ? 2.053 33.688 21.797 1 72.25 219 GLY B N 1
ATOM 5952 C CA . GLY B 1 219 ? 3.287 34.281 22.281 1 72.25 219 GLY B CA 1
ATOM 5953 C C . GLY B 1 219 ? 4.082 34.969 21.188 1 72.25 219 GLY B C 1
ATOM 5954 O O . GLY B 1 219 ? 4.176 34.469 20.062 1 72.25 219 GLY B O 1
ATOM 5955 N N . GLU B 1 220 ? 4.695 36 21.781 1 66.94 220 GLU B N 1
ATOM 5956 C CA . GLU B 1 220 ? 5.52 36.812 20.875 1 66.94 220 GLU B CA 1
ATOM 5957 C C . GLU B 1 220 ? 6.773 36.062 20.453 1 66.94 220 GLU B C 1
ATOM 5959 O O . GLU B 1 220 ? 7.309 35.25 21.219 1 66.94 220 GLU B O 1
ATOM 5964 N N . GLU B 1 221 ? 6.996 35.688 19.266 1 79.69 221 GLU B N 1
ATOM 5965 C CA . GLU B 1 221 ? 8.25 35.125 18.766 1 79.69 221 GLU B CA 1
ATOM 5966 C C . GLU B 1 221 ? 8.133 33.625 18.547 1 79.69 221 GLU B C 1
ATOM 5968 O O . GLU B 1 221 ? 9.125 32.906 18.625 1 79.69 221 GLU B O 1
ATOM 5973 N N . LYS B 1 222 ? 6.922 33.156 18.578 1 88.38 222 LYS B N 1
ATOM 5974 C CA . LYS B 1 222 ? 6.789 31.703 18.406 1 88.38 222 LYS B CA 1
ATOM 5975 C C . LYS B 1 222 ? 6.285 31.375 17 1 88.38 222 LYS B C 1
ATOM 5977 O O . LYS B 1 222 ? 5.633 30.344 16.797 1 88.38 222 LYS B O 1
ATOM 5982 N N . SER B 1 223 ? 6.555 32.25 16.125 1 92.12 223 SER B N 1
ATOM 5983 C CA . SER B 1 223 ? 6.074 32.094 14.758 1 92.12 223 SER B CA 1
ATOM 5984 C C . SER B 1 223 ? 6.633 30.812 14.125 1 92.12 223 SER B C 1
ATOM 5986 O O . SER B 1 223 ? 5.992 30.203 13.273 1 92.12 223 SER B O 1
ATOM 5988 N N . TYR B 1 224 ? 7.816 30.328 14.594 1 93.06 224 TYR B N 1
ATOM 5989 C CA . TYR B 1 224 ? 8.492 29.172 14.031 1 93.06 224 TYR B CA 1
ATOM 5990 C C . TYR B 1 224 ? 7.691 27.906 14.273 1 93.06 224 TYR B C 1
ATOM 5992 O O . TYR B 1 224 ? 7.863 26.906 13.562 1 93.06 224 TYR B O 1
ATOM 6000 N N . LEU B 1 225 ? 6.789 27.891 15.258 1 94.94 225 LEU B N 1
ATOM 6001 C CA . LEU B 1 225 ? 5.984 26.719 15.562 1 94.94 225 LEU B CA 1
ATOM 6002 C C . LEU B 1 225 ? 5.098 26.344 14.383 1 94.94 225 LEU B C 1
ATOM 6004 O O . LEU B 1 225 ? 4.82 25.172 14.148 1 94.94 225 LEU B O 1
ATOM 6008 N N . PHE B 1 226 ? 4.707 27.359 13.617 1 95.94 226 PHE B N 1
ATOM 6009 C CA . PHE B 1 226 ? 3.723 27.172 12.562 1 95.94 226 PHE B CA 1
ATOM 6010 C C . PHE B 1 226 ? 4.406 26.844 11.242 1 95.94 226 PHE B C 1
ATOM 6012 O O . PHE B 1 226 ? 3.744 26.703 10.211 1 95.94 226 PHE B O 1
ATOM 6019 N N . GLU B 1 227 ? 5.711 26.641 11.305 1 96.19 227 GLU B N 1
ATOM 6020 C CA . GLU B 1 227 ? 6.477 26.25 10.125 1 96.19 227 GLU B CA 1
ATOM 6021 C C . GLU B 1 227 ? 6.762 24.75 10.133 1 96.19 227 GLU B C 1
ATOM 6023 O O . GLU B 1 227 ? 7.25 24.203 9.148 1 96.19 227 GLU B O 1
ATOM 6028 N N . ILE B 1 228 ? 6.391 24.094 11.172 1 97.94 228 ILE B N 1
ATOM 6029 C CA . ILE B 1 228 ? 6.867 22.734 11.383 1 97.94 228 ILE B CA 1
ATOM 6030 C C . ILE B 1 228 ? 5.992 21.75 10.609 1 97.94 228 ILE B C 1
ATOM 6032 O O . ILE B 1 228 ? 6.492 20.953 9.812 1 97.94 228 ILE B O 1
ATOM 6036 N N . VAL B 1 229 ? 4.641 21.828 10.688 1 98.44 229 VAL B N 1
ATOM 6037 C CA . VAL B 1 229 ? 3.752 20.828 10.094 1 98.44 229 VAL B CA 1
ATOM 6038 C C . VAL B 1 229 ? 3.17 21.359 8.789 1 98.44 229 VAL B C 1
ATOM 6040 O O . VAL B 1 229 ? 3.146 20.656 7.777 1 98.44 229 VAL B O 1
ATOM 6043 N N . ALA B 1 230 ? 2.674 22.562 8.789 1 96.44 230 ALA B N 1
ATOM 6044 C CA . ALA B 1 230 ? 2.088 23.234 7.633 1 96.44 230 ALA B CA 1
ATOM 6045 C C . ALA B 1 230 ? 2.627 24.656 7.48 1 96.44 230 ALA B C 1
ATOM 6047 O O . ALA B 1 230 ? 1.991 25.609 7.922 1 96.44 230 ALA B O 1
ATOM 6048 N N . ASN B 1 231 ? 3.693 24.75 6.793 1 95.44 231 ASN B N 1
ATOM 6049 C CA . ASN B 1 231 ? 4.426 26.016 6.699 1 95.44 231 ASN B CA 1
ATOM 6050 C C . ASN B 1 231 ? 3.801 26.953 5.676 1 95.44 231 ASN B C 1
ATOM 6052 O O . ASN B 1 231 ? 3.941 26.75 4.469 1 95.44 231 ASN B O 1
ATOM 6056 N N . GLY B 1 232 ? 3.174 28 6.195 1 90.56 232 GLY B N 1
ATOM 6057 C CA . GLY B 1 232 ? 2.521 28.969 5.328 1 90.56 232 GLY B CA 1
ATOM 6058 C C . GLY B 1 232 ? 3.471 30.016 4.793 1 90.56 232 GLY B C 1
ATOM 6059 O O . GLY B 1 232 ? 3.094 30.828 3.941 1 90.56 232 GLY B O 1
ATOM 6060 N N . PHE B 1 233 ? 4.75 30.016 5.27 1 89.38 233 PHE B N 1
ATOM 6061 C CA . PHE B 1 233 ? 5.734 31 4.844 1 89.38 233 PHE B CA 1
ATOM 6062 C C . P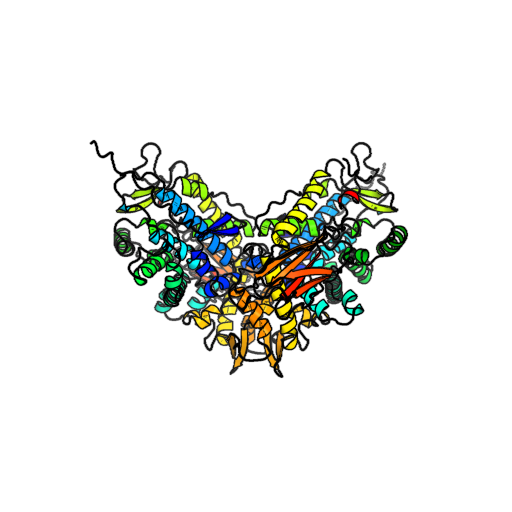HE B 1 233 ? 6.469 30.531 3.596 1 89.38 233 PHE B C 1
ATOM 6064 O O . PHE B 1 233 ? 6.586 31.281 2.621 1 89.38 233 PHE B O 1
ATOM 6071 N N . THR B 1 234 ? 6.992 29.266 3.607 1 89.25 234 THR B N 1
ATOM 6072 C CA . THR B 1 234 ? 7.875 28.797 2.539 1 89.25 234 THR B CA 1
ATOM 6073 C C . THR B 1 234 ? 7.375 27.484 1.963 1 89.25 234 THR B C 1
ATOM 6075 O O . THR B 1 234 ? 7.809 27.062 0.886 1 89.25 234 THR B O 1
ATOM 6078 N N . GLY B 1 235 ? 6.539 26.781 2.689 1 90.56 235 GLY B N 1
ATOM 6079 C CA . GLY B 1 235 ? 6.086 25.469 2.25 1 90.56 235 GLY B CA 1
ATOM 6080 C C . GLY B 1 235 ? 7.035 24.344 2.633 1 90.56 235 GLY B C 1
ATOM 6081 O O . GLY B 1 235 ? 6.766 23.172 2.355 1 90.56 235 GLY B O 1
ATOM 6082 N N . ILE B 1 236 ? 8.172 24.641 3.293 1 94.19 236 ILE B N 1
ATOM 6083 C CA . ILE B 1 236 ? 9.109 23.625 3.754 1 94.19 236 ILE B CA 1
ATOM 6084 C C . ILE B 1 236 ? 8.688 23.125 5.133 1 94.19 236 ILE B C 1
ATOM 6086 O O . ILE B 1 236 ? 8.914 23.797 6.141 1 94.19 236 ILE B O 1
ATOM 6090 N N . ASP B 1 237 ? 8.117 22.016 5.137 1 96.88 237 ASP B N 1
ATOM 6091 C CA . ASP B 1 237 ? 7.602 21.469 6.391 1 96.88 237 ASP B CA 1
ATOM 6092 C C . ASP B 1 237 ? 7.68 19.953 6.402 1 96.88 237 ASP B C 1
ATOM 6094 O O . ASP B 1 237 ? 8.031 19.328 5.395 1 96.88 237 ASP B O 1
ATOM 6098 N N . VAL B 1 238 ? 7.379 19.344 7.516 1 98.44 238 VAL B N 1
ATOM 6099 C CA . VAL B 1 238 ? 7.605 17.906 7.707 1 98.44 238 VAL B CA 1
ATOM 6100 C C . VAL B 1 238 ? 6.555 17.109 6.938 1 98.44 238 VAL B C 1
ATOM 6102 O O . VAL B 1 238 ? 6.789 15.953 6.574 1 98.44 238 VAL B O 1
ATOM 6105 N N . ASP B 1 239 ? 5.355 17.672 6.695 1 97.75 239 ASP B N 1
ATOM 6106 C CA . ASP B 1 239 ? 4.359 17.016 5.848 1 97.75 239 ASP B CA 1
ATOM 6107 C C . ASP B 1 239 ? 4.93 16.703 4.469 1 97.75 239 ASP B C 1
ATOM 6109 O O . ASP B 1 239 ? 4.918 15.555 4.035 1 97.75 239 ASP B O 1
ATOM 6113 N N . LYS B 1 240 ? 5.5 17.703 3.885 1 96.44 240 LYS B N 1
ATOM 6114 C CA . LYS B 1 240 ? 6.051 17.547 2.541 1 96.44 240 LYS B CA 1
ATOM 6115 C C . LYS B 1 240 ? 7.289 16.656 2.549 1 96.44 240 LYS B C 1
ATOM 6117 O O . LYS B 1 240 ? 7.516 15.891 1.607 1 96.44 240 LYS B O 1
ATOM 6122 N N . MET B 1 241 ? 8.039 16.781 3.6 1 97.56 241 MET B N 1
ATOM 6123 C CA . MET B 1 241 ? 9.227 15.922 3.695 1 97.56 241 MET B CA 1
ATOM 6124 C C . MET B 1 241 ? 8.844 14.453 3.686 1 97.56 241 MET B C 1
ATOM 6126 O O . MET B 1 241 ? 9.492 13.641 3.025 1 97.56 241 MET B O 1
ATOM 6130 N N . ASP B 1 242 ? 7.789 14.156 4.336 1 98.12 242 ASP B N 1
ATOM 6131 C CA . ASP B 1 242 ? 7.383 12.758 4.422 1 98.12 242 ASP B CA 1
ATOM 6132 C C . ASP B 1 242 ? 6.711 12.297 3.129 1 98.12 242 ASP B C 1
ATOM 6134 O O . ASP B 1 242 ? 7.074 11.266 2.566 1 98.12 242 ASP B O 1
ATOM 6138 N N . TYR B 1 243 ? 5.656 13.016 2.613 1 95.94 243 TYR B N 1
ATOM 6139 C CA . TYR B 1 243 ? 4.867 12.438 1.531 1 95.94 243 TYR B CA 1
ATOM 6140 C C . TYR B 1 243 ? 5.656 12.43 0.227 1 95.94 243 TYR B C 1
ATOM 6142 O O . TYR B 1 243 ? 5.43 11.578 -0.637 1 95.94 243 TYR B O 1
ATOM 6150 N N . PHE B 1 244 ? 6.652 13.367 0.109 1 96.44 244 PHE B N 1
ATOM 6151 C CA . PHE B 1 244 ? 7.496 13.25 -1.076 1 96.44 244 PHE B CA 1
ATOM 6152 C C . PHE B 1 244 ? 8.32 11.969 -1.035 1 96.44 244 PHE B C 1
ATOM 6154 O O . PHE B 1 244 ? 8.469 11.289 -2.053 1 96.44 244 PHE B O 1
ATOM 6161 N N . ALA B 1 245 ? 8.875 11.688 0.117 1 97.31 245 ALA B N 1
ATOM 6162 C CA . ALA B 1 245 ? 9.664 10.469 0.266 1 97.31 245 ALA B CA 1
ATOM 6163 C C . ALA B 1 245 ? 8.797 9.227 0.054 1 97.31 245 ALA B C 1
ATOM 6165 O O . ALA B 1 245 ? 9.203 8.305 -0.654 1 97.31 245 ALA B O 1
ATOM 6166 N N . ARG B 1 246 ? 7.629 9.234 0.632 1 97.19 246 ARG B N 1
ATOM 6167 C CA . ARG B 1 246 ? 6.734 8.086 0.565 1 97.19 246 ARG B CA 1
ATOM 6168 C C . ARG B 1 246 ? 6.156 7.922 -0.837 1 97.19 246 ARG B C 1
ATOM 6170 O O . ARG B 1 246 ? 6.062 6.805 -1.35 1 97.19 246 ARG B O 1
ATOM 6177 N N . ASP B 1 247 ? 5.711 9.023 -1.433 1 96.75 247 ASP B N 1
ATOM 6178 C CA . ASP B 1 247 ? 5.184 8.977 -2.793 1 96.75 247 ASP B CA 1
ATOM 6179 C C . ASP B 1 247 ? 6.242 8.484 -3.777 1 96.75 247 ASP B C 1
ATOM 6181 O O . ASP B 1 247 ? 5.969 7.621 -4.609 1 96.75 247 ASP B O 1
ATOM 6185 N N . ALA B 1 248 ? 7.445 9.078 -3.674 1 97.06 248 ALA B N 1
ATOM 6186 C CA . ALA B 1 248 ? 8.531 8.664 -4.555 1 97.06 248 ALA B CA 1
ATOM 6187 C C . ALA B 1 248 ? 8.828 7.176 -4.41 1 97.06 248 ALA B C 1
ATOM 6189 O O . ALA B 1 248 ? 8.977 6.465 -5.406 1 97.06 248 ALA B O 1
ATOM 6190 N N . ARG B 1 249 ? 8.867 6.742 -3.23 1 95.75 249 ARG B N 1
ATOM 6191 C CA . ARG B 1 249 ? 9.109 5.328 -2.961 1 95.75 249 ARG B CA 1
ATOM 6192 C C . ARG B 1 249 ? 8.008 4.461 -3.555 1 95.75 249 ARG B C 1
ATOM 6194 O O . ARG B 1 249 ? 8.281 3.404 -4.129 1 95.75 249 ARG B O 1
ATOM 6201 N N . GLY B 1 250 ? 6.801 4.828 -3.406 1 95.12 250 GLY B N 1
ATOM 6202 C CA . GLY B 1 250 ? 5.66 4.059 -3.871 1 95.12 250 GLY B CA 1
ATOM 6203 C C . GLY B 1 250 ? 5.625 3.891 -5.379 1 95.12 250 GLY B C 1
ATOM 6204 O O . GLY B 1 250 ? 5.141 2.875 -5.883 1 95.12 250 GLY B O 1
ATOM 6205 N N . VAL B 1 251 ? 6.145 4.859 -6.105 1 95.19 251 VAL B N 1
ATOM 6206 C CA . VAL B 1 251 ? 6.039 4.805 -7.559 1 95.19 251 VAL B CA 1
ATOM 6207 C C . VAL B 1 251 ? 7.402 4.488 -8.164 1 95.19 251 VAL B C 1
ATOM 6209 O O . VAL B 1 251 ? 7.555 4.473 -9.391 1 95.19 251 VAL B O 1
ATOM 6212 N N . GLY B 1 252 ? 8.414 4.312 -7.402 1 93.38 252 GLY B N 1
ATOM 6213 C CA . GLY B 1 252 ? 9.727 3.904 -7.875 1 93.38 252 GLY B CA 1
ATOM 6214 C C . GLY B 1 252 ? 10.555 5.062 -8.398 1 93.38 252 GLY B C 1
ATOM 6215 O O . GLY B 1 252 ? 11.297 4.91 -9.375 1 93.38 252 GLY B O 1
ATOM 6216 N N . LEU B 1 253 ? 10.391 6.25 -7.875 1 94.25 253 LEU B N 1
ATOM 6217 C CA . LEU B 1 253 ? 11.188 7.422 -8.227 1 94.25 253 LEU B CA 1
ATOM 6218 C C . LEU B 1 253 ? 12.203 7.73 -7.137 1 94.25 253 LEU B C 1
ATOM 6220 O O . LEU B 1 253 ? 12.023 7.344 -5.98 1 94.25 253 LEU B O 1
ATOM 6224 N N . PRO B 1 254 ? 13.195 8.359 -7.5 1 93.31 254 PRO B N 1
ATOM 6225 C CA . PRO B 1 254 ? 14.203 8.695 -6.492 1 93.31 254 PRO B CA 1
ATOM 6226 C C . PRO B 1 254 ? 13.789 9.875 -5.617 1 93.31 254 PRO B C 1
ATOM 6228 O O . PRO B 1 254 ? 12.984 10.711 -6.035 1 93.31 254 PRO B O 1
ATOM 6231 N N . ASN B 1 255 ? 14.195 9.867 -4.418 1 94.81 255 ASN B N 1
ATOM 6232 C CA . ASN B 1 255 ? 14.133 10.961 -3.455 1 94.81 255 ASN B CA 1
ATOM 6233 C C . ASN B 1 255 ? 15.484 11.219 -2.801 1 94.81 255 ASN B C 1
ATOM 6235 O O . ASN B 1 255 ? 15.938 10.438 -1.967 1 94.81 255 ASN B O 1
ATOM 6239 N N . ASN B 1 256 ? 16.062 12.336 -3.191 1 94.19 256 ASN B N 1
ATOM 6240 C CA . ASN B 1 256 ? 17.422 12.602 -2.727 1 94.19 256 ASN B CA 1
ATOM 6241 C C . ASN B 1 256 ? 17.438 13.562 -1.544 1 94.19 256 ASN B C 1
ATOM 6243 O O . ASN B 1 256 ? 18.5 13.859 -0.992 1 94.19 256 ASN B O 1
ATOM 6247 N N . PHE B 1 257 ? 16.312 14.109 -1.161 1 96.69 257 PHE B N 1
ATOM 6248 C CA . PHE B 1 257 ? 16.25 14.984 -0.001 1 96.69 257 PHE B CA 1
ATOM 6249 C C . PHE B 1 257 ? 16.453 14.195 1.288 1 96.69 257 PHE B C 1
ATOM 6251 O O . PHE B 1 257 ? 15.812 13.164 1.493 1 96.69 257 PHE B O 1
ATOM 6258 N N . ASP B 1 258 ? 17.297 14.641 2.139 1 96.19 258 ASP B N 1
ATOM 6259 C CA . ASP B 1 258 ? 17.562 14.023 3.438 1 96.19 258 ASP B CA 1
ATOM 6260 C C . ASP B 1 258 ? 17.016 14.891 4.574 1 96.19 258 ASP B C 1
ATOM 6262 O O . ASP B 1 258 ? 17.688 15.812 5.035 1 96.19 258 ASP B O 1
ATOM 6266 N N . TRP B 1 259 ? 15.875 14.5 5.121 1 95.69 259 TRP B N 1
ATOM 6267 C CA . TRP B 1 259 ? 15.25 15.305 6.172 1 95.69 259 TRP B CA 1
ATOM 6268 C C . TRP B 1 259 ? 16.062 15.227 7.461 1 95.69 259 TRP B C 1
ATOM 6270 O O . TRP B 1 259 ? 15.977 16.125 8.305 1 95.69 259 TRP B O 1
ATOM 6280 N N . ARG B 1 260 ? 16.875 14.227 7.711 1 95 260 ARG B N 1
ATOM 6281 C CA . ARG B 1 260 ? 17.703 14.125 8.914 1 95 260 ARG B CA 1
ATOM 6282 C C . ARG B 1 260 ? 18.781 15.203 8.938 1 95 260 ARG B C 1
ATOM 6284 O O . ARG B 1 260 ? 19.016 15.828 9.969 1 95 260 ARG B O 1
ATOM 6291 N N . TRP B 1 261 ? 19.328 15.32 7.766 1 94.69 261 TRP B N 1
ATOM 6292 C CA . TRP B 1 261 ? 20.344 16.359 7.633 1 94.69 261 TRP B CA 1
ATOM 6293 C C . TRP B 1 261 ? 19.734 17.75 7.867 1 94.69 261 TRP B C 1
ATOM 6295 O O . TRP B 1 261 ? 20.328 18.578 8.555 1 94.69 261 TRP B O 1
ATOM 6305 N N . TYR B 1 262 ? 18.609 18.016 7.312 1 95.81 262 TYR B N 1
ATOM 6306 C CA . TYR B 1 262 ? 17.875 19.266 7.504 1 95.81 262 TYR B CA 1
ATOM 6307 C C . TYR B 1 262 ? 17.625 19.516 8.984 1 95.81 262 TYR B C 1
ATOM 6309 O O . TYR B 1 262 ? 17.859 20.625 9.477 1 95.81 262 TYR B O 1
ATOM 6317 N N . THR B 1 263 ? 17.188 18.516 9.711 1 94.62 263 THR B N 1
ATOM 6318 C CA . THR B 1 263 ? 16.812 18.641 11.117 1 94.62 263 THR B CA 1
ATOM 6319 C C . THR B 1 263 ? 18.047 18.906 11.977 1 94.62 263 THR B C 1
ATOM 6321 O O . THR B 1 263 ? 17.969 19.641 12.977 1 94.62 263 THR B O 1
ATOM 6324 N N . GLN B 1 264 ? 19.125 18.406 11.594 1 92.06 264 GLN B N 1
ATOM 6325 C CA . GLN B 1 264 ? 20.328 18.531 12.391 1 92.06 264 GLN B CA 1
ATOM 6326 C C . GLN B 1 264 ? 20.891 19.953 12.336 1 92.06 264 GLN B C 1
ATOM 6328 O O . GLN B 1 264 ? 21.547 20.406 13.266 1 92.06 264 GLN B O 1
ATOM 6333 N N . THR B 1 265 ? 20.641 20.625 11.281 1 91.5 265 THR B N 1
ATOM 6334 C CA . THR B 1 265 ? 21.297 21.922 11.094 1 91.5 265 THR B CA 1
ATOM 6335 C C . THR B 1 265 ? 20.281 23.062 11.234 1 91.5 265 THR B C 1
ATOM 6337 O O . THR B 1 265 ? 20.656 24.234 11.281 1 91.5 265 THR B O 1
ATOM 6340 N N . ALA B 1 266 ? 19.016 22.766 11.336 1 93.38 266 ALA B N 1
ATOM 6341 C CA . ALA B 1 266 ? 17.969 23.766 11.453 1 93.38 266 ALA B CA 1
ATOM 6342 C C . ALA B 1 266 ? 18.094 24.547 12.758 1 93.38 266 ALA B C 1
ATOM 6344 O O . ALA B 1 266 ? 18.391 23.969 13.805 1 93.38 266 ALA B O 1
ATOM 6345 N N . LYS B 1 267 ? 17.906 25.922 12.656 1 91.88 267 LYS B N 1
ATOM 6346 C CA . LYS B 1 267 ? 17.953 26.812 13.82 1 91.88 267 LYS B CA 1
ATOM 6347 C C . LYS B 1 267 ? 16.812 27.828 13.789 1 91.88 267 LYS B C 1
ATOM 6349 O O . LYS B 1 267 ? 16.359 28.219 12.719 1 91.88 267 LYS B O 1
ATOM 6354 N N . ILE B 1 268 ? 16.406 28.219 14.984 1 92.81 268 ILE B N 1
ATOM 6355 C CA . ILE B 1 268 ? 15.43 29.281 15.086 1 92.81 268 ILE B CA 1
ATOM 6356 C C . ILE B 1 268 ? 16.141 30.625 15.211 1 92.81 268 ILE B C 1
ATOM 6358 O O . ILE B 1 268 ? 16.969 30.812 16.109 1 92.81 268 ILE B O 1
ATOM 6362 N N . LEU B 1 269 ? 15.852 31.5 14.32 1 91.25 269 LEU B N 1
ATOM 6363 C CA . LEU B 1 269 ? 16.469 32.812 14.352 1 91.25 269 LEU B CA 1
ATOM 6364 C C . LEU B 1 269 ? 15.43 33.906 14.164 1 91.25 269 LEU B C 1
ATOM 6366 O O . LEU B 1 269 ? 14.398 33.688 13.516 1 91.25 269 LEU B O 1
ATOM 6370 N N . GLU B 1 270 ? 15.719 35.031 14.742 1 90.75 270 GLU B N 1
ATOM 6371 C CA . GLU B 1 270 ? 14.938 36.219 14.43 1 90.75 270 GLU B CA 1
ATOM 6372 C C . GLU B 1 270 ? 15.336 36.781 13.078 1 90.75 270 GLU B C 1
ATOM 6374 O O . GLU B 1 270 ? 16.516 37.031 12.828 1 90.75 270 GLU B O 1
ATOM 6379 N N . CYS B 1 271 ? 14.344 37.031 12.289 1 91.56 271 CYS B N 1
ATOM 6380 C CA . CYS B 1 271 ? 14.648 37.438 10.93 1 91.56 271 CYS B CA 1
ATOM 6381 C C . CYS B 1 271 ? 14.148 38.875 10.68 1 91.56 271 CYS B C 1
ATOM 6383 O O . CYS B 1 271 ? 13.516 39.469 11.547 1 91.56 271 CYS B O 1
ATOM 6385 N N . ASP B 1 272 ? 14.484 39.438 9.5 1 89.56 272 ASP B N 1
ATOM 6386 C CA . ASP B 1 272 ? 14.273 40.844 9.219 1 89.56 272 ASP B CA 1
ATOM 6387 C C . ASP B 1 272 ? 12.797 41.156 8.984 1 89.56 272 ASP B C 1
ATOM 6389 O O . ASP B 1 272 ? 12.375 42.312 9.031 1 89.56 272 ASP B O 1
ATOM 6393 N N . ASP B 1 273 ? 12.023 40.125 8.805 1 88.5 273 ASP B N 1
ATOM 6394 C CA . ASP B 1 273 ? 10.594 40.344 8.625 1 88.5 273 ASP B CA 1
ATOM 6395 C C . ASP B 1 273 ? 9.883 40.469 9.977 1 88.5 273 ASP B C 1
ATOM 6397 O O . ASP B 1 273 ? 8.672 40.688 10.023 1 88.5 273 ASP B O 1
ATOM 6401 N N . GLY B 1 274 ? 10.602 40.281 11.023 1 87.25 274 GLY B N 1
ATOM 6402 C CA . GLY B 1 274 ? 10.062 40.469 12.359 1 87.25 274 GLY B CA 1
ATOM 6403 C C . GLY B 1 274 ? 9.578 39.156 13 1 87.25 274 GLY B C 1
ATOM 6404 O O . GLY B 1 274 ? 9.141 39.156 14.148 1 87.25 274 GLY B O 1
ATOM 6405 N N . PHE B 1 275 ? 9.688 38.125 12.273 1 91.12 275 PHE B N 1
ATOM 6406 C CA . PHE B 1 275 ? 9.281 36.812 12.805 1 91.12 275 PHE B CA 1
ATOM 6407 C C . PHE B 1 275 ? 10.5 35.969 13.141 1 91.12 275 PHE B C 1
ATOM 6409 O O . PHE B 1 275 ? 11.617 36.281 12.727 1 91.12 275 PHE B O 1
ATOM 6416 N N . HIS B 1 276 ? 10.312 35 13.984 1 91.75 276 HIS B N 1
ATOM 6417 C CA . HIS B 1 276 ? 11.289 33.938 14.156 1 91.75 276 HIS B CA 1
ATOM 6418 C C . HIS B 1 276 ? 11.016 32.781 13.195 1 91.75 276 HIS B C 1
ATOM 6420 O O . HIS B 1 276 ? 9.875 32.312 13.086 1 91.75 276 HIS B O 1
ATOM 6426 N N . HIS B 1 277 ? 12.039 32.406 12.492 1 93.88 277 HIS B N 1
ATOM 6427 C CA . HIS B 1 277 ? 11.898 31.359 11.492 1 93.88 277 HIS B CA 1
ATOM 6428 C C . HIS B 1 277 ? 12.867 30.219 11.766 1 93.88 277 HIS B C 1
ATOM 6430 O O . HIS B 1 277 ? 13.867 30.391 12.453 1 93.88 277 HIS B O 1
ATOM 6436 N N . ILE B 1 278 ? 12.461 29.047 11.305 1 95.12 278 ILE B N 1
ATOM 6437 C CA . ILE B 1 278 ? 13.414 27.953 11.188 1 95.12 278 ILE B CA 1
ATOM 6438 C C . ILE B 1 278 ? 14.328 28.188 9.992 1 95.12 278 ILE B C 1
ATOM 6440 O O . ILE B 1 278 ? 13.867 28.25 8.852 1 95.12 278 ILE B O 1
ATOM 6444 N N . CYS B 1 279 ? 15.586 28.359 10.234 1 95.12 279 CYS B N 1
ATOM 6445 C CA . CYS B 1 279 ? 16.578 28.672 9.211 1 95.12 279 CYS B CA 1
ATOM 6446 C C . CYS B 1 279 ? 17.5 27.5 8.961 1 95.12 279 CYS B C 1
ATOM 6448 O O . CYS B 1 279 ? 17.672 26.641 9.828 1 95.12 279 CYS B O 1
ATOM 6450 N N . SER B 1 280 ? 18.016 27.422 7.746 1 94.62 280 SER B N 1
ATOM 6451 C CA . SER B 1 280 ? 18.953 26.359 7.375 1 94.62 280 SER B CA 1
ATOM 6452 C C . SER B 1 280 ? 20.359 26.906 7.164 1 94.62 280 SER B C 1
ATOM 6454 O O . SER B 1 280 ? 20.531 28.109 6.934 1 94.62 280 SER B O 1
ATOM 6456 N N . ARG B 1 281 ? 21.281 26.047 7.316 1 93.25 281 ARG B N 1
ATOM 6457 C CA . ARG B 1 281 ? 22.656 26.422 7 1 93.25 281 ARG B CA 1
ATOM 6458 C C . ARG B 1 281 ? 22.828 26.641 5.504 1 93.25 281 ARG B C 1
ATOM 6460 O O . ARG B 1 281 ? 22.312 25.875 4.691 1 93.25 281 ARG B O 1
ATOM 6467 N N . GLU B 1 282 ? 23.562 27.672 5.195 1 92.56 282 GLU B N 1
ATOM 6468 C CA . GLU B 1 282 ? 23.766 28.031 3.793 1 92.56 282 GLU B CA 1
ATOM 6469 C C . GLU B 1 282 ? 24.375 26.859 3.016 1 92.56 282 GLU B C 1
ATOM 6471 O O . GLU B 1 282 ? 24 26.609 1.871 1 92.56 282 GLU B O 1
ATOM 6476 N N . LYS B 1 283 ? 25.234 26.141 3.549 1 91.44 283 LYS B N 1
ATOM 6477 C CA . LYS B 1 283 ? 25.938 25.047 2.893 1 91.44 283 LYS B CA 1
ATOM 6478 C C . LYS B 1 283 ? 24.969 23.906 2.572 1 91.44 283 LYS B C 1
ATOM 6480 O O . LYS B 1 283 ? 25.281 23.031 1.755 1 91.44 283 LYS B O 1
ATOM 6485 N N . ASP B 1 284 ? 23.859 23.891 3.246 1 91.62 284 ASP B N 1
ATOM 6486 C CA . ASP B 1 284 ? 22.922 22.797 3.082 1 91.62 284 ASP B CA 1
ATOM 6487 C C . ASP B 1 284 ? 21.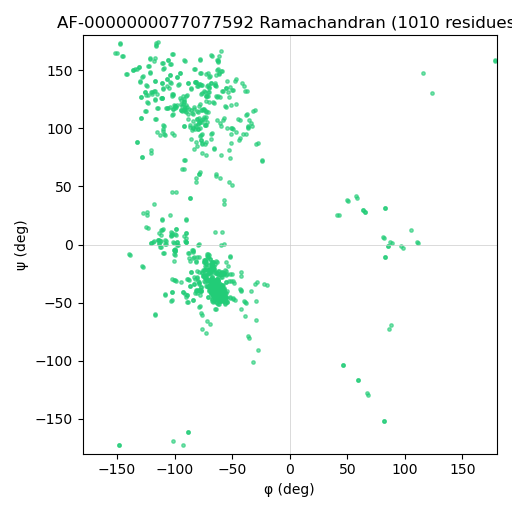797 23.172 2.123 1 91.62 284 ASP B C 1
ATOM 6489 O O . ASP B 1 284 ? 20.781 22.484 2.041 1 91.62 284 ASP B O 1
ATOM 6493 N N . ALA B 1 285 ? 21.953 24.25 1.408 1 92.06 285 ALA B N 1
ATOM 6494 C CA . ALA B 1 285 ? 20.953 24.734 0.468 1 92.06 285 ALA B CA 1
ATOM 6495 C C . ALA B 1 285 ? 20.641 23.688 -0.595 1 92.06 285 ALA B C 1
ATOM 6497 O O . ALA B 1 285 ? 19.5 23.562 -1.046 1 92.06 285 ALA B O 1
ATOM 6498 N N . LEU B 1 286 ? 21.656 22.938 -0.978 1 91.94 286 LEU B N 1
ATOM 6499 C CA . LEU B 1 286 ? 21.484 21.922 -2.008 1 91.94 286 LEU B CA 1
ATOM 6500 C C . LEU B 1 286 ? 20.484 20.875 -1.561 1 91.94 286 LEU B C 1
ATOM 6502 O O . LEU B 1 286 ? 19.703 20.359 -2.375 1 91.94 286 LEU B O 1
ATOM 6506 N N . ASN B 1 287 ? 20.531 20.5 -0.374 1 95.19 287 ASN B N 1
ATOM 6507 C CA . ASN B 1 287 ? 19.578 19.547 0.171 1 95.19 287 ASN B CA 1
ATOM 6508 C C . ASN B 1 287 ? 18.141 20.031 0.03 1 95.19 287 ASN B C 1
ATOM 6510 O O . ASN B 1 287 ? 17.25 19.25 -0.298 1 95.19 287 ASN B O 1
ATOM 6514 N N . LEU B 1 288 ? 17.922 21.281 0.263 1 93.75 288 LEU B N 1
ATOM 6515 C CA . LEU B 1 288 ? 16.594 21.859 0.117 1 93.75 288 LEU B CA 1
ATOM 6516 C C . LEU B 1 288 ? 16.172 21.891 -1.35 1 93.75 288 LEU B C 1
ATOM 6518 O O . LEU B 1 288 ? 15 21.672 -1.672 1 93.75 288 LEU B O 1
ATOM 6522 N N . TYR B 1 289 ? 17.125 22.188 -2.207 1 91.5 289 TYR B N 1
ATOM 6523 C CA . TYR B 1 289 ? 16.828 22.141 -3.635 1 91.5 289 TYR B CA 1
ATOM 6524 C C . TYR B 1 289 ? 16.375 20.75 -4.047 1 91.5 289 TYR B C 1
ATOM 6526 O O . TYR B 1 289 ? 15.508 20.609 -4.918 1 91.5 289 TYR B O 1
ATOM 6534 N N . GLU B 1 290 ? 16.953 19.734 -3.445 1 94.19 290 GLU B N 1
ATOM 6535 C CA . GLU B 1 290 ? 16.547 18.359 -3.746 1 94.19 290 GLU B CA 1
ATOM 6536 C C . GLU B 1 290 ? 15.094 18.109 -3.361 1 94.19 290 GLU B C 1
ATOM 6538 O O . GLU B 1 290 ? 14.398 17.344 -4.02 1 94.19 290 GLU B O 1
ATOM 6543 N N . LEU B 1 291 ? 14.672 18.719 -2.275 1 94.19 291 LEU B N 1
ATOM 6544 C CA . LEU B 1 291 ? 13.266 18.609 -1.886 1 94.19 291 LEU B CA 1
ATOM 6545 C C . LEU B 1 291 ? 12.359 19.125 -2.996 1 94.19 291 LEU B C 1
ATOM 6547 O O . LEU B 1 291 ? 11.391 18.453 -3.367 1 94.19 291 LEU B O 1
ATOM 6551 N N . PHE B 1 292 ? 12.664 20.203 -3.502 1 88.31 292 PHE B N 1
ATOM 6552 C CA . PHE B 1 292 ? 11.836 20.812 -4.531 1 88.31 292 PHE B CA 1
ATOM 6553 C C . PHE B 1 292 ? 12 20.094 -5.859 1 88.31 292 PHE B C 1
ATOM 6555 O O . PHE B 1 292 ? 11.055 20 -6.648 1 88.31 292 PHE B O 1
ATOM 6562 N N . HIS B 1 293 ? 13.156 19.578 -6.062 1 89.25 293 HIS B N 1
ATOM 6563 C CA . HIS B 1 293 ? 13.352 18.734 -7.242 1 89.25 293 HIS B CA 1
ATOM 6564 C C . HIS B 1 293 ? 12.445 17.516 -7.203 1 89.25 293 HIS B C 1
ATOM 6566 O O . HIS B 1 293 ? 11.836 17.156 -8.211 1 89.25 293 HIS B O 1
ATOM 6572 N N . THR B 1 294 ? 12.422 16.875 -6.078 1 93.75 294 THR B N 1
ATOM 6573 C CA . THR B 1 294 ? 11.555 15.719 -5.91 1 93.75 294 THR B CA 1
ATOM 6574 C C . THR B 1 294 ? 10.094 16.109 -6.137 1 93.75 294 THR B C 1
ATOM 6576 O O . THR B 1 294 ? 9.344 15.375 -6.789 1 93.75 294 THR B O 1
ATOM 6579 N N . ARG B 1 295 ? 9.711 17.203 -5.59 1 89.94 295 ARG B N 1
ATOM 6580 C CA . ARG B 1 295 ? 8.359 17.703 -5.809 1 89.94 295 ARG B CA 1
ATOM 6581 C C . ARG B 1 295 ? 8.062 17.875 -7.293 1 89.94 295 ARG B C 1
ATOM 6583 O O . ARG B 1 295 ? 7.02 17.422 -7.777 1 89.94 295 ARG B O 1
ATOM 6590 N N . ASN B 1 296 ? 8.953 18.484 -7.98 1 83.81 296 ASN B N 1
ATOM 6591 C CA . ASN B 1 296 ? 8.781 18.719 -9.406 1 83.81 296 ASN B CA 1
ATOM 6592 C C . ASN B 1 296 ? 8.703 17.406 -10.188 1 83.81 296 ASN B C 1
ATOM 6594 O O . ASN B 1 296 ? 7.898 17.281 -11.109 1 83.81 296 ASN B O 1
ATOM 6598 N N . LEU B 1 297 ? 9.547 16.531 -9.797 1 88.19 297 LEU B N 1
ATOM 6599 C CA . LEU B 1 297 ? 9.562 15.227 -10.453 1 88.19 297 LEU B CA 1
ATOM 6600 C C . LEU B 1 297 ? 8.242 14.5 -10.266 1 88.19 297 LEU B C 1
ATOM 6602 O O . LEU B 1 297 ? 7.672 13.977 -11.227 1 88.19 297 LEU B O 1
ATOM 6606 N N . LEU B 1 298 ? 7.746 14.477 -9.102 1 91.25 298 LEU B N 1
ATOM 6607 C CA . LEU B 1 298 ? 6.48 13.82 -8.789 1 91.25 298 LEU B CA 1
ATOM 6608 C C . LEU B 1 298 ? 5.324 14.492 -9.516 1 91.25 298 LEU B C 1
ATOM 6610 O O . LEU B 1 298 ? 4.445 13.82 -10.062 1 91.25 298 LEU B O 1
ATOM 6614 N N . HIS B 1 299 ? 5.316 15.75 -9.547 1 83.31 299 HIS B N 1
ATOM 6615 C CA . HIS B 1 299 ? 4.242 16.5 -10.195 1 83.31 299 HIS B CA 1
ATOM 6616 C C . HIS B 1 299 ? 4.219 16.234 -11.695 1 83.31 299 HIS B C 1
ATOM 6618 O O . HIS B 1 299 ? 3.16 15.953 -12.266 1 83.31 299 HIS B O 1
ATOM 6624 N N . ARG B 1 300 ? 5.355 16.203 -12.305 1 77.06 300 ARG B N 1
ATOM 6625 C CA . ARG B 1 300 ? 5.445 16.094 -13.758 1 77.06 300 ARG B CA 1
ATOM 6626 C C . ARG B 1 300 ? 5.227 14.648 -14.211 1 77.06 300 ARG B C 1
ATOM 6628 O O . ARG B 1 300 ? 4.637 14.406 -15.266 1 77.06 300 ARG B O 1
ATOM 6635 N N . THR B 1 301 ? 5.648 13.773 -13.406 1 85.81 301 THR B N 1
ATOM 6636 C CA . THR B 1 301 ? 5.68 12.391 -13.875 1 85.81 301 THR B CA 1
ATOM 6637 C C . THR B 1 301 ? 4.469 11.617 -13.352 1 85.81 301 THR B C 1
ATOM 6639 O O . THR B 1 301 ? 3.971 10.711 -14.023 1 85.81 301 THR B O 1
ATOM 6642 N N . VAL B 1 302 ? 3.99 11.992 -12.18 1 91.06 302 VAL B N 1
ATOM 6643 C CA . VAL B 1 302 ? 3.008 11.125 -11.539 1 91.06 302 VAL B CA 1
ATOM 6644 C C . VAL B 1 302 ? 1.678 11.867 -11.398 1 91.06 302 VAL B C 1
ATOM 6646 O O . VAL B 1 302 ? 0.681 11.484 -12.016 1 91.06 302 VAL B O 1
ATOM 6649 N N . TYR B 1 303 ? 1.729 12.969 -10.68 1 84.19 303 TYR B N 1
ATOM 6650 C CA . TYR B 1 303 ? 0.488 13.641 -10.32 1 84.19 303 TYR B CA 1
ATOM 6651 C C . TYR B 1 303 ? -0.253 14.125 -11.555 1 84.19 303 TYR B C 1
ATOM 6653 O O . TYR B 1 303 ? -1.484 14.078 -11.609 1 84.19 303 TYR B O 1
ATOM 6661 N N . TRP B 1 304 ? 0.53 14.461 -12.617 1 75.56 304 TRP B N 1
ATOM 6662 C CA . TRP B 1 304 ? -0.093 15.047 -13.797 1 75.56 304 TRP B CA 1
ATOM 6663 C C . TRP B 1 304 ? 0.017 14.102 -14.992 1 75.56 304 TRP B C 1
ATOM 6665 O O . TRP B 1 304 ? -0.155 14.523 -16.141 1 75.56 304 TRP B O 1
ATOM 6675 N N . HIS B 1 305 ? 0.425 12.961 -14.68 1 83.25 305 HIS B N 1
ATOM 6676 C CA . HIS B 1 305 ? 0.365 11.977 -15.758 1 83.25 305 HIS B CA 1
ATOM 6677 C C . HIS B 1 305 ? -1.009 11.961 -16.422 1 83.25 305 HIS B C 1
ATOM 6679 O O . HIS B 1 305 ? -2.033 11.977 -15.734 1 83.25 305 HIS B O 1
ATOM 6685 N N . LYS B 1 306 ? -1.068 11.977 -17.672 1 77.69 306 LYS B N 1
ATOM 6686 C CA . LYS B 1 306 ? -2.301 12.141 -18.438 1 77.69 306 LYS B CA 1
ATOM 6687 C C . LYS B 1 306 ? -3.344 11.102 -18.031 1 77.69 306 LYS B C 1
ATOM 6689 O O . LYS B 1 306 ? -4.512 11.438 -17.828 1 77.69 306 LYS B O 1
ATOM 6694 N N . THR B 1 307 ? -2.949 9.836 -17.984 1 85.19 307 THR B N 1
ATOM 6695 C CA . THR B 1 307 ? -3.883 8.766 -17.656 1 85.19 307 THR B CA 1
ATOM 6696 C C . THR B 1 307 ? -4.379 8.898 -16.219 1 85.19 307 THR B C 1
ATOM 6698 O O . THR B 1 307 ? -5.539 8.602 -15.93 1 85.19 307 THR B O 1
ATOM 6701 N N . VAL B 1 308 ? -3.537 9.359 -15.305 1 87.88 308 VAL B N 1
ATOM 6702 C CA . VAL B 1 308 ? -3.918 9.586 -13.914 1 87.88 308 VAL B CA 1
ATOM 6703 C C . VAL B 1 308 ? -4.973 10.695 -13.844 1 87.88 308 VAL B C 1
ATOM 6705 O O . VAL B 1 308 ? -5.98 10.555 -13.141 1 87.88 308 VAL B O 1
ATOM 6708 N N . ALA B 1 309 ? -4.719 11.734 -14.562 1 81.56 309 ALA B N 1
ATOM 6709 C CA . ALA B 1 309 ? -5.648 12.867 -14.57 1 81.56 309 ALA B CA 1
ATOM 6710 C C . ALA B 1 309 ? -7.031 12.43 -15.047 1 81.56 309 ALA B C 1
ATOM 6712 O O . ALA B 1 309 ? -8.047 12.82 -14.461 1 81.56 309 ALA B O 1
ATOM 6713 N N . VAL B 1 310 ? -7.062 11.594 -16.047 1 82.69 310 VAL B N 1
ATOM 6714 C CA . VAL B 1 310 ? -8.328 11.117 -16.594 1 82.69 310 VAL B CA 1
ATOM 6715 C C . VAL B 1 310 ? -9.047 10.242 -15.578 1 82.69 310 VAL B C 1
ATOM 6717 O O . VAL B 1 310 ? -10.242 10.414 -15.344 1 82.69 310 VAL B O 1
ATOM 6720 N N . ILE B 1 311 ? -8.359 9.312 -15.023 1 89.56 311 ILE B N 1
ATOM 6721 C CA . ILE B 1 311 ? -8.938 8.391 -14.055 1 89.56 311 ILE B CA 1
ATOM 6722 C C . ILE B 1 311 ? -9.492 9.164 -12.867 1 89.56 311 ILE B C 1
ATOM 6724 O O . ILE B 1 311 ? -10.609 8.914 -12.414 1 89.56 311 ILE B O 1
ATOM 6728 N N . GLN B 1 312 ? -8.742 10.117 -12.398 1 88.31 312 GLN B N 1
ATOM 6729 C CA . GLN B 1 312 ? -9.172 10.883 -11.234 1 88.31 312 GLN B CA 1
ATOM 6730 C C . GLN B 1 312 ? -10.383 11.75 -11.555 1 88.31 312 GLN B C 1
ATOM 6732 O O . GLN B 1 312 ? -11.25 11.953 -10.711 1 88.31 312 GLN B O 1
ATOM 6737 N N . GLU B 1 313 ? -10.383 12.258 -12.758 1 84.06 313 GLU B N 1
ATOM 6738 C CA . GLU B 1 313 ? -11.57 13 -13.18 1 84.06 313 GLU B CA 1
ATOM 6739 C C . GLU B 1 313 ? -12.805 12.102 -13.203 1 84.06 313 GLU B C 1
ATOM 6741 O O . GLU B 1 313 ? -13.883 12.5 -12.766 1 84.06 313 GLU B O 1
ATOM 6746 N N . MET B 1 314 ? -12.656 10.953 -13.797 1 86.94 314 MET B N 1
ATOM 6747 C CA . MET B 1 314 ? -13.758 9.992 -13.836 1 86.94 314 MET B CA 1
ATOM 6748 C C . MET B 1 314 ? -14.203 9.617 -12.422 1 86.94 314 MET B C 1
ATOM 6750 O O . MET B 1 314 ? -15.398 9.492 -12.156 1 86.94 314 MET B O 1
ATOM 6754 N N . MET B 1 315 ? -13.258 9.445 -11.492 1 92 315 MET B N 1
ATOM 6755 C CA . MET B 1 315 ? -13.578 9.133 -10.102 1 92 315 MET B CA 1
ATOM 6756 C C . MET B 1 315 ? -14.32 10.289 -9.445 1 92 315 MET B C 1
ATOM 6758 O O . MET B 1 315 ? -15.258 10.07 -8.672 1 92 315 MET B O 1
ATOM 6762 N N . LEU B 1 316 ? -13.836 11.492 -9.711 1 88.25 316 LEU B N 1
ATOM 6763 C CA . LEU B 1 316 ? -14.492 12.68 -9.188 1 88.25 316 LEU B CA 1
ATOM 6764 C C . LEU B 1 316 ? -15.945 12.742 -9.633 1 88.25 316 LEU B C 1
ATOM 6766 O O . LEU B 1 316 ? -16.844 12.961 -8.82 1 88.25 316 LEU B O 1
ATOM 6770 N N . LEU B 1 317 ? -16.188 12.5 -10.906 1 85.56 317 LEU B N 1
ATOM 6771 C CA . LEU B 1 317 ? -17.547 12.523 -11.453 1 85.56 317 LEU B CA 1
ATOM 6772 C C . LEU B 1 317 ? -18.391 11.406 -10.852 1 85.56 317 LEU B C 1
ATOM 6774 O O . LEU B 1 317 ? -19.578 11.578 -10.633 1 85.56 317 LEU B O 1
ATOM 6778 N N . ALA B 1 318 ? -17.75 10.266 -10.617 1 90.81 318 ALA B N 1
ATOM 6779 C CA . ALA B 1 318 ? -18.453 9.156 -9.977 1 90.81 318 ALA B CA 1
ATOM 6780 C C . ALA B 1 318 ? -18.953 9.555 -8.586 1 90.81 318 ALA B C 1
ATOM 6782 O O . ALA B 1 318 ? -20.078 9.227 -8.211 1 90.81 318 ALA B O 1
ATOM 6783 N N . LEU B 1 319 ? -18.141 10.281 -7.824 1 92 319 LEU B N 1
ATOM 6784 C CA . LEU B 1 319 ? -18.531 10.727 -6.488 1 92 319 LEU B CA 1
ATOM 6785 C C . LEU B 1 319 ? -19.703 11.703 -6.559 1 92 319 LEU B C 1
ATOM 6787 O O . LEU B 1 319 ? -20.641 11.617 -5.773 1 92 319 LEU B O 1
ATOM 6791 N N . VAL B 1 320 ? -19.594 12.617 -7.5 1 88.94 320 VAL B N 1
ATOM 6792 C CA . VAL B 1 320 ? -20.641 13.617 -7.664 1 88.94 320 VAL B CA 1
ATOM 6793 C C . VAL B 1 320 ? -21.953 12.93 -8.023 1 88.94 320 VAL B C 1
ATOM 6795 O O . VAL B 1 320 ? -23 13.242 -7.449 1 88.94 320 VAL B O 1
ATOM 6798 N N . GLU B 1 321 ? -21.906 12 -8.969 1 88.94 321 GLU B N 1
ATOM 6799 C CA . GLU B 1 321 ? -23.094 11.266 -9.375 1 88.94 321 GLU B CA 1
ATOM 6800 C C . GLU B 1 321 ? -23.641 10.406 -8.234 1 88.94 321 GLU B C 1
ATOM 6802 O O . GLU B 1 321 ? -24.844 10.273 -8.062 1 88.94 321 GLU B O 1
ATOM 6807 N N . ALA B 1 322 ? -22.75 9.82 -7.445 1 91.5 322 ALA B N 1
ATOM 6808 C CA . ALA B 1 322 ? -23.141 8.945 -6.34 1 91.5 322 ALA B CA 1
ATOM 6809 C C . ALA B 1 322 ? -23.859 9.742 -5.25 1 91.5 322 ALA B C 1
ATOM 6811 O O . ALA B 1 322 ? -24.688 9.195 -4.52 1 91.5 322 ALA B O 1
ATOM 6812 N N . ASN B 1 323 ? -23.5 11.039 -5.117 1 91.75 323 ASN B N 1
ATOM 6813 C CA . ASN B 1 323 ? -24.125 11.898 -4.113 1 91.75 323 ASN B CA 1
ATOM 6814 C C . ASN B 1 323 ? -25.641 11.938 -4.258 1 91.75 323 ASN B C 1
ATOM 6816 O O . ASN B 1 323 ? -26.344 12.203 -3.289 1 91.75 323 ASN B O 1
ATOM 6820 N N . LYS B 1 324 ? -26.156 11.625 -5.441 1 88.25 324 LYS B N 1
ATOM 6821 C CA . LYS B 1 324 ? -27.578 11.695 -5.73 1 88.25 324 LYS B CA 1
ATOM 6822 C C . LYS B 1 324 ? -28.328 10.539 -5.086 1 88.25 324 LYS B C 1
ATOM 6824 O O . LYS B 1 324 ? -29.531 10.633 -4.836 1 88.25 324 LYS B O 1
ATOM 6829 N N . TYR B 1 325 ? -27.641 9.43 -4.758 1 88.25 325 TYR B N 1
ATOM 6830 C CA . TYR B 1 325 ? -28.422 8.273 -4.324 1 88.25 325 TYR B CA 1
ATOM 6831 C C . TYR B 1 325 ? -27.75 7.574 -3.146 1 88.25 325 TYR B C 1
ATOM 6833 O O . TYR B 1 325 ? -28.297 6.629 -2.578 1 88.25 325 TYR B O 1
ATOM 6841 N N . ILE B 1 326 ? -26.547 7.914 -2.762 1 90.94 326 ILE B N 1
ATOM 6842 C CA . ILE B 1 326 ? -25.891 7.305 -1.61 1 90.94 326 ILE B CA 1
ATOM 6843 C C . ILE B 1 326 ? -25.969 8.25 -0.414 1 90.94 326 ILE B C 1
ATOM 6845 O O . ILE B 1 326 ? -25.625 9.43 -0.525 1 90.94 326 ILE B O 1
ATOM 6849 N N . GLN B 1 327 ? -26.391 7.73 0.613 1 92.5 327 GLN B N 1
ATOM 6850 C CA . GLN B 1 327 ? -26.438 8.461 1.872 1 92.5 327 GLN B CA 1
ATOM 6851 C C . GLN B 1 327 ? -25.75 7.688 2.99 1 92.5 327 GLN B C 1
ATOM 6853 O O . GLN B 1 327 ? -25.75 6.453 2.992 1 92.5 327 GLN B O 1
ATOM 6858 N N . VAL B 1 328 ? -25.125 8.414 3.85 1 93.31 328 VAL B N 1
ATOM 6859 C CA . VAL B 1 328 ? -24.5 7.844 5.043 1 93.31 328 VAL B CA 1
ATOM 6860 C C . VAL B 1 328 ? -25.203 8.375 6.293 1 93.31 328 VAL B C 1
ATOM 6862 O O . VAL B 1 328 ? -25.156 9.57 6.574 1 93.31 328 VAL B O 1
ATOM 6865 N N . ASN B 1 329 ? -25.781 7.57 7.047 1 91.88 329 ASN B N 1
ATOM 6866 C CA . ASN B 1 329 ? -26.594 7.957 8.195 1 91.88 329 ASN B CA 1
ATOM 6867 C C . ASN B 1 329 ? -27.625 9.023 7.828 1 91.88 329 ASN B C 1
ATOM 6869 O O . ASN B 1 329 ? -27.781 10.008 8.547 1 91.88 329 ASN B O 1
ATOM 6873 N N . GLY B 1 330 ? -28.141 8.852 6.684 1 89.69 330 GLY B N 1
ATOM 6874 C CA . GLY B 1 330 ? -29.203 9.734 6.242 1 89.69 330 GLY B CA 1
ATOM 6875 C C . GLY B 1 330 ? -28.703 11 5.57 1 89.69 330 GLY B C 1
ATOM 6876 O O . GLY B 1 330 ? -29.5 11.812 5.098 1 89.69 330 GLY B O 1
ATOM 6877 N N . ARG B 1 331 ? -27.422 11.164 5.414 1 92.38 331 ARG B N 1
ATOM 6878 C CA . ARG B 1 331 ? -26.844 12.352 4.801 1 92.38 331 ARG B CA 1
ATOM 6879 C C . ARG B 1 331 ? -26.234 12.023 3.443 1 92.38 331 ARG B C 1
ATOM 6881 O O . ARG B 1 331 ? -25.516 11.023 3.303 1 92.38 331 ARG B O 1
ATOM 6888 N N . PRO B 1 332 ? -26.484 12.961 2.539 1 93 332 PRO B N 1
ATOM 6889 C CA . PRO B 1 332 ? -25.828 12.719 1.246 1 93 332 PRO B CA 1
ATOM 6890 C C . PRO B 1 332 ? -24.312 12.633 1.354 1 93 332 PRO B C 1
ATOM 6892 O O . PRO B 1 332 ? -23.703 13.328 2.172 1 93 332 PRO B O 1
ATOM 6895 N N . LEU B 1 333 ? -23.781 11.844 0.476 1 93.25 333 LEU B N 1
ATOM 6896 C CA . LEU B 1 333 ? -22.359 11.492 0.484 1 93.25 333 LEU B CA 1
ATOM 6897 C C . LEU B 1 333 ? -21.5 12.742 0.611 1 93.25 333 LEU B C 1
ATOM 6899 O O . LEU B 1 333 ? -20.578 12.781 1.429 1 93.25 333 LEU B O 1
ATOM 6903 N N . LEU B 1 334 ? -21.734 13.82 -0.136 1 91.94 334 LEU B N 1
ATOM 6904 C CA . LEU B 1 334 ? -20.875 14.992 -0.213 1 91.94 334 LEU B CA 1
ATOM 6905 C C . LEU B 1 334 ? -21.266 16.031 0.842 1 91.94 334 LEU B C 1
ATOM 6907 O O . LEU B 1 334 ? -20.734 17.125 0.867 1 91.94 334 LEU B O 1
ATOM 6911 N N . GLU B 1 335 ? -22.156 15.648 1.775 1 91.31 335 GLU B N 1
ATOM 6912 C CA . GLU B 1 335 ? -22.516 16.484 2.908 1 91.31 335 GLU B CA 1
ATOM 6913 C C . GLU B 1 335 ? -22.156 15.82 4.234 1 91.31 335 GLU B C 1
ATOM 6915 O O . GLU B 1 335 ? -22.375 16.391 5.301 1 91.31 335 GLU B O 1
ATOM 6920 N N . CYS B 1 336 ? -21.562 14.688 4.117 1 91.81 336 CYS B N 1
ATOM 6921 C CA . CYS B 1 336 ? -21.234 13.906 5.309 1 91.81 336 CYS B CA 1
ATOM 6922 C C . CYS B 1 336 ? -20.219 14.633 6.176 1 91.81 336 CYS B C 1
ATOM 6924 O O . CYS B 1 336 ? -20.125 14.375 7.375 1 91.81 336 CYS B O 1
ATOM 6926 N N . TRP B 1 337 ? -19.438 15.516 5.602 1 87.19 337 TRP B N 1
ATOM 6927 C CA . TRP B 1 337 ? -18.406 16.234 6.352 1 87.19 337 TRP B CA 1
ATOM 6928 C C . TRP B 1 337 ? -19.031 17.094 7.438 1 87.19 337 TRP B C 1
ATOM 6930 O O . TRP B 1 337 ? -18.359 17.5 8.391 1 87.19 337 TRP B O 1
ATOM 6940 N N . GLU B 1 338 ? -20.297 17.328 7.398 1 84.56 338 GLU B N 1
ATOM 6941 C CA . GLU B 1 338 ? -21 18.172 8.367 1 84.56 338 GLU B CA 1
ATOM 6942 C C . GLU B 1 338 ? -21.328 17.406 9.641 1 84.56 338 GLU B C 1
ATOM 6944 O O . GLU B 1 338 ? -21.719 17.984 10.648 1 84.56 338 GLU B O 1
ATOM 6949 N N . ASP B 1 339 ? -21.203 16.125 9.508 1 88.69 339 ASP B N 1
ATOM 6950 C CA . ASP B 1 339 ? -21.547 15.258 10.617 1 88.69 339 ASP B CA 1
ATOM 6951 C C . ASP B 1 339 ? -20.422 14.273 10.922 1 88.69 339 ASP B C 1
ATOM 6953 O O . ASP B 1 339 ? -20.047 13.469 10.07 1 88.69 339 ASP B O 1
ATOM 6957 N N . LYS B 1 340 ? -20.062 14.289 12.148 1 86.25 340 LYS B N 1
ATOM 6958 C CA . LYS B 1 340 ? -18.922 13.492 12.57 1 86.25 340 LYS B CA 1
ATOM 6959 C C . LYS B 1 340 ? -19.188 12 12.367 1 86.25 340 LYS B C 1
ATOM 6961 O O . LYS B 1 340 ? -18.328 11.273 11.867 1 86.25 340 LYS B O 1
ATOM 6966 N N . GLU B 1 341 ? -20.328 11.555 12.719 1 88.38 341 GLU B N 1
ATOM 6967 C CA . GLU B 1 341 ? -20.656 10.133 12.656 1 88.38 341 GLU B CA 1
ATOM 6968 C C . GLU B 1 341 ? -20.703 9.641 11.211 1 88.38 341 GLU B C 1
ATOM 6970 O O . GLU B 1 341 ? -20.203 8.555 10.906 1 88.38 341 GLU B O 1
ATOM 6975 N N . SER B 1 342 ? -21.281 10.477 10.375 1 92.69 342 SER B N 1
ATOM 6976 C CA . SER B 1 342 ? -21.359 10.125 8.961 1 92.69 342 SER B CA 1
ATOM 6977 C C . SER B 1 342 ? -19.969 10.164 8.312 1 92.69 342 SER B C 1
ATOM 6979 O O . SER B 1 342 ? -19.641 9.289 7.516 1 92.69 342 SER B O 1
ATOM 6981 N N . PHE B 1 343 ? -19.188 11.141 8.703 1 92.62 343 PHE B N 1
ATOM 6982 C CA . PHE B 1 343 ? -17.875 11.336 8.086 1 92.62 343 PHE B CA 1
ATOM 6983 C C . PHE B 1 343 ? -16.938 10.195 8.445 1 92.62 343 PHE B C 1
ATOM 6985 O O . PHE B 1 343 ? -16.094 9.797 7.641 1 92.62 343 PHE B O 1
ATOM 6992 N N . GLN B 1 344 ? -17.078 9.617 9.586 1 90 344 GLN B N 1
ATOM 6993 C CA . GLN B 1 344 ? -16.219 8.555 10.07 1 90 344 GLN B CA 1
ATOM 6994 C C . GLN B 1 344 ? -16.391 7.281 9.242 1 90 344 GLN B C 1
ATOM 6996 O O . GLN B 1 344 ? -15.523 6.406 9.258 1 90 344 GLN B O 1
ATOM 7001 N N . LEU B 1 345 ? -17.438 7.223 8.469 1 91.94 345 LEU B N 1
ATOM 7002 C CA . LEU B 1 345 ? -17.719 6.023 7.68 1 91.94 345 LEU B CA 1
ATOM 7003 C C . LEU B 1 345 ? -17.219 6.195 6.25 1 91.94 345 LEU B C 1
ATOM 7005 O O . LEU B 1 345 ? -17.281 5.258 5.449 1 91.94 345 LEU B O 1
ATOM 7009 N N . LEU B 1 346 ? -16.641 7.391 6.02 1 93.88 346 LEU B N 1
ATOM 7010 C CA . LEU B 1 346 ? -16.203 7.664 4.656 1 93.88 346 LEU B CA 1
ATOM 7011 C C . LEU B 1 346 ? -14.75 7.242 4.461 1 93.88 346 LEU B C 1
ATOM 7013 O O . LEU B 1 346 ? -13.852 7.754 5.133 1 93.88 346 LEU B O 1
ATOM 7017 N N . ASP B 1 347 ? -14.531 6.324 3.641 1 95.62 347 ASP B N 1
ATOM 7018 C CA . ASP B 1 347 ? -13.219 5.906 3.16 1 95.62 347 ASP B CA 1
ATOM 7019 C C . ASP B 1 347 ? -13.297 5.391 1.724 1 95.62 347 ASP B C 1
ATOM 7021 O O . ASP B 1 347 ? -14.32 5.551 1.058 1 95.62 347 ASP B O 1
ATOM 7025 N N . ASP B 1 348 ? -12.273 4.855 1.182 1 96.56 348 ASP B N 1
ATOM 7026 C CA . ASP B 1 348 ? -12.195 4.527 -0.239 1 96.56 348 ASP B CA 1
ATOM 7027 C C . ASP B 1 348 ? -13.102 3.346 -0.581 1 96.56 348 ASP B C 1
ATOM 7029 O O . ASP B 1 348 ? -13.359 3.076 -1.755 1 96.56 348 ASP B O 1
ATOM 7033 N N . THR B 1 349 ? -13.625 2.684 0.429 1 94.31 349 THR B N 1
ATOM 7034 C CA . THR B 1 349 ? -14.484 1.534 0.175 1 94.31 349 THR B CA 1
ATOM 7035 C C . THR B 1 349 ? -15.836 1.98 -0.384 1 94.31 349 THR B C 1
ATOM 7037 O O . THR B 1 349 ? -16.625 1.154 -0.842 1 94.31 349 THR B O 1
ATOM 7040 N N . ILE B 1 350 ? -16.094 3.301 -0.389 1 93.62 350 ILE B N 1
ATOM 7041 C CA . ILE B 1 350 ? -17.312 3.842 -0.986 1 93.62 350 ILE B CA 1
ATOM 7042 C C . ILE B 1 350 ? -17.422 3.373 -2.436 1 93.62 350 ILE B C 1
ATOM 7044 O O . ILE B 1 350 ? -18.531 3.176 -2.943 1 93.62 350 ILE B O 1
ATOM 7048 N N . GLU B 1 351 ? -16.297 3.197 -3.086 1 93.88 351 GLU B N 1
ATOM 7049 C CA . GLU B 1 351 ? -16.281 2.67 -4.445 1 93.88 351 GLU B CA 1
ATOM 7050 C C . GLU B 1 351 ? -17.078 1.373 -4.547 1 93.88 351 GLU B C 1
ATOM 7052 O O . GLU B 1 351 ? -17.859 1.196 -5.473 1 93.88 351 GLU B O 1
ATOM 7057 N N . ASP B 1 352 ? -16.875 0.501 -3.613 1 92.56 352 ASP B N 1
ATOM 7058 C CA . ASP B 1 352 ? -17.5 -0.817 -3.664 1 92.56 352 ASP B CA 1
ATOM 7059 C C . ASP B 1 352 ? -18.984 -0.734 -3.338 1 92.56 352 ASP B C 1
ATOM 7061 O O . ASP B 1 352 ? -19.781 -1.512 -3.863 1 92.56 352 ASP B O 1
ATOM 7065 N N . PHE B 1 353 ? -19.359 0.23 -2.553 1 90.44 353 PHE B N 1
ATOM 7066 C CA . PHE B 1 353 ? -20.781 0.435 -2.266 1 90.44 353 PHE B CA 1
ATOM 7067 C C . PHE B 1 353 ? -21.5 1.048 -3.467 1 90.44 353 PHE B C 1
ATOM 7069 O O . PHE B 1 353 ? -22.703 0.896 -3.619 1 90.44 353 PHE B O 1
ATOM 7076 N N . ILE B 1 354 ? -20.75 1.732 -4.25 1 89.69 354 ILE B N 1
ATOM 7077 C CA . ILE B 1 354 ? -21.281 2.299 -5.477 1 89.69 354 ILE B CA 1
ATOM 7078 C C . ILE B 1 354 ? -21.422 1.205 -6.535 1 89.69 354 ILE B C 1
ATOM 7080 O O . ILE B 1 354 ? -22.422 1.134 -7.242 1 89.69 354 ILE B O 1
ATOM 7084 N N . VAL B 1 355 ? -20.453 0.323 -6.582 1 89.31 355 VAL B N 1
ATOM 7085 C CA . VAL B 1 355 ? -20.359 -0.65 -7.664 1 89.31 355 VAL B CA 1
ATOM 7086 C C . VAL B 1 355 ? -21.203 -1.88 -7.324 1 89.31 355 VAL B C 1
ATOM 7088 O O . VAL B 1 355 ? -21.828 -2.48 -8.203 1 89.31 355 VAL B O 1
ATOM 7091 N N . LYS B 1 356 ? -21.234 -2.25 -6.035 1 86.25 356 LYS B N 1
ATOM 7092 C CA . LYS B 1 356 ? -21.938 -3.453 -5.598 1 86.25 356 LYS B CA 1
ATOM 7093 C C . LYS B 1 356 ? -23.25 -3.104 -4.93 1 86.25 356 LYS B C 1
ATOM 7095 O O . LYS B 1 356 ? -23.391 -2.037 -4.324 1 86.25 356 LYS B O 1
ATOM 7100 N N . LYS B 1 357 ? -24.203 -3.91 -5.09 1 79.31 357 LYS B N 1
ATOM 7101 C CA . LYS B 1 357 ? -25.484 -3.744 -4.422 1 79.31 357 LYS B CA 1
ATOM 7102 C C . LYS B 1 357 ? -25.625 -4.711 -3.252 1 79.31 357 LYS B C 1
ATOM 7104 O O . LYS B 1 357 ? -25.141 -5.84 -3.311 1 79.31 357 LYS B O 1
ATOM 7109 N N . THR B 1 358 ? -26.172 -4.211 -2.244 1 82 358 THR B N 1
ATOM 7110 C CA . THR B 1 358 ? -26.469 -5.062 -1.095 1 82 358 THR B CA 1
ATOM 7111 C C . THR B 1 358 ? -27.953 -5.066 -0.792 1 82 358 THR B C 1
ATOM 7113 O O . THR B 1 358 ? -28.625 -4.035 -0.898 1 82 358 THR B O 1
ATOM 7116 N N . GLU B 1 359 ? -28.469 -6.242 -0.623 1 81.19 359 GLU B N 1
ATOM 7117 C CA . GLU B 1 359 ? -29.875 -6.418 -0.25 1 81.19 359 GLU B CA 1
ATOM 7118 C C . GLU B 1 359 ? -30.016 -7.367 0.937 1 81.19 359 GLU B C 1
ATOM 7120 O O . GLU B 1 359 ? -29.203 -8.281 1.108 1 81.19 359 GLU B O 1
ATOM 7125 N N . ASN B 1 360 ? -30.891 -7.008 1.766 1 80.19 360 ASN B N 1
ATOM 7126 C CA . ASN B 1 360 ? -31.219 -7.93 2.852 1 80.19 360 ASN B CA 1
ATOM 7127 C C . ASN B 1 360 ? -32.344 -8.867 2.473 1 80.19 360 ASN B C 1
ATOM 7129 O O . ASN B 1 360 ? -33.469 -8.414 2.16 1 80.19 360 ASN B O 1
ATOM 7133 N N . ARG B 1 361 ? -32.031 -10.109 2.389 1 78.88 361 ARG B N 1
ATOM 7134 C CA . ARG B 1 361 ? -33.031 -11.133 2.086 1 78.88 361 ARG B CA 1
ATOM 7135 C C . ARG B 1 361 ? -33.031 -12.219 3.148 1 78.88 361 ARG B C 1
ATOM 7137 O O . ARG B 1 361 ? -32.062 -12.977 3.275 1 78.88 361 ARG B O 1
ATOM 7144 N N . ASP B 1 362 ? -34.094 -12.359 3.896 1 78.94 362 ASP B N 1
ATOM 7145 C CA . ASP B 1 362 ? -34.281 -13.406 4.898 1 78.94 362 ASP B CA 1
ATOM 7146 C C . ASP B 1 362 ? -33.156 -13.359 5.953 1 78.94 362 ASP B C 1
ATOM 7148 O O . ASP B 1 362 ? -32.562 -14.391 6.289 1 78.94 362 ASP B O 1
ATOM 7152 N N . GLY B 1 363 ? -32.812 -12.133 6.355 1 75.19 363 GLY B N 1
ATOM 7153 C CA . GLY B 1 363 ? -31.859 -11.969 7.426 1 75.19 363 GLY B CA 1
ATOM 7154 C C . GLY B 1 363 ? -30.422 -12.117 6.957 1 75.19 363 GLY B C 1
ATOM 7155 O O . GLY B 1 363 ? -29.484 -12.086 7.766 1 75.19 363 GLY B O 1
ATOM 7156 N N . LYS B 1 364 ? -30.312 -12.242 5.605 1 84.44 364 LYS B N 1
ATOM 7157 C CA . LYS B 1 364 ? -28.984 -12.383 5.047 1 84.44 364 LYS B CA 1
ATOM 7158 C C . LYS B 1 364 ? -28.625 -11.219 4.129 1 84.44 364 LYS B C 1
ATOM 7160 O O . LYS B 1 364 ? -29.5 -10.695 3.428 1 84.44 364 LYS B O 1
ATOM 7165 N N . ILE B 1 365 ? -27.422 -10.828 4.23 1 85.31 365 ILE B N 1
ATOM 7166 C CA . ILE B 1 365 ? -26.938 -9.773 3.355 1 85.31 365 ILE B CA 1
ATOM 7167 C C . ILE B 1 365 ? -26.516 -10.367 2.012 1 85.31 365 ILE B C 1
ATOM 7169 O O . ILE B 1 365 ? -25.641 -11.227 1.952 1 85.31 365 ILE B O 1
ATOM 7173 N N . GLN B 1 366 ? -27.172 -9.945 1.011 1 86.62 366 GLN B N 1
ATOM 7174 C CA . GLN B 1 366 ? -26.844 -10.375 -0.347 1 86.62 366 GLN B CA 1
ATOM 7175 C C . GLN B 1 366 ? -26.016 -9.328 -1.081 1 86.62 366 GLN B C 1
ATOM 7177 O O . GLN B 1 366 ? -26.453 -8.18 -1.229 1 86.62 366 GLN B O 1
ATOM 7182 N N . ILE B 1 367 ? -24.875 -9.719 -1.455 1 87.25 367 ILE B N 1
ATOM 7183 C CA . ILE B 1 367 ? -24.016 -8.836 -2.244 1 87.25 367 ILE B CA 1
ATOM 7184 C C . ILE B 1 367 ? -24.062 -9.25 -3.713 1 87.25 367 ILE B C 1
ATOM 7186 O O . ILE B 1 367 ? -24 -10.445 -4.031 1 87.25 367 ILE B O 1
ATOM 7190 N N . ALA B 1 368 ? -24.312 -8.414 -4.602 1 84.25 368 ALA B N 1
ATOM 7191 C CA . ALA B 1 368 ? -24.328 -8.648 -6.047 1 84.25 368 ALA B CA 1
ATOM 7192 C C . ALA B 1 368 ? -23.828 -7.422 -6.805 1 84.25 368 ALA B C 1
ATOM 7194 O O . ALA B 1 368 ? -23.625 -6.359 -6.215 1 84.25 368 ALA B O 1
ATOM 7195 N N . MET B 1 369 ? -23.484 -7.703 -8.031 1 78.38 369 MET B N 1
ATOM 7196 C CA . MET B 1 369 ? -23.141 -6.555 -8.859 1 78.38 369 MET B CA 1
ATOM 7197 C C . MET B 1 369 ? -24.391 -5.738 -9.203 1 78.38 369 MET B C 1
ATOM 7199 O O . MET B 1 369 ? -25.453 -6.297 -9.453 1 78.38 369 MET B O 1
ATOM 7203 N N . HIS B 1 370 ? -24.312 -4.434 -9.133 1 64.81 370 HIS B N 1
ATOM 7204 C CA . HIS B 1 370 ? -25.438 -3.584 -9.516 1 64.81 370 HIS B CA 1
ATOM 7205 C C . HIS B 1 370 ? -25.781 -3.766 -10.992 1 64.81 370 HIS B C 1
ATOM 7207 O O . HIS B 1 370 ? -24.891 -3.877 -11.836 1 64.81 370 HIS B O 1
ATOM 7213 N N . ALA B 1 371 ? -27.125 -4.055 -11.25 1 57.66 371 ALA B N 1
ATOM 7214 C CA . ALA B 1 371 ? -27.594 -4.113 -12.633 1 57.66 371 ALA B CA 1
ATOM 7215 C C . ALA B 1 371 ? -27.469 -2.752 -13.305 1 57.66 371 ALA B C 1
ATOM 7217 O O . ALA B 1 371 ? -27.484 -1.715 -12.641 1 57.66 371 ALA B O 1
ATOM 7218 N N . VAL B 1 372 ? -26.984 -2.621 -14.602 1 53.12 372 VAL B N 1
ATOM 7219 C CA . VAL B 1 372 ? -26.828 -1.42 -15.414 1 53.12 372 VAL B CA 1
ATOM 7220 C C . VAL B 1 372 ? -28.172 -0.716 -15.555 1 53.12 372 VAL B C 1
ATOM 7222 O O . VAL B 1 372 ? -28.281 0.326 -16.203 1 53.12 372 VAL B O 1
ATOM 7225 N N . ASP B 1 373 ? -29.25 -1.081 -15.062 1 52.22 373 ASP B N 1
ATOM 7226 C CA . ASP B 1 373 ? -30.5 -0.592 -15.648 1 52.22 373 ASP B CA 1
ATOM 7227 C C . ASP B 1 373 ? -30.688 0.899 -15.383 1 52.22 373 ASP B C 1
ATOM 7229 O O . ASP B 1 373 ? -31.234 1.62 -16.203 1 52.22 373 ASP B O 1
ATOM 7233 N N . GLY B 1 374 ? -30.953 1.506 -14.039 1 47.97 374 GLY B N 1
ATOM 7234 C CA . GLY B 1 374 ? -31.641 2.766 -13.789 1 47.97 374 GLY B CA 1
ATOM 7235 C C . GLY B 1 374 ? -30.688 3.947 -13.688 1 47.97 374 GLY B C 1
ATOM 7236 O O . GLY B 1 374 ? -29.5 3.82 -13.977 1 47.97 374 GLY B O 1
ATOM 7237 N N . ALA B 1 375 ? -31.25 5.25 -13.273 1 46.69 375 ALA B N 1
ATOM 7238 C CA . ALA B 1 375 ? -30.703 6.574 -13.008 1 46.69 375 ALA B CA 1
ATOM 7239 C C . ALA B 1 375 ? -29.359 6.469 -12.273 1 46.69 375 ALA B C 1
ATOM 7241 O O . ALA B 1 375 ? -28.469 7.297 -12.477 1 46.69 375 ALA B O 1
ATOM 7242 N N . ASN B 1 376 ? -29.203 5.715 -11.227 1 52.22 376 ASN B N 1
ATOM 7243 C CA . ASN B 1 376 ? -28.109 5.496 -10.297 1 52.22 376 ASN B CA 1
ATOM 7244 C C . ASN B 1 376 ? -26.859 4.98 -11.016 1 52.22 376 ASN B C 1
ATOM 7246 O O . ASN B 1 376 ? -25.781 4.938 -10.438 1 52.22 376 ASN B O 1
ATOM 7250 N N . ASP B 1 377 ? -26.797 4.742 -12.453 1 66.25 377 ASP B N 1
ATOM 7251 C CA . ASP B 1 377 ? -25.797 3.781 -12.914 1 66.25 377 ASP B CA 1
ATOM 7252 C C . ASP B 1 377 ? -24.594 4.488 -13.523 1 66.25 377 ASP B C 1
ATOM 7254 O O . ASP B 1 377 ? -23.75 3.855 -14.164 1 66.25 377 ASP B O 1
ATOM 7258 N N . THR B 1 378 ? -24.703 5.836 -13.336 1 80.62 378 THR B N 1
ATOM 7259 C CA . THR B 1 378 ? -23.594 6.535 -13.984 1 80.62 378 THR B CA 1
ATOM 7260 C C . THR B 1 378 ? -22.328 6.43 -13.141 1 80.62 378 THR B C 1
ATOM 7262 O O . THR B 1 378 ? -21.234 6.195 -13.672 1 80.62 378 THR B O 1
ATOM 7265 N N . ALA B 1 379 ? -22.531 6.629 -11.758 1 88.88 379 ALA B N 1
ATOM 7266 C CA . ALA B 1 379 ? -21.359 6.52 -10.883 1 88.88 379 ALA B CA 1
ATOM 7267 C C . ALA B 1 379 ? -20.719 5.145 -11 1 88.88 379 ALA B C 1
ATOM 7269 O O . ALA B 1 379 ? -19.484 5.039 -11.117 1 88.88 379 ALA B O 1
ATOM 7270 N N . ARG B 1 380 ? -21.531 4.199 -11.047 1 89.69 380 ARG B N 1
ATOM 7271 C CA . ARG B 1 380 ? -21.047 2.828 -11.195 1 89.69 380 ARG B CA 1
ATOM 7272 C C . ARG B 1 380 ? -20.328 2.639 -12.523 1 89.69 380 ARG B C 1
ATOM 7274 O O . ARG B 1 380 ? -19.281 1.988 -12.586 1 89.69 380 ARG B O 1
ATOM 7281 N N . ASP B 1 381 ? -20.906 3.234 -13.523 1 87.75 381 ASP B N 1
ATOM 7282 C CA . ASP B 1 381 ? -20.344 3.096 -14.859 1 87.75 381 ASP B CA 1
ATOM 7283 C C . ASP B 1 381 ? -18.922 3.664 -14.914 1 87.75 381 ASP B C 1
ATOM 7285 O O . ASP B 1 381 ? -18.047 3.092 -15.562 1 87.75 381 ASP B O 1
ATOM 7289 N N . TYR B 1 382 ? -18.734 4.785 -14.242 1 88.88 382 TYR B N 1
ATOM 7290 C CA . TYR B 1 382 ? -17.406 5.379 -14.211 1 88.88 382 TYR B CA 1
ATOM 7291 C C . TYR B 1 382 ? -16.391 4.422 -13.586 1 88.88 382 TYR B C 1
ATOM 7293 O O . TYR B 1 382 ? -15.32 4.184 -14.156 1 88.88 382 TYR B O 1
ATOM 7301 N N . PHE B 1 383 ? -16.719 3.791 -12.477 1 91.12 383 PHE B N 1
ATOM 7302 C CA . PHE B 1 383 ? -15.781 2.916 -11.773 1 91.12 383 PHE B CA 1
ATOM 7303 C C . PHE B 1 383 ? -15.578 1.615 -12.547 1 91.12 383 PHE B C 1
ATOM 7305 O O . PHE B 1 383 ? -14.469 1.079 -12.586 1 91.12 383 PHE B O 1
ATOM 7312 N N . LEU B 1 384 ? -16.625 1.122 -13.172 1 89.06 384 LEU B N 1
ATOM 7313 C CA . LEU B 1 384 ? -16.484 -0.094 -13.969 1 89.06 384 LEU B CA 1
ATOM 7314 C C . LEU B 1 384 ? -15.602 0.146 -15.188 1 89.06 384 LEU B C 1
ATOM 7316 O O . LEU B 1 384 ? -14.789 -0.708 -15.547 1 89.06 384 LEU B O 1
ATOM 7320 N N . LYS B 1 385 ? -15.797 1.311 -15.797 1 87.31 385 LYS B N 1
ATOM 7321 C CA . LYS B 1 385 ? -14.953 1.659 -16.938 1 87.31 385 LYS B CA 1
ATOM 7322 C C . LYS B 1 385 ? -13.484 1.745 -16.531 1 87.31 385 LYS B C 1
ATOM 7324 O O . LYS B 1 385 ? -12.609 1.287 -17.266 1 87.31 385 LYS B O 1
ATOM 7329 N N . ILE B 1 386 ? -13.25 2.318 -15.391 1 90 386 ILE B N 1
ATOM 7330 C CA . ILE B 1 386 ? -11.883 2.404 -14.891 1 90 386 ILE B CA 1
ATOM 7331 C C . ILE B 1 386 ? -11.32 1.001 -14.672 1 90 386 ILE B C 1
ATOM 7333 O O . ILE B 1 386 ? -10.203 0.697 -15.109 1 90 386 ILE B O 1
ATOM 7337 N N . LYS B 1 387 ? -12.07 0.102 -14.102 1 87.94 387 LYS B N 1
ATOM 7338 C CA . LYS B 1 387 ? -11.648 -1.258 -13.781 1 87.94 387 LYS B CA 1
ATOM 7339 C C . LYS B 1 387 ? -11.398 -2.074 -15.039 1 87.94 387 LYS B C 1
ATOM 7341 O O . LYS B 1 387 ? -10.547 -2.965 -15.055 1 87.94 387 LYS B O 1
ATOM 7346 N N . GLU B 1 388 ? -12.086 -1.707 -16.062 1 86.44 388 GLU B N 1
ATOM 7347 C CA . GLU B 1 388 ? -11.945 -2.434 -17.312 1 86.44 388 GLU B CA 1
ATOM 7348 C C . GLU B 1 388 ? -10.984 -1.718 -18.266 1 86.44 388 GLU B C 1
ATOM 7350 O O . GLU B 1 388 ? -10.867 -2.092 -19.422 1 86.44 388 GLU B O 1
ATOM 7355 N N . ARG B 1 389 ? -10.477 -0.686 -17.797 1 87.25 389 ARG B N 1
ATOM 7356 C CA . ARG B 1 389 ? -9.492 0.107 -18.531 1 87.25 389 ARG B CA 1
ATOM 7357 C C . ARG B 1 389 ? -10.117 0.732 -19.781 1 87.25 389 ARG B C 1
ATOM 7359 O O . ARG B 1 389 ? -9.469 0.847 -20.812 1 87.25 389 ARG B O 1
ATOM 7366 N N . LYS B 1 390 ? -11.375 0.953 -19.672 1 83.94 390 LYS B N 1
ATOM 7367 C CA . LYS B 1 390 ? -12.078 1.744 -20.688 1 83.94 390 LYS B CA 1
ATOM 7368 C C . LYS B 1 390 ? -12.133 3.215 -20.281 1 83.94 390 LYS B C 1
ATOM 7370 O O . LYS B 1 390 ? -13.227 3.775 -20.125 1 83.94 390 LYS B O 1
ATOM 7375 N N . ILE B 1 391 ? -10.969 3.76 -20.234 1 83.25 391 ILE B N 1
ATOM 7376 C CA . ILE B 1 391 ? -10.836 5.117 -19.719 1 83.25 391 ILE B CA 1
ATOM 7377 C C . ILE B 1 391 ? -10.938 6.121 -20.859 1 83.25 391 ILE B C 1
ATOM 7379 O O . ILE B 1 391 ? -10.711 5.777 -22.031 1 83.25 391 ILE B O 1
ATOM 7383 N N . TRP B 1 392 ? -11.273 7.332 -20.469 1 77.31 392 TRP B N 1
ATOM 7384 C CA . TRP B 1 392 ? -11.375 8.398 -21.453 1 77.31 392 TRP B CA 1
ATOM 7385 C C . TRP B 1 392 ? -10.031 8.648 -22.125 1 77.31 392 TRP B C 1
ATOM 7387 O O . TRP B 1 392 ? -8.977 8.32 -21.578 1 77.31 392 TRP B O 1
ATOM 7397 N N . LYS B 1 393 ? -10.078 9.078 -23.297 1 73.31 393 LYS B N 1
ATOM 7398 C CA . LYS B 1 393 ? -8.852 9.344 -24.062 1 73.31 393 LYS B CA 1
ATOM 7399 C C . LYS B 1 393 ? -8.328 10.75 -23.766 1 73.31 393 LYS B C 1
ATOM 7401 O O . LYS B 1 393 ? -9.109 11.703 -23.672 1 73.31 393 LYS B O 1
ATOM 7406 N N . PHE B 1 394 ? -7.059 10.75 -23.547 1 70.5 394 PHE B N 1
ATOM 7407 C CA . PHE B 1 394 ? -6.387 12.031 -23.391 1 70.5 394 PHE B CA 1
ATOM 7408 C C . PHE B 1 394 ? -6.285 12.766 -24.719 1 70.5 394 PHE B C 1
ATOM 7410 O O . PHE B 1 394 ? -5.809 12.195 -25.703 1 70.5 394 PHE B O 1
ATOM 7417 N N . VAL B 1 395 ? -6.691 13.906 -24.75 1 65.19 395 VAL B N 1
ATOM 7418 C CA . VAL B 1 395 ? -6.742 14.633 -26.016 1 65.19 395 VAL B CA 1
ATOM 7419 C C . VAL B 1 395 ? -5.566 15.609 -26.094 1 65.19 395 VAL B C 1
ATOM 7421 O O . VAL B 1 395 ? -4.965 15.773 -27.156 1 65.19 395 VAL B O 1
ATOM 7424 N N . GLY B 1 396 ? -5.254 16.266 -25.016 1 63.41 396 GLY B N 1
ATOM 7425 C CA . GLY B 1 396 ? -4.152 17.219 -25.047 1 63.41 396 GLY B CA 1
ATOM 7426 C C . GLY B 1 396 ? -3.945 17.938 -23.719 1 63.41 396 GLY B C 1
ATOM 7427 O O . GLY B 1 396 ? -4.738 17.766 -22.781 1 63.41 396 GLY B O 1
ATOM 7428 N N . ARG B 1 397 ? -2.717 18.406 -23.609 1 63.88 397 ARG B N 1
ATOM 7429 C CA . ARG B 1 397 ? -2.387 19.172 -22.422 1 63.88 397 ARG B CA 1
ATOM 7430 C C . ARG B 1 397 ? -1.852 20.562 -22.781 1 63.88 397 ARG B C 1
ATOM 7432 O O . ARG B 1 397 ? -1.257 20.734 -23.844 1 63.88 397 ARG B O 1
ATOM 7439 N N . GLN B 1 398 ? -2.287 21.484 -22.109 1 57.59 398 GLN B N 1
ATOM 7440 C CA . GLN B 1 398 ? -1.754 22.828 -22.297 1 57.59 398 GLN B CA 1
ATOM 7441 C C . GLN B 1 398 ? -1.218 23.391 -20.984 1 57.59 398 GLN B C 1
ATOM 7443 O O . GLN B 1 398 ? -1.836 23.219 -19.938 1 57.59 398 GLN B O 1
ATOM 7448 N N . GLN B 1 399 ? -0 23.719 -21.062 1 57.62 399 GLN B N 1
ATOM 7449 C CA . GLN B 1 399 ? 0.619 24.344 -19.891 1 57.62 399 GLN B CA 1
ATOM 7450 C C . GLN B 1 399 ? 0.562 25.859 -20 1 57.62 399 GLN B C 1
ATOM 7452 O O . GLN B 1 399 ? 0.852 26.438 -21.047 1 57.62 399 GLN B O 1
ATOM 7457 N N . ASN B 1 400 ? -0.185 26.453 -19.047 1 51.44 400 ASN B N 1
ATOM 7458 C CA . ASN B 1 400 ? -0.125 27.906 -18.953 1 51.44 400 ASN B CA 1
ATOM 7459 C C . ASN B 1 400 ? 1.192 28.375 -18.344 1 51.44 400 ASN B C 1
ATOM 7461 O O . ASN B 1 400 ? 1.479 28.094 -17.188 1 51.44 400 ASN B O 1
ATOM 7465 N N . PRO B 1 401 ? 2.113 28.875 -19.234 1 49.59 401 PRO B N 1
ATOM 7466 C CA . PRO B 1 401 ? 3.428 29.281 -18.734 1 49.59 401 PRO B CA 1
ATOM 7467 C C . PRO B 1 401 ? 3.336 30.25 -17.562 1 49.59 401 PRO B C 1
ATOM 7469 O O . PRO B 1 401 ? 4.25 30.328 -16.734 1 49.59 401 PRO B O 1
ATOM 7472 N N . LYS B 1 402 ? 2.297 31 -17.625 1 46.81 402 LYS B N 1
ATOM 7473 C CA . LYS B 1 402 ? 2.252 32.062 -16.625 1 46.81 402 LYS B CA 1
ATOM 7474 C C . LYS B 1 402 ? 1.816 31.516 -15.273 1 46.81 402 LYS B C 1
ATOM 7476 O O . LYS B 1 402 ? 2.252 32 -14.234 1 46.81 402 LYS B O 1
ATOM 7481 N N . GLU B 1 403 ? 0.853 30.609 -15.438 1 46.59 403 GLU B N 1
ATOM 7482 C CA . GLU B 1 403 ? 0.312 30.203 -14.148 1 46.59 403 GLU B CA 1
ATOM 7483 C C . GLU B 1 403 ? 0.693 28.766 -13.82 1 46.59 403 GLU B C 1
ATOM 7485 O O . GLU B 1 403 ? 0.452 28.281 -12.711 1 46.59 403 GLU B O 1
ATOM 7490 N N . GLU B 1 404 ? 1.702 28.328 -14.438 1 45.91 404 GLU B N 1
ATOM 7491 C CA . GLU B 1 404 ? 2.209 26.984 -14.242 1 45.91 404 GLU B CA 1
ATOM 7492 C C . GLU B 1 404 ? 1.069 25.969 -14.18 1 45.91 404 GLU B C 1
ATOM 7494 O O . GLU B 1 404 ? 1.117 25.016 -13.391 1 45.91 404 GLU B O 1
ATOM 7499 N N . ASP B 1 405 ? -0.043 26.375 -14.828 1 49.34 405 ASP B N 1
ATOM 7500 C CA . ASP B 1 405 ? -1.209 25.5 -14.836 1 49.34 405 ASP B CA 1
ATOM 7501 C C . ASP B 1 405 ? -1.202 24.578 -16.062 1 49.34 405 ASP B C 1
ATOM 7503 O O . ASP B 1 405 ? -0.727 24.969 -17.125 1 49.34 405 ASP B O 1
ATOM 7507 N N . ILE B 1 406 ? -1.282 23.328 -15.844 1 51.19 406 ILE B N 1
ATOM 7508 C CA . ILE B 1 406 ? -1.423 22.391 -16.953 1 51.19 406 ILE B CA 1
ATOM 7509 C C . ILE B 1 406 ? -2.881 21.953 -17.078 1 51.19 406 ILE B C 1
ATOM 7511 O O . ILE B 1 406 ? 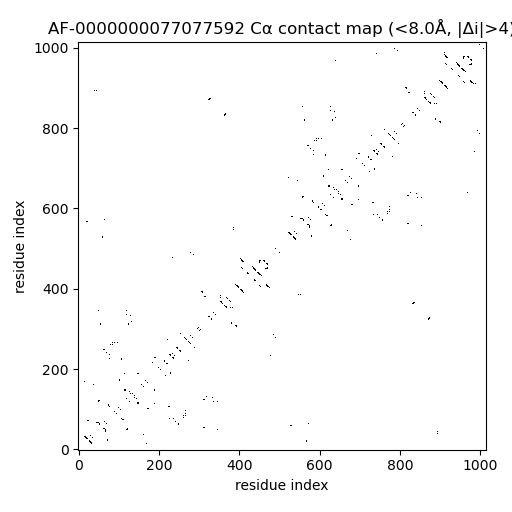-3.521 21.625 -16.078 1 51.19 406 ILE B O 1
ATOM 7515 N N . ALA B 1 407 ? -3.482 22.391 -18.203 1 51.97 407 ALA B N 1
ATOM 7516 C CA . ALA B 1 407 ? -4.82 21.891 -18.5 1 51.97 407 ALA B CA 1
ATOM 7517 C C . ALA B 1 407 ? -4.758 20.625 -19.359 1 51.97 407 ALA B C 1
ATOM 7519 O O . ALA B 1 407 ? -3.961 20.547 -20.297 1 51.97 407 ALA B O 1
ATOM 7520 N N . ILE B 1 408 ? -5.301 19.484 -18.781 1 54.59 408 ILE B N 1
ATOM 7521 C CA . ILE B 1 408 ? -5.395 18.234 -19.516 1 54.59 408 ILE B CA 1
ATOM 7522 C C . ILE B 1 408 ? -6.816 18.047 -20.047 1 54.59 408 ILE B C 1
ATOM 7524 O O . ILE B 1 408 ? -7.789 18.25 -19.312 1 54.59 408 ILE B O 1
ATOM 7528 N N . CYS B 1 409 ? -6.961 17.953 -21.359 1 50.94 409 CYS B N 1
ATOM 7529 C CA . CYS B 1 409 ? -8.25 17.688 -22 1 50.94 409 CYS B CA 1
ATOM 7530 C C . CYS B 1 409 ? -8.445 16.188 -22.219 1 50.94 409 CYS B C 1
ATOM 7532 O O . CYS B 1 409 ? -7.527 15.5 -22.672 1 50.94 409 CYS B O 1
ATOM 7534 N N . VAL B 1 410 ? -9.516 15.781 -21.594 1 56.31 410 VAL B N 1
ATOM 7535 C CA . VAL B 1 410 ? -9.812 14.359 -21.734 1 56.31 410 VAL B CA 1
ATOM 7536 C C . VAL B 1 410 ? -11.148 14.18 -22.453 1 56.31 410 VAL B C 1
ATOM 7538 O O . VAL B 1 410 ? -12.047 15.016 -22.312 1 56.31 410 VAL B O 1
ATOM 7541 N N . ALA B 1 411 ? -11.242 13.242 -23.562 1 49.38 411 ALA B N 1
ATOM 7542 C CA . ALA B 1 411 ? -12.469 12.953 -24.297 1 49.38 411 ALA B CA 1
ATOM 7543 C C . ALA B 1 411 ? -13 11.562 -23.953 1 49.38 411 ALA B C 1
ATOM 7545 O O . ALA B 1 411 ? -12.227 10.625 -23.766 1 49.38 411 ALA B O 1
ATOM 7546 N N . ASP B 1 412 ? -14.172 11.414 -23.375 1 50.5 412 ASP B N 1
ATOM 7547 C CA . ASP B 1 412 ? -14.883 10.141 -23.281 1 50.5 412 ASP B CA 1
ATOM 7548 C C . ASP B 1 412 ? -15.023 9.477 -24.641 1 50.5 412 ASP B C 1
ATOM 7550 O O . ASP B 1 412 ? -15.641 10.047 -25.547 1 50.5 412 ASP B O 1
ATOM 7554 N N . GLN B 1 413 ? -13.961 8.734 -25.203 1 42.88 413 GLN B N 1
ATOM 7555 C CA . GLN B 1 413 ? -14.094 8.156 -26.547 1 42.88 413 GLN B CA 1
ATOM 7556 C C . GLN B 1 413 ? -15.258 7.168 -26.594 1 42.88 413 GLN B C 1
ATOM 7558 O O . GLN B 1 413 ? -15.148 6.043 -26.109 1 42.88 413 GLN B O 1
ATOM 7563 N N . GLN B 1 414 ? -16.375 7.469 -26.312 1 39.44 414 GLN B N 1
ATOM 7564 C CA . GLN B 1 414 ? -17.156 6.371 -26.875 1 39.44 414 GLN B CA 1
ATOM 7565 C C . GLN B 1 414 ? -16.484 5.816 -28.141 1 39.44 414 GLN B C 1
ATOM 7567 O O . GLN B 1 414 ? -16.203 4.621 -28.219 1 39.44 414 GLN B O 1
ATOM 7572 N N . ASN B 1 415 ? -17 6.203 -29.5 1 33.84 415 ASN B N 1
ATOM 7573 C CA . ASN B 1 415 ? -16.75 5.699 -30.844 1 33.84 415 ASN B CA 1
ATOM 7574 C C . ASN B 1 415 ? -15.305 5.906 -31.281 1 33.84 415 ASN B C 1
ATOM 7576 O O . ASN B 1 415 ? -14.688 6.91 -30.922 1 33.84 415 ASN B O 1
ATOM 7580 N N . PRO B 1 416 ? -14.57 4.895 -32.188 1 34.34 416 PRO B N 1
ATOM 7581 C CA . PRO B 1 416 ? -13.305 4.488 -32.812 1 34.34 416 PRO B CA 1
ATOM 7582 C C . PRO B 1 416 ? -12.484 5.672 -33.312 1 34.34 416 PRO B C 1
ATOM 7584 O O . PRO B 1 416 ? -11.289 5.531 -33.594 1 34.34 416 PRO B O 1
ATOM 7587 N N . LYS B 1 417 ? -12.906 6.641 -34.344 1 33.25 417 LYS B N 1
ATOM 7588 C CA . LYS B 1 417 ? -12.016 7.113 -35.406 1 33.25 417 LYS B CA 1
ATOM 7589 C C . LYS B 1 417 ? -11.047 8.164 -34.875 1 33.25 417 LYS B C 1
ATOM 7591 O O . LYS B 1 417 ? -11.414 9.328 -34.688 1 33.25 417 LYS B O 1
ATOM 7596 N N . GLU B 1 418 ? -10.188 8.023 -34 1 35.66 418 GLU B N 1
ATOM 7597 C CA . GLU B 1 418 ? -9.047 8.57 -33.281 1 35.66 418 GLU B CA 1
ATOM 7598 C C . GLU B 1 418 ? -8.227 9.516 -34.156 1 35.66 418 GLU B C 1
ATOM 7600 O O . GLU B 1 418 ? -7.266 10.125 -33.688 1 35.66 418 GLU B O 1
ATOM 7605 N N . LYS B 1 419 ? -8.078 9.312 -35.5 1 34.66 419 LYS B N 1
ATOM 7606 C CA . LYS B 1 419 ? -7.086 9.922 -36.375 1 34.66 419 LYS B CA 1
ATOM 7607 C C . LYS B 1 419 ? -7.164 11.445 -36.312 1 34.66 419 LYS B C 1
ATOM 7609 O O . LYS B 1 419 ? -6.223 12.133 -36.719 1 34.66 419 LYS B O 1
ATOM 7614 N N . ASP B 1 420 ? -8.344 12.07 -36.281 1 31.86 420 ASP B N 1
ATOM 7615 C CA . ASP B 1 420 ? -8.398 13.406 -36.844 1 31.86 420 ASP B CA 1
ATOM 7616 C C . ASP B 1 420 ? -8.391 14.484 -35.781 1 31.86 420 ASP B C 1
ATOM 7618 O O . ASP B 1 420 ? -9 15.539 -35.938 1 31.86 420 ASP B O 1
ATOM 7622 N N . ILE B 1 421 ? -8.141 14.156 -34.5 1 35.31 421 ILE B N 1
ATOM 7623 C CA . ILE B 1 421 ? -8.211 15.305 -33.594 1 35.31 421 ILE B CA 1
ATOM 7624 C C . ILE B 1 421 ? -6.887 16.062 -33.656 1 35.31 421 ILE B C 1
ATOM 7626 O O . ILE B 1 421 ? -5.828 15.5 -33.375 1 35.31 421 ILE B O 1
ATOM 7630 N N . ALA B 1 422 ? -6.758 17.016 -34.594 1 34.94 422 ALA B N 1
ATOM 7631 C CA . ALA B 1 422 ? -5.609 17.922 -34.594 1 34.94 422 ALA B CA 1
ATOM 7632 C C . ALA B 1 422 ? -5.758 18.984 -33.5 1 34.94 422 ALA B C 1
ATOM 7634 O O . ALA B 1 422 ? -6.824 19.594 -33.375 1 34.94 422 ALA B O 1
ATOM 7635 N N . ILE B 1 423 ? -5.043 18.906 -32.531 1 34.69 423 ILE B N 1
ATOM 7636 C CA . ILE B 1 423 ? -4.996 19.875 -31.438 1 34.69 423 ILE B CA 1
ATOM 7637 C C . ILE B 1 423 ? -4.207 21.109 -31.875 1 34.69 423 ILE B C 1
ATOM 7639 O O . ILE B 1 423 ? -3.041 21 -32.25 1 34.69 423 ILE B O 1
ATOM 7643 N N . HIS B 1 424 ? -4.922 22.109 -32.469 1 33.59 424 HIS B N 1
ATOM 7644 C CA . HIS B 1 424 ? -4.172 23.328 -32.75 1 33.59 424 HIS B CA 1
ATOM 7645 C C . HIS B 1 424 ? -4.207 24.281 -31.578 1 33.59 424 HIS B C 1
ATOM 7647 O O . HIS B 1 424 ? -5.277 24.594 -31.047 1 33.59 424 HIS B O 1
ATOM 7653 N N . VAL B 1 425 ? -3.152 24.375 -30.969 1 33.16 425 VAL B N 1
ATOM 7654 C CA . VAL B 1 425 ? -2.916 25.344 -29.906 1 33.16 425 VAL B CA 1
ATOM 7655 C C . VAL B 1 425 ? -2.775 26.734 -30.516 1 33.16 425 VAL B C 1
ATOM 7657 O O . VAL B 1 425 ? -1.905 26.969 -31.359 1 33.16 425 VAL B O 1
ATOM 7660 N N . THR B 1 426 ? -3.838 27.453 -30.938 1 32.38 426 THR B N 1
ATOM 7661 C CA . THR B 1 426 ? -3.609 28.797 -31.469 1 32.38 426 THR B CA 1
ATOM 7662 C C . THR B 1 426 ? -3.277 29.766 -30.344 1 32.38 426 THR B C 1
ATOM 7664 O O . THR B 1 426 ? -3.941 29.781 -29.312 1 32.38 426 THR B O 1
ATOM 7667 N N . ASP B 1 427 ? -2.039 30.172 -30.266 1 33.19 427 ASP B N 1
ATOM 7668 C CA . ASP B 1 427 ? -1.539 31.328 -29.531 1 33.19 427 ASP B CA 1
ATOM 7669 C C . ASP B 1 427 ? -2.344 32.594 -29.844 1 33.19 427 ASP B C 1
ATOM 7671 O O . ASP B 1 427 ? -2.152 33.188 -30.906 1 33.19 427 ASP B O 1
ATOM 7675 N N . GLN B 1 428 ? -3.691 32.688 -29.781 1 34 428 GLN B N 1
ATOM 7676 C CA . GLN B 1 428 ? -4.109 34.031 -30.094 1 34 428 GLN B CA 1
ATOM 7677 C C . GLN B 1 428 ? -3.367 35.062 -29.234 1 34 428 GLN B C 1
ATOM 7679 O O . GLN B 1 428 ? -2.947 34.75 -28.125 1 34 428 GLN B O 1
ATOM 7684 N N . GLN B 1 429 ? -2.887 36.219 -29.953 1 32.47 429 GLN B N 1
ATOM 7685 C CA . GLN B 1 429 ? -2.133 37.344 -29.422 1 32.47 429 GLN B CA 1
ATOM 7686 C C . GLN B 1 429 ? -2.582 37.688 -28 1 32.47 429 GLN B C 1
ATOM 7688 O O . GLN B 1 429 ? -1.759 38.031 -27.141 1 32.47 429 GLN B O 1
ATOM 7693 N N . ASN B 1 430 ? -3.836 38.5 -27.875 1 28.61 430 ASN B N 1
ATOM 7694 C CA . ASN B 1 430 ? -4.398 39.062 -26.656 1 28.61 430 ASN B CA 1
ATOM 7695 C C . ASN B 1 430 ? -5.301 38.062 -25.938 1 28.61 430 ASN B C 1
ATOM 7697 O O . ASN B 1 430 ? -6.527 38.156 -26.016 1 28.61 430 ASN B O 1
ATOM 7701 N N . PRO B 1 431 ? -4.984 36.812 -25.859 1 34.16 431 PRO B N 1
ATOM 7702 C CA . PRO B 1 431 ? -5.902 35.906 -25.156 1 34.16 431 PRO B CA 1
ATOM 7703 C C . PRO B 1 431 ? -6.309 36.438 -23.781 1 34.16 431 PRO B C 1
ATOM 7705 O O . PRO B 1 431 ? -5.465 36.938 -23.031 1 34.16 431 PRO B O 1
ATOM 7708 N N . LYS B 1 432 ? -7.43 37.031 -23.641 1 34.75 432 LYS B N 1
ATOM 7709 C CA . LYS B 1 432 ? -7.715 37.375 -22.25 1 34.75 432 LYS B CA 1
ATOM 7710 C C . LYS B 1 432 ? -7.309 36.219 -21.312 1 34.75 432 LYS B C 1
ATOM 7712 O O . LYS B 1 432 ? -7.293 35.062 -21.703 1 34.75 432 LYS B O 1
ATOM 7717 N N . GLU B 1 433 ? -6.672 36.5 -20.062 1 34.91 433 GLU B N 1
ATOM 7718 C CA . GLU B 1 433 ? -5.707 35.906 -19.156 1 34.91 433 GLU B CA 1
ATOM 7719 C C . GLU B 1 433 ? -6.031 34.438 -18.906 1 34.91 433 GLU B C 1
ATOM 7721 O O . GLU B 1 433 ? -5.129 33.594 -18.828 1 34.91 433 GLU B O 1
ATOM 7726 N N . GLU B 1 434 ? -7.336 34.031 -18.578 1 37.62 434 GLU B N 1
ATOM 7727 C CA . GLU B 1 434 ? -7.781 32.938 -17.734 1 37.62 434 GLU B CA 1
ATOM 7728 C C . GLU B 1 434 ? -8.078 31.688 -18.562 1 37.62 434 GLU B C 1
ATOM 7730 O O . GLU B 1 434 ? -8.172 30.578 -18.031 1 37.62 434 GLU B O 1
ATOM 7735 N N . ASP B 1 435 ? -8.555 31.797 -19.828 1 37.69 435 ASP B N 1
ATOM 7736 C CA . ASP B 1 435 ? -9.266 30.703 -20.484 1 37.69 435 ASP B CA 1
ATOM 7737 C C . ASP B 1 435 ? -8.359 29.953 -21.438 1 37.69 435 ASP B C 1
ATOM 7739 O O . ASP B 1 435 ? -7.617 30.562 -22.219 1 37.69 435 ASP B O 1
ATOM 7743 N N . ILE B 1 436 ? -7.711 28.859 -21.062 1 39.84 436 ILE B N 1
ATOM 7744 C CA . ILE B 1 436 ? -7.031 27.969 -22.016 1 39.84 436 ILE B CA 1
ATOM 7745 C C . ILE B 1 436 ? -8.055 27.266 -22.891 1 39.84 436 ILE B C 1
ATOM 7747 O O . ILE B 1 436 ? -8.961 26.594 -22.375 1 39.84 436 ILE B O 1
ATOM 7751 N N . ALA B 1 437 ? -8.367 27.812 -24.141 1 39.59 437 ALA B N 1
ATOM 7752 C CA . ALA B 1 437 ? -9.328 27.219 -25.062 1 39.59 437 ALA B CA 1
ATOM 7753 C C . ALA B 1 437 ? -8.68 26.125 -25.906 1 39.59 437 ALA B C 1
ATOM 7755 O O . ALA B 1 437 ? -7.551 26.281 -26.375 1 39.59 437 ALA B O 1
ATOM 7756 N N . ILE B 1 438 ? -8.867 24.875 -25.578 1 41.97 438 ILE B N 1
ATOM 7757 C CA . ILE B 1 438 ? -8.414 23.781 -26.406 1 41.97 438 ILE B CA 1
ATOM 7758 C C . ILE B 1 438 ? -9.375 23.578 -27.578 1 41.97 438 ILE B C 1
ATOM 7760 O O . ILE B 1 438 ? -10.586 23.422 -27.375 1 41.97 438 ILE B O 1
ATOM 7764 N N . ARG B 1 439 ? -8.953 24.016 -28.828 1 41.75 439 ARG B N 1
ATOM 7765 C CA . ARG B 1 439 ? -9.711 23.828 -30.047 1 41.75 439 ARG B CA 1
ATOM 7766 C C . ARG B 1 439 ? -9.492 22.438 -30.625 1 41.75 439 ARG B C 1
ATOM 7768 O O . ARG B 1 439 ? -8.359 21.969 -30.719 1 41.75 439 ARG B O 1
ATOM 7775 N N . VAL B 1 440 ? -10.477 21.609 -30.406 1 41.12 440 VAL B N 1
ATOM 7776 C CA . VAL B 1 440 ? -10.438 20.281 -31 1 41.12 440 VAL B CA 1
ATOM 7777 C C . VAL B 1 440 ? -11.148 20.312 -32.344 1 41.12 440 VAL B C 1
ATOM 7779 O O . VAL B 1 440 ? -12.273 20.797 -32.469 1 41.12 440 VAL B O 1
ATOM 7782 N N . THR B 1 441 ? -10.383 20.344 -33.5 1 41.03 441 THR B N 1
ATOM 7783 C CA . THR B 1 441 ? -10.961 20.344 -34.844 1 41.03 441 THR B CA 1
ATOM 7784 C C . THR B 1 441 ? -11.094 18.922 -35.375 1 41.03 441 THR B C 1
ATOM 7786 O O . THR B 1 441 ? -10.234 18.078 -35.125 1 41.03 441 THR B O 1
ATOM 7789 N N . ASP B 1 442 ? -12.398 18.594 -35.562 1 40.47 442 ASP B N 1
ATOM 7790 C CA . ASP B 1 442 ? -12.656 17.359 -36.281 1 40.47 442 ASP B CA 1
ATOM 7791 C C . ASP B 1 442 ? -12.102 17.453 -37.719 1 40.47 442 ASP B C 1
ATOM 7793 O O . ASP B 1 442 ? -12.398 18.391 -38.438 1 40.47 442 ASP B O 1
ATOM 7797 N N . GLN B 1 443 ? -11.062 16.766 -37.906 1 40.75 443 GLN B N 1
ATOM 7798 C CA . GLN B 1 443 ? -10.469 16.828 -39.219 1 40.75 443 GLN B CA 1
ATOM 7799 C C . GLN B 1 443 ? -11.523 16.625 -40.312 1 40.75 443 GLN B C 1
ATOM 7801 O O . GLN B 1 443 ? -11.406 17.156 -41.406 1 40.75 443 GLN B O 1
ATOM 7806 N N . GLN B 1 444 ? -12.516 15.852 -40.094 1 42.88 444 GLN B N 1
ATOM 7807 C CA . GLN B 1 444 ? -13.477 15.609 -41.156 1 42.88 444 GLN B CA 1
ATOM 7808 C C . GLN B 1 444 ? -14.492 16.75 -41.25 1 42.88 444 GLN B C 1
ATOM 7810 O O . GLN B 1 444 ? -15.062 16.969 -42.312 1 42.88 444 GLN B O 1
ATOM 7815 N N . ASN B 1 445 ? -15.008 17.344 -40.188 1 36.91 445 ASN B N 1
ATOM 7816 C CA . ASN B 1 445 ? -15.859 18.531 -40.25 1 36.91 445 ASN B CA 1
ATOM 7817 C C . ASN B 1 445 ? -15.242 19.688 -39.469 1 36.91 445 ASN B C 1
ATOM 7819 O O . ASN B 1 445 ? -15.547 19.875 -38.281 1 36.91 445 ASN B O 1
ATOM 7823 N N . PRO B 1 446 ? -14.344 20.359 -40.031 1 40.47 446 PRO B N 1
ATOM 7824 C CA . PRO B 1 446 ? -13.523 21.422 -39.438 1 40.47 446 PRO B CA 1
ATOM 7825 C C . PRO B 1 446 ? -14.367 22.5 -38.75 1 40.47 446 PRO B C 1
ATOM 7827 O O . PRO B 1 446 ? -13.828 23.359 -38.031 1 40.47 446 PRO B O 1
ATOM 7830 N N . LYS B 1 447 ? -15.617 22.625 -39.219 1 41.88 447 LYS B N 1
ATOM 7831 C CA . LYS B 1 447 ? -16.375 23.797 -38.75 1 41.88 447 LYS B CA 1
ATOM 7832 C C . LYS B 1 447 ? -16.703 23.672 -37.25 1 41.88 447 LYS B C 1
ATOM 7834 O O . LYS B 1 447 ? -17.188 24.625 -36.656 1 41.88 447 LYS B O 1
ATOM 7839 N N . GLU B 1 448 ? -16.984 22.531 -36.812 1 35.19 448 GLU B N 1
ATOM 7840 C CA . GLU B 1 448 ? -17.469 22.469 -35.438 1 35.19 448 GLU B CA 1
ATOM 7841 C C . GLU B 1 448 ? -16.297 22.531 -34.469 1 35.19 448 GLU B C 1
ATOM 7843 O O . GLU B 1 448 ? -15.453 21.641 -34.406 1 35.19 448 GLU B O 1
ATOM 7848 N N . GLU B 1 449 ? -15.961 23.781 -34.25 1 33.91 449 GLU B N 1
ATOM 7849 C CA . GLU B 1 449 ? -14.922 24.25 -33.312 1 33.91 449 GLU B CA 1
ATOM 7850 C C . GLU B 1 449 ? -15.289 23.953 -31.875 1 33.91 449 GLU B C 1
ATOM 7852 O O . GLU B 1 449 ? -16.375 24.297 -31.422 1 33.91 449 GLU B O 1
ATOM 7857 N N . ILE B 1 450 ? -15.055 22.797 -31.422 1 34.09 450 ILE B N 1
ATOM 7858 C CA . ILE B 1 450 ? -15.359 22.703 -29.984 1 34.09 450 ILE B CA 1
ATOM 7859 C C . ILE B 1 450 ? -14.219 23.297 -29.172 1 34.09 450 ILE B C 1
ATOM 7861 O O . ILE B 1 450 ? -13.055 22.922 -29.344 1 34.09 450 ILE B O 1
ATOM 7865 N N . ILE B 1 451 ? -14.445 24.547 -28.75 1 32.38 451 ILE B N 1
ATOM 7866 C CA . ILE B 1 451 ? -13.547 25.328 -27.922 1 32.38 451 ILE B CA 1
ATOM 7867 C C . ILE B 1 451 ? -13.633 24.844 -26.469 1 32.38 451 ILE B C 1
ATOM 7869 O O . ILE B 1 451 ? -14.719 24.812 -25.875 1 32.38 451 ILE B O 1
ATOM 7873 N N . ALA B 1 452 ? -12.867 23.859 -26.125 1 34.84 452 ALA B N 1
ATOM 7874 C CA . ALA B 1 452 ? -12.844 23.625 -24.688 1 34.84 452 ALA B CA 1
ATOM 7875 C C . ALA B 1 452 ? -11.93 24.625 -23.984 1 34.84 452 ALA B C 1
ATOM 7877 O O . ALA B 1 452 ? -10.812 24.875 -24.438 1 34.84 452 ALA B O 1
ATOM 7878 N N . ILE B 1 453 ? -12.617 25.641 -23.281 1 31.69 453 ILE B N 1
ATOM 7879 C CA . ILE B 1 453 ? -11.914 26.672 -22.531 1 31.69 453 ILE B CA 1
ATOM 7880 C C . ILE B 1 453 ? -11.578 26.156 -21.125 1 31.69 453 ILE B C 1
ATOM 7882 O O . ILE B 1 453 ? -12.469 25.703 -20.406 1 31.69 453 ILE B O 1
ATOM 7886 N N . CYS B 1 454 ? -10.383 25.719 -20.938 1 32.94 454 CYS B N 1
ATOM 7887 C CA . CYS B 1 454 ? -9.938 25.422 -19.578 1 32.94 454 CYS B CA 1
ATOM 7888 C C . CYS B 1 454 ? -9.594 26.703 -18.828 1 32.94 454 CYS B C 1
ATOM 7890 O O . CYS B 1 454 ? -8.797 27.5 -19.297 1 32.94 454 CYS B O 1
ATOM 7892 N N . VAL B 1 455 ? -10.57 27.234 -18.078 1 29.27 455 VAL B N 1
ATOM 7893 C CA . VAL B 1 455 ? -10.383 28.469 -17.312 1 29.27 455 VAL B CA 1
ATOM 7894 C C . VAL B 1 455 ? -9.492 28.203 -16.109 1 29.27 455 VAL B C 1
ATOM 7896 O O . VAL B 1 455 ? -9.625 27.172 -15.445 1 29.27 455 VAL B O 1
ATOM 7899 N N . ALA B 1 456 ? -8.406 28.922 -16 1 29.3 456 ALA B N 1
ATOM 7900 C CA . ALA B 1 456 ? -7.289 28.938 -15.062 1 29.3 456 ALA B CA 1
ATOM 7901 C C . ALA B 1 456 ? -7.781 29.062 -13.625 1 29.3 456 ALA B C 1
ATOM 7903 O O . ALA B 1 456 ? -6.98 29.156 -12.695 1 29.3 456 ALA B O 1
ATOM 7904 N N . GLU B 1 457 ? -8.945 29.469 -13.219 1 28.38 457 GLU B N 1
ATOM 7905 C CA . GLU B 1 457 ? -8.906 29.953 -11.844 1 28.38 457 GLU B CA 1
ATOM 7906 C C . GLU B 1 457 ? -8.438 28.875 -10.883 1 28.38 457 GLU B C 1
ATOM 7908 O O . GLU B 1 457 ? -8.516 27.688 -11.188 1 28.38 457 GLU B O 1
ATOM 7913 N N . ASN B 1 458 ? -8.078 29.312 -9.555 1 31.38 458 ASN B N 1
ATOM 7914 C CA . ASN B 1 458 ? -7.715 28.562 -8.352 1 31.38 458 ASN B CA 1
ATOM 7915 C C . ASN B 1 458 ? -8.375 27.188 -8.32 1 31.38 458 ASN B C 1
ATOM 7917 O O . ASN B 1 458 ? -7.996 26.344 -7.52 1 31.38 458 ASN B O 1
ATOM 7921 N N . GLU B 1 459 ? -9.648 27.219 -8.227 1 30.86 459 GLU B N 1
ATOM 7922 C CA . GLU B 1 459 ? -10.664 26.203 -7.965 1 30.86 459 GLU B CA 1
ATOM 7923 C C . GLU B 1 459 ? -10.836 25.266 -9.156 1 30.86 459 GLU B C 1
ATOM 7925 O O . GLU B 1 459 ? -10.812 25.719 -10.305 1 30.86 459 GLU B O 1
ATOM 7930 N N . ILE B 1 460 ? -10.273 23.984 -9 1 33.31 460 ILE B N 1
ATOM 7931 C CA . ILE B 1 460 ? -10.602 22.953 -9.961 1 33.31 460 ILE B CA 1
ATOM 7932 C C . ILE B 1 460 ? -11.945 23.266 -10.625 1 33.31 460 ILE B C 1
ATOM 7934 O O . ILE B 1 460 ? -12.984 23.281 -9.969 1 33.31 460 ILE B O 1
ATOM 7938 N N . SER B 1 461 ? -11.969 24.281 -11.5 1 35.88 461 SER B N 1
ATOM 7939 C CA . SER B 1 461 ? -13.25 24.453 -12.172 1 35.88 461 SER B CA 1
ATOM 7940 C C . SER B 1 461 ? -13.43 23.438 -13.289 1 35.88 461 SER B C 1
ATOM 7942 O O . SER B 1 461 ? -12.508 23.188 -14.062 1 35.88 461 SER B O 1
ATOM 7944 N N . ARG B 1 462 ? -14.156 22.422 -13.039 1 41 462 ARG B N 1
ATOM 7945 C CA . ARG B 1 462 ? -14.617 21.406 -13.969 1 41 462 ARG B CA 1
ATOM 7946 C C . ARG B 1 462 ? -15.711 21.938 -14.883 1 41 462 ARG B C 1
ATOM 7948 O O . ARG B 1 462 ? -16.703 22.5 -14.414 1 41 462 ARG B O 1
ATOM 7955 N N . LYS B 1 463 ? -15.336 22.562 -16.078 1 38.78 463 LYS B N 1
ATOM 7956 C CA . LYS B 1 463 ? -16.438 23 -16.922 1 38.78 463 LYS B CA 1
ATOM 7957 C C . LYS B 1 463 ? -16.703 22 -18.031 1 38.78 463 LYS B C 1
ATOM 7959 O O . LYS B 1 463 ? -15.766 21.453 -18.625 1 38.78 463 LYS B O 1
ATOM 7964 N N . LYS B 1 464 ? -17.906 21.516 -17.938 1 42.03 464 LYS B N 1
ATOM 7965 C CA . LYS B 1 464 ? -18.422 20.734 -19.047 1 42.03 464 LYS B CA 1
ATOM 7966 C C . LYS B 1 464 ? -18.328 21.516 -20.359 1 42.03 464 LYS B C 1
ATOM 7968 O O . LYS B 1 464 ? -18.812 22.641 -20.453 1 42.03 464 LYS B O 1
ATOM 7973 N N . ILE B 1 465 ? -17.406 21.312 -21.188 1 41.31 465 ILE B N 1
ATOM 7974 C CA . ILE B 1 465 ? -17.297 22.016 -22.453 1 41.31 465 ILE B CA 1
ATOM 7975 C C . ILE B 1 465 ? -18.375 21.516 -23.422 1 41.31 465 ILE B C 1
ATOM 7977 O O . ILE B 1 465 ? -19.125 22.312 -23.984 1 41.31 465 ILE B O 1
ATOM 7981 N N . LYS B 1 466 ? -18.141 20.328 -23.984 1 41.78 466 LYS B N 1
ATOM 7982 C CA . LYS B 1 466 ? -19.156 19.609 -24.75 1 41.78 466 LYS B CA 1
ATOM 7983 C C . LYS B 1 466 ? -19.5 18.281 -24.094 1 41.78 466 LYS B C 1
ATOM 7985 O O . LYS B 1 466 ? -18.781 17.812 -23.203 1 41.78 466 LYS B O 1
ATOM 7990 N N . ASP B 1 467 ? -20.625 17.812 -24.469 1 46.31 467 ASP B N 1
ATOM 7991 C CA . ASP B 1 467 ? -21.234 16.625 -23.859 1 46.31 467 ASP B CA 1
ATOM 7992 C C . ASP B 1 467 ? -20.188 15.539 -23.625 1 46.31 467 ASP B C 1
ATOM 7994 O O . ASP B 1 467 ? -20.25 14.805 -22.641 1 46.31 467 ASP B O 1
ATOM 7998 N N . ASN B 1 468 ? -19.016 15.594 -24.578 1 54.84 468 ASN B N 1
ATOM 7999 C CA . ASN B 1 468 ? -18.109 14.453 -24.469 1 54.84 468 ASN B CA 1
ATOM 8000 C C . ASN B 1 468 ? -16.688 14.898 -24.109 1 54.84 468 ASN B C 1
ATOM 8002 O O . ASN B 1 468 ? -15.75 14.109 -24.188 1 54.84 468 ASN B O 1
ATOM 8006 N N . LEU B 1 469 ? -16.516 16.203 -23.938 1 57.41 469 LEU B N 1
ATOM 8007 C CA . LEU B 1 469 ? -15.164 16.672 -23.609 1 57.41 469 LEU B CA 1
ATOM 8008 C C . LEU B 1 469 ? -15.141 17.375 -22.266 1 57.41 469 LEU B C 1
ATOM 8010 O O . LEU B 1 469 ? -16.062 18.141 -21.938 1 57.41 469 LEU B O 1
ATOM 8014 N N . LYS B 1 470 ? -14.234 16.953 -21.484 1 63.22 470 LYS B N 1
ATOM 8015 C CA . LYS B 1 470 ? -14.07 17.594 -20.188 1 63.22 470 LYS B CA 1
ATOM 8016 C C . LYS B 1 470 ? -12.648 18.125 -20 1 63.22 470 LYS B C 1
ATOM 8018 O O . LYS B 1 470 ? -11.688 17.5 -20.422 1 63.22 470 LYS B O 1
ATOM 8023 N N . SER B 1 471 ? -12.531 19.391 -19.625 1 60.19 471 SER B N 1
ATOM 8024 C CA . SER B 1 471 ? -11.234 19.984 -19.312 1 60.19 471 SER B CA 1
ATOM 8025 C C . SER B 1 471 ? -10.945 19.906 -17.812 1 60.19 471 SER B C 1
ATOM 8027 O O . SER B 1 471 ? -11.82 20.172 -16.984 1 60.19 471 SER B O 1
ATOM 8029 N N . ILE B 1 472 ? -9.781 19.281 -17.531 1 61.66 472 ILE B N 1
ATOM 8030 C CA . ILE B 1 472 ? -9.336 19.172 -16.156 1 61.66 472 ILE B CA 1
ATOM 8031 C C . ILE B 1 472 ? -8.203 20.172 -15.898 1 61.66 472 ILE B C 1
ATOM 8033 O O . ILE B 1 472 ? -7.199 20.172 -16.609 1 61.66 472 ILE B O 1
ATOM 8037 N N . LYS B 1 473 ? -8.453 21.094 -14.977 1 55.16 473 LYS B N 1
ATOM 8038 C CA . LYS B 1 473 ? -7.426 22.078 -14.641 1 55.16 473 LYS B CA 1
ATOM 8039 C C . LYS B 1 473 ? -6.684 21.688 -13.367 1 55.16 473 LYS B C 1
ATOM 8041 O O . LYS B 1 473 ? -7.301 21.234 -12.398 1 55.16 473 LYS B O 1
ATOM 8046 N N . THR B 1 474 ? -5.48 21.484 -13.609 1 52.47 474 THR B N 1
ATOM 8047 C CA . THR B 1 474 ? -4.691 21.219 -12.414 1 52.47 474 THR B CA 1
ATOM 8048 C C . THR B 1 474 ? -3.629 22.297 -12.211 1 52.47 474 THR B C 1
ATOM 8050 O O . THR B 1 474 ? -3.111 22.844 -13.18 1 52.47 474 THR B O 1
ATOM 8053 N N . LYS B 1 475 ? -3.619 22.953 -11.031 1 48.06 475 LYS B N 1
ATOM 8054 C CA . LYS B 1 475 ? -2.592 23.938 -10.695 1 48.06 475 LYS B CA 1
ATOM 8055 C C . LYS B 1 475 ? -1.299 23.25 -10.258 1 48.06 475 LYS B C 1
ATOM 8057 O O . LYS B 1 475 ? -1.33 22.25 -9.531 1 48.06 475 LYS B O 1
ATOM 8062 N N . PHE B 1 476 ? -0.245 23.531 -11.039 1 45.12 476 PHE B N 1
ATOM 8063 C CA . PHE B 1 476 ? 1.096 23.078 -10.688 1 45.12 476 PHE B CA 1
ATOM 8064 C C . PHE B 1 476 ? 1.732 24.016 -9.664 1 45.12 476 PHE B C 1
ATOM 8066 O O . PHE B 1 476 ? 2.158 25.125 -10.008 1 45.12 476 PHE B O 1
ATOM 8073 N N . ASN B 1 477 ? 1.194 24.234 -8.594 1 43.81 477 ASN B N 1
ATOM 8074 C CA . ASN B 1 477 ? 1.858 25.188 -7.703 1 43.81 477 ASN B CA 1
ATOM 8075 C C . ASN B 1 477 ? 3.08 24.562 -7.031 1 43.81 477 ASN B C 1
ATOM 8077 O O . ASN B 1 477 ? 2.994 23.469 -6.461 1 43.81 477 ASN B O 1
ATOM 8081 N N . TYR B 1 478 ? 4.27 24.984 -7.527 1 43.06 478 TYR B N 1
ATOM 8082 C CA . TYR B 1 478 ? 5.461 24.609 -6.781 1 43.06 478 TYR B CA 1
ATOM 8083 C C . TYR B 1 478 ? 5.383 25.094 -5.34 1 43.06 478 TYR B C 1
ATOM 8085 O O . TYR B 1 478 ? 6.41 25.406 -4.73 1 43.06 478 TYR B O 1
ATOM 8093 N N . GLY B 1 479 ? 4.32 25.125 -4.746 1 44.06 479 GLY B N 1
ATOM 8094 C CA . GLY B 1 479 ? 4.129 25.625 -3.395 1 44.06 479 GLY B CA 1
ATOM 8095 C C . GLY B 1 479 ? 3.846 27.109 -3.344 1 44.06 479 GLY B C 1
ATOM 8096 O O . GLY B 1 479 ? 2.936 27.547 -2.641 1 44.06 479 GLY B O 1
ATOM 8097 N N . MET B 1 480 ? 4.875 27.906 -3.678 1 46.56 480 MET B N 1
ATOM 8098 C CA . MET B 1 480 ? 4.715 29.359 -3.609 1 46.56 480 MET B CA 1
ATOM 8099 C C . MET B 1 480 ? 4.492 29.938 -5 1 46.56 480 MET B C 1
ATOM 8101 O O . MET B 1 480 ? 5.082 30.969 -5.344 1 46.56 480 MET B O 1
ATOM 8105 N N . GLY B 1 481 ? 3.643 29.297 -5.73 1 49.06 481 GLY B N 1
ATOM 8106 C CA . GLY B 1 481 ? 3.346 29.844 -7.039 1 49.06 481 GLY B CA 1
ATOM 8107 C C . GLY B 1 481 ? 4.523 29.781 -7.996 1 49.06 481 GLY B C 1
ATOM 8108 O O . GLY B 1 481 ? 5.098 28.719 -8.211 1 49.06 481 GLY B O 1
ATOM 8109 N N . GLU B 1 482 ? 4.887 30.953 -8.641 1 49.84 482 GLU B N 1
ATOM 8110 C CA . GLU B 1 482 ? 5.941 31.156 -9.625 1 49.84 482 GLU B CA 1
ATOM 8111 C C . GLU B 1 482 ? 7.305 31.297 -8.953 1 49.84 482 GLU B C 1
ATOM 8113 O O . GLU B 1 482 ? 8.344 31.219 -9.617 1 49.84 482 GLU B O 1
ATOM 8118 N N . ASP B 1 483 ? 7.242 31.422 -7.672 1 57.38 483 ASP B N 1
ATOM 8119 C CA . ASP B 1 483 ? 8.492 31.797 -7.016 1 57.38 483 ASP B CA 1
ATOM 8120 C C . ASP B 1 483 ? 9.219 30.562 -6.473 1 57.38 483 ASP B C 1
ATOM 8122 O O . ASP B 1 483 ? 8.586 29.562 -6.148 1 57.38 483 ASP B O 1
ATOM 8126 N N . ASP B 1 484 ? 10.539 30.562 -6.664 1 64.44 484 ASP B N 1
ATOM 8127 C CA . ASP B 1 484 ? 11.414 29.594 -6.023 1 64.44 484 ASP B CA 1
ATOM 8128 C C . ASP B 1 484 ? 11.289 29.641 -4.504 1 64.44 484 ASP B C 1
ATOM 8130 O O . ASP B 1 484 ? 11.656 30.641 -3.881 1 64.44 484 ASP B O 1
ATOM 8134 N N . PRO B 1 485 ? 10.688 28.688 -3.955 1 71.06 485 PRO B N 1
ATOM 8135 C CA . PRO B 1 485 ? 10.492 28.719 -2.504 1 71.06 485 PRO B CA 1
ATOM 8136 C C . PRO B 1 485 ? 11.797 28.906 -1.733 1 71.06 485 PRO B C 1
ATOM 8138 O O . PRO B 1 485 ? 11.789 29.422 -0.61 1 71.06 485 PRO B O 1
ATOM 8141 N N . ILE B 1 486 ? 12.859 28.516 -2.307 1 81.44 486 ILE B N 1
ATOM 8142 C CA . ILE B 1 486 ? 14.133 28.594 -1.612 1 81.44 486 ILE B CA 1
ATOM 8143 C C . ILE B 1 486 ? 14.539 30.047 -1.438 1 81.44 486 ILE B C 1
ATOM 8145 O O . ILE B 1 486 ? 15.242 30.406 -0.487 1 81.44 486 ILE B O 1
ATOM 8149 N N . GLN B 1 487 ? 13.969 30.891 -2.275 1 81.06 487 GLN B N 1
ATOM 8150 C CA . GLN B 1 487 ? 14.297 32.312 -2.195 1 81.06 487 GLN B CA 1
ATOM 8151 C C . GLN B 1 487 ? 13.656 32.969 -0.971 1 81.06 487 GLN B C 1
ATOM 8153 O O . GLN B 1 487 ? 14.109 34 -0.512 1 81.06 487 GLN B O 1
ATOM 8158 N N . PHE B 1 488 ? 12.68 32.312 -0.469 1 85 488 PHE B N 1
ATOM 8159 C CA . PHE B 1 488 ? 11.977 32.875 0.676 1 85 488 PHE B CA 1
ATOM 8160 C C . PHE B 1 488 ? 12.445 32.219 1.973 1 85 488 PHE B C 1
ATOM 8162 O O . PHE B 1 488 ? 12.078 32.656 3.062 1 85 488 PHE B O 1
ATOM 8169 N N . HIS B 1 489 ? 13.203 31.234 1.804 1 92.62 489 HIS B N 1
ATOM 8170 C CA . HIS B 1 489 ? 13.727 30.547 2.982 1 92.62 489 HIS B CA 1
ATOM 8171 C C . HIS B 1 489 ? 14.945 31.266 3.545 1 92.62 489 HIS B C 1
ATOM 8173 O O . HIS B 1 489 ? 15.766 31.781 2.789 1 92.62 489 HIS B O 1
ATOM 8179 N N . TYR B 1 490 ? 15.078 31.375 4.902 1 94.31 490 TYR B N 1
ATOM 8180 C CA . TYR B 1 490 ? 16.219 32.031 5.555 1 94.31 490 TYR B CA 1
ATOM 8181 C C . TYR B 1 490 ? 17.344 31.016 5.793 1 94.31 490 TYR B C 1
ATOM 8183 O O . TYR B 1 490 ? 17.094 29.875 6.18 1 94.31 490 TYR B O 1
ATOM 8191 N N . PHE B 1 491 ? 18.516 31.547 5.535 1 95 491 PHE B N 1
ATOM 8192 C CA . PHE B 1 491 ? 19.734 30.766 5.758 1 95 491 PHE B CA 1
ATOM 8193 C C . PHE B 1 491 ? 20.656 31.469 6.75 1 95 491 PHE B C 1
ATOM 8195 O O . PHE B 1 491 ? 20.453 32.625 7.07 1 95 491 PHE B O 1
ATOM 8202 N N . TYR B 1 492 ? 21.547 30.719 7.332 1 92.56 492 TYR B N 1
ATOM 8203 C CA . TYR B 1 492 ? 22.625 31.297 8.141 1 92.56 492 TYR B CA 1
ATOM 8204 C C . TYR B 1 492 ? 23.969 30.719 7.73 1 92.56 492 TYR B C 1
ATOM 8206 O O . TYR B 1 492 ? 24.047 29.625 7.176 1 92.56 492 TYR B O 1
ATOM 8214 N N . GLY B 1 493 ? 25 31.516 7.953 1 91 493 GLY B N 1
ATOM 8215 C CA . GLY B 1 493 ? 26.344 31.094 7.586 1 91 493 GLY B CA 1
ATOM 8216 C C . GLY B 1 493 ? 27.172 30.625 8.766 1 91 493 GLY B C 1
ATOM 8217 O O . GLY B 1 493 ? 26.812 30.891 9.922 1 91 493 GLY B O 1
ATOM 8218 N N . LYS B 1 494 ? 28.203 29.953 8.367 1 87 494 LYS B N 1
ATOM 8219 C CA . LYS B 1 494 ? 29.141 29.484 9.398 1 87 494 LYS B CA 1
ATOM 8220 C C . LYS B 1 494 ? 29.781 30.656 10.133 1 87 494 LYS B C 1
ATOM 8222 O O . LYS B 1 494 ? 29.969 30.594 11.352 1 87 494 LYS B O 1
ATOM 8227 N N . MET B 1 495 ? 30.047 31.719 9.461 1 86.94 495 MET B N 1
ATOM 8228 C CA . MET B 1 495 ? 30.734 32.875 10.023 1 86.94 495 MET B CA 1
ATOM 8229 C C . MET B 1 495 ? 29.766 33.75 10.836 1 86.94 495 MET B C 1
ATOM 8231 O O . MET B 1 495 ? 30.156 34.375 11.82 1 86.94 495 MET B O 1
ATOM 8235 N N . TYR B 1 496 ? 28.547 33.75 10.414 1 84.81 496 TYR B N 1
ATOM 8236 C CA . TYR B 1 496 ? 27.531 34.5 11.109 1 84.81 496 TYR B CA 1
ATOM 8237 C C . TYR B 1 496 ? 26.312 33.656 11.438 1 84.81 496 TYR B C 1
ATOM 8239 O O . TYR B 1 496 ? 25.234 33.844 10.859 1 84.81 496 TYR B O 1
ATOM 8247 N N . PRO B 1 497 ? 26.484 32.844 12.406 1 85.38 497 PRO B N 1
ATOM 8248 C CA . PRO B 1 497 ? 25.453 31.828 12.68 1 85.38 497 PRO B CA 1
ATOM 8249 C C . PRO B 1 497 ? 24.172 32.438 13.25 1 85.38 497 PRO B C 1
ATOM 8251 O O . PRO B 1 497 ? 23.141 31.75 13.328 1 85.38 497 PRO B O 1
ATOM 8254 N N . THR B 1 498 ? 24.156 33.75 13.609 1 86.81 498 THR B N 1
ATOM 8255 C CA . THR B 1 498 ? 22.969 34.344 14.203 1 86.81 498 THR B CA 1
ATOM 8256 C C . THR B 1 498 ? 22.359 35.375 13.266 1 86.81 498 THR B C 1
ATOM 8258 O O . THR B 1 498 ? 21.406 36.094 13.633 1 86.81 498 THR B O 1
ATOM 8261 N N . HIS B 1 499 ? 22.938 35.5 12.102 1 89.19 499 HIS B N 1
ATOM 8262 C CA . HIS B 1 499 ? 22.453 36.469 11.141 1 89.19 499 HIS B CA 1
ATOM 8263 C C . HIS B 1 499 ? 21.797 35.812 9.945 1 89.19 499 HIS B C 1
ATOM 8265 O O . HIS B 1 499 ? 22.469 35.406 9 1 89.19 499 HIS B O 1
ATOM 8271 N N . PRO B 1 500 ? 20.5 35.719 9.961 1 93.56 500 PRO B N 1
ATOM 8272 C CA . PRO B 1 500 ? 19.797 35.094 8.844 1 93.56 500 PRO B CA 1
ATOM 8273 C C . PRO B 1 500 ? 19.812 35.938 7.582 1 93.56 500 PRO B C 1
ATOM 8275 O O . PRO B 1 500 ? 19.797 37.188 7.664 1 93.56 500 PRO B O 1
ATOM 8278 N N . PHE B 1 501 ? 19.828 35.375 6.43 1 92.25 501 PHE B N 1
ATOM 8279 C CA . PHE B 1 501 ? 19.781 36.062 5.137 1 92.25 501 PHE B CA 1
ATOM 8280 C C . PHE B 1 501 ? 19.125 35.156 4.086 1 92.25 501 PHE B C 1
ATOM 8282 O O . PHE B 1 501 ? 18.891 33.969 4.336 1 92.25 501 PHE B O 1
ATOM 8289 N N . HIS B 1 502 ? 18.734 35.719 2.965 1 91.88 502 HIS B N 1
ATOM 8290 C CA . HIS B 1 502 ? 18.219 34.969 1.817 1 91.88 502 HIS B CA 1
ATOM 8291 C C . HIS B 1 502 ? 19.344 34.688 0.81 1 91.88 502 HIS B C 1
ATOM 8293 O O . HIS B 1 502 ? 20.297 35.469 0.703 1 91.88 502 HIS B O 1
ATOM 8299 N N . LEU B 1 503 ? 19.172 33.562 0.192 1 86 503 LEU B N 1
ATOM 8300 C CA . LEU B 1 503 ? 20.141 33.281 -0.858 1 86 503 LEU B CA 1
ATOM 8301 C C . LEU B 1 503 ? 19.844 34.062 -2.121 1 86 503 LEU B C 1
ATOM 8303 O O . LEU B 1 503 ? 18.672 34.312 -2.453 1 86 503 LEU B O 1
ATOM 8307 N N . ASP B 1 504 ? 20.797 34.625 -2.797 1 73.56 504 ASP B N 1
ATOM 8308 C CA . ASP B 1 504 ? 20.625 35.344 -4.055 1 73.56 504 ASP B CA 1
ATOM 8309 C C . ASP B 1 504 ? 20.359 34.375 -5.211 1 73.56 504 ASP B C 1
ATOM 8311 O O . ASP B 1 504 ? 20.875 33.25 -5.215 1 73.56 504 ASP B O 1
ATOM 8315 N N . LYS B 1 505 ? 19.328 34.594 -6.059 1 62.09 505 LYS B N 1
ATOM 8316 C CA . LYS B 1 505 ? 18.938 33.781 -7.211 1 62.09 505 LYS B CA 1
ATOM 8317 C C . LYS B 1 505 ? 20.172 33.344 -8.008 1 62.09 505 LYS B C 1
ATOM 8319 O O . LYS B 1 505 ? 20.203 32.25 -8.562 1 62.09 505 LYS B O 1
ATOM 8324 N N . ASP B 1 506 ? 21.156 34.25 -8.148 1 52.22 506 ASP B N 1
ATOM 8325 C CA . ASP B 1 506 ? 22.312 34.031 -9 1 52.22 506 ASP B CA 1
ATOM 8326 C C . ASP B 1 506 ? 23.344 33.125 -8.297 1 52.22 506 ASP B C 1
ATOM 8328 O O . ASP B 1 506 ? 24.344 32.719 -8.898 1 52.22 506 ASP B O 1
ATOM 8332 N N . GLU B 1 507 ? 23.141 32.656 -7.102 1 46.31 507 GLU B N 1
ATOM 8333 C CA . GLU B 1 507 ? 24.109 31.844 -6.379 1 46.31 507 GLU B CA 1
ATOM 8334 C C . GLU B 1 507 ? 23.656 30.391 -6.332 1 46.31 507 GLU B C 1
ATOM 8336 O O . GLU B 1 507 ? 22.453 30.109 -6.172 1 46.31 507 GLU B O 1
#

InterPro domains:
  IPR003607 HD/PDEase domain [SM00471] (64-253)
  IPR003607 HD/PDEase domain [cd00077] (66-180)
  IPR006674 HD domain [PF01966] (68-162)
  IPR006674 HD domain [PS51831] (68-193)
  IPR050135 Deoxyguanosinetriphosphate triphosphohydrolase-like [PTHR11373] (21-506)

Sequence (1014 aa):
MATGPPVRSEPELDPPVEFGTIMDPVHGSIQLDKYLFKIIDRPEFQRLRKIKQFAGVYYVYPGGVHTRFEHSIGVCYIAGKLVDALNEHPRPTKTDKRLWITKEEKICIQIAALCHDIGHGSFSHLYDFAVEEKLSDDEKKNELSPHEYRSAEIIKNMMNSNLIKELRKFKGSVEAFTSDEEYFKLVKRIITFDKDCKKLPKAISKRKEEIRKLVDVFGEEKSYLFEIVANGFTGIDVDKMDYFARDARGVGLPNNFDWRWYTQTAKILECDDGFHHICSREKDALNLYELFHTRNLLHRTVYWHKTVAVIQEMMLLALVEANKYIQVNGRPLLECWEDKESFQLLDDTIEDFIVKKTENRDGKIQIAMHAVDGANDTARDYFLKIKERKIWKFVGRQQNPKEEDIAICVADQQNPKEKDIAIHVTDQQNPKEEDIAIRVTDQQNPKEEIIAICVAENEISRKKIKDNLKSIKTKFNYGMGEDDPIQFHYFYGKMYPTHPFHLDKDEMATGPPVRSEPELDPPVEFGTIMDPVHGSIQLDKYLFKIIDRPEFQRLRKIKQFAGVYYVYPGGVHTRFEHSIGVCYIAGKLVDALNEHPRPTKTDKRLWITKEEKICIQIAALCHDIGHGSFSHLYDFAVEEKLSDDEKKNELSPHEYRSAEIIKNMMNSNLIKELRKFKGSVEAFTSDEEYFKLVKRIITFDKDCKKLPKAISKRKEEIRKLVDVFGEEKSYLFEIVANGFTGIDVDKMDYFARDARGVGLPNNFDWRWYTQTAKILECDDGFHHICSREKDALNLYELFHTRNLLHRTVYWHKTVAVIQEMMLLALVEANKYIQVNGRPLLECWEDKESFQLLDDTIEDFIVKKTENRDGKIQIAMHAVDGANDTARDYFLKIKERKIWKFVGRQQNPKEEDIAICVADQQNPKEKDIAIHVTDQQNPKEEDIAIRVTDQQNPKEEIIAICVAENEISRKKIKDNLKSIKTKFNYGMGEDDPIQFHYFYGKMYPTHPFHLDKDE

Radius of gyration: 31.16 Å; Cα contacts (8 Å, |Δi|>4): 1788; chains: 2; bounding box: 72×88×128 Å

Organism: Amphimedon queenslandica (NCBI:txid400682)

Foldseek 3Di:
DCPPDPPPPDPPPQPPQDWDWDAAPLPGIFTDGPLVVLVCVDLLLVLQQQAFPQLQLCLVQVLSRGTVNSLLVQLLRLLLLLLVLQQVDDDPDVPPCVARQALQLNLLLSNLSNQLQSQAFASGCLLLQLLLVPDPDPVVNLQQSDSRNLSLVLVVVVLVVCSVVSQVVRPRRHVPDPDSVVSSLSSSCLSCVLVVLVPFDPDPVRSLVVLCVSQPVPPQAHSASSCARQRNQQRDYSSLVRVLSVSCVSRVHDQDADSSQQSNAWYWAQAPSSYTHTAGAPVCLVSVVSSLVSLVCCVVPGSVPQQSLQLSVLLSVLLNLQQVPDDFPNHGPSCLSVDPNRRSPGYNCVLVPLQWDWDDDPNDIDIGGDDCPDSSNSSNVSSVCSVVVQTWAWQDWDQDPQFRKIKIKTFSPPDPPNPAQDFDQDPDDCPPDFWRFGFGARNVHRPPGQTPTPGHDPRQPFDDRDPGMTIGIDGSASSPTPDDSQQSHWHAYPVGRRHTDGDDPVD/DPPPDPDPPDPPPQPPQDWDWDAAPLPGIFTDGPLVVLVCVDLLLVLQQQAFPQLQLCLVQVLSRGTVNSLLVQLLRLLLLLLVLQQPDDDPDVPPCVARQALQLNLLLSNLSNQLQSQAFASGCLLLQLLLVPDPDPVVNLQQSDSRNLSLVLVVVVLVVCSVVSQVVGPRRHVPDPDSVVSSLSSSCLSCVLVVLVPFDPDPVRSLVVLCVSQPVNHQQHSASSCARQRNQQRDYSSLVRVLSVSCVSRVHDQDADSSQQSNAWYWAQAPSRHTHTAGAPVCLVSVVSSLVSLVCCVVPGSVDQQSLQLSVLLSVLLNLQQVPDDFPNHGPSCLSVDDNRRSPGYNCVLVCLQWDWDDDPNDIDIGGDDCDDSSCSSNVSSVCSVVVQTWAWQDWDQDVQFRKIKTKTFSPPDPPPPFQDFDQDPDPCPPDFWRFGFGARNVHRPPGQGRTPGHDPRQPFDCRDPGMIITIDGPASSPTPDDSQQSHWHAYPVGRRHTDGDDPVD